Protein AF-A0A3A5B3Y6-F1 (afdb_monomer)

Solvent-accessible surface area (backbone atoms only — not comparable to full-atom values): 72176 Å² total; per-residue (Å²): 142,80,79,74,70,71,71,74,64,70,79,75,70,89,80,70,48,35,38,36,39,37,40,51,61,86,98,42,36,35,54,47,27,27,53,76,96,43,78,44,66,54,42,66,50,14,75,79,33,74,85,40,44,86,50,51,78,62,68,82,50,93,95,55,44,62,52,62,75,90,49,44,69,59,49,55,56,46,59,74,70,57,64,72,86,51,40,46,75,45,69,35,69,74,44,66,61,52,40,86,45,77,69,61,89,87,64,53,39,38,35,40,81,39,84,93,76,56,32,38,30,69,43,60,62,92,73,56,43,78,75,55,84,37,28,38,38,40,94,48,40,32,30,60,51,85,88,58,45,81,72,52,38,56,62,73,66,41,71,64,41,56,31,72,55,45,57,47,39,61,73,46,49,41,55,52,31,55,74,72,69,48,56,51,46,64,73,52,45,80,43,93,61,55,50,54,42,37,34,38,75,49,69,55,88,68,37,41,33,34,34,39,44,57,79,58,68,55,87,58,42,40,63,31,85,60,31,81,64,28,25,38,43,88,54,36,37,26,40,34,72,33,40,62,74,62,44,72,62,76,60,78,67,67,47,80,46,76,35,48,69,63,53,44,58,48,40,58,70,70,33,42,73,80,43,48,94,41,51,47,64,55,62,64,58,45,55,65,49,54,28,66,60,79,66,83,57,42,33,29,33,37,50,44,78,42,74,58,90,72,30,16,47,46,29,40,35,35,28,39,35,48,87,92,35,75,47,56,38,23,62,54,9,55,72,51,49,58,90,50,64,55,42,83,49,78,61,24,34,36,49,45,71,56,42,41,73,45,27,45,20,57,79,26,16,24,47,79,35,46,73,28,57,76,37,80,56,53,58,61,32,61,62,26,49,41,53,83,85,73,65,67,65,45,80,48,71,49,60,69,90,77,75,80,60,78,45,96,48,47,50,48,17,44,31,44,41,52,50,47,29,38,57,58,42,39,39,33,33,41,41,46,67,61,91,67,45,56,65,29,56,53,52,51,51,53,54,41,42,74,76,30,62,81,39,25,33,44,37,37,30,54,65,73,60,58,68,66,57,55,79,79,51,63,81,56,50,65,47,66,38,66,57,50,99,81,46,72,87,88,58,91,80,67,51,33,32,34,41,32,19,64,57,16,55,75,67,36,64,74,66,33,42,39,78,31,48,33,37,36,31,52,41,37,63,78,74,45,59,42,72,82,41,72,62,45,35,49,50,58,42,34,42,58,74,34,32,38,33,33,21,72,63,71,69,49,74,80,34,68,60,27,36,51,32,50,28,54,58,43,72,46,52,85,94,45,39,72,61,42,52,67,71,30,43,41,49,44,89,52,82,80,72,78,70,63,72,67,54,73,78,78,81,80,80,76,83,61,92,84,78,92,72,86,82,81,83,82,80,82,86,78,89,85,84,91,81,85,86,78,86,78,74,91,68,84,78,78,78,92,64,92,70,79,75,50,75,47,76,51,72,44,81,93,76,71,37,39,38,38,40,38,36,36,88,63,88,48,74,67,38,50,51,53,50,55,52,47,61,74,46,56,85,58,72,34,65,96,64,72,89,56,94,55,86,50,97,78,50,49,79,86,78,44,53,77,66,40,48,40,29,48,28,23,53,53,49,38,44,75,73,74,41,84,75,93,74,50,69,31,61,53,49,40,53,48,36,33,40,81,65,59,44,88,44,91,45,67,66,52,34,52,50,52,53,52,50,53,46,72,73,38,32,91,84,40,61,75,46,43,61,45,51,51,51,39,52,45,38,48,33,63,75,62,61,46,92,64,68,62,61,58,57,54,54,53,34,44,76,72,70,43,63,52,70,60,84,52,59,44,71,54,46,62,71,38,69,78,53,61,40,57,77,46,49,64,67,57,54,30,59,37,23,78,45,35,55,86,48,30,66,66,38,72,76,70,41,43,69,57,51,67,55,49,52,22,42,49,52,31,51,54,25,48,52,35,27,74,49,59,72,39,30,59,73,62,53,46,40,66,91,57,65,51,71,48,72,44,62,70,53,71,98,56,70,69,56,69,69,60,38,42,41,34,37,42,77,35,49,51,54,65,75,34,59,56,42,14,53,51,46,24,32,51,49,47,52,52,49,41,52,51,28,58,24,68,72,48,81,56,71,80,76,79,69,79,73,60,70,69,60,51,53,52,52,55,68,73,53,57,84,60,60,75,93,67,75,81,77,75,76,80,79,77,79,80,81,79,77,65,64,70,59,57,55,51,51,51,54,51,51,54,52,53,54,58,68,70,69,78,76,88,89,85,89,84,88,82,80,82,84,74,78,84,73,90,68,88,78,88,70,85,87,87,78,78,80,75,73,79,74,67,91,86,63,60,90,90,56,57,81,53,43,62,59,55,44,52,49,61,66,75,43,53,76,65,53,51,46,51,55,53,51,34,55,78,54,72,33,54,37,44,50,57,58,50,41,62,75,46,76,58,54,62,61,68,59,45,46,51,48,51,23,50,48,22,39,72,71,53,27,44,62,48,57,40,69,51,97,67,26,39,29,47,37,56,76,54,47,59,34,51,49,50,63,62,47,69,79,61,80,84,86,93,85,85,84,83,84,88,82,82,87,81,91,75,95,80,91,62,59,72,40,55,49,50,38,60,71,68,54,48,74,68,54,51,49,43,57,47,37,48,75,73,41,98,68,32,66,68,59,39,43,52,56,16,58,76,67,78,43,54,48,68,57,53,52,50,54,52,26,51,48,28,37,76,45,67,66,45,71,51,55,49,91,86,48,86,66,62,43,61,36,82,89,47,44,69,57,55,52,54,66,69,75,108

Secondary structure (DSSP, 8-state):
--SSSHHHHTTSSTTPPEEEEEEEETTEEEEEEEETTEEE-HHHHHHH-GGGGGGGG-PPPTTS-EEPGGGHHHHHHHHHTS-TTTEEEEE-HHHHT-EE-PPPTT--EEEEEETTTTEEEEE-STTEEEEETTEEEETTEEEE-TT--HHHHHHHS-SEE-THHHHHIIIIIHHHHHHTT-SEEE--EE-SS-SEEEEEEEE-SSEEEEEEEESS-GGGEEE-TTSTTEEEETTEEEE---HHHHSTTS--SSEEEEEETTHHHHIIIIIHHHHGGGEEE-HHHHHHHSEE--S--EEEEEEEEEEETTEEEEEEEEEEEETTEEEEHHHHHHH--TT-SEEEETTEEEEHHHHHHHTB-STTBBTTS-B-SPEEPPHHHHHHT--GGG-SS-S-EE---------SSHHHHHHHHHHHHHHHT--EEEES-HHHHHHHHHHHHHHHHHH-TT-EEEEE--HHHHHTS-GGGGGTEEEEE-SSTTSPPP-TT--EEEEE-HHHHHH-GGGTTS-EEEEEEETHHHH---TT-HHHHHHHHS-EEEEEEEES-SGGGG-HHHHHHHHHHTT--TTTHHHHHHHHEE-TTSPPPPPPPPPPPPP-----S----PPP-----------PPPPPP------------EEEEEEETTTTEEEEEEE-----HHHHHHHHHHHHHTT--PPP--------SS--GGGS-HHHHHHHHHHHHHHHTT------HHHHHHHHHHHHTTSS-SSHHHHHHHHHHHHHHHTTT-GGGHHHHHHHHHHHHHHTT-SS-HHHHHHHHHHTTPPPSS-THHHHHHHHHTS-GGG--HHHHHHTSSS-GGG-HHIIIIIHHHHHHHHHHHHHHHHHHHHHHHSS-HHHHT--S-B--EEE-TTTTS---S----EEEES-B--TT-HHHHHHHHHHHHHHHHHHHHHTT-S----S----HHHHHHHHHHS-SSPPS-PPPPPPPP------HHHHHHHHHHHHHHHHHHSS-----S-PPP------------SS-----PPPTT--TTSSSSHHHHHHHHHHS-HHHHHHHHHHHHTTTEEEHHHHHHHSTTS-HHHHHHHHHHHHHHHTSS-SEEEETTEEEE-GGGHHHHHHHHHHTT----------------S----HHHHHHHHH--HHHHHHHHHHHH-S--HHHHHHHHHHTTS-HHHHHHHHHHHHHHHTSS--B-TT-SS--B-TTTHHHHHHHHH-

Foldseek 3Di:
DPDDPVVPPVVPQPQFAKEWEWDDDPPWIFIWIDRVPRTDDLLVVCVVDVLSVVVVPQDDDDPTGIDQPVCLVVVVVSLVPDDPRRYHYHYDPQSVLADEDEDDPPWAWEFEADPVPLWTAIDGPPQWDDRFPQWIDHRRYIYGFPPQDPVNRVVVPDRTHFEVSVVCVQPPVQVVCVVSVHRYHYQAHEDADEQKAKEFDDDDLFKTKIFIDGPDQLVQWADRPRYPQWTDRPRYIYGYDRCCVQQVPQDRHGGMDMDGAPSLVCCVPRHCVSCVVRYYYDPVSSCFQAPAQPADKFWEFEWDWDADLQFTWTKTFTWIDRPPFIDGLLVVQAVDWPVHQWDDGPSYIYGVVVNLVLFRHHDCATLQLHHNDIHTDDLLCLLQLHDPVPDDSGQYRHYPDDDQDADPDLQRSQLSLVSVCRRHLAAAEEEADDVSHVVSVLVSQVVSCVVHVQAAEEEEDAPVSVVPPDPSCVVFEQAEFELDPPGDDDDLRGTTYYYYYLNRLLNPLSQLLHQHAEYEYEQLLVQQPACVDSSLLSLLSRHYSAYYYYHHDDVLVVPPGSLVSVCSSGVHDPVSSVVSHVQRYDHSVDDTDDRDHHDTDDGDPPPDPDDDDDDDDDDDDDDDDDDDDDDDDDDPDDDPDPWDWDWDWDADPVQRKIKIFTFGADFDPVLVVQQVVLQVCLPPAADDDDADADDDLADGPVRDDPRNNNVLRPQLVCLVVVHHDDHDPSSLQSVLLCLLQVRNADALVRSLVSLVSSCVVCCVVPVVCLAASLQQSLLSCVVRVPVDDSLVSVVVCLVVVRDYNDPCLLVNVVVCQVDALLSPRVSSLCLLALFRPCLDLCCVLQCVVVLNRQLSVLQRQQQVVCCVTHVGGLCSSNFRPDWDWDKDWGSPSGSYGGGGDIITMGRGGCSSPRVSSRLQSHLLSLLLVQLVCQLVVNPFHDDDHDDDPVSSVSSDVSRDSHHPPDDRDDDDDDPDPPDPVVVVVVVVVVVVVVVVVVPPDDDDDDDDDDDDDPDDDDDPPPDDDDPPDDDDPPDPPSFCPCLVLVVVLVVPQDPLLLQLLVQCLVVPQKAQLSSSSSSRSRDDVVVSQVVSQVSCCVRSVGRQWHDDPRIIGGGRSCNRSSCCVVCVVPDDDDDDDDDDDDDDDDDDDDPPLLVVLLVPDDPLLLVLLVLQLPPPASPVVLCVSCVVVVHHSLVSQVVSQVSCCVRVVGGQWDPPDVVIHGDPVCSVVSVSSSVD

Mean predicted aligned error: 22.9 Å

Nearest PDB structures (foldseek):
  1z63-assembly2_B  TM=7.387E-01  e=2.350E-05  Saccharolobus solfataricus
  8oo7-assembly1_G  TM=7.505E-01  e=7.318E-04  Thermochaetoides thermophila
  7r7j-assembly2_B  TM=6.024E-01  e=2.150E-03  Escherichia coli K-12
  6vz4-assembly1_K  TM=6.913E-01  e=1.364E-02  Saccharomyces cerevisiae S288C
  6ieh-assembly1_B  TM=6.075E-01  e=1.436E-02  Homo sapiens

Structure (mmCIF, N/CA/C/O backbone):
data_AF-A0A3A5B3Y6-F1
#
_entry.id   AF-A0A3A5B3Y6-F1
#
loop_
_atom_site.group_PDB
_atom_site.id
_atom_site.type_symbol
_atom_site.label_atom_id
_atom_site.label_alt_id
_atom_site.label_comp_id
_atom_site.label_asym_id
_atom_site.label_entity_id
_atom_site.label_seq_id
_atom_site.pdbx_PDB_ins_code
_atom_site.Cartn_x
_atom_site.Cartn_y
_atom_site.Cartn_z
_atom_site.occupancy
_atom_site.B_iso_or_equiv
_atom_site.auth_seq_id
_atom_site.auth_comp_id
_atom_site.auth_asym_id
_atom_site.auth_atom_id
_atom_site.pdbx_PDB_model_num
ATOM 1 N N . MET A 1 1 ? -48.076 38.755 -74.172 1.00 43.72 1 MET A N 1
ATOM 2 C CA . MET A 1 1 ? -48.170 37.276 -74.141 1.00 43.72 1 MET A CA 1
ATOM 3 C C . MET A 1 1 ? -48.953 36.730 -72.927 1.00 43.72 1 MET A C 1
ATOM 5 O O . MET A 1 1 ? -48.864 35.554 -72.623 1.00 43.72 1 MET A O 1
ATOM 9 N N . PHE A 1 2 ? -49.795 37.553 -72.285 1.00 48.72 2 PHE A N 1
ATOM 10 C CA . PHE A 1 2 ? -50.900 37.146 -71.400 1.00 48.72 2 PHE A CA 1
ATOM 11 C C . PHE A 1 2 ? -52.230 37.269 -72.184 1.00 48.72 2 PHE A C 1
ATOM 13 O O . PHE A 1 2 ? -52.277 38.035 -73.143 1.00 48.72 2 PHE A O 1
ATOM 20 N N . LYS A 1 3 ? -53.299 36.575 -71.757 1.00 33.97 3 LYS A N 1
ATOM 21 C CA . LYS A 1 3 ? -54.708 36.580 -72.260 1.00 33.97 3 LYS A CA 1
ATOM 22 C C . LYS A 1 3 ? -55.135 35.553 -73.328 1.00 33.97 3 LYS A C 1
ATOM 24 O O . LYS A 1 3 ? -56.324 35.264 -73.398 1.00 33.97 3 LYS A O 1
ATOM 29 N N . GLY A 1 4 ? -54.227 34.932 -74.085 1.00 41.25 4 GLY A N 1
ATOM 30 C CA . GLY A 1 4 ? -54.610 34.054 -75.212 1.00 41.25 4 GLY A CA 1
ATOM 31 C C . GLY A 1 4 ? -55.017 32.612 -74.865 1.00 41.25 4 GLY A C 1
ATOM 32 O O . GLY A 1 4 ? -55.932 32.074 -75.482 1.00 41.25 4 GLY A O 1
ATOM 33 N N . LEU A 1 5 ? -54.385 31.970 -73.872 1.00 40.09 5 LEU A N 1
ATOM 34 C CA . LEU A 1 5 ? -54.657 30.550 -73.573 1.00 40.09 5 LEU A CA 1
ATOM 35 C C . LEU A 1 5 ? -55.818 30.326 -72.587 1.00 40.09 5 LEU A C 1
ATOM 37 O O . LEU A 1 5 ? -56.462 29.280 -72.618 1.00 40.09 5 LEU A O 1
ATOM 41 N N . PHE A 1 6 ? -56.142 31.321 -71.753 1.00 45.66 6 PHE A N 1
ATOM 42 C CA . PHE A 1 6 ? -57.201 31.210 -70.738 1.00 45.66 6 PHE A CA 1
ATOM 43 C C . PHE A 1 6 ? -58.618 31.145 -71.345 1.00 45.66 6 PHE A C 1
ATOM 45 O O . PHE A 1 6 ? -59.540 30.638 -70.714 1.00 45.66 6 PHE A O 1
ATOM 52 N N . HIS A 1 7 ? -58.799 31.602 -72.589 1.00 44.69 7 HIS A N 1
ATOM 53 C CA . HIS A 1 7 ? -60.101 31.627 -73.269 1.00 44.69 7 HIS A CA 1
ATOM 54 C C . HIS A 1 7 ? -60.468 30.339 -74.029 1.00 44.69 7 HIS A C 1
ATOM 56 O O . HIS A 1 7 ? -61.600 30.229 -74.491 1.00 44.69 7 HIS A O 1
ATOM 62 N N . ARG A 1 8 ? -59.576 29.336 -74.132 1.00 42.00 8 ARG A N 1
ATOM 63 C CA . ARG A 1 8 ? -59.880 28.073 -74.845 1.00 42.00 8 ARG A CA 1
ATOM 64 C C . ARG A 1 8 ? -60.164 26.850 -73.961 1.00 42.00 8 ARG A C 1
ATOM 66 O O . ARG A 1 8 ? -60.711 25.886 -74.475 1.00 42.00 8 ARG A O 1
ATOM 73 N N . ILE A 1 9 ? -59.900 26.887 -72.649 1.00 45.88 9 ILE A N 1
ATOM 74 C CA . ILE A 1 9 ? -60.173 25.741 -71.743 1.00 45.88 9 ILE A CA 1
ATOM 75 C C . ILE A 1 9 ? -61.370 25.992 -70.801 1.00 45.88 9 ILE A C 1
ATOM 77 O O . ILE A 1 9 ? -62.071 25.057 -70.415 1.00 45.88 9 ILE A O 1
ATOM 81 N N . VAL A 1 10 ? -61.708 27.252 -70.503 1.00 45.56 10 VAL A N 1
ATOM 82 C CA . VAL A 1 10 ? -62.819 27.607 -69.591 1.00 45.56 10 VAL A CA 1
ATOM 83 C C . VAL A 1 10 ? -64.215 27.387 -70.220 1.00 45.56 10 VAL A C 1
ATOM 85 O O . VAL A 1 10 ? -65.220 27.327 -69.514 1.00 45.56 10 VAL A O 1
ATOM 88 N N . GLY A 1 11 ? -64.293 27.166 -71.536 1.00 48.75 11 GLY A N 1
ATOM 89 C CA . GLY A 1 11 ? -65.546 26.933 -72.267 1.00 48.75 11 GLY A CA 1
ATOM 90 C C . GLY A 1 11 ? -66.176 25.536 -72.133 1.00 48.75 11 GLY A C 1
ATOM 91 O O . GLY A 1 11 ? -67.298 25.359 -72.594 1.00 48.75 11 GLY A O 1
ATOM 92 N N . ILE A 1 12 ? -65.517 24.547 -71.507 1.00 46.38 12 ILE A N 1
ATOM 93 C CA . ILE A 1 12 ? -65.969 23.132 -71.543 1.00 46.38 12 ILE A CA 1
ATOM 94 C C . ILE A 1 12 ? -66.536 22.606 -70.200 1.00 46.38 12 ILE A C 1
ATOM 96 O O . ILE A 1 12 ? -67.253 21.609 -70.185 1.00 46.38 12 ILE A O 1
ATOM 100 N N . PHE A 1 13 ? -66.343 23.289 -69.062 1.00 46.06 13 PHE A N 1
ATOM 101 C CA . PHE A 1 13 ? -66.754 22.766 -67.735 1.00 46.06 13 PHE A CA 1
ATOM 102 C C . PHE A 1 13 ? -68.050 23.347 -67.131 1.00 46.06 13 PHE A C 1
ATOM 104 O O . PHE A 1 13 ? -68.420 23.000 -66.009 1.00 46.06 13 PHE A O 1
ATOM 111 N N . ARG A 1 14 ? -68.801 24.189 -67.852 1.00 50.69 14 ARG A N 1
ATOM 112 C CA . ARG A 1 14 ? -69.994 24.886 -67.315 1.00 50.69 14 ARG A CA 1
ATOM 113 C C . ARG A 1 14 ? -71.309 24.071 -67.272 1.00 50.69 14 ARG A C 1
ATOM 115 O O . ARG A 1 14 ? -72.362 24.672 -67.098 1.00 50.69 14 ARG A O 1
ATOM 122 N N . ARG A 1 15 ? -71.291 22.734 -67.399 1.00 53.47 15 ARG A N 1
ATOM 123 C CA . ARG A 1 15 ? -72.523 21.900 -67.443 1.00 53.47 15 ARG A CA 1
ATOM 124 C C . ARG A 1 15 ? -72.512 20.584 -66.631 1.00 53.47 15 ARG A C 1
ATOM 126 O O . ARG A 1 15 ? -73.338 19.725 -66.906 1.00 53.47 15 ARG A O 1
ATOM 133 N N . ARG A 1 16 ? -71.618 20.387 -65.649 1.00 61.44 16 ARG A N 1
ATOM 134 C CA . ARG A 1 16 ? -71.626 19.162 -64.808 1.00 61.44 16 ARG A CA 1
ATOM 135 C C . ARG A 1 16 ? -72.272 19.404 -63.426 1.00 61.44 16 ARG A C 1
ATOM 137 O O . ARG A 1 16 ? -71.891 20.406 -62.805 1.00 61.44 16 ARG A O 1
ATOM 144 N N . PRO A 1 17 ? -73.211 18.544 -62.969 1.00 70.25 17 PRO A N 1
ATOM 145 C CA . PRO A 1 17 ? -73.809 18.631 -61.632 1.00 70.25 17 PRO A CA 1
ATOM 146 C C . PRO A 1 17 ? -72.780 18.322 -60.529 1.00 70.25 17 PRO A C 1
ATOM 148 O O . PRO A 1 17 ? -71.697 17.800 -60.809 1.00 70.25 17 PRO A O 1
ATOM 151 N N . TYR A 1 18 ? -73.090 18.712 -59.292 1.00 75.25 18 TYR A N 1
ATOM 152 C CA . TYR A 1 18 ? -72.279 18.408 -58.108 1.00 75.25 18 TYR A CA 1
ATOM 153 C C . TYR A 1 18 ? -72.678 17.036 -57.550 1.00 75.25 18 TYR A C 1
ATOM 155 O O . TYR A 1 18 ? -73.857 16.810 -57.315 1.00 75.25 18 TYR A O 1
ATOM 163 N N . GLN A 1 19 ? -71.721 16.143 -57.319 1.00 75.56 19 GLN A N 1
ATOM 164 C CA . GLN A 1 19 ? -71.942 14.833 -56.708 1.00 75.56 19 GLN A CA 1
ATOM 165 C C . GLN A 1 19 ? -71.722 14.910 -55.197 1.00 75.56 19 GLN A C 1
ATOM 167 O O . GLN A 1 19 ? -70.625 15.278 -54.793 1.00 75.56 19 GLN A O 1
ATOM 172 N N . ILE A 1 20 ? -72.717 14.583 -54.371 1.00 77.75 20 ILE A N 1
ATOM 173 C CA . ILE A 1 20 ? -72.582 14.514 -52.906 1.00 77.75 20 ILE A CA 1
ATOM 174 C C . ILE A 1 20 ? -72.625 13.043 -52.482 1.00 77.75 20 ILE A C 1
ATOM 176 O O . ILE A 1 20 ? -73.600 12.363 -52.782 1.00 77.75 20 ILE A O 1
ATOM 180 N N . HIS A 1 21 ? -71.580 12.557 -51.812 1.00 78.94 21 HIS A N 1
ATOM 181 C CA . HIS A 1 21 ? -71.413 11.169 -51.389 1.00 78.94 21 HIS A CA 1
ATOM 182 C C . HIS A 1 21 ? -71.399 11.059 -49.859 1.00 78.94 21 HIS A C 1
ATOM 184 O O . HIS A 1 21 ? -70.537 11.660 -49.220 1.00 78.94 21 HIS A O 1
ATOM 190 N N . LEU A 1 22 ? -72.336 10.306 -49.275 1.00 78.94 22 LEU A N 1
ATOM 191 C CA . LEU A 1 22 ? -72.319 9.925 -47.858 1.00 78.94 22 LEU A CA 1
ATOM 192 C C . LEU A 1 22 ? -71.883 8.461 -47.743 1.00 78.94 22 LEU A C 1
ATOM 194 O O . LEU A 1 22 ? -72.592 7.568 -48.207 1.00 78.94 22 LEU A O 1
ATOM 198 N N . GLU A 1 23 ? -70.738 8.224 -47.111 1.00 78.50 23 GLU A N 1
ATOM 199 C CA . GLU A 1 23 ? -70.125 6.902 -46.995 1.00 78.50 23 GLU A CA 1
ATOM 200 C C . GLU A 1 23 ? -69.779 6.565 -45.541 1.00 78.50 23 GLU A C 1
ATOM 202 O O . GLU A 1 23 ? -69.303 7.409 -44.782 1.00 78.50 23 GLU A O 1
ATOM 207 N N . ARG A 1 24 ? -69.997 5.309 -45.141 1.00 75.31 24 ARG A N 1
ATOM 208 C CA . ARG A 1 24 ? -69.541 4.779 -43.851 1.00 75.31 24 ARG A CA 1
ATOM 209 C C . ARG A 1 24 ? -68.132 4.209 -43.987 1.00 75.31 24 ARG A C 1
ATOM 211 O O . ARG A 1 24 ? -67.911 3.298 -44.778 1.00 75.31 24 ARG A O 1
ATOM 218 N N . HIS A 1 25 ? -67.204 4.694 -43.166 1.00 68.56 25 HIS A N 1
ATOM 219 C CA . HIS A 1 25 ? -65.834 4.195 -43.094 1.00 68.56 25 HIS A CA 1
ATOM 220 C C . HIS A 1 25 ? -65.530 3.736 -41.658 1.00 68.56 25 HIS A C 1
ATOM 222 O O . HIS A 1 25 ? -65.193 4.534 -40.782 1.00 68.56 25 HIS A O 1
ATOM 228 N N . GLY A 1 26 ? -65.699 2.435 -41.398 1.00 68.69 26 GLY A N 1
ATOM 229 C CA . GLY A 1 26 ? -65.624 1.863 -40.049 1.00 68.69 26 GLY A CA 1
ATOM 230 C C . GLY A 1 26 ? -66.771 2.348 -39.150 1.00 68.69 26 GLY A C 1
ATOM 231 O O . GLY A 1 26 ? -67.945 2.197 -39.497 1.00 68.69 26 GLY A O 1
ATOM 232 N N . ASN A 1 27 ? -66.422 2.952 -38.011 1.00 66.50 27 ASN A N 1
ATOM 233 C CA . ASN A 1 27 ? -67.370 3.522 -37.041 1.00 66.50 27 ASN A CA 1
ATOM 234 C C . ASN A 1 27 ? -67.658 5.016 -37.279 1.00 66.50 27 ASN A C 1
ATOM 236 O O . ASN A 1 27 ? -68.323 5.656 -36.469 1.00 66.50 27 ASN A O 1
ATOM 240 N N . HIS A 1 28 ? -67.160 5.581 -38.384 1.00 68.31 28 HIS A N 1
ATOM 241 C CA . HIS A 1 28 ? -67.340 6.987 -38.734 1.00 68.31 28 HIS A CA 1
ATOM 242 C C . HIS A 1 28 ? -68.118 7.142 -40.043 1.00 68.31 28 HIS A C 1
ATOM 244 O O . HIS A 1 28 ? -68.054 6.295 -40.937 1.00 68.31 28 HIS A O 1
ATOM 250 N N . LEU A 1 29 ? -68.836 8.257 -40.166 1.00 72.19 29 LEU A N 1
ATOM 251 C CA . LEU A 1 29 ? -69.604 8.622 -41.355 1.00 72.19 29 LEU A CA 1
ATOM 252 C C . LEU A 1 29 ? -68.943 9.810 -42.035 1.00 72.19 29 LEU A C 1
ATOM 254 O O . LEU A 1 29 ? -68.587 10.780 -41.371 1.00 72.19 29 LEU A O 1
ATOM 258 N N . ARG A 1 30 ? -68.766 9.740 -43.351 1.00 74.75 30 ARG A N 1
ATOM 259 C CA . ARG A 1 30 ? -68.064 10.749 -44.141 1.00 74.75 30 ARG A CA 1
ATOM 260 C C . ARG A 1 30 ? -68.985 11.315 -45.207 1.00 74.75 30 ARG A C 1
ATOM 262 O O . ARG A 1 30 ? -69.574 10.558 -45.969 1.00 74.75 30 ARG A O 1
ATOM 269 N N . LEU A 1 31 ? -69.080 12.642 -45.276 1.00 75.75 31 LEU A N 1
ATOM 270 C CA . LEU A 1 31 ? -69.895 13.343 -46.269 1.00 75.75 31 LEU A CA 1
ATOM 271 C C . LEU A 1 31 ? -69.004 14.186 -47.185 1.00 75.75 31 LEU A C 1
ATOM 273 O O . LEU A 1 31 ? -68.412 15.172 -46.753 1.00 75.75 31 LEU A O 1
ATOM 277 N N . GLU A 1 32 ? -68.918 13.827 -48.459 1.00 74.69 32 GLU A N 1
ATOM 278 C CA . GLU A 1 32 ? -68.095 14.506 -49.462 1.00 74.69 32 GLU A CA 1
ATOM 279 C C . GLU A 1 32 ? -68.940 15.134 -50.562 1.00 74.69 32 GLU A C 1
ATOM 281 O O . GLU A 1 32 ? -69.973 14.597 -50.938 1.00 74.69 32 GLU A O 1
ATOM 286 N N . ALA A 1 33 ? -68.477 16.239 -51.147 1.00 74.31 33 ALA A N 1
ATOM 287 C CA . ALA A 1 33 ? -69.077 16.789 -52.355 1.00 74.31 33 ALA A CA 1
ATOM 288 C C . ALA A 1 33 ? -68.020 17.072 -53.426 1.00 74.31 33 ALA A C 1
ATOM 290 O O . ALA A 1 33 ? -66.967 17.633 -53.149 1.00 74.31 33 ALA A O 1
ATOM 291 N N . ASN A 1 34 ? -68.300 16.710 -54.675 1.00 76.50 34 ASN A N 1
ATOM 292 C CA . ASN A 1 34 ? -67.384 16.772 -55.809 1.00 76.50 34 ASN A CA 1
ATOM 293 C C . ASN A 1 34 ? -68.044 17.485 -56.997 1.00 76.50 34 ASN A C 1
ATOM 295 O O . ASN A 1 34 ? -69.216 17.276 -57.290 1.00 76.50 34 ASN A O 1
ATOM 299 N N . LYS A 1 35 ? -67.300 18.302 -57.751 1.00 74.38 35 LYS A N 1
ATOM 300 C CA . LYS A 1 35 ? -67.739 18.807 -59.067 1.00 74.38 35 LYS A CA 1
ATOM 301 C C . LYS A 1 35 ? -66.786 18.315 -60.146 1.00 74.38 35 LYS A C 1
ATOM 303 O O . LYS A 1 35 ? -65.689 18.850 -60.326 1.00 74.38 35 LYS A O 1
ATOM 308 N N . GLY A 1 36 ? -67.190 17.276 -60.874 1.00 69.75 36 GLY A N 1
ATOM 309 C CA . GLY A 1 36 ? -66.262 16.527 -61.720 1.00 69.75 36 GLY A CA 1
ATOM 310 C C . GLY A 1 36 ? -65.204 15.832 -60.857 1.00 69.75 36 GLY A C 1
ATOM 311 O O . GLY A 1 36 ? -65.553 15.139 -59.918 1.00 69.75 36 GLY A O 1
ATOM 312 N N . LYS A 1 37 ? -63.913 16.036 -61.144 1.00 63.06 37 LYS A N 1
ATOM 313 C CA . LYS A 1 37 ? -62.809 15.423 -60.376 1.00 63.06 37 LYS A CA 1
ATOM 314 C C . LYS A 1 37 ? -62.327 16.255 -59.175 1.00 63.06 37 LYS A C 1
ATOM 316 O O . LYS A 1 37 ? -61.293 15.932 -58.604 1.00 63.06 37 LYS A O 1
ATOM 321 N N . LYS A 1 38 ? -62.994 17.368 -58.843 1.00 67.12 38 LYS A N 1
ATOM 322 C CA . LYS A 1 38 ? -62.541 18.295 -57.795 1.00 67.12 38 LYS A CA 1
ATOM 323 C C . LYS A 1 38 ? -63.465 18.229 -56.578 1.00 67.12 38 LYS A C 1
ATOM 325 O O . LYS A 1 38 ? -64.646 18.544 -56.723 1.00 67.12 38 LYS A O 1
ATOM 330 N N . ALA A 1 39 ? -62.908 17.883 -55.418 1.00 70.94 39 ALA A N 1
ATOM 331 C CA . ALA A 1 39 ? -63.598 17.915 -54.131 1.00 70.94 39 ALA A CA 1
ATOM 332 C C . ALA A 1 39 ? -63.846 19.347 -53.654 1.00 70.94 39 ALA A C 1
ATOM 334 O O . ALA A 1 39 ? -63.022 20.244 -53.858 1.00 70.94 39 ALA A O 1
ATOM 335 N N . ILE A 1 40 ? -65.021 19.563 -53.072 1.00 71.81 40 ILE A N 1
ATOM 336 C CA . ILE A 1 40 ? -65.530 20.845 -52.601 1.00 71.81 40 ILE A CA 1
ATOM 337 C C . ILE A 1 40 ? -66.092 20.630 -51.192 1.00 71.81 40 ILE A C 1
ATOM 339 O O . ILE A 1 40 ? -66.938 19.757 -51.007 1.00 71.81 40 ILE A O 1
ATOM 343 N N . PRO A 1 41 ? -65.669 21.430 -50.198 1.00 69.75 41 PRO A N 1
ATOM 344 C CA . PRO A 1 41 ? -66.226 21.350 -48.852 1.00 69.75 41 PRO A CA 1
ATOM 345 C C . PRO A 1 41 ? -67.747 21.556 -48.848 1.00 69.75 41 PRO A C 1
ATOM 347 O O . PRO A 1 41 ? -68.250 22.529 -49.417 1.00 69.75 41 PRO A O 1
ATOM 350 N N . VAL A 1 42 ? -68.474 20.659 -48.177 1.00 69.19 42 VAL A N 1
ATOM 351 C CA . VAL A 1 42 ? -69.949 20.652 -48.127 1.00 69.19 42 VAL A CA 1
ATOM 352 C C . VAL A 1 42 ? -70.497 21.928 -47.476 1.00 69.19 42 VAL A C 1
ATOM 354 O O . VAL A 1 42 ? -71.483 22.478 -47.958 1.00 69.19 42 VAL A O 1
ATOM 357 N N . ALA A 1 43 ? -69.800 22.475 -46.474 1.00 67.06 43 ALA A N 1
ATOM 358 C CA . ALA A 1 43 ? -70.149 23.755 -45.851 1.00 67.06 43 ALA A CA 1
ATOM 359 C C . ALA A 1 43 ? -70.166 24.924 -46.861 1.00 67.06 43 ALA A C 1
ATOM 361 O O . ALA A 1 43 ? -71.113 25.707 -46.886 1.00 67.06 43 ALA A O 1
ATOM 362 N N . HIS A 1 44 ? -69.188 24.994 -47.776 1.00 69.56 44 HIS A N 1
ATOM 363 C CA . HIS A 1 44 ? -69.164 26.021 -48.830 1.00 69.56 44 HIS A CA 1
ATOM 364 C C . HIS A 1 44 ? -70.327 25.869 -49.821 1.00 69.56 44 HIS A C 1
ATOM 366 O O . HIS A 1 44 ? -70.824 26.864 -50.353 1.00 69.56 44 HIS A O 1
ATOM 372 N N . LEU A 1 45 ? -70.773 24.637 -50.091 1.00 70.06 45 LEU A N 1
ATOM 373 C CA . LEU A 1 45 ? -71.978 24.405 -50.892 1.00 70.06 45 LEU A CA 1
ATOM 374 C C . LEU A 1 45 ? -73.232 24.856 -50.136 1.00 70.06 45 LEU A C 1
ATOM 376 O O . LEU A 1 45 ? -74.080 25.520 -50.727 1.00 70.06 45 LEU A O 1
ATOM 380 N N . ALA A 1 46 ? -73.315 24.580 -48.835 1.00 67.75 46 ALA A N 1
ATOM 381 C CA . ALA A 1 46 ? -74.428 24.994 -47.986 1.00 67.75 46 ALA A CA 1
ATOM 382 C C . ALA A 1 46 ? -74.588 26.522 -47.869 1.00 67.75 46 ALA A C 1
ATOM 384 O O . ALA A 1 46 ? -75.707 27.017 -47.740 1.00 67.75 46 ALA A O 1
ATOM 385 N N . GLU A 1 47 ? -73.504 27.296 -47.971 1.00 69.88 47 GLU A N 1
ATOM 386 C CA . GLU A 1 47 ? -73.563 28.767 -48.016 1.00 69.88 47 GLU A CA 1
ATOM 387 C C . GLU A 1 47 ? -74.232 29.313 -49.282 1.00 69.88 47 GLU A C 1
ATOM 389 O O . GLU A 1 47 ? -74.942 30.315 -49.220 1.00 69.88 47 GLU A O 1
ATOM 394 N N . HIS A 1 48 ? -74.023 28.651 -50.421 1.00 66.62 48 HIS A N 1
ATOM 395 C CA . HIS A 1 48 ? -74.472 29.130 -51.730 1.00 66.62 48 HIS A CA 1
ATOM 396 C C . HIS A 1 48 ? -75.835 28.559 -52.152 1.00 66.62 48 HIS A C 1
ATOM 398 O O . HIS A 1 48 ? -76.432 29.056 -53.109 1.00 66.62 48 HIS A O 1
ATOM 404 N N . TYR A 1 49 ? -76.326 27.526 -51.460 1.00 70.62 49 TYR A N 1
ATOM 405 C CA . TYR A 1 49 ? -77.597 26.865 -51.746 1.00 70.62 49 TYR A CA 1
ATOM 406 C C . TYR A 1 49 ? -78.402 26.668 -50.457 1.00 70.62 49 TYR A C 1
ATOM 408 O O . TYR A 1 49 ? -78.062 25.825 -49.631 1.00 70.62 49 TYR A O 1
ATOM 416 N N . GLU A 1 50 ? -79.509 27.405 -50.308 1.00 64.56 50 GLU A N 1
ATOM 417 C CA . GLU A 1 50 ? -80.359 27.361 -49.103 1.00 64.56 50 GLU A CA 1
ATOM 418 C C . GLU A 1 50 ? -80.887 25.960 -48.766 1.00 64.56 50 GLU A C 1
ATOM 420 O O . GLU A 1 50 ? -81.048 25.635 -47.595 1.00 64.56 50 GLU A O 1
ATOM 425 N N . GLN A 1 51 ? -81.089 25.105 -49.775 1.00 65.88 51 GLN A N 1
ATOM 426 C CA . GLN A 1 51 ? -81.561 23.721 -49.613 1.00 65.88 51 GLN A CA 1
ATOM 427 C C . GLN A 1 51 ? -80.605 22.840 -48.788 1.00 65.88 51 GLN A C 1
ATOM 429 O O . GLN A 1 51 ? -81.033 21.856 -48.200 1.00 65.88 51 GLN A O 1
ATOM 434 N N . LEU A 1 52 ? -79.320 23.201 -48.720 1.00 65.69 52 LEU A N 1
ATOM 435 C CA . LEU A 1 52 ? -78.295 22.525 -47.917 1.00 65.69 52 LEU A CA 1
ATOM 436 C C . LEU A 1 52 ? -78.066 23.239 -46.567 1.00 65.69 52 LEU A C 1
ATOM 438 O O . LEU A 1 52 ? -77.094 22.956 -45.873 1.00 65.69 52 LEU A O 1
ATOM 442 N N . GLY A 1 53 ? -78.930 24.193 -46.197 1.00 59.78 53 GLY A N 1
ATOM 443 C CA . GLY A 1 53 ? -78.716 25.137 -45.099 1.00 59.78 53 GLY A CA 1
ATOM 444 C C . GLY A 1 53 ? -78.553 24.520 -43.706 1.00 59.78 53 GLY A C 1
ATOM 445 O O . GLY A 1 53 ? -77.793 25.064 -42.908 1.00 59.78 53 GLY A O 1
ATOM 446 N N . SER A 1 54 ? -79.185 23.380 -43.418 1.00 60.78 54 SER A N 1
ATOM 447 C CA . SER A 1 54 ? -79.013 22.633 -42.156 1.00 60.78 54 SER A CA 1
ATOM 448 C C . SER A 1 54 ? -77.630 21.983 -42.024 1.00 60.78 54 SER A C 1
ATOM 450 O O . SER A 1 54 ? -77.180 21.711 -40.918 1.00 60.78 54 SER A O 1
ATOM 452 N N . LEU A 1 55 ? -76.899 21.818 -43.133 1.00 63.84 55 LEU A N 1
ATOM 453 C CA . LEU A 1 55 ? -75.530 21.291 -43.158 1.00 63.84 55 LEU A CA 1
ATOM 454 C C . LEU A 1 55 ? -74.465 22.384 -42.938 1.00 63.84 55 LEU A C 1
ATOM 456 O O . LEU A 1 55 ? -73.270 22.088 -42.971 1.00 63.84 55 LEU A O 1
ATOM 460 N N . LYS A 1 56 ? -74.869 23.647 -42.712 1.00 59.25 56 LYS A N 1
ATOM 461 C CA . LYS A 1 56 ? -73.952 24.770 -42.421 1.00 59.25 56 LYS A CA 1
ATOM 462 C C . LYS A 1 56 ? -73.229 24.624 -41.078 1.00 59.25 56 LYS A C 1
ATOM 464 O O . LYS A 1 56 ? -72.143 25.170 -40.924 1.00 59.25 56 LYS A O 1
ATOM 469 N N . SER A 1 57 ? -73.826 23.919 -40.117 1.00 56.06 57 SER A N 1
ATOM 470 C CA . SER A 1 57 ? -73.294 23.724 -38.759 1.00 56.06 57 SER A CA 1
ATOM 471 C C . SER A 1 57 ? -72.278 22.579 -38.646 1.00 56.06 57 SER A C 1
ATOM 473 O O . SER A 1 57 ? -71.720 22.370 -37.569 1.00 56.06 57 SER A O 1
ATOM 475 N N . LEU A 1 58 ? -72.000 21.855 -39.739 1.00 60.00 58 LEU A N 1
ATOM 476 C CA . LEU A 1 58 ? -70.999 20.788 -39.764 1.00 60.00 58 LEU A CA 1
ATOM 477 C C . LEU A 1 58 ? -69.589 21.373 -39.593 1.00 60.00 58 LEU A C 1
ATOM 479 O O . LEU A 1 58 ? -69.087 22.093 -40.458 1.00 60.00 58 LEU A O 1
ATOM 483 N N . GLN A 1 59 ? -68.932 21.059 -38.476 1.00 52.53 59 GLN A N 1
ATOM 484 C CA . GLN A 1 59 ? -67.563 21.499 -38.211 1.00 52.53 59 GLN A CA 1
ATOM 485 C C . GLN A 1 59 ? -66.565 20.747 -39.110 1.00 52.53 59 GLN A C 1
ATOM 487 O O . GLN A 1 59 ? -66.580 19.522 -39.194 1.00 52.53 59 GLN A O 1
ATOM 492 N N . SER A 1 60 ? -65.680 21.481 -39.791 1.00 43.53 60 SER A N 1
ATOM 493 C CA . SER A 1 60 ? -64.632 20.903 -40.644 1.00 43.53 60 SER A CA 1
ATOM 494 C C . SER A 1 60 ? -63.400 20.536 -39.811 1.00 43.53 60 SER A C 1
ATOM 496 O O . SER A 1 60 ? -62.744 21.423 -39.264 1.00 43.53 60 SER A O 1
ATOM 498 N N . PHE A 1 61 ? -63.045 19.250 -39.747 1.00 42.50 61 PHE A N 1
ATOM 499 C CA . PHE A 1 61 ? -61.763 18.787 -39.207 1.00 42.50 61 PHE A CA 1
ATOM 500 C C . PHE A 1 61 ? -60.801 18.451 -40.356 1.00 42.50 61 PHE A C 1
ATOM 502 O O . PHE A 1 61 ? -61.111 17.610 -41.194 1.00 42.50 61 PHE A O 1
ATOM 509 N N . LYS A 1 62 ? -59.646 19.139 -40.385 1.00 46.28 62 LYS A N 1
ATOM 510 C CA . LYS A 1 62 ? -58.425 18.852 -41.176 1.00 46.28 62 LYS A CA 1
ATOM 511 C C . LYS A 1 62 ? -58.640 17.927 -42.393 1.00 46.28 62 LYS A C 1
ATOM 513 O O . LYS A 1 62 ? -58.286 16.753 -42.368 1.00 46.28 62 LYS A O 1
ATOM 518 N N . ASP A 1 63 ? -59.204 18.511 -43.449 1.00 52.78 63 ASP A N 1
ATOM 519 C CA . ASP A 1 63 ? -59.305 17.978 -44.815 1.00 52.78 63 ASP A CA 1
ATOM 520 C C . ASP A 1 63 ? -60.141 16.695 -45.044 1.00 52.78 63 ASP A C 1
ATOM 522 O O . ASP A 1 63 ? -60.075 16.130 -46.136 1.00 52.78 63 ASP A O 1
ATOM 526 N N . MET A 1 64 ? -61.011 16.284 -44.103 1.00 52.75 64 MET A N 1
ATOM 527 C CA . MET A 1 64 ? -62.018 15.216 -44.308 1.00 52.75 64 MET A CA 1
ATOM 528 C C . MET A 1 64 ? -63.309 15.486 -43.487 1.00 52.75 64 MET A C 1
ATOM 530 O O . MET A 1 64 ? -63.230 15.526 -42.262 1.00 52.75 64 MET A O 1
ATOM 534 N N . PRO A 1 65 ? -64.517 15.638 -44.077 1.00 57.06 65 PRO A N 1
ATOM 535 C CA . PRO A 1 65 ? -65.728 15.953 -43.303 1.00 57.06 65 PRO A CA 1
ATOM 536 C C . PRO A 1 65 ? -66.329 14.689 -42.658 1.00 57.06 65 PRO A C 1
ATOM 538 O O . PRO A 1 65 ? -66.970 13.893 -43.347 1.00 57.06 65 PRO A O 1
ATOM 541 N N . ILE A 1 66 ? -66.119 14.495 -41.349 1.00 62.03 66 ILE A N 1
ATOM 542 C CA . ILE A 1 66 ? -66.763 13.433 -40.552 1.00 62.03 66 ILE A CA 1
ATOM 543 C C . ILE A 1 66 ? -68.074 13.968 -39.959 1.00 62.03 66 ILE A C 1
ATOM 545 O O . ILE A 1 66 ? -68.117 15.064 -39.407 1.00 62.03 66 ILE A O 1
ATOM 549 N N . VAL A 1 67 ? -69.143 13.188 -40.077 1.00 67.38 67 VAL A N 1
ATOM 550 C CA . VAL A 1 67 ? -70.494 13.479 -39.588 1.00 67.38 67 VAL A CA 1
ATOM 551 C C . VAL A 1 67 ? -70.718 12.778 -38.245 1.00 67.38 67 VAL A C 1
ATOM 553 O O . VAL A 1 67 ? -70.479 11.575 -38.136 1.00 67.38 67 VAL A O 1
ATOM 556 N N . SER A 1 68 ? -71.221 13.508 -37.240 1.00 68.25 68 SER A N 1
ATOM 557 C CA . SER A 1 68 ? -71.680 12.898 -35.984 1.00 68.25 68 SER A CA 1
ATOM 558 C C . SER A 1 68 ? -72.951 12.078 -36.212 1.00 68.25 68 SER A C 1
ATOM 560 O O . SER A 1 68 ? -73.863 12.523 -36.914 1.00 68.25 68 SER A O 1
ATOM 562 N N . ILE A 1 69 ? -73.033 10.894 -35.597 1.00 72.25 69 ILE A N 1
ATOM 563 C CA . ILE A 1 69 ? -74.174 9.983 -35.765 1.00 72.25 69 ILE A CA 1
ATOM 564 C C . ILE A 1 69 ? -75.494 10.602 -35.286 1.00 72.25 69 ILE A C 1
ATOM 566 O O . ILE A 1 69 ? -76.550 10.292 -35.834 1.00 72.25 69 ILE A O 1
ATOM 570 N N . SER A 1 70 ? -75.431 11.552 -34.346 1.00 69.38 70 SER A N 1
ATOM 571 C CA . SER A 1 70 ? -76.597 12.293 -33.854 1.00 69.38 70 SER A CA 1
ATOM 572 C C . SER A 1 70 ? -77.302 13.102 -34.949 1.00 69.38 70 SER A C 1
ATOM 574 O O . SER A 1 70 ? -78.515 13.281 -34.895 1.00 69.38 70 SER A O 1
ATOM 576 N N . MET A 1 71 ? -76.573 13.546 -35.979 1.00 67.94 71 MET A N 1
ATOM 577 C CA . MET A 1 71 ? -77.125 14.324 -37.095 1.00 67.94 71 MET A CA 1
ATOM 578 C C . MET A 1 71 ? -77.509 13.444 -38.294 1.00 67.94 71 MET A C 1
ATOM 580 O O . MET A 1 71 ? -78.088 13.942 -39.257 1.00 67.94 71 MET A O 1
ATOM 584 N N . LEU A 1 72 ? -77.210 12.138 -38.273 1.00 74.19 72 LEU A N 1
ATOM 585 C CA . LEU A 1 72 ? -77.327 11.264 -39.447 1.00 74.19 72 LEU A CA 1
ATOM 586 C C . LEU A 1 72 ? -78.746 11.226 -40.033 1.00 74.19 72 LEU A C 1
ATOM 588 O O . LEU A 1 72 ? -78.902 11.326 -41.250 1.00 74.19 72 LEU A O 1
ATOM 592 N N . SER A 1 73 ? -79.773 11.120 -39.188 1.00 71.56 73 SER A N 1
ATOM 593 C CA . SER A 1 73 ? -81.173 11.108 -39.634 1.00 71.56 73 SER A CA 1
ATOM 594 C C . SER A 1 73 ? -81.559 12.410 -40.339 1.00 71.56 73 SER A C 1
ATOM 596 O O . SER A 1 73 ? -82.220 12.386 -41.378 1.00 71.56 73 SER A O 1
ATOM 598 N N . GLU A 1 74 ? -81.098 13.549 -39.815 1.00 71.00 74 GLU A N 1
ATOM 599 C CA . GLU A 1 74 ? -81.341 14.864 -40.409 1.00 71.00 74 GLU A CA 1
ATOM 600 C C . GLU A 1 74 ? -80.607 15.005 -41.750 1.00 71.00 74 GLU A C 1
ATOM 602 O O . GLU A 1 74 ? -81.196 15.437 -42.741 1.00 71.00 74 GLU A O 1
ATOM 607 N N . ILE A 1 75 ? -79.352 14.555 -41.828 1.00 73.00 75 ILE A N 1
ATOM 608 C CA . ILE A 1 75 ? -78.559 14.608 -43.062 1.00 73.00 75 ILE A CA 1
ATOM 609 C C . ILE A 1 75 ? -79.155 13.709 -44.148 1.00 73.00 75 ILE A C 1
ATOM 611 O O . ILE A 1 75 ? -79.296 14.163 -45.283 1.00 73.00 75 ILE A O 1
ATOM 615 N N . LYS A 1 76 ? -79.570 12.474 -43.829 1.00 74.12 76 LYS A N 1
ATOM 616 C CA . LYS A 1 76 ? -80.272 11.593 -44.785 1.00 74.12 76 LYS A CA 1
ATOM 617 C C . LYS A 1 76 ? -81.550 12.252 -45.319 1.00 74.12 76 LYS A C 1
ATOM 619 O O . LYS A 1 76 ? -81.815 12.215 -46.524 1.00 74.12 76 LYS A O 1
ATOM 624 N N . HIS A 1 77 ? -82.316 12.913 -44.450 1.00 75.62 77 HIS A N 1
ATOM 625 C CA . HIS A 1 77 ? -83.526 13.633 -44.851 1.00 75.62 77 HIS A CA 1
ATOM 626 C C . HIS A 1 77 ? -83.224 14.843 -45.755 1.00 75.62 77 HIS A C 1
ATOM 628 O O . HIS A 1 77 ? -83.946 15.107 -46.714 1.00 75.62 77 HIS A O 1
ATOM 634 N N . VAL A 1 78 ? -82.152 15.588 -45.489 1.00 72.88 78 VAL A N 1
ATOM 635 C CA . VAL A 1 78 ? -81.751 16.732 -46.327 1.00 72.88 78 VAL A CA 1
ATOM 636 C C . VAL A 1 78 ? -81.256 16.259 -47.690 1.00 72.88 78 VAL A C 1
ATOM 638 O O . VAL A 1 78 ? -81.682 16.784 -48.716 1.00 72.88 78 VAL A O 1
ATOM 641 N N . LEU A 1 79 ? -80.393 15.240 -47.713 1.00 72.50 79 LEU A N 1
ATOM 642 C CA . LEU A 1 79 ? -79.800 14.711 -48.940 1.00 72.50 79 LEU A CA 1
ATOM 643 C C . LEU A 1 79 ? -80.841 14.094 -49.884 1.00 72.50 79 LEU A C 1
ATOM 645 O O . LEU A 1 79 ? -80.738 14.273 -51.095 1.00 72.50 79 LEU A O 1
ATOM 649 N N . SER A 1 80 ? -81.867 13.428 -49.350 1.00 70.94 80 SER A N 1
ATOM 650 C CA . SER A 1 80 ? -82.957 12.852 -50.155 1.00 70.94 80 SER A CA 1
ATOM 651 C C . SER A 1 80 ? -83.874 13.897 -50.810 1.00 70.94 80 SER A C 1
ATOM 653 O O . SER A 1 80 ? -84.525 13.588 -51.806 1.00 70.94 80 SER A O 1
ATOM 655 N N . ASN A 1 81 ? -83.897 15.139 -50.312 1.00 70.12 81 ASN A N 1
ATOM 656 C CA . ASN A 1 81 ? -84.796 16.206 -50.773 1.00 70.12 81 ASN A CA 1
ATOM 657 C C . ASN A 1 81 ? -84.139 17.241 -51.723 1.00 70.12 81 ASN A C 1
ATOM 659 O O . ASN A 1 81 ? -84.736 18.283 -52.008 1.00 70.12 81 ASN A O 1
ATOM 663 N N . LEU A 1 82 ? -82.921 16.996 -52.226 1.00 71.25 82 LEU A N 1
ATOM 664 C CA . LEU A 1 82 ? -82.189 17.927 -53.107 1.00 71.25 82 LEU A CA 1
ATOM 665 C C . LEU A 1 82 ? -82.630 17.855 -54.586 1.00 71.25 82 LEU A C 1
ATOM 667 O O . LEU A 1 82 ? -82.959 16.793 -55.104 1.00 71.25 82 LEU A O 1
ATOM 671 N N . ASP A 1 83 ? -82.607 18.993 -55.299 1.00 60.62 83 ASP A N 1
ATOM 672 C CA . ASP A 1 83 ? -83.068 19.086 -56.699 1.00 60.62 83 ASP A CA 1
ATOM 673 C C . ASP A 1 83 ? -82.122 18.366 -57.693 1.00 60.62 83 ASP A C 1
ATOM 675 O O . ASP A 1 83 ? -81.009 18.823 -57.997 1.00 60.62 83 ASP A O 1
ATOM 679 N N . ASN A 1 84 ? -82.614 17.258 -58.259 1.00 62.12 84 ASN A N 1
ATOM 680 C CA . ASN A 1 84 ? -81.872 16.292 -59.085 1.00 62.12 84 ASN A CA 1
ATOM 681 C C . ASN A 1 84 ? -81.298 16.840 -60.406 1.00 62.12 84 ASN A C 1
ATOM 683 O O . ASN A 1 84 ? -80.556 16.145 -61.100 1.00 62.12 84 ASN A O 1
ATOM 687 N N . LYS A 1 85 ? -81.611 18.080 -60.806 1.00 61.12 85 LYS A N 1
ATOM 688 C CA . LYS A 1 85 ? -81.007 18.686 -62.011 1.00 61.12 85 LYS A CA 1
ATOM 689 C C . LYS A 1 85 ? -79.633 19.310 -61.761 1.00 61.12 85 LYS A C 1
ATOM 691 O O . LYS A 1 85 ? -78.903 19.553 -62.726 1.00 61.12 85 LYS A O 1
ATOM 696 N N . ARG A 1 86 ? -79.279 19.617 -60.506 1.00 64.00 86 ARG A N 1
ATOM 697 C CA . ARG A 1 86 ? -78.000 20.272 -60.153 1.00 64.00 86 ARG A CA 1
ATOM 698 C C . ARG A 1 86 ? -77.105 19.436 -59.247 1.00 64.00 86 ARG A C 1
ATOM 700 O O . ARG A 1 86 ? -75.886 19.621 -59.320 1.00 64.00 86 ARG A O 1
ATOM 707 N N . PHE A 1 87 ? -77.690 18.556 -58.441 1.00 72.69 87 PHE A N 1
ATOM 708 C CA . PHE A 1 87 ? -76.978 17.678 -57.522 1.00 72.69 87 PHE A CA 1
ATOM 709 C C . PHE A 1 87 ? -77.269 16.217 -57.852 1.00 72.69 87 PHE A C 1
ATOM 711 O O . PHE A 1 87 ? -78.390 15.873 -58.209 1.00 72.69 87 PHE A O 1
ATOM 718 N N . GLU A 1 88 ? -76.250 15.379 -57.743 1.00 75.00 88 GLU A N 1
ATOM 719 C CA . GLU A 1 88 ? -76.348 13.926 -57.825 1.00 75.00 88 GLU A CA 1
ATOM 720 C C . GLU A 1 88 ? -75.930 13.380 -56.457 1.00 75.00 88 GLU A C 1
ATOM 722 O O . GLU A 1 88 ? -74.799 13.586 -56.024 1.00 75.00 88 GLU A O 1
ATOM 727 N N . VAL A 1 89 ? -76.861 12.768 -55.730 1.00 75.69 89 VAL A N 1
ATOM 728 C CA . VAL A 1 89 ? -76.625 12.288 -54.364 1.00 75.69 89 VAL A CA 1
ATOM 729 C C . VAL A 1 89 ? -76.398 10.784 -54.397 1.00 75.69 89 VAL A C 1
ATOM 731 O O . VAL A 1 89 ? -77.201 10.043 -54.957 1.00 75.69 89 VAL A O 1
ATOM 734 N N . LEU A 1 90 ? -75.305 10.343 -53.784 1.00 74.19 90 LEU A N 1
ATOM 735 C CA . LEU A 1 90 ? -74.944 8.943 -53.618 1.00 74.19 90 LEU A CA 1
ATOM 736 C C . LEU A 1 90 ? -74.836 8.666 -52.115 1.00 74.19 90 LEU A C 1
ATOM 738 O O . LEU A 1 90 ? -74.038 9.287 -51.419 1.00 74.19 90 LEU A O 1
ATOM 742 N N . ILE A 1 91 ? -75.650 7.754 -51.599 1.00 75.81 91 ILE A N 1
ATOM 743 C CA . ILE A 1 91 ? -75.548 7.276 -50.217 1.00 75.81 91 ILE A CA 1
ATOM 744 C C . ILE A 1 91 ? -75.139 5.812 -50.313 1.00 75.81 91 ILE A C 1
ATOM 746 O O . ILE A 1 91 ? -75.793 5.045 -51.020 1.00 75.81 91 ILE A O 1
ATOM 750 N N . SER A 1 92 ? -74.034 5.433 -49.674 1.00 75.44 92 SER A N 1
ATOM 751 C CA . SER A 1 92 ? -73.595 4.038 -49.699 1.00 75.44 92 SER A CA 1
ATOM 752 C C . SER A 1 92 ? -74.532 3.156 -48.865 1.00 75.44 92 SER A C 1
ATOM 754 O O . SER A 1 92 ? -75.056 3.605 -47.844 1.00 75.44 92 SER A O 1
ATOM 756 N N . GLU A 1 93 ? -74.716 1.888 -49.260 1.00 71.19 93 GLU A N 1
ATOM 757 C CA . GLU A 1 93 ? -75.591 0.939 -48.539 1.00 71.19 93 GLU A CA 1
ATOM 758 C C . GLU A 1 93 ? -75.245 0.865 -47.041 1.00 71.19 93 GLU A C 1
ATOM 760 O O . GLU A 1 93 ? -76.130 0.883 -46.193 1.00 71.19 93 GLU A O 1
ATOM 765 N N . GLY A 1 94 ? -73.955 0.887 -46.686 1.00 68.62 94 GLY A N 1
ATOM 766 C CA . GLY A 1 94 ? -73.512 0.839 -45.288 1.00 68.62 94 GLY A CA 1
ATOM 767 C C . GLY A 1 94 ? -73.838 2.089 -44.458 1.00 68.62 94 GLY A C 1
ATOM 768 O O . GLY A 1 94 ? -73.935 1.992 -43.236 1.00 68.62 94 GLY A O 1
ATOM 769 N N . ALA A 1 95 ? -74.000 3.260 -45.083 1.00 70.31 95 ALA A N 1
ATOM 770 C CA . ALA A 1 95 ? -74.479 4.462 -44.398 1.00 70.31 95 ALA A CA 1
ATOM 771 C C . ALA A 1 95 ? -76.013 4.490 -44.338 1.00 70.31 95 ALA A C 1
ATOM 773 O O . ALA A 1 95 ? -76.575 4.939 -43.337 1.00 70.31 95 ALA A O 1
ATOM 774 N N . ASP A 1 96 ? -76.692 3.990 -45.375 1.00 74.50 96 ASP A N 1
ATOM 775 C CA . ASP A 1 96 ? -78.154 3.959 -45.445 1.00 74.50 96 ASP A CA 1
ATOM 776 C C . ASP A 1 96 ? -78.773 2.946 -44.469 1.00 74.50 96 ASP A C 1
ATOM 778 O O . ASP A 1 96 ? -79.749 3.269 -43.792 1.00 74.50 96 ASP A O 1
ATOM 782 N N . ASN A 1 97 ? -78.125 1.794 -44.275 1.00 79.56 97 ASN A N 1
ATOM 783 C CA . ASN A 1 97 ? -78.588 0.735 -43.374 1.00 79.56 97 ASN A CA 1
ATOM 784 C C . ASN A 1 97 ? -78.564 1.111 -41.882 1.00 79.56 97 ASN A C 1
ATOM 786 O O . ASN A 1 97 ? -79.219 0.443 -41.089 1.00 79.56 97 ASN A O 1
ATOM 790 N N . LEU A 1 98 ? -77.856 2.179 -41.486 1.00 80.62 98 LEU A N 1
ATOM 791 C CA . LEU A 1 98 ? -77.809 2.627 -40.090 1.00 80.62 98 LEU A CA 1
ATOM 792 C C . LEU A 1 98 ? -79.175 3.120 -39.588 1.00 80.62 98 LEU A C 1
ATOM 794 O O . LEU A 1 98 ? -79.707 4.105 -40.118 1.00 80.62 98 LEU A O 1
ATOM 798 N N . GLN A 1 99 ? -79.681 2.488 -38.526 1.00 78.88 99 GLN A N 1
ATOM 799 C CA . GLN A 1 99 ? -80.968 2.777 -37.892 1.00 78.88 99 GLN A CA 1
ATOM 800 C C . GLN A 1 99 ? -80.815 3.153 -36.413 1.00 78.88 99 GLN A C 1
ATOM 802 O O . GLN A 1 99 ? -80.116 2.488 -35.647 1.00 78.88 99 GLN A O 1
ATOM 807 N N . ALA A 1 100 ? -81.516 4.214 -36.007 1.00 79.94 100 ALA A N 1
ATOM 808 C CA . ALA A 1 100 ? -81.648 4.581 -34.602 1.00 79.94 100 ALA A CA 1
ATOM 809 C C . ALA A 1 100 ? -82.601 3.600 -33.903 1.00 79.94 100 ALA A C 1
ATOM 811 O O . ALA A 1 100 ? -83.748 3.443 -34.329 1.00 79.94 100 ALA A O 1
ATOM 812 N N . VAL A 1 101 ? -82.138 2.968 -32.828 1.00 83.12 101 VAL A N 1
ATOM 813 C CA . VAL A 1 101 ? -82.927 2.055 -31.989 1.00 83.12 101 VAL A CA 1
ATOM 814 C C . VAL A 1 101 ? -82.965 2.557 -30.545 1.00 83.12 101 VAL A C 1
ATOM 816 O O . VAL A 1 101 ? -82.109 3.333 -30.121 1.00 83.12 101 VAL A O 1
ATOM 819 N N . SER A 1 102 ? -83.958 2.118 -29.770 1.00 79.56 102 SER A N 1
ATOM 820 C CA . SER A 1 102 ? -83.940 2.303 -28.315 1.00 79.56 102 SER A CA 1
ATOM 821 C C . SER A 1 102 ? -82.839 1.448 -27.680 1.00 79.56 102 SER A C 1
ATOM 823 O O . SER A 1 102 ? -82.481 0.404 -28.228 1.00 79.56 102 SER A O 1
ATOM 825 N N . MET A 1 103 ? -82.335 1.865 -26.514 1.00 82.12 103 MET A N 1
ATOM 826 C CA . MET A 1 103 ? -81.324 1.109 -25.768 1.00 82.12 103 MET A CA 1
ATOM 827 C C . MET A 1 103 ? -81.752 -0.365 -25.602 1.00 82.12 103 MET A C 1
ATOM 829 O O . MET A 1 103 ? -82.867 -0.608 -25.129 1.00 82.12 103 MET A O 1
ATOM 833 N N . PRO A 1 104 ? -80.904 -1.340 -25.980 1.00 81.50 104 PRO A N 1
ATOM 834 C CA . PRO A 1 104 ? -81.211 -2.758 -25.809 1.00 81.50 104 PRO A CA 1
ATOM 835 C C . PRO A 1 104 ? -81.481 -3.121 -24.340 1.00 81.50 104 PRO A C 1
ATOM 837 O O . PRO A 1 104 ? -80.789 -2.640 -23.440 1.00 81.50 104 PRO A O 1
ATOM 840 N N . GLU A 1 105 ? -82.460 -3.996 -24.087 1.00 74.94 105 GLU A N 1
ATOM 841 C CA . GLU A 1 105 ? -82.730 -4.498 -22.733 1.00 74.94 105 GLU A CA 1
ATOM 842 C C . GLU A 1 105 ? -81.500 -5.230 -22.170 1.00 74.94 105 GLU A C 1
ATOM 844 O O . GLU A 1 105 ? -80.945 -6.122 -22.811 1.00 74.94 105 GLU A O 1
ATOM 849 N N . GLY A 1 106 ? -81.070 -4.849 -20.962 1.00 76.00 106 GLY A N 1
ATOM 850 C CA . GLY A 1 106 ? -79.901 -5.436 -20.298 1.00 76.00 106 GLY A CA 1
ATOM 851 C C . GLY A 1 106 ? -78.545 -4.882 -20.749 1.00 76.00 106 GLY A C 1
ATOM 852 O O . GLY A 1 106 ? -77.520 -5.448 -20.376 1.00 76.00 106 GLY A O 1
ATOM 853 N N . PHE A 1 107 ? -78.511 -3.795 -21.527 1.00 83.75 107 PHE A N 1
ATOM 854 C CA . PHE A 1 107 ? -77.259 -3.115 -21.859 1.00 83.75 107 PHE A CA 1
ATOM 855 C C . PHE A 1 107 ? -76.565 -2.585 -20.596 1.00 83.75 107 PHE A C 1
ATOM 857 O O . PHE A 1 107 ? -77.158 -1.837 -19.822 1.00 83.75 107 PHE A O 1
ATOM 864 N N . GLU A 1 108 ? -75.299 -2.954 -20.413 1.00 85.69 108 GLU A N 1
ATOM 865 C CA . GLU A 1 108 ? -74.450 -2.491 -19.318 1.00 85.69 108 GLU A CA 1
ATOM 866 C C . GLU A 1 108 ? -73.006 -2.304 -19.795 1.00 85.69 108 GLU A C 1
ATOM 868 O O . GLU A 1 108 ? -72.501 -3.040 -20.649 1.00 85.69 108 GLU A O 1
ATOM 873 N N . VAL A 1 109 ? -72.328 -1.323 -19.211 1.00 85.38 109 VAL A N 1
ATOM 874 C CA . VAL A 1 109 ? -70.888 -1.113 -19.352 1.00 85.38 109 VAL A CA 1
ATOM 875 C C . VAL A 1 109 ? -70.239 -1.550 -18.047 1.00 85.38 109 VAL A C 1
ATOM 877 O O . VAL A 1 109 ? -70.509 -0.965 -16.997 1.00 85.38 109 VAL A O 1
ATOM 880 N N . ARG A 1 110 ? -69.385 -2.575 -18.095 1.00 85.81 110 ARG A N 1
ATOM 881 C CA . ARG A 1 110 ? -68.716 -3.123 -16.909 1.00 85.81 110 ARG A CA 1
ATOM 882 C C . ARG A 1 110 ? -67.257 -2.716 -16.845 1.00 85.81 110 ARG A C 1
ATOM 884 O O . ARG A 1 110 ? -66.501 -2.970 -17.771 1.00 85.81 110 ARG A O 1
ATOM 891 N N . TYR A 1 111 ? -66.832 -2.173 -15.716 1.00 86.12 111 TYR A N 1
ATOM 892 C CA . TYR A 1 111 ? -65.427 -1.927 -15.416 1.00 86.12 111 TYR A CA 1
ATOM 893 C C . TYR A 1 111 ? -64.865 -3.103 -14.613 1.00 86.12 111 TYR A C 1
ATOM 895 O O . TYR A 1 111 ? -65.336 -3.393 -13.508 1.00 86.12 111 TYR A O 1
ATOM 903 N N . VAL A 1 112 ? -63.886 -3.804 -15.192 1.00 84.31 112 VAL A N 1
ATOM 904 C CA . VAL A 1 112 ? -63.309 -5.044 -14.644 1.00 84.31 112 VAL A CA 1
ATOM 905 C C . VAL A 1 112 ? -61.789 -4.928 -14.571 1.00 84.31 112 VAL A C 1
ATOM 907 O O . VAL A 1 112 ? -61.155 -4.275 -15.403 1.00 84.31 112 VAL A O 1
ATOM 910 N N . TRP A 1 113 ? -61.199 -5.554 -13.554 1.00 82.25 113 TRP A N 1
ATOM 911 C CA . TRP A 1 113 ? -59.751 -5.637 -13.403 1.00 82.25 113 TRP A CA 1
ATOM 912 C C . TRP A 1 113 ? -59.154 -6.619 -14.417 1.00 82.25 113 TRP A C 1
ATOM 914 O O . TRP A 1 113 ? -59.609 -7.758 -14.518 1.00 82.25 113 TRP A O 1
ATOM 924 N N . VAL A 1 114 ? -58.123 -6.197 -15.156 1.00 80.44 114 VAL A N 1
ATOM 925 C CA . VAL A 1 114 ? -57.404 -7.069 -16.097 1.00 80.44 114 VAL A CA 1
ATOM 926 C C . VAL A 1 114 ? -56.053 -7.458 -15.505 1.00 80.44 114 VAL A C 1
ATOM 928 O O . VAL A 1 114 ? -55.119 -6.656 -15.464 1.00 80.44 114 VAL A O 1
ATOM 931 N N . ASP A 1 115 ? -55.955 -8.717 -15.077 1.00 68.31 115 ASP A N 1
ATOM 932 C CA . ASP A 1 115 ? -54.802 -9.273 -14.360 1.00 68.31 115 ASP A CA 1
ATOM 933 C C . ASP A 1 115 ? -53.472 -9.188 -15.127 1.00 68.31 115 ASP A C 1
ATOM 935 O O . ASP A 1 115 ? -52.435 -8.931 -14.520 1.00 68.31 115 ASP A O 1
ATOM 939 N N . ASP A 1 116 ? -53.490 -9.378 -16.448 1.00 64.69 116 ASP A N 1
ATOM 940 C CA . ASP A 1 116 ? -52.267 -9.423 -17.263 1.00 64.69 116 ASP A CA 1
ATOM 941 C C . ASP A 1 116 ? -51.638 -8.040 -17.479 1.00 64.69 116 ASP A C 1
ATOM 943 O O . ASP A 1 116 ? -50.439 -7.925 -17.735 1.00 64.69 116 ASP A O 1
ATOM 947 N N . LEU A 1 117 ? -52.443 -6.977 -17.381 1.00 60.56 117 LEU A N 1
ATOM 948 C CA . LEU A 1 117 ? -52.037 -5.616 -17.739 1.00 60.56 117 LEU A CA 1
ATOM 949 C C . LEU A 1 117 ? -52.120 -4.618 -16.569 1.00 60.56 117 LEU A C 1
ATOM 951 O O . LEU A 1 117 ? -51.664 -3.484 -16.706 1.00 60.56 117 LEU A O 1
ATOM 955 N N . ASN A 1 118 ? -52.631 -5.046 -15.408 1.00 72.19 118 ASN A N 1
ATOM 956 C CA . ASN A 1 118 ? -52.732 -4.283 -14.155 1.00 72.19 118 ASN A CA 1
ATOM 957 C C . ASN A 1 118 ? -53.462 -2.928 -14.262 1.00 72.19 118 ASN A C 1
ATOM 959 O O . ASN A 1 118 ? -53.051 -1.947 -13.635 1.00 72.19 118 ASN A O 1
ATOM 963 N N . TYR A 1 119 ? -54.543 -2.868 -15.040 1.00 80.50 119 TYR A N 1
ATOM 964 C CA . TYR A 1 119 ? -55.424 -1.701 -15.128 1.00 80.50 119 TYR A CA 1
ATOM 965 C C . TYR A 1 119 ? -56.898 -2.115 -15.158 1.00 80.50 119 TYR A C 1
ATOM 967 O O . TYR A 1 119 ? -57.232 -3.280 -15.400 1.00 80.50 119 TYR A O 1
ATOM 975 N N . VAL A 1 120 ? -57.790 -1.152 -14.918 1.00 81.12 120 VAL A N 1
ATOM 976 C CA . VAL A 1 120 ? -59.236 -1.371 -15.035 1.00 81.12 120 VAL A CA 1
ATOM 977 C C . VAL A 1 120 ? -59.659 -1.096 -16.468 1.00 81.12 120 VAL A C 1
ATOM 979 O O . VAL A 1 120 ? -59.442 0.005 -16.979 1.00 81.12 120 VAL A O 1
ATOM 982 N N . LYS A 1 121 ? -60.245 -2.099 -17.121 1.00 83.50 121 LYS A N 1
ATOM 983 C CA . LYS A 1 121 ? -60.721 -1.996 -18.499 1.00 83.50 121 LYS A CA 1
ATOM 984 C C . LYS A 1 121 ? -62.237 -1.888 -18.528 1.00 83.50 121 LYS A C 1
ATOM 986 O O . LYS A 1 121 ? -62.937 -2.589 -17.795 1.00 83.50 121 LYS A O 1
ATOM 991 N N . GLN A 1 122 ? -62.730 -1.046 -19.424 1.00 85.56 122 GLN A N 1
ATOM 992 C CA . GLN A 1 122 ? -64.134 -1.023 -19.793 1.00 85.56 122 GLN A CA 1
ATOM 993 C C . GLN A 1 122 ? -64.460 -2.231 -20.687 1.00 85.56 122 GLN A C 1
ATOM 995 O O . GLN A 1 122 ? -63.847 -2.441 -21.735 1.00 85.56 122 GLN A O 1
ATOM 1000 N N . MET A 1 123 ? -65.438 -3.027 -20.275 1.00 79.94 123 MET A N 1
ATOM 1001 C CA . MET A 1 123 ? -66.007 -4.133 -21.030 1.00 79.94 123 MET A CA 1
ATOM 1002 C C . MET A 1 123 ? -67.443 -3.794 -21.409 1.00 79.94 123 MET A C 1
ATOM 1004 O O . MET A 1 123 ? -68.294 -3.543 -20.556 1.00 79.94 123 MET A O 1
ATOM 1008 N N . VAL A 1 124 ? -67.695 -3.801 -22.710 1.00 81.88 124 VAL A N 1
ATOM 1009 C CA . VAL A 1 124 ? -69.020 -3.656 -23.318 1.00 81.88 124 VAL A CA 1
ATOM 1010 C C . VAL A 1 124 ? -69.270 -4.919 -24.146 1.00 81.88 124 VAL A C 1
ATOM 1012 O O . VAL A 1 124 ? -68.321 -5.638 -24.461 1.00 81.88 124 VAL A O 1
ATOM 1015 N N . ALA A 1 125 ? -70.528 -5.224 -24.468 1.00 78.12 125 ALA A N 1
ATOM 1016 C CA . ALA A 1 125 ? -70.869 -6.375 -25.302 1.00 78.12 125 ALA A CA 1
ATOM 1017 C C . ALA A 1 125 ? -70.075 -6.393 -26.628 1.00 78.12 125 ALA A C 1
ATOM 1019 O O . ALA A 1 125 ? -69.801 -5.343 -27.216 1.00 78.12 125 ALA A O 1
ATOM 1020 N N . ASP A 1 126 ? -69.710 -7.593 -27.092 1.00 69.88 126 ASP A N 1
ATOM 1021 C CA . ASP A 1 126 ? -68.849 -7.775 -28.264 1.00 69.88 126 ASP A CA 1
ATOM 1022 C C . ASP A 1 126 ? -69.409 -7.070 -29.509 1.00 69.88 126 ASP A C 1
ATOM 1024 O O . ASP A 1 126 ? -70.555 -7.271 -29.912 1.00 69.88 126 ASP A O 1
ATOM 1028 N N . GLY A 1 127 ? -68.567 -6.246 -30.137 1.00 68.50 127 GLY A N 1
ATOM 1029 C CA . GLY A 1 127 ? -68.907 -5.495 -31.347 1.00 68.50 127 GLY A CA 1
ATOM 1030 C C . GLY A 1 127 ? -69.599 -4.149 -31.112 1.00 68.50 127 GLY A C 1
ATOM 1031 O O . GLY A 1 127 ? -69.871 -3.454 -32.093 1.00 68.50 127 GLY A O 1
ATOM 1032 N N . VAL A 1 128 ? -69.856 -3.757 -29.858 1.00 82.06 128 VAL A N 1
ATOM 1033 C CA . VAL A 1 128 ? -70.376 -2.422 -29.525 1.00 82.06 128 VAL A CA 1
ATOM 1034 C C . VAL A 1 128 ? -69.234 -1.405 -29.493 1.00 82.06 128 VAL A C 1
ATOM 1036 O O . VAL A 1 128 ? -68.262 -1.568 -28.758 1.00 82.06 128 VAL A O 1
ATOM 1039 N N . ALA A 1 129 ? -69.365 -0.325 -30.257 1.00 79.69 129 ALA A N 1
ATOM 1040 C CA . ALA A 1 129 ? -68.434 0.796 -30.271 1.00 79.69 129 ALA A CA 1
ATOM 1041 C C . ALA A 1 129 ? -69.042 2.026 -29.587 1.00 79.69 129 ALA A C 1
ATOM 1043 O O . ALA A 1 129 ? -70.182 2.393 -29.871 1.00 79.69 129 ALA A O 1
ATOM 1044 N N . TYR A 1 130 ? -68.266 2.687 -28.726 1.00 83.25 130 TYR A N 1
ATOM 1045 C CA . TYR A 1 130 ? -68.642 3.974 -28.144 1.00 83.25 130 TYR A CA 1
ATOM 1046 C C . TYR A 1 130 ? -68.270 5.120 -29.090 1.00 83.25 130 TYR A C 1
ATOM 1048 O O . TYR A 1 130 ? -67.129 5.207 -29.546 1.00 83.25 130 TYR A O 1
ATOM 1056 N N . LEU A 1 131 ? -69.231 5.989 -29.402 1.00 72.75 131 LEU A N 1
ATOM 1057 C CA . LEU A 1 131 ? -69.068 7.092 -30.357 1.00 72.75 131 LEU A CA 1
ATOM 1058 C C . LEU A 1 131 ? -68.946 8.469 -29.682 1.00 72.75 131 LEU A C 1
ATOM 1060 O O . LEU A 1 131 ? -68.601 9.441 -30.357 1.00 72.75 131 LEU A O 1
ATOM 1064 N N . GLY A 1 132 ? -69.161 8.543 -28.365 1.00 76.75 132 GLY A N 1
ATOM 1065 C CA . GLY A 1 132 ? -69.164 9.784 -27.586 1.00 76.75 132 GLY A CA 1
ATOM 1066 C C . GLY A 1 132 ? -70.567 10.289 -27.249 1.00 76.75 132 GLY A C 1
ATOM 1067 O O . GLY A 1 132 ? -71.539 9.893 -27.886 1.00 76.75 132 GLY A O 1
ATOM 1068 N N . ASP A 1 133 ? -70.669 11.156 -26.242 1.00 74.88 133 ASP A N 1
ATOM 1069 C CA . ASP A 1 133 ? -71.909 11.816 -25.792 1.00 74.88 133 ASP A CA 1
ATOM 1070 C C . ASP A 1 133 ? -73.044 10.824 -25.447 1.00 74.88 133 ASP A C 1
ATOM 1072 O O . ASP A 1 133 ? -74.227 11.062 -25.710 1.00 74.88 133 ASP A O 1
ATOM 1076 N N . GLY A 1 134 ? -72.676 9.661 -24.899 1.00 78.44 134 GLY A N 1
ATOM 1077 C CA . GLY A 1 134 ? -73.602 8.582 -24.557 1.00 78.44 134 GLY A CA 1
ATOM 1078 C C . GLY A 1 134 ? -74.059 7.721 -25.742 1.00 78.44 134 GLY A C 1
ATOM 1079 O O . GLY A 1 134 ? -74.930 6.875 -25.548 1.00 78.44 134 GLY A O 1
ATOM 1080 N N . TRP A 1 135 ? -73.512 7.904 -26.952 1.00 83.06 135 TRP A N 1
ATOM 1081 C CA . TRP A 1 135 ? -73.890 7.130 -28.141 1.00 83.06 135 TRP A CA 1
ATOM 1082 C C . TRP A 1 135 ? -73.083 5.842 -28.304 1.00 83.06 135 TRP A C 1
ATOM 1084 O O . TRP A 1 135 ? -71.851 5.844 -28.268 1.00 83.06 135 TRP A O 1
ATOM 1094 N N . PHE A 1 136 ? -73.791 4.751 -28.590 1.00 83.94 136 PHE A N 1
ATOM 1095 C CA . PHE A 1 136 ? -73.226 3.431 -28.856 1.00 83.94 136 PHE A CA 1
ATOM 1096 C C . PHE A 1 136 ? -73.705 2.899 -30.210 1.00 83.94 136 PHE A C 1
ATOM 1098 O O . PHE A 1 136 ? -74.822 3.186 -30.643 1.00 83.94 136 PHE A O 1
ATOM 1105 N N . LEU A 1 137 ? -72.851 2.124 -30.878 1.00 81.12 137 LEU A N 1
ATOM 1106 C CA . LEU A 1 137 ? -73.092 1.543 -32.199 1.00 81.12 137 LEU A CA 1
ATOM 1107 C C . LEU A 1 137 ? -72.799 0.043 -32.183 1.00 81.12 137 LEU A C 1
ATOM 1109 O O . LEU A 1 137 ? -71.702 -0.362 -31.810 1.00 81.12 137 LEU A O 1
ATOM 1113 N N . LEU A 1 138 ? -73.740 -0.766 -32.662 1.00 82.38 138 LEU A N 1
ATOM 1114 C CA . LEU A 1 138 ? -73.576 -2.202 -32.878 1.00 82.38 138 LEU A CA 1
ATOM 1115 C C . LEU A 1 138 ? -74.069 -2.560 -34.280 1.00 82.38 138 LEU A C 1
ATOM 1117 O O . LEU A 1 138 ? -75.258 -2.448 -34.569 1.00 82.38 138 LEU A O 1
ATOM 1121 N N . GLN A 1 139 ? -73.161 -3.016 -35.147 1.00 80.25 139 GLN A N 1
ATOM 1122 C CA . GLN A 1 139 ? -73.453 -3.318 -36.556 1.00 80.25 139 GLN A CA 1
ATOM 1123 C C . GLN A 1 139 ? -74.138 -2.137 -37.269 1.00 80.25 139 GLN A C 1
ATOM 1125 O O . GLN A 1 139 ? -73.470 -1.140 -37.544 1.00 80.25 139 GLN A O 1
ATOM 1130 N N . ASP A 1 140 ? -75.439 -2.235 -37.545 1.00 80.50 140 ASP A N 1
ATOM 1131 C CA . ASP A 1 140 ? -76.238 -1.212 -38.225 1.00 80.50 140 ASP A CA 1
ATOM 1132 C C . ASP A 1 140 ? -77.220 -0.485 -37.286 1.00 80.50 140 ASP A C 1
ATOM 1134 O O . ASP A 1 140 ? -78.002 0.350 -37.730 1.00 80.50 140 ASP A O 1
ATOM 1138 N N . ALA A 1 141 ? -77.172 -0.752 -35.980 1.00 82.44 141 ALA A N 1
ATOM 1139 C CA . ALA A 1 141 ? -78.044 -0.138 -34.984 1.00 82.44 141 ALA A CA 1
ATOM 1140 C C . ALA A 1 141 ? -77.256 0.779 -34.039 1.00 82.44 141 ALA A C 1
ATOM 1142 O O . ALA A 1 141 ? -76.185 0.407 -33.557 1.00 82.44 141 ALA A O 1
ATOM 1143 N N . TYR A 1 142 ? -77.792 1.962 -33.737 1.00 85.69 142 TYR A N 1
ATOM 1144 C CA . TYR A 1 142 ? -77.202 2.883 -32.761 1.00 85.69 142 TYR A CA 1
ATOM 1145 C C . TYR A 1 142 ? -78.245 3.429 -31.782 1.00 85.69 142 TYR A C 1
ATOM 1147 O O . TYR A 1 142 ? -79.400 3.639 -32.152 1.00 85.69 142 TYR A O 1
ATOM 1155 N N . TRP A 1 143 ? -77.834 3.657 -30.533 1.00 86.50 143 TRP A N 1
ATOM 1156 C CA . TRP A 1 143 ? -78.681 4.178 -29.451 1.00 86.50 143 TRP A CA 1
ATOM 1157 C C . TRP A 1 143 ? -77.900 5.147 -28.561 1.00 86.50 143 TRP A C 1
ATOM 1159 O O . TRP A 1 143 ? -76.667 5.134 -28.551 1.00 86.50 143 TRP A O 1
ATOM 1169 N N . GLN A 1 144 ? -78.623 5.971 -27.801 1.00 85.44 144 GLN A N 1
ATOM 1170 C CA . GLN A 1 144 ? -78.047 6.872 -26.804 1.00 85.44 144 GLN A CA 1
ATOM 1171 C C . GLN A 1 144 ? -78.460 6.448 -25.394 1.00 85.44 144 GLN A C 1
ATOM 1173 O O . GLN A 1 144 ? -79.616 6.092 -25.161 1.00 85.44 144 GLN A O 1
ATOM 1178 N N . VAL A 1 145 ? -77.525 6.522 -24.449 1.00 84.31 145 VAL A N 1
ATOM 1179 C CA . VAL A 1 145 ? -77.810 6.480 -23.012 1.00 84.31 145 VAL A CA 1
ATOM 1180 C C . VAL A 1 145 ? -78.069 7.908 -22.537 1.00 84.31 145 VAL A C 1
ATOM 1182 O O . VAL A 1 145 ? -77.137 8.694 -22.330 1.00 84.31 145 VAL A O 1
ATOM 1185 N N . GLU A 1 146 ? -79.349 8.253 -22.399 1.00 76.44 146 GLU A N 1
ATOM 1186 C CA . GLU A 1 146 ? -79.779 9.566 -21.913 1.00 76.44 146 GLU A CA 1
ATOM 1187 C C . GLU A 1 146 ? -79.281 9.820 -20.478 1.00 76.44 146 GLU A C 1
ATOM 1189 O O . GLU A 1 146 ? -79.281 8.924 -19.637 1.00 76.44 146 GLU A O 1
ATOM 1194 N N . GLY A 1 147 ? -78.846 11.053 -20.191 1.00 75.06 147 GLY A N 1
ATOM 1195 C CA . GLY A 1 147 ? -78.339 11.452 -18.869 1.00 75.06 147 GLY A CA 1
ATOM 1196 C C . GLY A 1 147 ? -76.822 11.322 -18.670 1.00 75.06 147 GLY A C 1
ATOM 1197 O O . GLY A 1 147 ? -76.331 11.676 -17.600 1.00 75.06 147 GLY A O 1
ATOM 1198 N N . THR A 1 148 ? -76.074 10.872 -19.682 1.00 80.75 148 THR A N 1
ATOM 1199 C CA . THR A 1 148 ? -74.598 10.868 -19.667 1.00 80.75 148 THR A CA 1
ATOM 1200 C C . THR A 1 148 ? -74.063 12.301 -19.771 1.00 80.75 148 THR A C 1
ATOM 1202 O O . THR A 1 148 ? -74.388 13.003 -20.728 1.00 80.75 148 THR A O 1
ATOM 1205 N N . SER A 1 149 ? -73.259 12.749 -18.800 1.00 80.81 149 SER A N 1
ATOM 1206 C CA . SER A 1 149 ? -72.654 14.091 -18.814 1.00 80.81 149 SER A CA 1
ATOM 1207 C C . SER A 1 149 ? -71.316 14.138 -19.564 1.00 80.81 149 SER A C 1
ATOM 1209 O O . SER A 1 149 ? -70.674 13.109 -19.777 1.00 80.81 149 SER A O 1
ATOM 1211 N N . ASP A 1 150 ? -70.834 15.346 -19.876 1.00 76.62 150 ASP A N 1
ATOM 1212 C CA . ASP A 1 150 ? -69.503 15.569 -20.469 1.00 76.62 150 ASP A CA 1
ATOM 1213 C C . ASP A 1 150 ? -68.355 15.024 -19.594 1.00 76.62 150 ASP A C 1
ATOM 1215 O O . ASP A 1 150 ? -67.276 14.698 -20.094 1.00 76.62 150 ASP A O 1
ATOM 1219 N N . GLU A 1 151 ? -68.546 14.942 -18.270 1.00 79.44 151 GLU A N 1
ATOM 1220 C CA . GLU A 1 151 ? -67.566 14.308 -17.385 1.00 79.44 151 GLU A CA 1
ATOM 1221 C C . GLU A 1 151 ? -67.600 12.786 -17.487 1.00 79.44 151 GLU A C 1
ATOM 1223 O O . GLU A 1 151 ? -66.539 12.164 -17.462 1.00 79.44 151 GLU A O 1
ATOM 1228 N N . ASP A 1 152 ? -68.783 12.189 -17.621 1.00 82.94 152 ASP A N 1
ATOM 1229 C CA . ASP A 1 152 ? -68.947 10.738 -17.764 1.00 82.94 152 ASP A CA 1
ATOM 1230 C C . ASP A 1 152 ? -68.397 10.256 -19.110 1.00 82.94 152 ASP A C 1
ATOM 1232 O O . ASP A 1 152 ? -67.748 9.212 -19.179 1.00 82.94 152 ASP A O 1
ATOM 1236 N N . ASP A 1 153 ? -68.555 11.070 -20.160 1.00 80.81 153 ASP A N 1
ATOM 1237 C CA . ASP A 1 153 ? -67.993 10.825 -21.490 1.00 80.81 153 ASP A CA 1
ATOM 1238 C C . ASP A 1 153 ? -66.469 10.630 -21.446 1.00 80.81 153 ASP A C 1
ATOM 1240 O O . ASP A 1 153 ? -65.927 9.771 -22.142 1.00 80.81 153 ASP A O 1
ATOM 1244 N N . LYS A 1 154 ? -65.762 11.354 -20.564 1.00 83.50 154 LYS A N 1
ATOM 1245 C CA . LYS A 1 154 ? -64.313 11.168 -20.376 1.00 83.50 154 LYS A CA 1
ATOM 1246 C C . LYS A 1 154 ? -63.987 9.763 -19.875 1.00 83.50 154 LYS A C 1
ATOM 1248 O O . LYS A 1 154 ? -63.068 9.149 -20.403 1.00 83.50 154 LYS A O 1
ATOM 1253 N N . TRP A 1 155 ? -64.749 9.239 -18.915 1.00 83.94 155 TRP A N 1
ATOM 1254 C CA . TRP A 1 155 ? -64.548 7.892 -18.364 1.00 83.94 155 TRP A CA 1
ATOM 1255 C C . TRP A 1 155 ? -64.951 6.784 -19.342 1.00 83.94 155 TRP A C 1
ATOM 1257 O O . TRP A 1 155 ? -64.344 5.715 -19.333 1.00 83.94 155 TRP A O 1
ATOM 1267 N N . LEU A 1 156 ? -65.946 7.031 -20.198 1.00 81.38 156 LEU A N 1
ATOM 1268 C CA . LEU A 1 156 ? -66.399 6.091 -21.233 1.00 81.38 156 LEU A CA 1
ATOM 1269 C C . LEU A 1 156 ? -65.474 6.043 -22.459 1.00 81.38 156 LEU A C 1
ATOM 1271 O O . LEU A 1 156 ? -65.538 5.097 -23.237 1.00 81.38 156 LEU A O 1
ATOM 1275 N N . ARG A 1 157 ? -64.618 7.055 -22.653 1.00 80.94 157 ARG A N 1
ATOM 1276 C CA . ARG A 1 157 ? -63.564 7.047 -23.686 1.00 80.94 157 ARG A CA 1
ATOM 1277 C C . ARG A 1 157 ? -62.251 6.434 -23.204 1.00 80.94 157 ARG A C 1
ATOM 1279 O O . ARG A 1 157 ? -61.370 6.178 -24.023 1.00 80.94 157 ARG A O 1
ATOM 1286 N N . MET A 1 158 ? -62.080 6.238 -21.897 1.00 82.62 158 MET A N 1
ATOM 1287 C CA . MET A 1 158 ? -60.857 5.664 -21.342 1.00 82.62 158 MET A CA 1
ATOM 1288 C C . MET A 1 158 ? -60.838 4.151 -21.553 1.00 82.62 158 MET A C 1
ATOM 1290 O O . MET A 1 158 ? -61.498 3.398 -20.845 1.00 82.62 158 MET A O 1
ATOM 1294 N N . GLU A 1 159 ? -60.011 3.696 -22.493 1.00 72.75 159 GLU A N 1
ATOM 1295 C CA . GLU A 1 159 ? -59.807 2.262 -22.732 1.00 72.75 159 GLU A CA 1
ATOM 1296 C C . GLU A 1 159 ? -59.097 1.560 -21.559 1.00 72.75 159 GLU A C 1
ATOM 1298 O O . GLU A 1 159 ? -59.300 0.366 -21.334 1.00 72.75 159 GLU A O 1
ATOM 1303 N N . ALA A 1 160 ? -58.286 2.298 -20.794 1.00 80.94 160 ALA A N 1
ATOM 1304 C CA . ALA A 1 160 ? -57.571 1.814 -19.618 1.00 80.94 160 ALA A CA 1
ATOM 1305 C C . ALA A 1 160 ? -57.570 2.879 -18.512 1.00 80.94 160 ALA A C 1
ATOM 1307 O O . ALA A 1 160 ? -57.116 4.004 -18.727 1.00 80.94 160 ALA A O 1
ATOM 1308 N N . ILE A 1 161 ? -58.049 2.517 -17.321 1.00 82.81 161 ILE A N 1
ATOM 1309 C CA . ILE A 1 161 ? -58.046 3.383 -16.137 1.00 82.81 161 ILE A CA 1
ATOM 1310 C C . ILE A 1 161 ? -56.909 2.945 -15.214 1.00 82.81 161 ILE A C 1
ATOM 1312 O O . ILE A 1 161 ? -56.843 1.789 -14.781 1.00 82.81 161 ILE A O 1
ATOM 1316 N N . THR A 1 162 ? -56.014 3.883 -14.913 1.00 82.25 162 THR A N 1
ATOM 1317 C CA . THR A 1 162 ? -54.769 3.654 -14.168 1.00 82.25 162 THR A CA 1
ATOM 1318 C C . THR A 1 162 ? -54.576 4.698 -13.072 1.00 82.25 162 THR A C 1
ATOM 1320 O O . THR A 1 162 ? -55.084 5.807 -13.171 1.00 82.25 162 THR A O 1
ATOM 1323 N N . GLY A 1 163 ? -53.786 4.380 -12.049 1.00 79.19 163 GLY A N 1
ATOM 1324 C CA . GLY A 1 163 ? -53.392 5.342 -11.012 1.00 79.19 163 GLY A CA 1
ATOM 1325 C C . GLY A 1 163 ? -54.517 5.768 -10.070 1.00 79.19 163 GLY A C 1
ATOM 1326 O O . GLY A 1 163 ? -55.374 4.960 -9.717 1.00 79.19 163 GLY A O 1
ATOM 1327 N N . GLU A 1 164 ? -54.486 7.031 -9.631 1.00 76.38 164 GLU A N 1
ATOM 1328 C CA . GLU A 1 164 ? -55.479 7.621 -8.712 1.00 76.38 164 GLU A CA 1
ATOM 1329 C C . GLU A 1 164 ? -56.904 7.640 -9.290 1.00 76.38 164 GLU A C 1
ATOM 1331 O O . GLU A 1 164 ? -57.888 7.650 -8.541 1.00 76.38 164 GLU A O 1
ATOM 1336 N N . ASP A 1 165 ? -57.033 7.554 -10.616 1.00 82.12 165 ASP A N 1
ATOM 1337 C CA . ASP A 1 165 ? -58.325 7.466 -11.294 1.00 82.12 165 ASP A CA 1
ATOM 1338 C C . ASP A 1 165 ? -59.066 6.170 -10.940 1.00 82.12 165 ASP A C 1
ATOM 1340 O O . ASP A 1 165 ? -60.293 6.171 -10.864 1.00 82.12 165 ASP A O 1
ATOM 1344 N N . ILE A 1 166 ? -58.352 5.082 -10.620 1.00 81.06 166 ILE A N 1
ATOM 1345 C CA . ILE A 1 166 ? -58.968 3.827 -10.156 1.00 81.06 166 ILE A CA 1
ATOM 1346 C C . ILE A 1 166 ? -59.689 4.052 -8.822 1.00 81.06 166 ILE A C 1
ATOM 1348 O O . ILE A 1 166 ? -60.832 3.623 -8.645 1.00 81.06 166 ILE A O 1
ATOM 1352 N N . LEU A 1 167 ? -59.038 4.747 -7.883 1.00 79.81 167 LEU A N 1
ATOM 1353 C CA . LEU A 1 167 ? -59.637 5.052 -6.5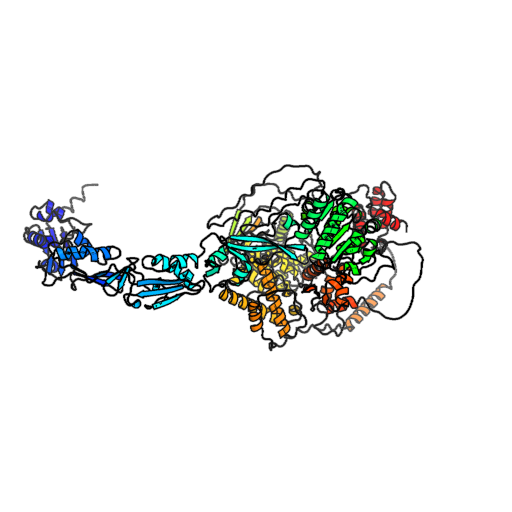86 1.00 79.81 167 LEU A CA 1
ATOM 1354 C C . LEU A 1 167 ? -60.850 5.969 -6.765 1.00 79.81 167 LEU A C 1
ATOM 1356 O O . LEU A 1 167 ? -61.903 5.725 -6.176 1.00 79.81 167 LEU A O 1
ATOM 1360 N N . THR A 1 168 ? -60.725 6.983 -7.622 1.00 83.06 168 THR A N 1
ATOM 1361 C CA . THR A 1 168 ? -61.807 7.926 -7.935 1.00 83.06 168 THR A CA 1
ATOM 1362 C C . THR A 1 168 ? -63.007 7.232 -8.587 1.00 83.06 168 THR A C 1
ATOM 1364 O O . THR A 1 168 ? -64.154 7.537 -8.246 1.00 83.06 168 THR A O 1
ATOM 1367 N N . LEU A 1 169 ? -62.761 6.268 -9.479 1.00 84.00 169 LEU A N 1
ATOM 1368 C CA . LEU A 1 169 ? -63.797 5.460 -10.114 1.00 84.00 169 LEU A CA 1
ATOM 1369 C C . LEU A 1 169 ? -64.598 4.679 -9.066 1.00 84.00 169 LEU A C 1
ATOM 1371 O O . LEU A 1 169 ? -65.816 4.828 -8.981 1.00 84.00 169 LEU A O 1
ATOM 1375 N N . VAL A 1 170 ? -63.904 3.880 -8.249 1.00 81.56 170 VAL A N 1
ATOM 1376 C CA . VAL A 1 170 ? -64.529 2.932 -7.311 1.00 81.56 170 VAL A CA 1
ATOM 1377 C C . VAL A 1 170 ? -65.193 3.637 -6.127 1.00 81.56 170 VAL A C 1
ATOM 1379 O O . VAL A 1 170 ? -66.240 3.193 -5.665 1.00 81.56 170 VAL A O 1
ATOM 1382 N N . THR A 1 171 ? -64.617 4.734 -5.629 1.00 80.12 171 THR A N 1
ATOM 1383 C CA . THR A 1 171 ? -65.131 5.415 -4.424 1.00 80.12 171 THR A CA 1
ATOM 1384 C C . THR A 1 171 ? -66.173 6.490 -4.728 1.00 80.12 171 THR A C 1
ATOM 1386 O O . THR A 1 171 ? -67.091 6.687 -3.930 1.00 80.12 171 THR A O 1
ATOM 1389 N N . ARG A 1 172 ? -66.063 7.180 -5.874 1.00 83.94 172 ARG A N 1
ATOM 1390 C CA . ARG A 1 172 ? -66.901 8.344 -6.202 1.00 83.94 172 ARG A CA 1
ATOM 1391 C C . ARG A 1 172 ? -67.787 8.117 -7.425 1.00 83.94 172 ARG A C 1
ATOM 1393 O O . ARG A 1 172 ? -69.007 8.159 -7.293 1.00 83.94 172 ARG A O 1
ATOM 1400 N N . LYS A 1 173 ? -67.205 7.863 -8.602 1.00 84.62 173 LYS A N 1
ATOM 1401 C CA . LYS A 1 173 ? -67.961 7.887 -9.873 1.00 84.62 173 LYS A CA 1
ATOM 1402 C C . LYS A 1 173 ? -68.986 6.762 -10.004 1.00 84.62 173 LYS A C 1
ATOM 1404 O O . LYS A 1 173 ? -70.106 7.018 -10.425 1.00 84.62 173 LYS A O 1
ATOM 1409 N N . VAL A 1 174 ? -68.668 5.548 -9.556 1.00 82.06 174 VAL A N 1
ATOM 1410 C CA . VAL A 1 174 ? -69.631 4.428 -9.554 1.00 82.06 174 VAL A CA 1
ATOM 1411 C C . VAL A 1 174 ? -70.845 4.733 -8.670 1.00 82.06 174 VAL A C 1
ATOM 1413 O O . VAL A 1 174 ? -71.974 4.387 -9.013 1.00 82.06 174 VAL A O 1
ATOM 1416 N N . THR A 1 175 ? -70.638 5.420 -7.547 1.00 82.12 175 THR A N 1
ATOM 1417 C CA . THR A 1 175 ? -71.726 5.854 -6.661 1.00 82.12 175 THR A CA 1
ATOM 1418 C C . THR A 1 175 ? -72.614 6.902 -7.342 1.00 82.12 175 THR A C 1
ATOM 1420 O O . THR A 1 175 ? -73.836 6.808 -7.246 1.00 82.12 175 THR A O 1
ATOM 1423 N N . GLU A 1 176 ? -72.016 7.854 -8.069 1.00 84.25 176 GLU A N 1
ATOM 1424 C CA . GLU A 1 176 ? -72.735 8.865 -8.866 1.00 84.25 176 GLU A CA 1
ATOM 1425 C C . GLU A 1 176 ? -73.571 8.216 -9.986 1.00 84.25 176 GLU A C 1
ATOM 1427 O O . GLU A 1 176 ? -74.767 8.490 -10.098 1.00 84.25 176 GLU A O 1
ATOM 1432 N N . TRP A 1 177 ? -72.990 7.294 -10.762 1.00 85.81 177 TRP A N 1
ATOM 1433 C CA . TRP A 1 177 ? -73.696 6.601 -11.849 1.00 85.81 177 TRP A CA 1
ATOM 1434 C C . TRP A 1 177 ? -74.879 5.769 -11.357 1.00 85.81 177 TRP A C 1
ATOM 1436 O O . TRP A 1 177 ? -75.967 5.855 -11.928 1.00 85.81 177 TRP A O 1
ATOM 1446 N N . ASN A 1 178 ? -74.701 5.031 -10.257 1.00 81.44 178 ASN A N 1
ATOM 1447 C CA . ASN A 1 178 ? -75.784 4.270 -9.636 1.00 81.44 178 ASN A CA 1
ATOM 1448 C C . ASN A 1 178 ? -76.916 5.182 -9.136 1.00 81.44 178 ASN A C 1
ATOM 1450 O O . ASN A 1 178 ? -78.087 4.838 -9.283 1.00 81.44 178 ASN A O 1
ATOM 1454 N N . ALA A 1 179 ? -76.589 6.350 -8.570 1.00 82.25 179 ALA A N 1
ATOM 1455 C CA . ALA A 1 179 ? -77.590 7.313 -8.108 1.00 82.25 179 ALA A CA 1
ATOM 1456 C C . ALA A 1 179 ? -78.396 7.927 -9.266 1.00 82.25 179 ALA A C 1
ATOM 1458 O O . ALA A 1 179 ? -79.576 8.232 -9.096 1.00 82.25 179 ALA A O 1
ATOM 1459 N N . HIS A 1 180 ? -77.773 8.093 -10.437 1.00 81.56 180 HIS A N 1
ATOM 1460 C CA . HIS A 1 180 ? -78.408 8.633 -11.643 1.00 81.56 180 HIS A CA 1
ATOM 1461 C C . HIS A 1 180 ? -79.100 7.557 -12.502 1.00 81.56 180 HIS A C 1
ATOM 1463 O O . HIS A 1 180 ? -79.717 7.890 -13.511 1.00 81.56 180 HIS A O 1
ATOM 1469 N N . GLY A 1 181 ? -79.029 6.279 -12.109 1.00 79.12 181 GLY A N 1
ATOM 1470 C CA . GLY A 1 181 ? -79.651 5.167 -12.835 1.00 79.12 181 GLY A CA 1
ATOM 1471 C C . GLY A 1 181 ? -78.974 4.831 -14.168 1.00 79.12 181 GLY A C 1
ATOM 1472 O O . GLY A 1 181 ? -79.615 4.256 -15.046 1.00 79.12 181 GLY A O 1
ATOM 1473 N N . LEU A 1 182 ? -77.699 5.195 -14.333 1.00 84.31 182 LEU A N 1
ATOM 1474 C CA . LEU A 1 182 ? -76.932 4.919 -15.548 1.00 84.31 182 LEU A CA 1
ATOM 1475 C C . LEU A 1 182 ? -76.466 3.448 -15.579 1.00 84.31 182 LEU A C 1
ATOM 1477 O O . LEU A 1 182 ? -76.119 2.895 -14.534 1.00 84.31 182 LEU A O 1
ATOM 1481 N N . PRO A 1 183 ? -76.388 2.804 -16.758 1.00 82.75 183 PRO A N 1
ATOM 1482 C CA . PRO A 1 183 ? -76.041 1.387 -16.903 1.00 82.75 183 PRO A CA 1
ATOM 1483 C C . PRO A 1 183 ? -74.526 1.102 -16.779 1.00 82.75 183 PRO A C 1
ATOM 1485 O O . PRO A 1 183 ? -73.990 0.233 -17.469 1.00 82.75 183 PRO A O 1
ATOM 1488 N N . TYR A 1 184 ? -73.802 1.844 -15.936 1.00 87.75 184 TYR A N 1
ATOM 1489 C CA . TYR A 1 184 ? -72.341 1.778 -15.800 1.00 87.75 184 TYR A CA 1
ATOM 1490 C C . TYR A 1 184 ? -71.959 1.174 -14.440 1.00 87.75 184 TYR A C 1
ATOM 1492 O O . TYR A 1 184 ? -72.173 1.789 -13.397 1.00 87.75 184 TYR A O 1
ATOM 1500 N N . ILE A 1 185 ? -71.391 -0.037 -14.432 1.00 83.06 185 ILE A N 1
ATOM 1501 C CA . ILE A 1 185 ? -71.151 -0.835 -13.215 1.00 83.06 185 ILE A CA 1
ATOM 1502 C C . ILE A 1 185 ? -69.660 -1.148 -13.074 1.00 83.06 185 ILE A C 1
ATOM 1504 O O . ILE A 1 185 ? -68.989 -1.477 -14.047 1.00 83.06 185 ILE A O 1
ATOM 1508 N N . CYS A 1 186 ? -69.128 -1.110 -11.852 1.00 83.19 186 CYS A N 1
ATOM 1509 C CA . CYS A 1 186 ? -67.766 -1.558 -11.556 1.00 83.19 186 CYS A CA 1
ATOM 1510 C C . CYS A 1 186 ? -67.790 -2.819 -10.689 1.00 83.19 186 CYS A C 1
ATOM 1512 O O . CYS A 1 186 ? -68.453 -2.850 -9.653 1.00 83.19 186 CYS A O 1
ATOM 1514 N N . ALA A 1 187 ? -67.061 -3.856 -11.109 1.00 81.50 187 ALA A N 1
ATOM 1515 C CA . ALA A 1 187 ? -66.950 -5.112 -10.363 1.00 81.50 187 ALA A CA 1
ATOM 1516 C C . ALA A 1 187 ? -65.979 -5.018 -9.166 1.00 81.50 187 ALA A C 1
ATOM 1518 O O . ALA A 1 187 ? -66.004 -5.866 -8.276 1.00 81.50 187 ALA A O 1
ATOM 1519 N N . ILE A 1 188 ? -65.141 -3.979 -9.137 1.00 81.94 188 ILE A N 1
ATOM 1520 C CA . ILE A 1 188 ? -64.058 -3.801 -8.168 1.00 81.94 188 ILE A CA 1
ATOM 1521 C C . ILE A 1 188 ? -64.568 -3.065 -6.924 1.00 81.94 188 ILE A C 1
ATOM 1523 O O . ILE A 1 188 ? -65.301 -2.082 -7.025 1.00 81.94 188 ILE A O 1
ATOM 1527 N N . LYS A 1 189 ? -64.141 -3.513 -5.741 1.00 81.06 189 LYS A N 1
ATOM 1528 C CA . LYS A 1 189 ? -64.458 -2.917 -4.433 1.00 81.06 189 LYS A CA 1
ATOM 1529 C C . LYS A 1 189 ? -63.224 -2.274 -3.802 1.00 81.06 189 LYS A C 1
ATOM 1531 O O . LYS A 1 189 ? -62.098 -2.662 -4.100 1.00 81.06 189 LYS A O 1
ATOM 1536 N N . TYR A 1 190 ? -63.430 -1.327 -2.890 1.00 82.56 190 TYR A N 1
ATOM 1537 C CA . TYR A 1 190 ? -62.360 -0.692 -2.114 1.00 82.56 190 TYR A CA 1
ATOM 1538 C C . TYR A 1 190 ? -62.532 -0.956 -0.611 1.00 82.56 190 TYR A C 1
ATOM 1540 O O . TYR A 1 190 ? -63.655 -0.945 -0.108 1.00 82.56 190 TYR A O 1
ATOM 1548 N N . SER A 1 191 ? -61.425 -1.203 0.094 1.00 81.00 191 SER A N 1
ATOM 1549 C CA . SER A 1 191 ? -61.366 -1.411 1.547 1.00 81.00 191 SER A CA 1
ATOM 1550 C C . SER A 1 191 ? -60.279 -0.536 2.173 1.00 81.00 191 SER A C 1
ATOM 1552 O O . SER A 1 191 ? -59.127 -0.600 1.751 1.00 81.00 191 SER A O 1
ATOM 1554 N N . ASP A 1 192 ? -60.616 0.192 3.241 1.00 76.69 192 ASP A N 1
ATOM 1555 C CA . ASP A 1 192 ? -59.681 1.055 3.988 1.00 76.69 192 ASP A CA 1
ATOM 1556 C C . ASP A 1 192 ? -58.707 0.281 4.898 1.00 76.69 192 ASP A C 1
ATOM 1558 O O . ASP A 1 192 ? -57.721 0.829 5.398 1.00 76.69 192 ASP A O 1
ATOM 1562 N N . GLU A 1 193 ? -58.973 -1.001 5.161 1.00 78.50 193 GLU A N 1
ATOM 1563 C CA . GLU A 1 193 ? -58.153 -1.805 6.068 1.00 78.50 193 GLU A CA 1
ATOM 1564 C C . GLU A 1 193 ? -56.923 -2.422 5.371 1.00 78.50 193 GLU A C 1
ATOM 1566 O O . GLU A 1 193 ? -57.057 -2.970 4.275 1.00 78.50 193 GLU A O 1
ATOM 1571 N N . PRO A 1 194 ? -55.730 -2.406 6.006 1.00 79.56 194 PRO A N 1
ATOM 1572 C CA . PRO A 1 194 ? -54.497 -2.868 5.373 1.00 79.56 194 PRO A CA 1
ATOM 1573 C C . PRO A 1 194 ? -54.349 -4.393 5.376 1.00 79.56 194 PRO A C 1
ATOM 1575 O O . PRO A 1 194 ? -54.819 -5.069 6.296 1.00 79.56 194 PRO A O 1
ATOM 1578 N N . LEU A 1 195 ? -53.598 -4.925 4.402 1.00 80.69 195 LEU A N 1
ATOM 1579 C CA . LEU A 1 195 ? -53.371 -6.371 4.225 1.00 80.69 195 LEU A CA 1
ATOM 1580 C C . LEU A 1 195 ? -52.786 -7.067 5.465 1.00 80.69 195 LEU A C 1
ATOM 1582 O O . LEU A 1 195 ? -53.133 -8.216 5.752 1.00 80.69 195 LEU A O 1
ATOM 1586 N N . PHE A 1 196 ? -51.877 -6.400 6.182 1.00 81.75 196 PHE A N 1
ATOM 1587 C CA . PHE A 1 196 ? -51.189 -6.976 7.334 1.00 81.75 196 PHE A CA 1
ATOM 1588 C C . PHE A 1 196 ? -50.936 -5.966 8.456 1.00 81.75 196 PHE A C 1
ATOM 1590 O O . PHE A 1 196 ? -50.856 -4.759 8.228 1.00 81.75 196 PHE A O 1
ATOM 1597 N N . ARG A 1 197 ? -50.760 -6.482 9.679 1.00 83.06 197 ARG A N 1
ATOM 1598 C CA . ARG A 1 197 ? -50.299 -5.727 10.857 1.00 83.06 197 ARG A CA 1
ATOM 1599 C C . ARG A 1 197 ? -49.115 -6.442 11.507 1.00 83.06 197 ARG A C 1
ATOM 1601 O O . ARG A 1 197 ? -49.149 -7.666 11.667 1.00 83.06 197 ARG A O 1
ATOM 1608 N N . ILE A 1 198 ? -48.092 -5.677 11.888 1.00 85.69 198 ILE A N 1
ATOM 1609 C CA . ILE A 1 198 ? -46.879 -6.171 12.556 1.00 85.69 198 ILE A CA 1
ATOM 1610 C C . ILE A 1 198 ? -46.890 -5.720 14.020 1.00 85.69 198 ILE A C 1
ATOM 1612 O O . ILE A 1 198 ? -47.163 -4.560 14.314 1.00 85.69 198 ILE A O 1
ATOM 1616 N N . THR A 1 199 ? -46.576 -6.614 14.956 1.00 86.44 199 THR A N 1
ATOM 1617 C CA . THR A 1 199 ? -46.451 -6.297 16.385 1.00 86.44 199 THR A CA 1
ATOM 1618 C C . THR A 1 199 ? -45.083 -6.716 16.915 1.00 86.44 199 THR A C 1
ATOM 1620 O O . THR A 1 199 ? -44.752 -7.898 16.896 1.00 86.44 199 THR A O 1
ATOM 1623 N N . ILE A 1 200 ? -44.295 -5.765 17.415 1.00 86.12 200 ILE A N 1
ATOM 1624 C CA . ILE A 1 200 ? -42.994 -6.011 18.053 1.00 86.12 200 ILE A CA 1
ATOM 1625 C C . ILE A 1 200 ? -43.239 -6.485 19.490 1.00 86.12 200 ILE A C 1
ATOM 1627 O O . ILE A 1 200 ? -43.708 -5.704 20.325 1.00 86.12 200 ILE A O 1
ATOM 1631 N N . LYS A 1 201 ? -42.939 -7.758 19.771 1.00 85.75 201 LYS A N 1
ATOM 1632 C CA . LYS A 1 201 ? -43.167 -8.392 21.079 1.00 85.75 201 LYS A CA 1
ATOM 1633 C C . LYS A 1 201 ? -41.988 -8.180 22.026 1.00 85.75 201 LYS A C 1
ATOM 1635 O O . LYS A 1 201 ? -42.167 -7.644 23.120 1.00 85.75 201 LYS A O 1
ATOM 1640 N N . GLU A 1 202 ? -40.795 -8.580 21.597 1.00 84.00 202 GLU A N 1
ATOM 1641 C CA . GLU A 1 202 ? -39.583 -8.568 22.419 1.00 84.00 202 GLU A CA 1
ATOM 1642 C C . GLU A 1 202 ? -38.370 -8.093 21.613 1.00 84.00 202 GLU A C 1
ATOM 1644 O O . GLU A 1 202 ? -38.240 -8.395 20.426 1.00 84.00 202 GLU A O 1
ATOM 1649 N N . VAL A 1 203 ? -37.491 -7.334 22.271 1.00 80.25 203 VAL A N 1
ATOM 1650 C CA . VAL A 1 203 ? -36.248 -6.799 21.704 1.00 80.25 203 VAL A CA 1
ATOM 1651 C C . VAL A 1 203 ? -35.106 -7.120 22.670 1.00 80.25 203 VAL A C 1
ATOM 1653 O O . VAL A 1 203 ? -34.973 -6.501 23.737 1.00 80.25 203 VAL A O 1
ATOM 1656 N N . THR A 1 204 ? -34.293 -8.110 22.308 1.00 78.75 204 THR A N 1
ATOM 1657 C CA . THR A 1 204 ? -33.043 -8.437 23.006 1.00 78.75 204 THR A CA 1
ATOM 1658 C C . THR A 1 204 ? -31.864 -7.763 22.304 1.00 78.75 204 THR A C 1
ATOM 1660 O O . THR A 1 204 ? -32.054 -7.067 21.316 1.00 78.75 204 THR A O 1
ATOM 1663 N N . GLU A 1 205 ? -30.643 -7.919 22.818 1.00 69.00 205 GLU A N 1
ATOM 1664 C CA . GLU A 1 205 ? -29.449 -7.368 22.157 1.00 69.00 205 GLU A CA 1
ATOM 1665 C C . GLU A 1 205 ? -29.129 -8.087 20.838 1.00 69.00 205 GLU A C 1
ATOM 1667 O O . GLU A 1 205 ? -28.596 -7.478 19.920 1.00 69.00 205 GLU A O 1
ATOM 1672 N N . ASP A 1 206 ? -29.510 -9.362 20.704 1.00 72.06 206 ASP A N 1
ATOM 1673 C CA . ASP A 1 206 ? -29.157 -10.203 19.551 1.00 72.06 206 ASP A CA 1
ATOM 1674 C C . ASP A 1 206 ? -30.323 -10.512 18.608 1.00 72.06 206 ASP A C 1
ATOM 1676 O O . ASP A 1 206 ? -30.114 -11.056 17.516 1.00 72.06 206 ASP A O 1
ATOM 1680 N N . ALA A 1 207 ? -31.559 -10.241 19.033 1.00 80.56 207 ALA A N 1
ATOM 1681 C CA . ALA A 1 207 ? -32.744 -10.666 18.308 1.00 80.56 207 ALA A CA 1
ATOM 1682 C C . ALA A 1 207 ? -33.966 -9.773 18.543 1.00 80.56 207 ALA A C 1
ATOM 1684 O O . ALA A 1 207 ? -34.196 -9.253 19.633 1.00 80.56 207 ALA A O 1
ATOM 1685 N N . VAL A 1 208 ? -34.821 -9.714 17.524 1.00 83.81 208 VAL A N 1
ATOM 1686 C CA . VAL A 1 208 ? -36.118 -9.029 17.576 1.00 83.81 208 VAL A CA 1
ATOM 1687 C C . VAL A 1 208 ? -37.222 -10.029 17.276 1.00 83.81 208 VAL A C 1
ATOM 1689 O O . VAL A 1 208 ? -37.212 -10.665 16.221 1.00 83.81 208 VAL A O 1
ATOM 1692 N N . GLU A 1 209 ? -38.186 -10.162 18.184 1.00 86.06 209 GLU A N 1
ATOM 1693 C CA . GLU A 1 209 ? -39.375 -10.987 17.978 1.00 86.06 209 GLU A CA 1
ATOM 1694 C C . GLU A 1 209 ? -40.562 -10.143 17.511 1.00 86.06 209 GLU A C 1
ATOM 1696 O O . GLU A 1 209 ? -41.022 -9.214 18.183 1.00 86.06 209 GLU A O 1
ATOM 1701 N N . LEU A 1 210 ? -41.076 -10.501 16.338 1.00 87.94 210 LEU A N 1
ATOM 1702 C CA . LEU A 1 210 ? -42.175 -9.843 15.646 1.00 87.94 210 LEU A CA 1
ATOM 1703 C C . LEU A 1 210 ? -43.335 -10.823 15.487 1.00 87.94 210 LEU A C 1
ATOM 1705 O O . LEU A 1 210 ? -43.131 -12.000 15.213 1.00 87.94 210 LEU A O 1
ATOM 1709 N N . TYR A 1 211 ? -44.564 -10.342 15.591 1.00 85.94 211 TYR A N 1
ATOM 1710 C CA . TYR A 1 211 ? -45.756 -11.077 15.188 1.00 85.94 211 TYR A CA 1
ATOM 1711 C C . TYR A 1 211 ? -46.366 -10.411 13.963 1.00 85.94 211 TYR A C 1
ATOM 1713 O O . TYR A 1 211 ? -46.733 -9.239 14.022 1.00 85.94 211 TYR A O 1
ATOM 1721 N N . VAL A 1 212 ? -46.457 -11.143 12.856 1.00 85.38 212 VAL A N 1
ATOM 1722 C CA . VAL A 1 212 ? -47.033 -10.648 11.602 1.00 85.38 212 VAL A CA 1
ATOM 1723 C C . VAL A 1 212 ? -48.383 -11.321 11.403 1.00 85.38 212 VAL A C 1
ATOM 1725 O O . VAL A 1 212 ? -48.472 -12.548 11.422 1.00 85.38 212 VAL A O 1
ATOM 1728 N N . SER A 1 213 ? -49.429 -10.517 11.220 1.00 84.00 213 SER A N 1
ATOM 1729 C CA . SER A 1 213 ? -50.793 -10.980 10.954 1.00 84.00 213 SER A CA 1
ATOM 1730 C C . SER A 1 213 ? -51.240 -10.543 9.567 1.00 84.00 213 SER A C 1
ATOM 1732 O O . SER A 1 213 ? -51.302 -9.346 9.302 1.00 84.00 213 SER A O 1
ATOM 1734 N N . PHE A 1 214 ? -51.533 -11.504 8.691 1.00 81.62 214 PHE A N 1
ATOM 1735 C CA . PHE A 1 214 ? -52.107 -11.270 7.365 1.00 81.62 214 PHE A CA 1
ATOM 1736 C C . PHE A 1 214 ? -53.615 -11.517 7.400 1.00 81.62 214 PHE A C 1
ATOM 1738 O O . PHE A 1 214 ? -54.065 -12.513 7.970 1.00 81.62 214 PHE A O 1
ATOM 1745 N N . ARG A 1 215 ? -54.391 -10.610 6.798 1.00 75.62 215 ARG A N 1
ATOM 1746 C CA . ARG A 1 215 ? -55.857 -10.725 6.705 1.00 75.62 215 ARG A CA 1
ATOM 1747 C C . ARG A 1 215 ? -56.309 -11.663 5.593 1.00 75.62 215 ARG A C 1
ATOM 1749 O O . ARG A 1 215 ? -57.334 -12.320 5.727 1.00 75.62 215 ARG A O 1
ATOM 1756 N N . VAL A 1 216 ? -55.546 -11.702 4.505 1.00 74.56 216 VAL A N 1
ATOM 1757 C CA . VAL A 1 216 ? -55.799 -12.529 3.322 1.00 74.56 216 VAL A CA 1
ATOM 1758 C C . VAL A 1 216 ? -54.508 -13.252 2.953 1.00 74.56 216 VAL A C 1
ATOM 1760 O O . VAL A 1 216 ? -53.433 -12.858 3.411 1.00 74.56 216 VAL A O 1
ATOM 1763 N N . ASP A 1 217 ? -54.608 -14.321 2.163 1.00 73.75 217 ASP A N 1
ATOM 1764 C CA . ASP A 1 217 ? -53.451 -15.097 1.723 1.00 73.75 217 ASP A CA 1
ATOM 1765 C C . ASP A 1 217 ? -52.414 -14.193 1.019 1.00 73.75 217 ASP A C 1
ATOM 1767 O O . ASP A 1 217 ? -52.721 -13.624 -0.036 1.00 73.75 217 ASP A O 1
ATOM 1771 N N . PRO A 1 218 ? -51.189 -14.058 1.566 1.00 69.19 218 PRO A N 1
ATOM 1772 C CA . PRO A 1 218 ? -50.127 -13.216 1.012 1.00 69.19 218 PRO A CA 1
ATOM 1773 C C . PRO A 1 218 ? -49.803 -13.486 -0.458 1.00 69.19 218 PRO A C 1
ATOM 1775 O O . PRO A 1 218 ? -49.364 -12.572 -1.154 1.00 69.19 218 PRO A O 1
ATOM 1778 N N . ALA A 1 219 ? -50.007 -14.721 -0.928 1.00 69.81 219 ALA A N 1
ATOM 1779 C CA . ALA A 1 219 ? -49.725 -15.121 -2.306 1.00 69.81 219 ALA A CA 1
ATOM 1780 C C . ALA A 1 219 ? -50.717 -14.536 -3.327 1.00 69.81 219 ALA A C 1
ATOM 1782 O O . ALA A 1 219 ? -50.386 -14.403 -4.502 1.00 69.81 219 ALA A O 1
ATOM 1783 N N . SER A 1 220 ? -51.920 -14.168 -2.880 1.00 72.81 220 SER A N 1
ATOM 1784 C CA . SER A 1 220 ? -52.985 -13.630 -3.737 1.00 72.81 220 SER A CA 1
ATOM 1785 C C . SER A 1 220 ? -52.898 -12.113 -3.962 1.00 72.81 220 SER A C 1
ATOM 1787 O O . SER A 1 220 ? -53.633 -11.569 -4.782 1.00 72.81 220 SER A O 1
ATOM 1789 N N . ALA A 1 221 ? -51.997 -11.428 -3.250 1.00 75.25 221 ALA A N 1
ATOM 1790 C CA . ALA A 1 221 ? -51.832 -9.981 -3.307 1.00 75.25 221 ALA A CA 1
ATOM 1791 C C . ALA A 1 221 ? -50.946 -9.542 -4.480 1.00 75.25 221 ALA A C 1
ATOM 1793 O O . ALA A 1 221 ? -49.749 -9.842 -4.512 1.00 75.25 221 ALA A O 1
ATOM 1794 N N . LYS A 1 222 ? -51.516 -8.760 -5.402 1.00 75.06 222 LYS A N 1
ATOM 1795 C CA . LYS A 1 222 ? -50.793 -8.157 -6.530 1.00 75.06 222 LYS A CA 1
ATOM 1796 C C . LYS A 1 222 ? -50.672 -6.645 -6.351 1.00 75.06 222 LYS A C 1
ATOM 1798 O O . LYS A 1 222 ? -51.624 -5.978 -5.958 1.00 75.06 222 LYS A O 1
ATOM 1803 N N . GLU A 1 223 ? -49.494 -6.098 -6.633 1.00 74.44 223 GLU A N 1
ATOM 1804 C CA . GLU A 1 223 ? -49.277 -4.647 -6.663 1.00 74.44 223 GLU A CA 1
ATOM 1805 C C . GLU A 1 223 ? -49.864 -4.030 -7.926 1.00 74.44 223 GLU A C 1
ATOM 1807 O O . GLU A 1 223 ? -49.739 -4.604 -9.005 1.00 74.44 223 GLU A O 1
ATOM 1812 N N . ILE A 1 224 ? -50.417 -2.826 -7.792 1.00 76.44 224 ILE A N 1
ATOM 1813 C CA . ILE A 1 224 ? -50.871 -2.018 -8.922 1.00 76.44 224 ILE A CA 1
ATOM 1814 C C . ILE A 1 224 ? -49.715 -1.094 -9.341 1.00 76.44 224 ILE A C 1
ATOM 1816 O O . ILE A 1 224 ? -49.445 -0.122 -8.634 1.00 76.44 224 ILE A O 1
ATOM 1820 N N . PRO A 1 225 ? -49.017 -1.329 -10.471 1.00 67.44 225 PRO A N 1
ATOM 1821 C CA . PRO A 1 225 ? -47.837 -0.543 -10.849 1.00 67.44 225 PRO A CA 1
ATOM 1822 C C . PRO A 1 225 ? -48.136 0.948 -11.028 1.00 67.44 225 PRO A C 1
ATOM 1824 O O . PRO A 1 225 ? -47.306 1.790 -10.701 1.00 67.44 225 PRO A O 1
ATOM 1827 N N . SER A 1 226 ? -49.335 1.278 -11.510 1.00 67.94 226 SER A N 1
ATOM 1828 C CA . SER A 1 226 ? -49.773 2.661 -11.695 1.00 67.94 226 SER A CA 1
ATOM 1829 C C . SER A 1 226 ? -50.207 3.357 -10.401 1.00 67.94 226 SER A C 1
ATOM 1831 O O . SER A 1 226 ? -50.351 4.574 -10.407 1.00 67.94 226 SER A O 1
ATOM 1833 N N . PHE A 1 227 ? -50.452 2.616 -9.311 1.00 70.31 227 PHE A N 1
ATOM 1834 C CA . PHE A 1 227 ? -51.052 3.133 -8.076 1.00 70.31 227 PHE A CA 1
ATOM 1835 C C . PHE A 1 227 ? -50.310 2.617 -6.833 1.00 70.31 227 PHE A C 1
ATOM 1837 O O . PHE A 1 227 ? -50.676 1.618 -6.213 1.00 70.31 227 PHE A O 1
ATOM 1844 N N . GLY A 1 228 ? -49.222 3.310 -6.485 1.00 65.25 228 GLY A N 1
ATOM 1845 C CA . GLY A 1 228 ? -48.349 2.942 -5.370 1.00 65.25 228 GLY A CA 1
ATOM 1846 C C . GLY A 1 228 ? -49.068 2.894 -4.013 1.00 65.25 228 GLY A C 1
ATOM 1847 O O . GLY A 1 228 ? -50.000 3.651 -3.751 1.00 65.25 228 GLY A O 1
ATOM 1848 N N . ASN A 1 229 ? -48.591 2.018 -3.122 1.00 72.31 229 ASN A N 1
ATOM 1849 C CA . ASN A 1 229 ? -49.119 1.767 -1.767 1.00 72.31 229 ASN A CA 1
ATOM 1850 C C . ASN A 1 229 ? -50.493 1.071 -1.692 1.00 72.31 229 ASN A C 1
ATOM 1852 O O . ASN A 1 229 ? -51.067 0.998 -0.602 1.00 72.31 229 ASN A O 1
ATOM 1856 N N . HIS A 1 230 ? -51.009 0.550 -2.807 1.00 80.25 230 HIS A N 1
ATOM 1857 C CA . HIS A 1 230 ? -52.227 -0.257 -2.846 1.00 80.25 230 HIS A CA 1
ATOM 1858 C C . HIS A 1 230 ? -51.998 -1.569 -3.597 1.00 80.25 230 HIS A C 1
ATOM 1860 O O . HIS A 1 230 ? -51.165 -1.672 -4.501 1.00 80.25 230 HIS A O 1
ATOM 1866 N N . ILE A 1 231 ? -52.765 -2.578 -3.207 1.00 79.88 231 ILE A N 1
ATOM 1867 C CA . ILE A 1 231 ? -52.753 -3.910 -3.802 1.00 79.88 231 ILE A CA 1
ATOM 1868 C C . ILE A 1 231 ? -54.170 -4.319 -4.195 1.00 79.88 231 ILE A C 1
ATOM 1870 O O . ILE A 1 231 ? -55.145 -3.847 -3.605 1.00 79.88 231 ILE A O 1
ATOM 1874 N N . VAL A 1 232 ? -54.265 -5.235 -5.153 1.00 79.00 232 VAL A N 1
ATOM 1875 C CA . VAL A 1 232 ? -55.501 -5.936 -5.509 1.00 79.00 232 VAL A CA 1
ATOM 1876 C C . VAL A 1 232 ? -55.424 -7.355 -4.975 1.00 79.00 232 VAL A C 1
ATOM 1878 O O . VAL A 1 232 ? -54.424 -8.052 -5.171 1.00 79.00 232 VAL A O 1
ATOM 1881 N N . VAL A 1 233 ? -56.494 -7.779 -4.309 1.00 77.25 233 VAL A N 1
ATOM 1882 C CA . VAL A 1 233 ? -56.718 -9.169 -3.916 1.00 77.25 233 VAL A CA 1
ATOM 1883 C C . VAL A 1 233 ? -58.083 -9.590 -4.450 1.00 77.25 233 VAL A C 1
ATOM 1885 O O . VAL A 1 233 ? -59.107 -9.071 -3.999 1.00 77.25 233 VAL A O 1
ATOM 1888 N N . ALA A 1 234 ? -58.091 -10.510 -5.420 1.00 74.25 234 ALA A N 1
ATOM 1889 C CA . ALA A 1 234 ? -59.267 -10.824 -6.238 1.00 74.25 234 ALA A CA 1
ATOM 1890 C C . ALA A 1 234 ? -59.871 -9.540 -6.846 1.00 74.25 234 ALA A C 1
ATOM 1892 O O . ALA A 1 234 ? -59.221 -8.913 -7.672 1.00 74.25 234 ALA A O 1
ATOM 1893 N N . ASP A 1 235 ? -61.041 -9.102 -6.377 1.00 76.50 235 ASP A N 1
ATOM 1894 C CA . ASP A 1 235 ? -61.731 -7.897 -6.864 1.00 76.50 235 ASP A CA 1
ATOM 1895 C C . ASP A 1 235 ? -61.732 -6.745 -5.844 1.00 76.50 235 ASP A C 1
ATOM 1897 O O . ASP A 1 235 ? -62.540 -5.824 -5.941 1.00 76.50 235 ASP A O 1
ATOM 1901 N N . THR A 1 236 ? -60.885 -6.796 -4.807 1.00 79.94 236 THR A N 1
ATOM 1902 C CA . THR A 1 236 ? -60.826 -5.755 -3.764 1.00 79.94 236 THR A CA 1
ATOM 1903 C C . THR A 1 236 ? -59.475 -5.052 -3.745 1.00 79.94 236 THR A C 1
ATOM 1905 O O . THR A 1 236 ? -58.434 -5.686 -3.572 1.00 79.94 236 THR A O 1
ATOM 1908 N N . ILE A 1 237 ? -59.503 -3.727 -3.873 1.00 81.75 237 ILE A N 1
ATOM 1909 C CA . ILE A 1 237 ? -58.350 -2.845 -3.698 1.00 81.75 237 ILE A CA 1
ATOM 1910 C C . ILE A 1 237 ? -58.231 -2.467 -2.222 1.00 81.75 237 ILE A C 1
ATOM 1912 O O . ILE A 1 237 ? -59.209 -2.045 -1.603 1.00 81.75 237 ILE A O 1
ATOM 1916 N N . MET A 1 238 ? -57.027 -2.584 -1.665 1.00 81.62 238 MET A N 1
ATOM 1917 C CA . MET A 1 238 ? -56.732 -2.210 -0.278 1.00 81.62 238 MET A CA 1
ATOM 1918 C C . MET A 1 238 ? -55.327 -1.613 -0.122 1.00 81.62 238 MET A C 1
ATOM 1920 O O . MET A 1 238 ? -54.447 -1.897 -0.942 1.00 81.62 238 MET A O 1
ATOM 1924 N N . PRO A 1 239 ? -55.082 -0.789 0.915 1.00 78.50 239 PRO A N 1
ATOM 1925 C CA . PRO A 1 239 ? -53.765 -0.220 1.171 1.00 78.50 239 PRO A CA 1
ATOM 1926 C C . PRO A 1 239 ? -52.779 -1.300 1.641 1.00 78.50 239 PRO A C 1
ATOM 1928 O O . PRO A 1 239 ? -53.060 -2.093 2.544 1.00 78.50 239 PRO A O 1
ATOM 1931 N N . GLY A 1 240 ? -51.597 -1.351 1.033 1.00 77.38 240 GLY A N 1
ATOM 1932 C CA . GLY A 1 240 ? -50.625 -2.407 1.301 1.00 77.38 240 GLY A CA 1
ATOM 1933 C C . GLY A 1 240 ? -49.473 -2.448 0.304 1.00 77.38 240 GLY A C 1
ATOM 1934 O O . GLY A 1 240 ? -49.474 -1.755 -0.709 1.00 77.38 240 GLY A O 1
ATOM 1935 N N . PHE A 1 241 ? -48.494 -3.302 0.593 1.00 77.81 241 PHE A N 1
ATOM 1936 C CA . PHE A 1 241 ? -47.429 -3.682 -0.337 1.00 77.81 241 PHE A CA 1
ATOM 1937 C C . PHE A 1 241 ? -47.491 -5.186 -0.571 1.00 77.81 241 PHE A C 1
ATOM 1939 O O . PHE A 1 241 ? -47.883 -5.926 0.339 1.00 77.81 241 PHE A O 1
ATOM 1946 N N . ALA A 1 242 ? -47.063 -5.649 -1.748 1.00 74.56 242 ALA A N 1
ATOM 1947 C CA . ALA A 1 242 ? -46.982 -7.082 -1.996 1.00 74.56 242 ALA A CA 1
ATOM 1948 C C . ALA A 1 242 ? -45.941 -7.709 -1.045 1.00 74.56 242 ALA A C 1
ATOM 1950 O O . ALA A 1 242 ? -44.769 -7.307 -1.072 1.00 74.56 242 ALA A O 1
ATOM 1951 N N . PRO A 1 243 ? -46.313 -8.715 -0.227 1.00 71.88 243 PRO A N 1
ATOM 1952 C CA . PRO A 1 243 ? -45.403 -9.317 0.752 1.00 71.88 243 PRO A CA 1
ATOM 1953 C C . PRO A 1 243 ? -44.120 -9.882 0.125 1.00 71.88 243 PRO A C 1
ATOM 1955 O O . PRO A 1 243 ? -43.044 -9.771 0.715 1.00 71.88 243 PRO A O 1
ATOM 1958 N N . ALA A 1 244 ? -44.212 -10.415 -1.100 1.00 69.31 244 ALA A N 1
ATOM 1959 C CA . ALA A 1 244 ? -43.076 -10.954 -1.847 1.00 69.31 244 ALA A CA 1
ATOM 1960 C C . ALA A 1 244 ? -41.983 -9.906 -2.126 1.00 69.31 244 ALA A C 1
ATOM 1962 O O . ALA A 1 244 ? -40.799 -10.199 -1.965 1.00 69.31 244 ALA A O 1
ATOM 1963 N N . LYS A 1 245 ? -42.367 -8.676 -2.493 1.00 70.88 245 LYS A N 1
ATOM 1964 C CA . LYS A 1 245 ? -41.423 -7.586 -2.787 1.00 70.88 245 LYS A CA 1
ATOM 1965 C C . LYS A 1 245 ? -40.975 -6.843 -1.535 1.00 70.88 245 LYS A C 1
ATOM 1967 O O . LYS A 1 245 ? -39.815 -6.461 -1.434 1.00 70.88 245 LYS A O 1
ATOM 1972 N N . LEU A 1 246 ? -41.883 -6.630 -0.583 1.00 70.62 246 LEU A N 1
ATOM 1973 C CA . LEU A 1 246 ? -41.586 -5.851 0.616 1.00 70.62 246 LEU A CA 1
ATOM 1974 C C . LEU A 1 246 ? -40.645 -6.593 1.570 1.00 70.62 246 LEU A C 1
ATOM 1976 O O . LEU A 1 246 ? -39.717 -5.993 2.103 1.00 70.62 246 LEU A O 1
ATOM 1980 N N . PHE A 1 247 ? -40.885 -7.885 1.798 1.00 67.25 247 PHE A N 1
ATOM 1981 C CA . PHE A 1 247 ? -40.141 -8.662 2.788 1.00 67.25 247 PHE A CA 1
ATOM 1982 C C . PHE A 1 247 ? -39.034 -9.521 2.177 1.00 67.25 247 PHE A C 1
ATOM 1984 O O . PHE A 1 247 ? -38.398 -10.267 2.913 1.00 67.25 247 PHE A O 1
ATOM 1991 N N . SER A 1 248 ? -38.821 -9.476 0.854 1.00 67.12 248 SER A N 1
ATOM 1992 C CA . SER A 1 248 ? -37.893 -10.376 0.142 1.00 67.12 248 SER A CA 1
ATOM 1993 C C . SER A 1 248 ? -38.076 -11.855 0.539 1.00 67.12 248 SER A C 1
ATOM 1995 O O . SER A 1 248 ? -37.110 -12.593 0.700 1.00 67.12 248 SER A O 1
ATOM 1997 N N . GLY A 1 249 ? -39.323 -12.275 0.790 1.00 65.69 249 GLY A N 1
ATOM 1998 C CA . GLY A 1 249 ? -39.658 -13.628 1.252 1.00 65.69 249 GLY A CA 1
ATOM 1999 C C . GLY A 1 249 ? -39.515 -13.903 2.761 1.00 65.69 249 GLY A C 1
ATOM 2000 O O . GLY A 1 249 ? -39.775 -15.028 3.176 1.00 65.69 249 GLY A O 1
ATOM 2001 N N . MET A 1 250 ? -39.160 -12.921 3.603 1.00 65.00 250 MET A N 1
ATOM 2002 C CA . MET A 1 250 ? -38.979 -13.130 5.055 1.00 65.00 250 MET A CA 1
ATOM 2003 C C . MET A 1 250 ? -40.271 -13.492 5.804 1.00 65.00 250 MET A C 1
ATOM 2005 O O . MET A 1 250 ? -40.223 -14.276 6.751 1.00 65.00 250 MET A O 1
ATOM 2009 N N . PHE A 1 251 ? -41.421 -12.934 5.404 1.00 75.44 251 PHE A N 1
ATOM 2010 C CA . PHE A 1 251 ? -42.716 -13.198 6.043 1.00 75.44 251 PHE A CA 1
ATOM 2011 C C . PHE A 1 251 ? -43.719 -13.702 5.007 1.00 75.44 251 PHE A C 1
ATOM 2013 O O . PHE A 1 251 ? -44.186 -12.942 4.160 1.00 75.44 251 PHE A O 1
ATOM 2020 N N . THR A 1 252 ? -44.046 -14.992 5.077 1.00 67.81 252 THR A N 1
ATOM 2021 C CA . THR A 1 252 ? -44.923 -15.668 4.102 1.00 67.81 252 THR A CA 1
ATOM 2022 C C . THR A 1 252 ? -46.231 -16.166 4.708 1.00 67.81 252 THR A C 1
ATOM 2024 O O . THR A 1 252 ? -47.159 -16.488 3.974 1.00 67.81 252 THR A O 1
ATOM 2027 N N . LYS A 1 253 ? -46.331 -16.226 6.042 1.00 77.19 253 LYS A N 1
ATOM 2028 C CA . LYS A 1 253 ? -47.524 -16.679 6.776 1.00 77.19 253 LYS A CA 1
ATOM 2029 C C . LYS A 1 253 ? -47.772 -15.844 8.029 1.00 77.19 253 LYS A C 1
ATOM 2031 O O . LYS A 1 253 ? -46.859 -15.207 8.555 1.00 77.19 253 LYS A O 1
ATOM 2036 N N . THR A 1 254 ? -48.996 -15.885 8.546 1.00 82.25 254 THR A N 1
ATOM 2037 C CA . THR A 1 254 ? -49.307 -15.322 9.866 1.00 82.25 254 THR A CA 1
ATOM 2038 C C . THR A 1 254 ? -48.569 -16.110 10.949 1.00 82.25 254 THR A C 1
ATOM 2040 O O . THR A 1 254 ? -48.665 -17.336 10.987 1.00 82.25 254 THR A O 1
ATOM 2043 N N . GLY A 1 255 ? -47.818 -15.431 11.818 1.00 83.56 255 GLY A N 1
ATOM 2044 C CA . GLY A 1 255 ? -47.008 -16.107 12.831 1.00 83.56 255 GLY A CA 1
ATOM 2045 C C . GLY A 1 255 ? -46.026 -15.205 13.574 1.00 83.56 255 GLY A C 1
ATOM 2046 O O . GLY A 1 255 ? -45.937 -14.002 13.323 1.00 83.56 255 GLY A O 1
ATOM 2047 N N . THR A 1 256 ? -45.298 -15.807 14.519 1.00 84.88 256 THR A N 1
ATOM 2048 C CA . THR A 1 256 ? -44.203 -15.144 15.247 1.00 84.88 256 THR A CA 1
ATOM 2049 C C . THR A 1 256 ? -42.880 -15.430 14.538 1.00 84.88 256 THR A C 1
ATOM 2051 O O . THR A 1 256 ? -42.575 -16.583 14.247 1.00 84.88 256 THR A O 1
ATOM 2054 N N . TYR A 1 257 ? -42.098 -14.386 14.285 1.00 83.56 257 TYR A N 1
ATOM 2055 C CA . TYR A 1 257 ? -40.815 -14.418 13.594 1.00 83.56 257 TYR A CA 1
ATOM 2056 C C . TYR A 1 257 ? -39.733 -13.822 14.481 1.00 83.56 257 TYR A C 1
ATOM 2058 O O . TYR A 1 257 ? -39.945 -12.793 15.120 1.00 83.56 257 TYR A O 1
ATOM 2066 N N . ARG A 1 258 ? -38.554 -14.445 14.485 1.00 85.25 258 ARG A N 1
ATOM 2067 C CA . ARG A 1 258 ? -37.392 -13.968 15.233 1.00 85.25 258 ARG A CA 1
ATOM 2068 C C . ARG A 1 258 ? -36.303 -13.537 14.265 1.00 85.25 258 ARG A C 1
ATOM 2070 O O . ARG A 1 258 ? -35.677 -14.377 13.624 1.00 85.25 258 ARG A O 1
ATOM 2077 N N . LEU A 1 259 ? -36.086 -12.232 14.161 1.00 82.56 259 LEU A N 1
ATOM 2078 C CA . LEU A 1 259 ? -35.006 -11.662 13.364 1.00 82.56 259 LEU A CA 1
ATOM 2079 C C . LEU A 1 259 ? -33.698 -11.739 14.156 1.00 82.56 259 LEU A C 1
ATOM 2081 O O . LEU A 1 259 ? -33.682 -11.414 15.342 1.00 82.56 259 LEU A O 1
ATOM 2085 N N . ARG A 1 260 ? -32.615 -12.166 13.504 1.00 79.62 260 ARG A N 1
ATOM 2086 C CA . ARG A 1 260 ? -31.249 -12.213 14.052 1.00 79.62 260 ARG A CA 1
ATOM 2087 C C . ARG A 1 260 ? -30.258 -11.735 12.994 1.00 79.62 260 ARG A C 1
ATOM 2089 O O . ARG A 1 260 ? -30.531 -11.864 11.800 1.00 79.62 260 ARG A O 1
ATOM 2096 N N . GLY A 1 261 ? -29.109 -11.222 13.427 1.00 75.25 261 GLY A N 1
ATOM 2097 C CA . GLY A 1 261 ? -28.055 -10.781 12.510 1.00 75.25 261 GLY A CA 1
ATOM 2098 C C . GLY A 1 261 ? -28.544 -9.701 11.539 1.00 75.25 261 GLY A C 1
ATOM 2099 O O . GLY A 1 261 ? -29.302 -8.815 11.925 1.00 75.25 261 GLY A O 1
ATOM 2100 N N . GLU A 1 262 ? -28.167 -9.814 10.264 1.00 72.88 262 GLU A N 1
ATOM 2101 C CA . GLU A 1 262 ? -28.435 -8.812 9.216 1.00 72.88 262 GLU A CA 1
ATOM 2102 C C . GLU A 1 262 ? -29.917 -8.586 8.901 1.00 72.88 262 GLU A C 1
ATOM 2104 O O . GLU A 1 262 ? -30.296 -7.543 8.365 1.00 72.88 262 GLU A O 1
ATOM 2109 N N . HIS A 1 263 ? -30.778 -9.536 9.270 1.00 75.25 263 HIS A N 1
ATOM 2110 C CA . HIS A 1 263 ? -32.219 -9.399 9.093 1.00 75.25 263 HIS A CA 1
ATOM 2111 C C . HIS A 1 263 ? -32.798 -8.268 9.957 1.00 75.25 263 HIS A C 1
ATOM 2113 O O . HIS A 1 263 ? -33.822 -7.695 9.588 1.00 75.25 263 HIS A O 1
ATOM 2119 N N . VAL A 1 264 ? -32.145 -7.923 11.077 1.00 79.81 264 VAL A N 1
ATOM 2120 C CA . VAL A 1 264 ? -32.553 -6.812 11.951 1.00 79.81 264 VAL A CA 1
ATOM 2121 C C . VAL A 1 264 ? -32.323 -5.445 11.283 1.00 79.81 264 VAL A C 1
ATOM 2123 O O . VAL A 1 264 ? -33.311 -4.737 11.071 1.00 79.81 264 VAL A O 1
ATOM 2126 N N . PRO A 1 265 ? -31.093 -5.054 10.880 1.00 74.69 265 PRO A N 1
ATOM 2127 C CA . PRO A 1 265 ? -30.868 -3.785 10.188 1.00 74.69 265 PRO A CA 1
ATOM 2128 C C . PRO A 1 265 ? -31.561 -3.728 8.819 1.00 74.69 265 PRO A C 1
ATOM 2130 O O . PRO A 1 265 ? -32.084 -2.676 8.453 1.00 74.69 265 PRO A O 1
ATOM 2133 N N . HIS A 1 266 ? -31.673 -4.848 8.090 1.00 77.56 266 HIS A N 1
ATOM 2134 C CA . HIS A 1 266 ? -32.439 -4.888 6.839 1.00 77.56 266 HIS A CA 1
ATOM 2135 C C . HIS A 1 266 ? -33.923 -4.548 7.057 1.00 77.56 266 HIS A C 1
ATOM 2137 O O . HIS A 1 266 ? -34.484 -3.734 6.319 1.00 77.56 266 HIS A O 1
ATOM 2143 N N . PHE A 1 267 ? -34.551 -5.130 8.085 1.00 79.75 267 PHE A N 1
ATOM 2144 C CA . PHE A 1 267 ? -35.925 -4.801 8.464 1.00 79.75 267 PHE A CA 1
ATOM 2145 C C . PHE A 1 267 ? -36.056 -3.327 8.870 1.00 79.75 267 PHE A C 1
ATOM 2147 O O . PHE A 1 267 ? -36.994 -2.659 8.440 1.00 79.75 267 PHE A O 1
ATOM 2154 N N . LEU A 1 268 ? -35.103 -2.797 9.641 1.00 79.00 268 LEU A N 1
ATOM 2155 C CA . LEU A 1 268 ? -35.114 -1.405 10.096 1.00 79.00 268 LEU A CA 1
ATOM 2156 C C . LEU A 1 268 ? -34.999 -0.381 8.964 1.00 79.00 268 LEU A C 1
ATOM 2158 O O . LEU A 1 268 ? -35.701 0.625 9.012 1.00 79.00 268 LEU A O 1
ATOM 2162 N N . MET A 1 269 ? -34.151 -0.628 7.962 1.00 75.06 269 MET A N 1
ATOM 2163 C CA . MET A 1 269 ? -33.917 0.328 6.873 1.00 75.06 269 MET A CA 1
ATOM 2164 C C . MET A 1 269 ? -34.914 0.193 5.718 1.00 75.06 269 MET A C 1
ATOM 2166 O O . MET A 1 269 ? -35.394 1.195 5.197 1.00 75.06 269 MET A O 1
ATOM 2170 N N . ASN A 1 270 ? -35.245 -1.034 5.304 1.00 75.19 270 ASN A N 1
ATOM 2171 C CA . ASN A 1 270 ? -35.973 -1.254 4.046 1.00 75.19 270 ASN A CA 1
ATOM 2172 C C . ASN A 1 270 ? -37.467 -1.525 4.235 1.00 75.19 270 ASN A C 1
ATOM 2174 O O . ASN A 1 270 ? -38.264 -1.257 3.331 1.00 75.19 270 ASN A O 1
ATOM 2178 N N . VAL A 1 271 ? -37.845 -2.065 5.398 1.00 77.56 271 VAL A N 1
ATOM 2179 C CA . VAL A 1 271 ? -39.202 -2.554 5.662 1.00 77.56 271 VAL A CA 1
ATOM 2180 C C . VAL A 1 271 ? -39.942 -1.606 6.599 1.00 77.56 271 VAL A C 1
ATOM 2182 O O . VAL A 1 271 ? -40.974 -1.053 6.215 1.00 77.56 271 VAL A O 1
ATOM 2185 N N . LEU A 1 272 ? -39.404 -1.367 7.799 1.00 81.12 272 LEU A N 1
ATOM 2186 C CA . LEU A 1 272 ? -40.047 -0.597 8.864 1.00 81.12 272 LEU A CA 1
ATOM 2187 C C . LEU A 1 272 ? -40.496 0.813 8.432 1.00 81.12 272 LEU A C 1
ATOM 2189 O O . LEU A 1 272 ? -41.619 1.170 8.788 1.00 81.12 272 LEU A O 1
ATOM 2193 N N . PRO A 1 273 ? -39.739 1.603 7.636 1.00 81.19 273 PRO A N 1
ATOM 2194 C CA . PRO A 1 273 ? -40.183 2.934 7.215 1.00 81.19 273 PRO A CA 1
ATOM 2195 C C . PRO A 1 273 ? -41.448 2.897 6.348 1.00 81.19 273 PRO A C 1
ATOM 2197 O O . PRO A 1 273 ? -42.297 3.779 6.459 1.00 81.19 273 PRO A O 1
ATOM 2200 N N . LYS A 1 274 ? -41.615 1.847 5.531 1.00 78.44 274 LYS A N 1
ATOM 2201 C CA . LYS A 1 274 ? -42.774 1.668 4.640 1.00 78.44 274 LYS A CA 1
ATOM 2202 C C . LYS A 1 274 ? -44.016 1.184 5.390 1.00 78.44 274 LYS A C 1
ATOM 2204 O O . LYS A 1 274 ? -45.129 1.561 5.042 1.00 78.44 274 LYS A O 1
ATOM 2209 N N . VAL A 1 275 ? -43.831 0.379 6.438 1.00 80.00 275 VAL A N 1
ATOM 2210 C CA . VAL A 1 275 ? -44.927 -0.248 7.209 1.00 80.00 275 VAL A CA 1
ATOM 2211 C C . VAL A 1 275 ? -45.143 0.364 8.588 1.00 80.00 275 VAL A C 1
ATOM 2213 O O . VAL A 1 275 ? -45.893 -0.181 9.400 1.00 80.00 275 VAL A O 1
ATOM 2216 N N . LEU A 1 276 ? -44.511 1.505 8.873 1.00 79.69 276 LEU A N 1
ATOM 2217 C CA . LEU A 1 276 ? -44.538 2.139 10.191 1.00 79.69 276 LEU A CA 1
ATOM 2218 C C . LEU A 1 276 ? -45.970 2.425 10.668 1.00 79.69 276 LEU A C 1
ATOM 2220 O O . LEU A 1 276 ? -46.276 2.242 11.843 1.00 79.69 276 LEU A O 1
ATOM 2224 N N . LYS A 1 277 ? -46.858 2.806 9.737 1.00 79.62 277 LYS A N 1
ATOM 2225 C CA . LYS A 1 277 ? -48.287 3.069 9.989 1.00 79.62 277 LYS A CA 1
ATOM 2226 C C . LYS A 1 277 ? -49.072 1.825 10.433 1.00 79.62 277 LYS A C 1
ATOM 2228 O O . LYS A 1 277 ? -50.138 1.965 11.020 1.00 79.62 277 LYS A O 1
ATOM 2233 N N . TRP A 1 278 ? -48.557 0.626 10.162 1.00 83.88 278 TRP A N 1
ATOM 2234 C CA . TRP A 1 278 ? -49.196 -0.664 10.462 1.00 83.88 278 TRP A CA 1
ATOM 2235 C C . TRP A 1 278 ? -48.372 -1.517 11.437 1.00 83.88 278 TRP A C 1
ATOM 2237 O O . TRP A 1 278 ? -48.580 -2.730 11.537 1.00 83.88 278 TRP A O 1
ATOM 2247 N N . THR A 1 279 ? -47.419 -0.893 12.138 1.00 83.12 279 THR A N 1
ATOM 2248 C CA . THR A 1 279 ? -46.532 -1.560 13.095 1.00 83.12 279 THR A CA 1
ATOM 2249 C C . THR A 1 279 ? -46.775 -1.047 14.508 1.00 83.12 279 THR A C 1
ATOM 2251 O O . THR A 1 279 ? -46.626 0.147 14.766 1.00 83.12 279 THR A O 1
ATOM 2254 N N . ASP A 1 280 ? -47.067 -1.953 15.438 1.00 79.81 280 ASP A N 1
ATOM 2255 C CA . ASP A 1 280 ? -47.330 -1.679 16.856 1.00 79.81 280 ASP A CA 1
ATOM 2256 C C . ASP A 1 280 ? -46.372 -2.440 17.787 1.00 79.81 280 ASP A C 1
ATOM 2258 O O . ASP A 1 280 ? -45.580 -3.267 17.340 1.00 79.81 280 ASP A O 1
ATOM 2262 N N . GLY A 1 281 ? -46.409 -2.151 19.091 1.00 83.88 281 GLY A N 1
ATOM 2263 C CA . GLY A 1 281 ? -45.548 -2.785 20.100 1.00 83.88 281 GLY A CA 1
ATOM 2264 C C . GLY A 1 281 ? -44.356 -1.926 20.536 1.00 83.88 281 GLY A C 1
ATOM 2265 O O . GLY A 1 281 ? -44.417 -0.696 20.479 1.00 83.88 281 GLY A O 1
ATOM 2266 N N . LYS A 1 282 ? -43.275 -2.575 20.990 1.00 82.81 282 LYS A N 1
ATOM 2267 C CA . LYS A 1 282 ? -42.084 -1.946 21.604 1.00 82.81 282 LYS A CA 1
ATOM 2268 C C . LYS A 1 282 ? -41.159 -1.251 20.587 1.00 82.81 282 LYS A C 1
ATOM 2270 O O . LYS A 1 282 ? -40.016 -1.646 20.372 1.00 82.81 282 LYS A O 1
ATOM 2275 N N . LYS A 1 283 ? -41.676 -0.209 19.932 1.00 79.12 283 LYS A N 1
ATOM 2276 C CA . LYS A 1 283 ? -40.984 0.563 18.882 1.00 79.12 283 LYS A CA 1
ATOM 2277 C C . LYS A 1 283 ? -39.766 1.343 19.404 1.00 79.12 283 LYS A C 1
ATOM 2279 O O . LYS A 1 283 ? -38.789 1.486 18.674 1.00 79.12 283 LYS A O 1
ATOM 2284 N N . GLU A 1 284 ? -39.816 1.831 20.642 1.00 75.19 284 GLU A N 1
ATOM 2285 C CA . GLU A 1 284 ? -38.720 2.594 21.263 1.00 75.19 284 GLU A CA 1
ATOM 2286 C C . GLU A 1 284 ? -37.534 1.697 21.641 1.00 75.19 284 GLU A C 1
ATOM 2288 O O . GLU A 1 284 ? -36.403 2.025 21.290 1.00 75.19 284 GLU A O 1
ATOM 2293 N N . ASP A 1 285 ? -37.791 0.522 22.228 1.00 77.31 285 ASP A N 1
ATOM 2294 C CA . ASP A 1 285 ? -36.756 -0.475 22.554 1.00 77.31 285 ASP A CA 1
ATOM 2295 C C . ASP A 1 285 ? -35.995 -0.945 21.305 1.00 77.31 285 ASP A C 1
ATOM 2297 O O . ASP A 1 285 ? -34.780 -1.135 21.331 1.00 77.31 285 ASP A O 1
ATOM 2301 N N . LEU A 1 286 ? -36.707 -1.103 20.183 1.00 79.50 286 LEU A N 1
ATOM 2302 C CA . LEU A 1 286 ? -36.108 -1.468 18.901 1.00 79.50 286 LEU A CA 1
ATOM 2303 C C . LEU A 1 286 ? -35.170 -0.368 18.372 1.00 79.50 286 LEU A C 1
ATOM 2305 O O . LEU A 1 286 ? -34.107 -0.671 17.833 1.00 79.50 286 LEU A O 1
ATOM 2309 N N . ARG A 1 287 ? -35.544 0.907 18.541 1.00 73.38 287 ARG A N 1
ATOM 2310 C CA . ARG A 1 287 ? -34.726 2.055 18.116 1.00 73.38 287 ARG A CA 1
ATOM 2311 C C . ARG A 1 287 ? -33.519 2.295 19.021 1.00 73.38 287 ARG A C 1
ATOM 2313 O O . ARG A 1 287 ? -32.516 2.804 18.530 1.00 73.38 287 ARG A O 1
ATOM 2320 N N . SER A 1 288 ? -33.603 1.948 20.306 1.00 74.56 288 SER A N 1
ATOM 2321 C CA . SER A 1 288 ? -32.510 2.152 21.263 1.00 74.56 288 SER A CA 1
ATOM 2322 C C . SER A 1 288 ? -31.447 1.051 21.212 1.00 74.56 288 SER A C 1
ATOM 2324 O O . SER A 1 288 ? -30.264 1.374 21.253 1.00 74.56 288 SER A O 1
ATOM 2326 N N . LYS A 1 289 ? -31.838 -0.228 21.079 1.00 73.44 289 LYS A N 1
ATOM 2327 C CA . LYS A 1 289 ? -30.906 -1.380 21.110 1.00 73.44 289 LYS A CA 1
ATOM 2328 C C . LYS A 1 289 ? -30.337 -1.807 19.756 1.00 73.44 289 LYS A C 1
ATOM 2330 O O . LYS A 1 289 ? -29.342 -2.520 19.706 1.00 73.44 289 LYS A O 1
ATOM 2335 N N . HIS A 1 290 ? -30.988 -1.433 18.658 1.00 75.50 290 HIS A N 1
ATOM 2336 C CA . HIS A 1 290 ? -30.580 -1.821 17.307 1.00 75.50 290 HIS A CA 1
ATOM 2337 C C . HIS A 1 290 ? -30.514 -0.611 16.371 1.00 75.50 290 HIS A C 1
ATOM 2339 O O . HIS A 1 290 ? -30.939 -0.685 15.220 1.00 75.50 290 HIS A O 1
ATOM 2345 N N . LYS A 1 291 ? -29.987 0.523 16.849 1.00 74.94 291 LYS A N 1
ATOM 2346 C CA . LYS A 1 291 ? -29.824 1.722 16.016 1.00 74.94 291 LYS A CA 1
ATOM 2347 C C . LYS A 1 291 ? -28.897 1.402 14.837 1.00 74.94 291 LYS A C 1
ATOM 2349 O O . LYS A 1 291 ? -27.772 0.954 15.036 1.00 74.94 291 LYS A O 1
ATOM 2354 N N . VAL A 1 292 ? -29.335 1.648 13.606 1.00 73.06 292 VAL A N 1
ATOM 2355 C CA . VAL A 1 292 ? -28.404 1.689 12.470 1.00 73.06 292 VAL A CA 1
ATOM 2356 C C . VAL A 1 292 ? -27.690 3.034 12.540 1.00 73.06 292 VAL A C 1
ATOM 2358 O O . VAL A 1 292 ? -28.336 4.083 12.535 1.00 73.06 292 VAL A O 1
ATOM 2361 N N . ILE A 1 293 ? -26.372 3.010 12.717 1.00 69.00 293 ILE A N 1
ATOM 2362 C CA . ILE A 1 293 ? -25.573 4.214 12.938 1.00 69.00 293 ILE A CA 1
ATOM 2363 C C . ILE A 1 293 ? -25.331 4.882 11.579 1.00 69.00 293 ILE A C 1
ATOM 2365 O O . ILE A 1 293 ? -24.397 4.566 10.839 1.00 69.00 293 ILE A O 1
ATOM 2369 N N . GLU A 1 294 ? -26.210 5.824 11.245 1.00 61.25 294 GLU A N 1
ATOM 2370 C CA . GLU A 1 294 ? -26.055 6.724 10.098 1.00 61.25 294 GLU A CA 1
ATOM 2371 C C . GLU A 1 294 ? -25.215 7.972 10.426 1.00 61.25 294 GLU A C 1
ATOM 2373 O O . GLU A 1 294 ? -24.788 8.656 9.499 1.00 61.25 294 GLU A O 1
ATOM 2378 N N . ASP A 1 295 ? -24.893 8.206 11.704 1.00 60.25 295 ASP A N 1
ATOM 2379 C CA . ASP A 1 295 ? -24.058 9.321 12.187 1.00 60.25 295 ASP A CA 1
ATOM 2380 C C . ASP A 1 295 ? -22.644 9.314 11.554 1.00 60.25 295 ASP A C 1
ATOM 2382 O O . ASP A 1 295 ? -22.181 8.274 11.069 1.00 60.25 295 ASP A O 1
ATOM 2386 N N . GLU A 1 296 ? -21.948 10.460 11.537 1.00 66.62 296 GLU A N 1
ATOM 2387 C CA . GLU A 1 296 ? -20.559 10.566 11.058 1.00 66.62 296 GLU A CA 1
ATOM 2388 C C . GLU A 1 296 ? -19.639 9.695 11.926 1.00 66.62 296 GLU A C 1
ATOM 2390 O O . GLU A 1 296 ? -19.252 10.054 13.035 1.00 66.62 296 GLU A O 1
ATOM 2395 N N . CYS A 1 297 ? -19.338 8.496 11.432 1.00 78.81 297 CYS A N 1
ATOM 2396 C CA . CYS A 1 297 ? -18.277 7.668 11.971 1.00 78.81 297 CYS A CA 1
ATOM 2397 C C . CYS A 1 297 ? -16.962 8.149 11.368 1.00 78.81 297 CYS A C 1
ATOM 2399 O O . CYS A 1 297 ? -16.845 8.300 10.150 1.00 78.81 297 CYS A O 1
ATOM 2401 N N . GLU A 1 298 ? -15.971 8.349 12.220 1.00 86.12 298 GLU A N 1
ATOM 2402 C CA . GLU A 1 298 ? -14.637 8.762 11.819 1.00 86.12 298 GLU A CA 1
ATOM 2403 C C . GLU A 1 298 ? -13.641 7.662 12.172 1.00 86.12 298 GLU A C 1
ATOM 2405 O O . GLU A 1 298 ? -13.717 7.050 13.236 1.00 86.12 298 GLU A O 1
ATOM 2410 N N . LEU A 1 299 ? -12.680 7.425 11.286 1.00 88.12 299 LEU A N 1
ATOM 2411 C CA . LEU A 1 299 ? -11.472 6.689 11.633 1.00 88.12 299 LEU A CA 1
ATOM 2412 C C . LEU A 1 299 ? -10.480 7.703 12.193 1.00 88.12 299 LEU A C 1
ATOM 2414 O O . LEU A 1 299 ? -10.149 8.668 11.509 1.00 88.12 299 LEU A O 1
ATOM 2418 N N . ILE A 1 300 ? -10.020 7.508 13.421 1.00 89.38 300 ILE A N 1
ATOM 2419 C CA . ILE A 1 300 ? -9.022 8.369 14.058 1.00 89.38 300 ILE A CA 1
ATOM 2420 C C . ILE A 1 300 ? -7.768 7.564 14.366 1.00 89.38 300 ILE A C 1
ATOM 2422 O O . ILE A 1 300 ? -7.796 6.335 14.422 1.00 89.38 300 ILE A O 1
ATOM 2426 N N . LEU A 1 301 ? -6.667 8.271 14.589 1.00 89.94 301 LEU A N 1
ATOM 2427 C CA . LEU A 1 301 ? -5.443 7.677 15.097 1.00 89.94 301 LEU A CA 1
ATOM 2428 C C . LEU A 1 301 ? -5.249 8.104 16.557 1.00 89.94 301 LEU A C 1
ATOM 2430 O O . LEU A 1 301 ? -4.921 9.261 16.825 1.00 89.94 301 LEU A O 1
ATOM 2434 N N . SER A 1 302 ? -5.470 7.184 17.491 1.00 89.31 302 SER A N 1
ATOM 2435 C CA . SER A 1 302 ? -5.350 7.411 18.933 1.00 89.31 302 SER A CA 1
ATOM 2436 C C . SER A 1 302 ? -3.934 7.093 19.404 1.00 89.31 302 SER A C 1
ATOM 2438 O O . SER A 1 302 ? -3.461 5.970 19.242 1.00 89.31 302 SER A O 1
ATOM 2440 N N . LEU A 1 303 ? -3.242 8.061 20.008 1.00 89.81 303 LEU A N 1
ATOM 2441 C CA . LEU A 1 303 ? -1.949 7.808 20.645 1.00 89.81 303 LEU A CA 1
ATOM 2442 C C . LEU A 1 303 ? -2.189 7.221 22.030 1.00 89.81 303 LEU A C 1
ATOM 2444 O O . LEU A 1 303 ? -2.668 7.906 22.934 1.00 89.81 303 LEU A O 1
ATOM 2448 N N . VAL A 1 304 ? -1.809 5.964 22.210 1.00 88.56 304 VAL A N 1
ATOM 2449 C CA . VAL A 1 304 ? -1.909 5.280 23.49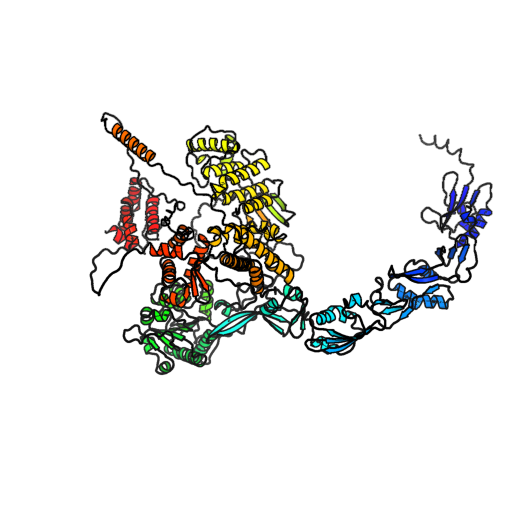5 1.00 88.56 304 VAL A CA 1
ATOM 2450 C C . VAL A 1 304 ? -0.519 5.119 24.080 1.00 88.56 304 VAL A C 1
ATOM 2452 O O . VAL A 1 304 ? 0.454 4.832 23.388 1.00 88.56 304 VAL A O 1
ATOM 2455 N N . ARG A 1 305 ? -0.417 5.369 25.382 1.00 88.06 305 ARG A N 1
ATOM 2456 C CA . ARG A 1 305 ? 0.813 5.202 26.147 1.00 88.06 305 ARG A CA 1
ATOM 2457 C C . ARG A 1 305 ? 0.715 3.913 26.945 1.00 88.06 305 ARG A C 1
ATOM 2459 O O . ARG A 1 305 ? -0.090 3.831 27.872 1.00 88.06 305 ARG A O 1
ATOM 2466 N N . GLU A 1 306 ? 1.563 2.954 26.622 1.00 85.38 306 GLU A N 1
ATOM 2467 C CA . GLU A 1 306 ? 1.699 1.687 27.334 1.00 85.38 306 GLU A CA 1
ATOM 2468 C C . GLU A 1 306 ? 2.981 1.696 28.172 1.00 85.38 306 GLU A C 1
ATOM 2470 O O . GLU A 1 306 ? 3.971 2.306 27.781 1.00 85.38 306 GLU A O 1
ATOM 2475 N N . GLU A 1 307 ? 2.996 1.037 29.332 1.00 80.88 307 GLU A N 1
ATOM 2476 C CA . GLU A 1 307 ? 4.230 0.851 30.107 1.00 80.88 307 GLU A CA 1
ATOM 2477 C C . GLU A 1 307 ? 4.768 -0.565 29.887 1.00 80.88 307 GLU A C 1
ATOM 2479 O O . GLU A 1 307 ? 4.135 -1.547 30.274 1.00 80.88 307 GLU A O 1
ATOM 2484 N N . HIS A 1 308 ? 5.947 -0.686 29.277 1.00 77.12 308 HIS A N 1
ATOM 2485 C CA . HIS A 1 308 ? 6.637 -1.962 29.074 1.00 77.12 308 HIS A CA 1
ATOM 2486 C C . HIS A 1 308 ? 7.900 -1.961 29.940 1.00 77.12 308 HIS A C 1
ATOM 2488 O O . HIS A 1 308 ? 8.736 -1.074 29.813 1.00 77.12 308 HIS A O 1
ATOM 2494 N N . ASN A 1 309 ? 8.053 -2.929 30.851 1.00 70.06 309 ASN A N 1
ATOM 2495 C CA . ASN A 1 309 ? 9.203 -3.014 31.775 1.00 70.06 309 ASN A CA 1
ATOM 2496 C C . ASN A 1 309 ? 9.508 -1.705 32.541 1.00 70.06 309 ASN A C 1
ATOM 2498 O O . ASN A 1 309 ? 10.669 -1.366 32.773 1.00 70.06 309 ASN A O 1
ATOM 2502 N N . GLY A 1 310 ? 8.470 -0.951 32.912 1.00 70.00 310 GLY A N 1
ATOM 2503 C CA . GLY A 1 310 ? 8.608 0.274 33.699 1.00 70.00 310 GLY A CA 1
ATOM 2504 C C . GLY A 1 310 ? 9.010 1.529 32.913 1.00 70.00 310 GLY A C 1
ATOM 2505 O O . GLY A 1 310 ? 9.343 2.530 33.546 1.00 70.00 310 GLY A O 1
ATOM 2506 N N . PHE A 1 311 ? 8.962 1.541 31.576 1.00 77.75 311 PHE A N 1
ATOM 2507 C CA . PHE A 1 311 ? 9.073 2.763 30.762 1.00 77.75 311 PHE A CA 1
ATOM 2508 C C . PHE A 1 311 ? 7.929 2.866 29.749 1.00 77.75 311 PHE A C 1
ATOM 2510 O O . PHE A 1 311 ? 7.333 1.859 29.370 1.00 77.75 311 PHE A O 1
ATOM 2517 N N . GLY A 1 312 ? 7.599 4.092 29.345 1.00 80.75 312 GLY A N 1
ATOM 2518 C CA . GLY A 1 312 ? 6.517 4.345 28.401 1.00 80.75 312 GLY A CA 1
ATOM 2519 C C . GLY A 1 312 ? 6.909 4.054 26.960 1.00 80.75 312 GLY A C 1
ATOM 2520 O O . GLY A 1 312 ? 7.904 4.584 26.475 1.00 80.75 312 GLY A O 1
ATOM 2521 N N . VAL A 1 313 ? 6.093 3.269 26.269 1.00 84.06 313 VAL A N 1
ATOM 2522 C CA . VAL A 1 313 ? 6.092 3.122 24.814 1.00 84.06 313 VAL A CA 1
ATOM 2523 C C . VAL A 1 313 ? 4.795 3.735 24.310 1.00 84.06 313 VAL A C 1
ATOM 2525 O O . VAL A 1 313 ? 3.715 3.414 24.805 1.00 84.06 313 VAL A O 1
ATOM 2528 N N . VAL A 1 314 ? 4.891 4.655 23.354 1.00 87.31 314 VAL A N 1
ATOM 2529 C CA . VAL A 1 314 ? 3.710 5.292 22.767 1.00 87.31 314 VAL A CA 1
ATOM 2530 C C . VAL A 1 314 ? 3.435 4.657 21.412 1.00 87.31 314 VAL A C 1
ATOM 2532 O O . VAL A 1 314 ? 4.316 4.612 20.548 1.00 87.31 314 VAL A O 1
ATOM 2535 N N . SER A 1 315 ? 2.212 4.173 21.230 1.00 88.94 315 SER A N 1
ATOM 2536 C CA . SER A 1 315 ? 1.743 3.533 20.008 1.00 88.94 315 SER A CA 1
ATOM 2537 C C . SER A 1 315 ? 0.590 4.314 19.372 1.00 88.94 315 SER A C 1
ATOM 2539 O O . SER A 1 315 ? -0.319 4.825 20.023 1.00 88.94 315 SER A O 1
ATOM 2541 N N . ALA A 1 316 ? 0.700 4.435 18.057 1.00 89.56 316 ALA A N 1
ATOM 2542 C CA . ALA A 1 316 ? -0.288 4.790 17.059 1.00 89.56 316 ALA A CA 1
ATOM 2543 C C . ALA A 1 316 ? -1.418 3.761 16.890 1.00 89.56 316 ALA A C 1
ATOM 2545 O O . ALA A 1 316 ? -1.167 2.804 16.162 1.00 89.56 316 ALA A O 1
ATOM 2546 N N . LEU A 1 317 ? -2.602 3.890 17.496 1.00 89.00 317 LEU A N 1
ATOM 2547 C CA . LEU A 1 317 ? -3.698 2.920 17.324 1.00 89.00 317 LEU A CA 1
ATOM 2548 C C . LEU A 1 317 ? -4.831 3.476 16.444 1.00 89.00 317 LEU A C 1
ATOM 2550 O O . LEU A 1 317 ? -5.501 4.429 16.846 1.00 89.00 317 LEU A O 1
ATOM 2554 N N . PRO A 1 318 ? -5.075 2.903 15.250 1.00 90.62 318 PRO A N 1
ATOM 2555 C CA . PRO A 1 318 ? -6.234 3.252 14.435 1.00 90.62 318 PRO A CA 1
ATOM 2556 C C . PRO A 1 318 ? -7.539 2.769 15.083 1.00 90.62 318 PRO A C 1
ATOM 2558 O O . PRO A 1 318 ? -7.741 1.571 15.294 1.00 90.62 318 PRO A O 1
ATOM 2561 N N . GLU A 1 319 ? -8.457 3.690 15.365 1.00 89.31 319 GLU A N 1
ATOM 2562 C CA . GLU A 1 319 ? -9.742 3.401 16.008 1.00 89.31 319 GLU A CA 1
ATOM 2563 C C . GLU A 1 319 ? -10.908 3.974 15.205 1.00 89.31 319 GLU A C 1
ATOM 2565 O O . GLU A 1 319 ? -10.870 5.112 14.734 1.00 89.31 319 GLU A O 1
ATOM 2570 N N . LEU A 1 320 ? -11.979 3.192 15.079 1.00 88.00 320 LEU A N 1
ATOM 2571 C CA . LEU A 1 320 ? -13.255 3.688 14.583 1.00 88.00 320 LEU A CA 1
ATOM 2572 C C . LEU A 1 320 ? -14.016 4.334 15.742 1.00 88.00 320 LEU A C 1
ATOM 2574 O O . LEU A 1 320 ? -14.291 3.676 16.750 1.00 88.00 320 LEU A O 1
ATOM 2578 N N . VAL A 1 321 ? -14.403 5.595 15.569 1.00 85.88 321 VAL A N 1
ATOM 2579 C CA . VAL A 1 321 ? -15.208 6.347 16.532 1.00 85.88 321 VAL A CA 1
ATOM 2580 C C . VAL A 1 321 ? -16.555 6.694 15.922 1.00 85.88 321 VAL A C 1
ATOM 2582 O O . VAL A 1 321 ? -16.639 7.380 14.906 1.00 85.88 321 VAL A O 1
ATOM 2585 N N . CYS A 1 322 ? -17.620 6.241 16.579 1.00 80.75 322 CYS A N 1
ATOM 2586 C CA . CYS A 1 322 ? -19.002 6.543 16.220 1.00 80.75 322 CYS A CA 1
ATOM 2587 C C . CYS A 1 322 ? -19.731 7.052 17.475 1.00 80.75 322 CYS A C 1
ATOM 2589 O O . CYS A 1 322 ? -20.172 6.267 18.319 1.00 80.75 322 CYS A O 1
ATOM 2591 N N . GLY A 1 323 ? -19.834 8.374 17.641 1.00 75.38 323 GLY A N 1
ATOM 2592 C CA . GLY A 1 323 ? -20.395 8.976 18.856 1.00 75.38 323 GLY A CA 1
ATOM 2593 C C . GLY A 1 323 ? -19.568 8.634 20.105 1.00 75.38 323 GLY A C 1
ATOM 2594 O O . GLY A 1 323 ? -18.415 9.039 20.213 1.00 75.38 323 GLY A O 1
ATOM 2595 N N . SER A 1 324 ? -20.152 7.897 21.056 1.00 69.38 324 SER A N 1
ATOM 2596 C CA . SER A 1 324 ? -19.461 7.423 22.269 1.00 69.38 324 SER A CA 1
ATOM 2597 C C . SER A 1 324 ? -18.759 6.073 22.100 1.00 69.38 324 SER A C 1
ATOM 2599 O O . SER A 1 324 ? -18.055 5.643 23.012 1.00 69.38 324 SER A O 1
ATOM 2601 N N . PHE A 1 325 ? -18.972 5.378 20.981 1.00 77.38 325 PHE A N 1
ATOM 2602 C CA . PHE A 1 325 ? -18.369 4.074 20.736 1.00 77.38 325 PHE A CA 1
ATOM 2603 C C . PHE A 1 325 ? -16.968 4.215 20.135 1.00 77.38 325 PHE A C 1
ATOM 2605 O O . PHE A 1 325 ? -16.777 4.998 19.201 1.00 77.38 325 PHE A O 1
ATOM 2612 N N . ARG A 1 326 ? -16.015 3.424 20.644 1.00 84.69 326 ARG A N 1
ATOM 2613 C CA . ARG A 1 326 ? -14.642 3.311 20.134 1.00 84.69 326 ARG A CA 1
ATOM 2614 C C . ARG A 1 326 ? -14.231 1.842 20.059 1.00 84.69 326 ARG A C 1
ATOM 2616 O O . ARG A 1 326 ? -14.436 1.110 21.026 1.00 84.69 326 ARG A O 1
ATOM 2623 N N . ARG A 1 327 ? -13.647 1.418 18.936 1.00 85.88 327 ARG A N 1
ATOM 2624 C CA . ARG A 1 327 ? -13.056 0.077 18.766 1.00 85.88 327 ARG A CA 1
ATOM 2625 C C . ARG A 1 327 ? -11.910 0.114 17.760 1.00 85.88 327 ARG A C 1
ATOM 2627 O O . ARG A 1 327 ? -11.916 0.938 16.845 1.00 85.88 327 ARG A O 1
ATOM 2634 N N . GLN A 1 328 ? -10.949 -0.792 17.915 1.00 87.75 328 GLN A N 1
ATOM 2635 C CA . GLN A 1 328 ? -9.795 -0.900 17.026 1.00 87.75 328 GLN A CA 1
ATOM 2636 C C . GLN A 1 328 ? -10.216 -1.234 15.591 1.00 87.75 328 GLN A C 1
ATOM 2638 O O . GLN A 1 328 ? -11.021 -2.139 15.350 1.00 87.75 328 GLN A O 1
ATOM 2643 N N . ALA A 1 329 ? -9.654 -0.503 14.628 1.00 86.06 329 ALA A N 1
ATOM 2644 C CA . ALA A 1 329 ? -9.993 -0.656 13.218 1.00 86.06 329 ALA A CA 1
ATOM 2645 C C . ALA A 1 329 ? -9.499 -1.992 12.636 1.00 86.06 329 ALA A C 1
ATOM 2647 O O . ALA A 1 329 ? -10.142 -2.532 11.738 1.00 86.06 329 ALA A O 1
ATOM 2648 N N . GLU A 1 330 ? -8.405 -2.553 13.162 1.00 84.44 330 GLU A N 1
ATOM 2649 C CA . GLU A 1 330 ? -7.878 -3.857 12.739 1.00 84.44 330 GLU A CA 1
ATOM 2650 C C . GLU A 1 330 ? -8.863 -5.004 13.014 1.00 84.44 330 GLU A C 1
ATOM 2652 O O . GLU A 1 330 ? -9.114 -5.825 12.133 1.00 84.44 330 GLU A O 1
ATOM 2657 N N . GLU A 1 331 ? -9.475 -5.044 14.201 1.00 83.75 331 GLU A N 1
ATOM 2658 C CA . GLU A 1 331 ? -10.478 -6.063 14.546 1.00 83.75 331 GLU A CA 1
ATOM 2659 C C . GLU A 1 331 ? -11.703 -5.977 13.630 1.00 83.75 331 GLU A C 1
ATOM 2661 O O . GLU A 1 331 ? -12.161 -6.981 13.086 1.00 83.75 331 GLU A O 1
ATOM 2666 N N . ILE A 1 332 ? -12.194 -4.755 13.407 1.00 83.19 332 ILE A N 1
ATOM 2667 C CA . ILE A 1 332 ? -13.315 -4.461 12.505 1.00 83.19 332 ILE A CA 1
ATOM 2668 C C . ILE A 1 332 ? -12.969 -4.909 11.079 1.00 83.19 332 ILE A C 1
ATOM 2670 O O . ILE A 1 332 ? -13.761 -5.570 10.409 1.00 83.19 332 ILE A O 1
ATOM 2674 N N . SER A 1 333 ? -11.764 -4.598 10.610 1.00 83.44 333 SER A N 1
ATOM 2675 C CA . SER A 1 333 ? -11.283 -4.996 9.289 1.00 83.44 333 SER A CA 1
ATOM 2676 C C . SER A 1 333 ? -11.239 -6.522 9.120 1.00 83.44 333 SER A C 1
ATOM 2678 O O . SER A 1 333 ? -11.702 -7.045 8.102 1.00 83.44 333 SER A O 1
ATOM 2680 N N . ARG A 1 334 ? -10.768 -7.256 10.138 1.00 80.38 334 ARG A N 1
ATOM 2681 C CA . ARG A 1 334 ? -10.717 -8.731 10.137 1.00 80.38 334 ARG A CA 1
ATOM 2682 C C . ARG A 1 334 ? -12.102 -9.385 10.206 1.00 80.38 334 ARG A C 1
ATOM 2684 O O . ARG A 1 334 ? -12.307 -10.449 9.631 1.00 80.38 334 ARG A O 1
ATOM 2691 N N . GLU A 1 335 ? -13.072 -8.756 10.868 1.00 76.81 335 GLU A N 1
ATOM 2692 C CA . GLU A 1 335 ? -14.456 -9.256 10.959 1.00 76.81 335 GLU A CA 1
ATOM 2693 C C . GLU A 1 335 ? -15.296 -8.989 9.691 1.00 76.81 335 GLU A C 1
ATOM 2695 O O . GLU A 1 335 ? -16.407 -9.532 9.540 1.00 76.81 335 GLU A O 1
ATOM 2700 N N . THR A 1 336 ? -14.781 -8.156 8.779 1.00 73.81 336 THR A N 1
ATOM 2701 C CA . THR A 1 336 ? -15.461 -7.732 7.550 1.00 73.81 336 THR A CA 1
ATOM 2702 C C . THR A 1 336 ? -15.359 -8.804 6.458 1.00 73.81 336 THR A C 1
ATOM 2704 O O . THR A 1 336 ? -14.286 -9.308 6.147 1.00 73.81 336 THR A O 1
ATOM 2707 N N . SER A 1 337 ? -16.487 -9.143 5.826 1.00 62.34 337 SER A N 1
ATOM 2708 C CA . SER A 1 337 ? -16.562 -10.087 4.693 1.00 62.34 337 SER A CA 1
ATOM 2709 C C . SER A 1 337 ? -17.628 -9.629 3.695 1.00 62.34 337 SER A C 1
ATOM 2711 O O . SER A 1 337 ? -18.560 -8.935 4.093 1.00 62.34 337 SER A O 1
ATOM 2713 N N . ASN A 1 338 ? -17.530 -10.016 2.417 1.00 59.50 338 ASN A N 1
ATOM 2714 C CA . ASN A 1 338 ? -18.461 -9.543 1.374 1.00 59.50 338 ASN A CA 1
ATOM 2715 C C . ASN A 1 338 ? -19.870 -10.154 1.476 1.00 59.50 338 ASN A C 1
ATOM 2717 O O . ASN A 1 338 ? -20.828 -9.618 0.927 1.00 59.50 338 ASN A O 1
ATOM 2721 N N . HIS A 1 339 ? -20.004 -11.268 2.201 1.00 60.28 339 HIS A N 1
ATOM 2722 C CA . HIS A 1 339 ? -21.292 -11.901 2.496 1.00 60.28 339 HIS A CA 1
ATOM 2723 C C . HIS A 1 339 ? -22.090 -11.141 3.556 1.00 60.28 339 HIS A C 1
ATOM 2725 O O . HIS A 1 339 ? -23.293 -11.365 3.683 1.00 60.28 339 HIS A O 1
ATOM 2731 N N . LYS A 1 340 ? -21.424 -10.259 4.311 1.00 67.56 340 LYS A N 1
ATOM 2732 C CA . LYS A 1 340 ? -22.068 -9.397 5.288 1.00 67.56 340 LYS A CA 1
ATOM 2733 C C . LYS A 1 340 ? -22.329 -8.024 4.669 1.00 67.56 340 LYS A C 1
ATOM 2735 O O . LYS A 1 340 ? -21.444 -7.425 4.065 1.00 67.56 340 LYS A O 1
ATOM 2740 N N . ARG A 1 341 ? -23.539 -7.500 4.838 1.00 70.00 341 ARG A N 1
ATOM 2741 C CA . ARG A 1 341 ? -23.918 -6.117 4.500 1.00 70.00 341 ARG A CA 1
ATOM 2742 C C . ARG A 1 341 ? -23.802 -5.185 5.700 1.00 70.00 341 ARG A C 1
ATOM 2744 O O . ARG A 1 341 ? -23.562 -3.989 5.524 1.00 70.00 341 ARG A O 1
ATOM 2751 N N . PHE A 1 342 ? -23.946 -5.724 6.909 1.00 75.00 342 PHE A N 1
ATOM 2752 C CA . PHE A 1 342 ? -23.925 -4.948 8.144 1.00 75.00 342 PHE A CA 1
ATOM 2753 C C . PHE A 1 342 ? -22.983 -5.573 9.167 1.00 75.00 342 PHE A C 1
ATOM 2755 O O . PHE A 1 342 ? -23.006 -6.778 9.412 1.00 75.00 342 PHE A O 1
ATOM 2762 N N . MET A 1 343 ? -22.192 -4.728 9.817 1.00 76.88 343 MET A N 1
ATOM 2763 C CA . MET A 1 343 ? -21.385 -5.105 10.966 1.00 76.88 343 MET A CA 1
ATOM 2764 C C . MET A 1 343 ? -22.051 -4.619 12.247 1.00 76.88 343 MET A C 1
ATOM 2766 O O . MET A 1 343 ? -22.552 -3.495 12.308 1.00 76.88 343 MET A O 1
ATOM 2770 N N . ARG A 1 344 ? -22.057 -5.466 13.277 1.00 75.19 344 ARG A N 1
ATOM 2771 C CA . ARG A 1 344 ? -22.541 -5.078 14.597 1.00 75.19 344 ARG A CA 1
ATOM 2772 C C . ARG A 1 344 ? -21.449 -4.334 15.346 1.00 75.19 344 ARG A C 1
ATOM 2774 O O . ARG A 1 344 ? -20.345 -4.845 15.499 1.00 75.19 344 ARG A O 1
ATOM 2781 N N . ILE A 1 345 ? -21.786 -3.143 15.810 1.00 72.88 345 ILE A N 1
ATOM 2782 C CA . ILE A 1 345 ? -20.902 -2.238 16.532 1.00 72.88 345 ILE A CA 1
ATOM 2783 C C . ILE A 1 345 ? -21.746 -1.650 17.661 1.00 72.88 345 ILE A C 1
ATOM 2785 O O . ILE A 1 345 ? -22.607 -0.818 17.396 1.00 72.88 345 ILE A O 1
ATOM 2789 N N . GLU A 1 346 ? -21.602 -2.145 18.891 1.00 65.81 346 GLU A N 1
ATOM 2790 C CA . GLU A 1 346 ? -22.509 -1.805 19.999 1.00 65.81 346 GLU A CA 1
ATOM 2791 C C . GLU A 1 346 ? -22.596 -0.285 20.232 1.00 65.81 346 GLU A C 1
ATOM 2793 O O . GLU A 1 346 ? -21.567 0.377 20.273 1.00 65.81 346 GLU A O 1
ATOM 2798 N N . PRO A 1 347 ? -23.793 0.320 20.375 1.00 59.94 347 PRO A N 1
ATOM 2799 C CA . PRO A 1 347 ? -25.118 -0.289 20.541 1.00 59.94 347 PRO A CA 1
ATOM 2800 C C . PRO A 1 347 ? -25.919 -0.451 19.224 1.00 59.94 347 PRO A C 1
ATOM 2802 O O . PRO A 1 347 ? -27.149 -0.392 19.228 1.00 59.94 347 PRO A O 1
ATOM 2805 N N . GLY A 1 348 ? -25.260 -0.599 18.073 1.00 75.25 348 GLY A N 1
ATOM 2806 C CA . GLY A 1 348 ? -25.906 -0.517 16.764 1.00 75.25 348 GLY A CA 1
ATOM 2807 C C . GLY A 1 348 ? -25.293 -1.348 15.634 1.00 75.25 348 GLY A C 1
ATOM 2808 O O . GLY A 1 348 ? -24.551 -2.310 15.837 1.00 75.25 348 GLY A O 1
ATOM 2809 N N . TRP A 1 349 ? -25.663 -0.983 14.407 1.00 79.31 349 TRP A N 1
ATOM 2810 C CA . TRP A 1 349 ? -25.200 -1.614 13.169 1.00 79.31 349 TRP A CA 1
ATOM 2811 C C . TRP A 1 349 ? -24.608 -0.568 12.227 1.00 79.31 349 TRP A C 1
ATOM 2813 O O . TRP A 1 349 ? -25.209 0.489 12.036 1.00 79.31 349 TRP A O 1
ATOM 2823 N N . VAL A 1 350 ? -23.474 -0.879 11.600 1.00 78.75 350 VAL A N 1
ATOM 2824 C CA . VAL A 1 350 ? -22.835 -0.029 10.586 1.00 78.75 350 VAL A CA 1
ATOM 2825 C C . VAL A 1 350 ? -22.801 -0.767 9.243 1.00 78.75 350 VAL A C 1
ATOM 2827 O O . VAL A 1 350 ? -22.378 -1.926 9.199 1.00 78.75 350 VAL A O 1
ATOM 2830 N N . PRO A 1 351 ? -23.243 -0.139 8.135 1.00 79.12 351 PRO A N 1
ATOM 2831 C CA . PRO A 1 351 ? -23.084 -0.708 6.799 1.00 79.12 351 PRO A CA 1
ATOM 2832 C C . PRO A 1 351 ? -21.602 -0.876 6.437 1.00 79.12 351 PRO A C 1
ATOM 2834 O O . PRO A 1 351 ? -20.818 0.063 6.583 1.00 79.12 351 PRO A O 1
ATOM 2837 N N . ILE A 1 352 ? -21.215 -2.036 5.901 1.00 77.56 352 ILE A N 1
ATOM 2838 C CA . ILE A 1 352 ? -19.813 -2.301 5.516 1.00 77.56 352 ILE A CA 1
ATOM 2839 C C . ILE A 1 352 ? -19.332 -1.348 4.413 1.00 77.56 352 ILE A C 1
ATOM 2841 O O . ILE A 1 352 ? -18.177 -0.929 4.409 1.00 77.56 352 ILE A O 1
ATOM 2845 N N . GLU A 1 353 ? -20.224 -0.930 3.516 1.00 75.81 353 GLU A N 1
ATOM 2846 C CA . GLU A 1 353 ? -19.914 0.068 2.488 1.00 75.81 353 GLU A CA 1
ATOM 2847 C C . GLU A 1 353 ? -19.472 1.407 3.096 1.00 75.81 353 GLU A C 1
ATOM 2849 O O . GLU A 1 353 ? -18.536 2.037 2.608 1.00 75.81 353 GLU A O 1
ATOM 2854 N N . LYS A 1 354 ? -20.063 1.794 4.231 1.00 76.94 354 LYS A N 1
ATOM 2855 C CA . LYS A 1 354 ? -19.674 3.000 4.965 1.00 76.94 354 LYS A CA 1
ATOM 2856 C C . LYS A 1 354 ? -18.309 2.839 5.640 1.00 76.94 354 LYS A C 1
ATOM 2858 O O . LYS A 1 354 ? -17.513 3.770 5.616 1.00 76.94 354 LYS A O 1
ATOM 2863 N N . LEU A 1 355 ? -17.992 1.654 6.173 1.00 79.62 355 LEU A N 1
ATOM 2864 C CA . LEU A 1 355 ? -16.654 1.355 6.714 1.00 79.62 355 LEU A CA 1
ATOM 2865 C C . LEU A 1 355 ? -15.569 1.469 5.631 1.00 79.62 355 LEU A C 1
ATOM 2867 O O . LEU A 1 355 ? -14.529 2.086 5.870 1.00 79.62 355 LEU A O 1
ATOM 2871 N N . ARG A 1 356 ? -15.851 0.971 4.419 1.00 75.38 356 ARG A N 1
ATOM 2872 C CA . ARG A 1 356 ? -14.964 1.138 3.256 1.00 75.38 356 ARG A CA 1
ATOM 2873 C C . ARG A 1 356 ? -14.791 2.610 2.872 1.00 75.38 356 ARG A C 1
ATOM 2875 O O . ARG A 1 356 ? -13.668 3.030 2.636 1.00 75.38 356 ARG A O 1
ATOM 2882 N N . GLN A 1 357 ? -15.866 3.407 2.865 1.00 78.19 357 GLN A N 1
ATOM 2883 C CA . GLN A 1 357 ? -15.793 4.854 2.584 1.00 78.19 357 GLN A CA 1
ATOM 2884 C C . GLN A 1 357 ? -14.945 5.624 3.610 1.00 78.19 357 GLN A C 1
ATOM 2886 O O . GLN A 1 357 ? -14.235 6.565 3.254 1.00 78.19 357 GLN A O 1
ATOM 2891 N N . ILE A 1 358 ? -15.009 5.225 4.881 1.00 79.00 358 ILE A N 1
ATOM 2892 C CA . ILE A 1 358 ? -14.224 5.831 5.964 1.00 79.00 358 ILE A CA 1
ATOM 2893 C C . ILE A 1 358 ? -12.729 5.510 5.804 1.00 79.00 358 ILE A C 1
ATOM 2895 O O . ILE A 1 358 ? -11.880 6.358 6.097 1.00 79.00 358 ILE A O 1
ATOM 2899 N N . GLY A 1 359 ? -12.419 4.329 5.270 1.00 74.94 359 GLY A N 1
ATOM 2900 C CA . GLY A 1 359 ? -11.070 3.895 4.919 1.00 74.94 359 GLY A CA 1
ATOM 2901 C C . GLY A 1 359 ? -10.635 2.578 5.559 1.00 74.94 359 GLY A C 1
ATOM 2902 O O . GLY A 1 359 ? -9.444 2.279 5.591 1.00 74.94 359 GLY A O 1
ATOM 2903 N N . ILE A 1 360 ? -11.579 1.794 6.088 1.00 81.62 360 ILE A N 1
ATOM 2904 C CA . ILE A 1 360 ? -11.323 0.459 6.637 1.00 81.62 360 ILE A CA 1
ATOM 2905 C C . ILE A 1 360 ? -11.501 -0.567 5.510 1.00 81.62 360 ILE A C 1
ATOM 2907 O O . ILE A 1 360 ? -12.604 -0.751 4.990 1.00 81.62 360 ILE A O 1
ATOM 2911 N N . GLY A 1 361 ? -10.404 -1.217 5.124 1.00 75.50 361 GLY A N 1
ATOM 2912 C CA . GLY A 1 361 ? -10.387 -2.324 4.170 1.00 75.50 361 GLY A CA 1
ATOM 2913 C C . GLY A 1 361 ? -10.602 -3.675 4.864 1.00 75.50 361 GLY A C 1
ATOM 2914 O O . GLY A 1 361 ? -10.842 -3.715 6.072 1.00 75.50 361 GLY A O 1
ATOM 2915 N N . PRO A 1 362 ? -10.576 -4.796 4.127 1.00 73.94 362 PRO A N 1
ATOM 2916 C CA . PRO A 1 362 ? -10.594 -6.141 4.711 1.00 73.94 362 PRO A CA 1
ATOM 2917 C C . PRO A 1 362 ? -9.208 -6.560 5.250 1.00 73.94 362 PRO A C 1
ATOM 2919 O O . PRO A 1 362 ? -8.225 -5.884 4.994 1.00 73.94 362 PRO A O 1
ATOM 2922 N N . LEU A 1 363 ? -9.108 -7.697 5.951 1.00 70.00 363 LEU A N 1
ATOM 2923 C CA . LEU A 1 363 ? -7.834 -8.367 6.307 1.00 70.00 363 LEU A CA 1
ATOM 2924 C C . LEU A 1 363 ? -6.886 -7.627 7.271 1.00 70.00 363 LEU A C 1
ATOM 2926 O O . LEU A 1 363 ? -5.681 -7.863 7.277 1.00 70.00 363 LEU A O 1
ATOM 2930 N N . GLY A 1 364 ? -7.406 -6.749 8.122 1.00 74.31 364 GLY A N 1
ATOM 2931 C CA . GLY A 1 364 ? -6.575 -5.933 9.011 1.00 74.31 364 GLY A CA 1
ATOM 2932 C C . GLY A 1 364 ? -5.848 -4.795 8.289 1.00 74.31 364 GLY A C 1
ATOM 2933 O O . GLY A 1 364 ? -4.965 -4.177 8.883 1.00 74.31 364 GLY A O 1
ATOM 2934 N N . VAL A 1 365 ? -6.209 -4.503 7.034 1.00 77.56 365 VAL A N 1
ATOM 2935 C CA . VAL A 1 365 ? -5.661 -3.383 6.264 1.00 77.56 365 VAL A CA 1
ATOM 2936 C C . VAL A 1 365 ? -6.714 -2.318 5.970 1.00 77.56 365 VAL A C 1
ATOM 2938 O O . VAL A 1 365 ? -7.920 -2.558 5.948 1.00 77.56 365 VAL A O 1
ATOM 2941 N N . ALA A 1 366 ? -6.241 -1.096 5.781 1.00 80.31 366 ALA A N 1
ATOM 2942 C CA . ALA A 1 366 ? -6.999 0.051 5.332 1.00 80.31 366 ALA A CA 1
ATOM 2943 C C . ALA A 1 366 ? -7.410 -0.103 3.861 1.00 80.31 366 ALA A C 1
ATOM 2945 O O . ALA A 1 366 ? -6.931 -0.977 3.139 1.00 80.31 366 ALA A O 1
ATOM 2946 N N . ASP A 1 367 ? -8.286 0.782 3.396 1.00 71.00 367 ASP A N 1
ATOM 2947 C CA . ASP A 1 367 ? -8.725 0.822 1.998 1.00 71.00 367 ASP A CA 1
ATOM 2948 C C . ASP A 1 367 ? -7.613 1.218 1.003 1.00 71.00 367 ASP A C 1
ATOM 2950 O O . ASP A 1 367 ? -7.774 1.052 -0.203 1.00 71.00 367 ASP A O 1
ATOM 2954 N N . ASP A 1 368 ? -6.496 1.750 1.502 1.00 64.88 368 ASP A N 1
ATOM 2955 C CA . ASP A 1 368 ? -5.261 2.034 0.769 1.00 64.88 368 ASP A CA 1
ATOM 2956 C C . ASP A 1 368 ? -4.206 0.920 0.940 1.00 64.88 368 ASP A C 1
ATOM 2958 O O . ASP A 1 368 ? -3.065 1.072 0.508 1.00 64.88 368 ASP A O 1
ATOM 2962 N N . GLY A 1 369 ? -4.572 -0.202 1.572 1.00 63.22 369 GLY A N 1
ATOM 2963 C CA . GLY A 1 369 ? -3.713 -1.367 1.791 1.00 63.22 369 GLY A CA 1
ATOM 2964 C C . GLY A 1 369 ? -2.767 -1.263 2.991 1.00 63.22 369 GLY A C 1
ATOM 2965 O O . GLY A 1 369 ? -2.051 -2.221 3.274 1.00 63.22 369 GLY A O 1
ATOM 2966 N N . ARG A 1 370 ? -2.736 -0.144 3.725 1.00 70.50 370 ARG A N 1
ATOM 2967 C CA . ARG A 1 370 ? -1.874 -0.007 4.913 1.00 70.50 370 ARG A CA 1
ATOM 2968 C C . ARG A 1 370 ? -2.355 -0.872 6.070 1.00 70.50 370 ARG A C 1
ATOM 2970 O O . ARG A 1 370 ? -3.551 -1.018 6.270 1.00 70.50 370 ARG A O 1
ATOM 2977 N N . SER A 1 371 ? -1.436 -1.379 6.889 1.00 78.25 371 SER A N 1
ATOM 2978 C CA . SER A 1 371 ? -1.806 -2.089 8.119 1.00 78.25 371 SER A CA 1
ATOM 2979 C C . SER A 1 371 ? -2.579 -1.176 9.078 1.00 78.25 371 SER A C 1
ATOM 2981 O O . SER A 1 371 ? -2.163 -0.043 9.328 1.00 78.25 371 SER A O 1
ATOM 2983 N N . LEU A 1 372 ? -3.694 -1.678 9.618 1.00 82.44 372 LEU A N 1
ATOM 2984 C CA . LEU A 1 372 ? -4.477 -1.023 10.673 1.00 82.44 372 LEU A CA 1
ATOM 2985 C C . LEU A 1 372 ? -4.008 -1.407 12.086 1.00 82.44 372 LEU A C 1
ATOM 2987 O O . LEU A 1 372 ? -4.667 -1.042 13.059 1.00 82.44 372 LEU A O 1
ATOM 2991 N N . GLY A 1 373 ? -2.894 -2.135 12.203 1.00 80.62 373 GLY A N 1
ATOM 2992 C CA . GLY A 1 373 ? -2.303 -2.506 13.486 1.00 80.62 373 GLY A CA 1
ATOM 2993 C C . GLY A 1 373 ? -1.568 -1.359 14.200 1.00 80.62 373 GLY A C 1
ATOM 2994 O O . GLY A 1 373 ? -1.414 -0.264 13.649 1.00 80.62 373 GLY A O 1
ATOM 2995 N N . PRO A 1 374 ? -1.087 -1.597 15.436 1.00 83.81 374 PRO A N 1
ATOM 2996 C CA . PRO A 1 374 ? -0.385 -0.598 16.239 1.00 83.81 374 PRO A CA 1
ATOM 2997 C C . PRO A 1 374 ? 0.925 -0.137 15.591 1.00 83.81 374 PRO A C 1
ATOM 2999 O O . PRO A 1 374 ? 1.804 -0.940 15.276 1.00 83.81 374 PRO A O 1
ATOM 3002 N N . ILE A 1 375 ? 1.096 1.180 15.462 1.00 85.44 375 ILE A N 1
ATOM 3003 C CA . ILE A 1 375 ? 2.295 1.807 14.895 1.00 85.44 375 ILE A CA 1
ATOM 3004 C C . ILE A 1 375 ? 3.173 2.340 16.031 1.00 85.44 375 ILE A C 1
ATOM 3006 O O . ILE A 1 375 ? 2.779 3.266 16.730 1.00 85.44 375 ILE A O 1
ATOM 3010 N N . SER A 1 376 ? 4.390 1.823 16.209 1.00 84.62 376 SER A N 1
ATOM 3011 C CA . SER A 1 376 ? 5.322 2.397 17.195 1.00 84.62 376 SER A CA 1
ATOM 3012 C C . SER A 1 376 ? 5.772 3.802 16.774 1.00 84.62 376 SER A C 1
ATOM 3014 O O . SER A 1 376 ? 6.090 4.035 15.600 1.00 84.62 376 SER A O 1
ATOM 3016 N N . LEU A 1 377 ? 5.811 4.733 17.729 1.00 86.19 377 LEU A N 1
ATOM 3017 C CA . LEU A 1 377 ? 6.221 6.122 17.504 1.00 86.19 377 LEU A CA 1
ATOM 3018 C C . LEU A 1 377 ? 7.691 6.336 17.855 1.00 86.19 377 LEU A C 1
ATOM 3020 O O . LEU A 1 377 ? 8.206 5.738 18.802 1.00 86.19 377 LEU A O 1
ATOM 3024 N N . THR A 1 378 ? 8.359 7.222 17.119 1.00 86.44 378 THR A N 1
ATOM 3025 C CA . THR A 1 378 ? 9.688 7.710 17.510 1.00 86.44 378 THR A CA 1
ATOM 3026 C C . THR A 1 378 ? 9.567 8.782 18.604 1.00 86.44 378 THR A C 1
ATOM 3028 O O . THR A 1 378 ? 8.527 9.438 18.716 1.00 86.44 378 THR A O 1
ATOM 3031 N N . PRO A 1 379 ? 10.623 9.045 19.397 1.00 85.12 379 PRO A N 1
ATOM 3032 C CA . PRO A 1 379 ? 10.579 10.087 20.426 1.00 85.12 379 PRO A CA 1
ATOM 3033 C C . PRO A 1 379 ? 10.199 11.484 19.900 1.00 85.12 379 PRO A C 1
ATOM 3035 O O . PRO A 1 379 ? 9.513 12.246 20.582 1.00 85.12 379 PRO A O 1
ATOM 3038 N N . ALA A 1 380 ? 10.599 11.820 18.670 1.00 85.38 380 ALA A N 1
ATOM 3039 C CA . ALA A 1 380 ? 10.228 13.079 18.026 1.00 85.38 380 ALA A CA 1
ATOM 3040 C C . ALA A 1 380 ? 8.727 13.139 17.691 1.00 85.38 380 ALA A C 1
ATOM 3042 O O . ALA A 1 380 ? 8.078 14.165 17.900 1.00 85.38 380 ALA A O 1
ATOM 3043 N N . GLU A 1 381 ? 8.156 12.023 17.232 1.00 86.94 381 GLU A N 1
ATOM 3044 C CA . GLU A 1 381 ? 6.725 11.897 16.937 1.00 86.94 381 GLU A CA 1
ATOM 3045 C C . GLU A 1 381 ? 5.870 11.981 18.204 1.00 86.94 381 GLU A C 1
ATOM 3047 O O . GLU A 1 381 ? 4.784 12.561 18.169 1.00 86.94 381 GLU A O 1
ATOM 3052 N N . VAL A 1 382 ? 6.376 11.472 19.332 1.00 86.31 382 VAL A N 1
ATOM 3053 C CA . VAL A 1 382 ? 5.737 11.620 20.649 1.00 86.31 382 VAL A CA 1
ATOM 3054 C C . VAL A 1 382 ? 5.685 13.090 21.073 1.00 86.31 382 VAL A C 1
ATOM 3056 O O . VAL A 1 382 ? 4.629 13.565 21.493 1.00 86.31 382 VAL A O 1
ATOM 3059 N N . LEU A 1 383 ? 6.786 13.838 20.915 1.00 85.50 383 LEU A N 1
ATOM 3060 C CA . LEU A 1 383 ? 6.829 15.273 21.229 1.00 85.50 383 LEU A CA 1
ATOM 3061 C C . LEU A 1 383 ? 5.874 16.086 20.345 1.00 85.50 383 LEU A C 1
ATOM 3063 O O . LEU A 1 383 ? 5.082 16.878 20.863 1.00 85.50 383 LEU A O 1
ATOM 3067 N N . ASN A 1 384 ? 5.921 15.871 19.029 1.00 85.88 384 ASN A N 1
ATOM 3068 C CA . ASN A 1 384 ? 5.073 16.570 18.058 1.00 85.88 384 ASN A CA 1
ATOM 3069 C C . ASN A 1 384 ? 3.622 16.076 18.048 1.00 85.88 384 ASN A C 1
ATOM 3071 O O . ASN A 1 384 ? 2.763 16.725 17.451 1.00 85.88 384 ASN A O 1
ATOM 3075 N N . ARG A 1 385 ? 3.332 14.950 18.712 1.00 87.50 385 ARG A N 1
ATOM 3076 C CA . ARG A 1 385 ? 2.018 14.286 18.709 1.00 87.50 385 ARG A CA 1
ATOM 3077 C C . ARG A 1 385 ? 1.530 13.978 17.288 1.00 87.50 385 ARG A C 1
ATOM 3079 O O . ARG A 1 385 ? 0.352 14.132 16.981 1.00 87.50 385 ARG A O 1
ATOM 3086 N N . GLY A 1 386 ? 2.459 13.571 16.424 1.00 84.44 386 GLY A N 1
ATOM 3087 C CA . GLY A 1 386 ? 2.206 13.247 15.022 1.00 84.44 386 GLY A CA 1
ATOM 3088 C C . GLY A 1 386 ? 3.404 13.515 14.103 1.00 84.44 386 GLY A C 1
ATOM 3089 O O . GLY A 1 386 ? 4.380 14.151 14.502 1.00 84.44 386 GLY A O 1
ATOM 3090 N N . SER A 1 387 ? 3.324 13.028 12.862 1.00 83.56 387 SER A N 1
ATOM 3091 C CA . SER A 1 387 ? 4.295 13.292 11.789 1.00 83.56 387 SER A CA 1
ATOM 3092 C C . SER A 1 387 ? 3.695 13.021 10.409 1.00 83.56 387 SER A C 1
ATOM 3094 O O . SER A 1 387 ? 2.641 12.393 10.286 1.00 83.56 387 SER A O 1
ATOM 3096 N N . ASP A 1 388 ? 4.411 13.419 9.353 1.00 79.69 388 ASP A N 1
ATOM 3097 C CA . ASP A 1 388 ? 4.046 13.087 7.971 1.00 79.69 388 ASP A CA 1
ATOM 3098 C C . ASP A 1 388 ? 4.056 11.573 7.684 1.00 79.69 388 ASP A C 1
ATOM 3100 O O . ASP A 1 388 ? 3.347 11.120 6.785 1.00 79.69 388 ASP A O 1
ATOM 3104 N N . ARG A 1 389 ? 4.822 10.781 8.451 1.00 80.69 389 ARG A N 1
ATOM 3105 C CA . ARG A 1 389 ? 4.846 9.310 8.350 1.00 80.69 389 ARG A CA 1
ATOM 3106 C C . ARG A 1 389 ? 3.512 8.697 8.775 1.00 80.69 389 ARG A C 1
ATOM 3108 O O . ARG A 1 389 ? 3.097 7.684 8.222 1.00 80.69 389 ARG A O 1
ATOM 3115 N N . LEU A 1 390 ? 2.824 9.343 9.715 1.00 81.69 390 LEU A N 1
ATOM 3116 C CA . LEU A 1 390 ? 1.499 8.969 10.207 1.00 81.69 390 LEU A CA 1
ATOM 3117 C C . LEU A 1 390 ? 0.379 9.625 9.382 1.00 81.69 390 LEU A C 1
ATOM 3119 O O . LEU A 1 390 ? -0.695 9.918 9.906 1.00 81.69 390 LEU A O 1
ATOM 3123 N N . LYS A 1 391 ? 0.597 9.886 8.091 1.00 79.31 391 LYS A N 1
ATOM 3124 C CA . LYS A 1 391 ? -0.498 10.220 7.172 1.00 79.31 391 LYS A CA 1
ATOM 3125 C C . LYS A 1 391 ? -1.240 8.946 6.804 1.00 79.31 391 LYS A C 1
ATOM 3127 O O . LYS A 1 391 ? -0.611 7.990 6.363 1.00 79.31 391 LYS A O 1
ATOM 3132 N N . GLY A 1 392 ? -2.564 8.951 6.897 1.00 76.62 392 GLY A N 1
ATOM 3133 C CA . GLY A 1 392 ? -3.398 7.782 6.626 1.00 76.62 392 GLY A CA 1
ATOM 3134 C C . GLY A 1 392 ? -4.853 8.131 6.340 1.00 76.62 392 GLY A C 1
ATOM 3135 O O . GLY A 1 392 ? -5.185 9.310 6.217 1.00 76.62 392 GLY A O 1
ATOM 3136 N N . PRO A 1 393 ? -5.726 7.117 6.231 1.00 75.50 393 PRO A N 1
ATOM 3137 C CA . PRO A 1 393 ? -7.161 7.304 6.008 1.00 75.50 393 PRO A CA 1
ATOM 3138 C C . PRO A 1 393 ? -7.901 7.956 7.193 1.00 75.50 393 PRO A C 1
ATOM 3140 O O . PRO A 1 393 ? -9.091 8.247 7.078 1.00 75.50 393 PRO A O 1
ATOM 3143 N N . TRP A 1 394 ? -7.230 8.189 8.325 1.00 85.06 394 TRP A N 1
ATOM 3144 C CA . TRP A 1 394 ? -7.818 8.789 9.521 1.00 85.06 394 TRP A CA 1
ATOM 3145 C C . TRP A 1 394 ? -8.070 10.302 9.389 1.00 85.06 394 TRP A C 1
ATOM 3147 O O . TRP A 1 394 ? -7.306 11.028 8.753 1.00 85.06 394 TRP A O 1
ATOM 3157 N N . SER A 1 395 ? -9.150 10.787 10.011 1.00 83.62 395 SER A N 1
ATOM 3158 C CA . SER A 1 395 ? -9.590 12.191 9.983 1.00 83.62 395 SER A CA 1
ATOM 3159 C C . SER A 1 395 ? -8.736 13.097 10.869 1.00 83.62 395 SER A C 1
ATOM 3161 O O . SER A 1 395 ? -8.466 14.244 10.514 1.00 83.62 395 SER A O 1
ATOM 3163 N N . ARG A 1 396 ? -8.311 12.590 12.031 1.00 86.00 396 ARG A N 1
ATOM 3164 C CA . ARG A 1 396 ? -7.515 13.321 13.020 1.00 86.00 396 ARG A CA 1
ATOM 3165 C C . ARG A 1 396 ? -6.629 12.391 13.842 1.00 86.00 396 ARG A C 1
ATOM 3167 O O . ARG A 1 396 ? -6.854 11.183 13.900 1.00 86.00 396 ARG A O 1
ATOM 3174 N N . ILE A 1 397 ? -5.656 12.998 14.513 1.00 87.00 397 ILE A N 1
ATOM 3175 C CA . ILE A 1 397 ? -4.821 12.351 15.523 1.00 87.00 397 ILE A CA 1
ATOM 3176 C C . ILE A 1 397 ? -5.316 12.799 16.900 1.00 87.00 397 ILE A C 1
ATOM 3178 O O . ILE A 1 397 ? -5.334 13.996 17.193 1.00 87.00 397 ILE A O 1
ATOM 3182 N N . GLU A 1 398 ? -5.735 11.853 17.737 1.00 86.06 398 GLU A N 1
ATOM 3183 C CA . GLU A 1 398 ? -6.116 12.113 19.125 1.00 86.06 398 GLU A CA 1
ATOM 3184 C C . GLU A 1 398 ? -4.931 11.771 20.024 1.00 86.06 398 GLU A C 1
ATOM 3186 O O . GLU A 1 398 ? -4.559 10.610 20.185 1.00 86.06 398 GLU A O 1
ATOM 3191 N N . ALA A 1 399 ? -4.304 12.804 20.581 1.00 83.31 399 ALA A N 1
ATOM 3192 C CA . ALA A 1 399 ? -3.143 12.649 21.439 1.00 83.31 399 ALA A CA 1
ATOM 3193 C C . ALA A 1 399 ? -3.480 12.972 22.903 1.00 83.31 399 ALA A C 1
ATOM 3195 O O . ALA A 1 399 ? -4.212 13.932 23.162 1.00 83.31 399 ALA A O 1
ATOM 3196 N N . PRO A 1 400 ? -2.923 12.217 23.868 1.00 77.81 400 PRO A N 1
ATOM 3197 C CA . PRO A 1 400 ? -3.094 12.495 25.283 1.00 77.81 400 PRO A CA 1
ATOM 3198 C C . PRO A 1 400 ? -2.511 13.860 25.645 1.00 77.81 400 PRO A C 1
ATOM 3200 O O . PRO A 1 400 ? -1.592 14.370 24.995 1.00 77.81 400 PRO A O 1
ATOM 3203 N N . GLU A 1 401 ? -3.053 14.460 26.704 1.00 73.38 401 GLU A N 1
ATOM 3204 C CA . GLU A 1 401 ? -2.640 15.791 27.117 1.00 73.38 401 GLU A CA 1
ATOM 3205 C C . GLU A 1 401 ? -1.156 15.806 27.513 1.00 73.38 401 GLU A C 1
ATOM 3207 O O . GLU A 1 401 ? -0.710 15.087 28.409 1.00 73.38 401 GLU A O 1
ATOM 3212 N N . PHE A 1 402 ? -0.385 16.641 26.820 1.00 77.69 402 PHE A N 1
ATOM 3213 C CA . PHE A 1 402 ? 1.065 16.678 26.936 1.00 77.69 402 PHE A CA 1
ATOM 3214 C C . PHE A 1 402 ? 1.488 17.927 27.706 1.00 77.69 402 PHE A C 1
ATOM 3216 O O . PHE A 1 402 ? 1.516 19.031 27.160 1.00 77.69 402 PHE A O 1
ATOM 3223 N N . ARG A 1 403 ? 1.785 17.762 28.999 1.00 78.44 403 ARG A N 1
ATOM 3224 C CA . ARG A 1 403 ? 2.191 18.855 29.894 1.00 78.44 403 ARG A CA 1
ATOM 3225 C C . ARG A 1 403 ? 3.565 18.578 30.487 1.00 78.44 403 ARG A C 1
ATOM 3227 O O . ARG A 1 403 ? 3.779 17.529 31.090 1.00 78.44 403 ARG A O 1
ATOM 3234 N N . PHE A 1 404 ? 4.470 19.544 30.357 1.00 82.19 404 PHE A N 1
ATOM 3235 C CA . PHE A 1 404 ? 5.757 19.492 31.040 1.00 82.19 404 PHE A CA 1
ATOM 3236 C C . PHE A 1 404 ? 5.569 19.747 32.541 1.00 82.19 404 PHE A C 1
ATOM 3238 O O . PHE A 1 404 ? 4.834 20.665 32.919 1.00 82.19 404 PHE A O 1
ATOM 3245 N N . PRO A 1 405 ? 6.209 18.950 33.406 1.00 82.81 405 PRO A N 1
ATOM 3246 C CA . PRO A 1 405 ? 6.042 19.085 34.842 1.00 82.81 405 PRO A CA 1
ATOM 3247 C C . PRO A 1 405 ? 6.755 20.324 35.403 1.00 82.81 405 PRO A C 1
ATOM 3249 O O . PRO A 1 405 ? 7.833 20.706 34.944 1.00 82.81 405 PRO A O 1
ATOM 3252 N N . GLN A 1 406 ? 6.177 20.904 36.458 1.00 82.31 406 GLN A N 1
ATOM 3253 C CA . GLN A 1 406 ? 6.785 21.960 37.266 1.00 82.31 406 GLN A CA 1
ATOM 3254 C C . GLN A 1 406 ? 6.592 21.624 38.748 1.00 82.31 406 GLN A C 1
ATOM 3256 O O . GLN A 1 406 ? 5.459 21.465 39.203 1.00 82.31 406 GLN A O 1
ATOM 3261 N N . GLY A 1 407 ? 7.698 21.475 39.477 1.00 79.94 407 GLY A N 1
ATOM 3262 C CA . GLY A 1 407 ? 7.698 21.167 40.905 1.00 79.94 407 GLY A CA 1
ATOM 3263 C C . GLY A 1 407 ? 7.681 22.420 41.777 1.00 79.94 407 GLY A C 1
ATOM 3264 O O . GLY A 1 407 ? 7.734 23.549 41.281 1.00 79.94 407 GLY A O 1
ATOM 3265 N N . LYS A 1 408 ? 7.608 22.215 43.096 1.00 82.00 408 LYS A N 1
ATOM 3266 C CA . LYS A 1 408 ? 7.634 23.315 44.084 1.00 82.00 408 LYS A CA 1
ATOM 3267 C C . LYS A 1 408 ? 9.018 23.946 44.234 1.00 82.00 408 LYS A C 1
ATOM 3269 O O . LYS A 1 408 ? 9.120 25.140 44.497 1.00 82.00 408 LYS A O 1
ATOM 3274 N N . ASP A 1 409 ? 10.058 23.137 44.071 1.00 82.88 409 ASP A N 1
ATOM 3275 C CA . ASP A 1 409 ? 11.461 23.535 44.104 1.00 82.88 409 ASP A CA 1
ATOM 3276 C C . ASP A 1 409 ? 12.217 22.953 42.890 1.00 82.88 409 ASP A C 1
ATOM 3278 O O . ASP A 1 409 ? 11.642 22.277 42.022 1.00 82.88 409 ASP A O 1
ATOM 3282 N N . THR A 1 410 ? 13.510 23.264 42.787 1.00 82.50 410 THR A N 1
ATOM 3283 C CA . THR A 1 410 ? 14.370 22.805 41.687 1.00 82.50 410 THR A CA 1
ATOM 3284 C C . THR A 1 410 ? 14.537 21.283 41.682 1.00 82.50 410 THR A C 1
ATOM 3286 O O . THR A 1 410 ? 14.527 20.673 40.612 1.00 82.50 410 THR A O 1
ATOM 3289 N N . GLN A 1 411 ? 14.616 20.650 42.853 1.00 80.25 411 GLN A N 1
ATOM 3290 C CA . GLN A 1 411 ? 14.819 19.207 42.993 1.00 80.25 411 GLN A CA 1
ATOM 3291 C C . GLN A 1 411 ? 13.554 18.404 42.639 1.00 80.25 411 GLN A C 1
ATOM 3293 O O . GLN A 1 411 ? 13.630 17.384 41.953 1.00 80.25 411 GLN A O 1
ATOM 3298 N N . ASP A 1 412 ? 12.380 18.887 43.034 1.00 83.88 412 ASP A N 1
ATOM 3299 C CA . ASP A 1 412 ? 11.070 18.327 42.705 1.00 83.88 412 ASP A CA 1
ATOM 3300 C C . ASP A 1 412 ? 10.758 18.507 41.214 1.00 83.88 412 ASP A C 1
ATOM 3302 O O . ASP A 1 412 ? 10.274 17.582 40.563 1.00 83.88 412 ASP A O 1
ATOM 3306 N N . THR A 1 413 ? 11.127 19.652 40.627 1.00 86.38 413 THR A N 1
ATOM 3307 C CA . THR A 1 413 ? 11.024 19.871 39.172 1.00 86.38 413 THR A CA 1
ATOM 3308 C C . THR A 1 413 ? 11.905 18.887 38.402 1.00 86.38 413 THR A C 1
ATOM 3310 O O . THR A 1 413 ? 11.450 18.281 37.432 1.00 86.38 413 THR A O 1
ATOM 3313 N N . ALA A 1 414 ? 13.146 18.685 38.850 1.00 86.19 414 ALA A N 1
ATOM 3314 C CA . ALA A 1 414 ? 14.073 17.719 38.268 1.00 86.19 414 ALA A CA 1
ATOM 3315 C C . ALA A 1 414 ? 13.529 16.283 38.340 1.00 86.19 414 ALA A C 1
ATOM 3317 O O . ALA A 1 414 ? 13.513 15.565 37.339 1.00 86.19 414 ALA A O 1
ATOM 3318 N N . ARG A 1 415 ? 13.018 15.882 39.509 1.00 87.81 415 ARG A N 1
ATOM 3319 C CA . ARG A 1 415 ? 12.413 14.566 39.737 1.00 87.81 415 ARG A CA 1
ATOM 3320 C C . ARG A 1 415 ? 11.199 14.327 38.842 1.00 87.81 415 ARG A C 1
ATOM 3322 O O . ARG A 1 415 ? 11.113 13.281 38.201 1.00 87.81 415 ARG A O 1
ATOM 3329 N N . LEU A 1 416 ? 10.276 15.286 38.773 1.00 87.88 416 LEU A N 1
ATOM 3330 C CA . LEU A 1 416 ? 9.090 15.166 37.926 1.00 87.88 416 LEU A CA 1
ATOM 3331 C C . LEU A 1 416 ? 9.454 15.125 36.435 1.00 87.88 416 LEU A C 1
ATOM 3333 O O . LEU A 1 416 ? 8.819 14.384 35.689 1.00 87.88 416 LEU A O 1
ATOM 3337 N N . HIS A 1 417 ? 10.473 15.877 35.996 1.00 89.88 417 HIS A N 1
ATOM 3338 C CA . HIS A 1 417 ? 10.955 15.839 34.608 1.00 89.88 417 HIS A CA 1
ATOM 3339 C C . HIS A 1 417 ? 11.566 14.485 34.240 1.00 89.88 417 HIS A C 1
ATOM 3341 O O . HIS A 1 417 ? 11.262 13.944 33.183 1.00 89.88 417 HIS A O 1
ATOM 3347 N N . LEU A 1 418 ? 12.375 13.892 35.120 1.00 88.25 418 LEU A N 1
ATOM 3348 C CA . LEU A 1 418 ? 12.913 12.546 34.897 1.00 88.25 418 LEU A CA 1
ATOM 3349 C C . LEU A 1 418 ? 11.807 11.487 34.828 1.00 88.25 418 LEU A C 1
ATOM 3351 O O . LEU A 1 418 ? 11.821 10.638 33.937 1.00 88.25 418 LEU A O 1
ATOM 3355 N N . GLU A 1 419 ? 10.815 11.572 35.717 1.00 87.88 419 GLU A N 1
ATOM 3356 C CA . GLU A 1 419 ? 9.650 10.682 35.676 1.00 87.88 419 GLU A CA 1
ATOM 3357 C C . GLU A 1 419 ? 8.827 10.890 34.397 1.00 87.88 419 GLU A C 1
ATOM 3359 O O . GLU A 1 419 ? 8.303 9.928 33.840 1.00 87.88 419 GLU A O 1
ATOM 3364 N N . PHE A 1 420 ? 8.756 12.120 33.884 1.00 89.19 420 PHE A N 1
ATOM 3365 C CA . PHE A 1 420 ? 8.147 12.423 32.593 1.00 89.19 420 PHE A CA 1
ATOM 3366 C C . PHE A 1 420 ? 8.921 11.781 31.431 1.00 89.19 420 PHE A C 1
ATOM 3368 O O . PHE A 1 420 ? 8.311 11.084 30.621 1.00 89.19 420 PHE A O 1
ATOM 3375 N N . LEU A 1 421 ? 10.249 11.926 31.371 1.00 89.56 421 LEU A N 1
ATOM 3376 C CA . LEU A 1 421 ? 11.070 11.273 30.342 1.00 89.56 421 LEU A CA 1
ATOM 3377 C C . LEU A 1 421 ? 10.905 9.746 30.373 1.00 89.56 421 LEU A C 1
ATOM 3379 O O . LEU A 1 421 ? 10.693 9.133 29.328 1.00 89.56 421 LEU A O 1
ATOM 3383 N N . ARG A 1 422 ? 10.903 9.139 31.569 1.00 89.12 422 ARG A N 1
ATOM 3384 C CA . ARG A 1 422 ? 10.630 7.704 31.763 1.00 89.12 422 ARG A CA 1
ATOM 3385 C C . ARG A 1 422 ? 9.238 7.318 31.266 1.00 89.12 422 ARG A C 1
ATOM 3387 O O . ARG A 1 422 ? 9.092 6.343 30.530 1.00 89.12 422 ARG A O 1
ATOM 3394 N N . ALA A 1 423 ? 8.216 8.060 31.687 1.00 86.62 423 ALA A N 1
ATOM 3395 C CA . ALA A 1 423 ? 6.824 7.744 31.399 1.00 86.62 423 ALA A CA 1
ATOM 3396 C C . ALA A 1 423 ? 6.473 7.888 29.914 1.00 86.62 423 ALA A C 1
ATOM 3398 O O . ALA A 1 423 ? 5.513 7.265 29.483 1.00 86.62 423 ALA A O 1
ATOM 3399 N N . TRP A 1 424 ? 7.214 8.686 29.142 1.00 86.75 424 TRP A N 1
ATOM 3400 C CA . TRP A 1 424 ? 7.001 8.873 27.701 1.00 86.75 424 TRP A CA 1
ATOM 3401 C C . TRP A 1 424 ? 8.085 8.229 26.821 1.00 86.75 424 TRP A C 1
ATOM 3403 O O . TRP A 1 424 ? 7.993 8.322 25.600 1.00 86.75 424 TRP A O 1
ATOM 3413 N N . GLY A 1 425 ? 9.103 7.597 27.418 1.00 87.69 425 GLY A N 1
ATOM 3414 C CA . GLY A 1 425 ? 10.207 6.963 26.689 1.00 87.69 425 GLY A CA 1
ATOM 3415 C C . GLY A 1 425 ? 11.097 7.954 25.930 1.00 87.69 425 GLY A C 1
ATOM 3416 O O . GLY A 1 425 ? 11.633 7.621 24.876 1.00 87.69 425 GLY A O 1
ATOM 3417 N N . LEU A 1 426 ? 11.230 9.188 26.427 1.00 89.56 426 LEU A N 1
ATOM 3418 C CA . LEU A 1 426 ? 11.939 10.267 25.735 1.00 89.56 426 LEU A CA 1
ATOM 3419 C C . LEU A 1 426 ? 13.405 10.355 26.189 1.00 89.56 426 LEU A C 1
ATOM 3421 O O . LEU A 1 426 ? 13.650 10.515 27.388 1.00 89.56 426 LEU A O 1
ATOM 3425 N N . PRO A 1 427 ? 14.388 10.315 25.269 1.00 89.69 427 PRO A N 1
ATOM 3426 C CA . PRO A 1 427 ? 15.781 10.538 25.622 1.00 89.69 427 PRO A CA 1
ATOM 3427 C C . PRO A 1 427 ? 15.989 11.999 26.030 1.00 89.69 427 PRO A C 1
ATOM 3429 O O . PRO A 1 427 ? 15.412 12.915 25.440 1.00 89.69 427 PRO A O 1
ATOM 3432 N N . GLY A 1 428 ? 16.809 12.235 27.051 1.00 89.88 428 GLY A N 1
ATOM 3433 C CA . GLY A 1 428 ? 16.998 13.591 27.560 1.00 89.88 428 GLY A CA 1
ATOM 3434 C C . GLY A 1 428 ? 17.716 13.654 28.895 1.00 89.88 428 GLY A C 1
ATOM 3435 O O . GLY A 1 428 ? 18.443 12.741 29.278 1.00 89.88 428 GLY A O 1
ATOM 3436 N N . GLY A 1 429 ? 17.541 14.746 29.628 1.00 90.38 429 GLY A N 1
ATOM 3437 C CA . GLY A 1 429 ? 18.283 14.920 30.865 1.00 90.38 429 GLY A CA 1
ATOM 3438 C C . GLY A 1 429 ? 18.027 16.215 31.605 1.00 90.38 429 GLY A C 1
ATOM 3439 O O . GLY A 1 429 ? 17.147 17.004 31.254 1.00 90.38 429 GLY A O 1
ATOM 3440 N N . ILE A 1 430 ? 18.838 16.428 32.635 1.00 90.31 430 ILE A N 1
ATOM 3441 C CA . ILE A 1 430 ? 18.829 17.638 33.455 1.00 90.31 430 ILE A CA 1
ATOM 3442 C C . ILE A 1 430 ? 20.135 18.403 33.255 1.00 90.31 430 ILE A C 1
ATOM 3444 O O . ILE A 1 430 ? 21.200 17.793 33.185 1.00 90.31 430 ILE A O 1
ATOM 3448 N N . VAL A 1 431 ? 20.049 19.731 33.205 1.00 87.69 431 VAL A N 1
ATOM 3449 C CA . VAL A 1 431 ? 21.203 20.639 33.235 1.00 87.69 431 VAL A CA 1
ATOM 3450 C C . VAL A 1 431 ? 21.311 21.254 34.618 1.00 87.69 431 VAL A C 1
ATOM 3452 O O . VAL A 1 431 ? 20.328 21.799 35.120 1.00 87.69 431 VAL A O 1
ATOM 3455 N N . GLY A 1 432 ? 22.495 21.201 35.216 1.00 83.25 432 GLY A N 1
ATOM 3456 C CA . GLY A 1 432 ? 22.759 21.875 36.479 1.00 83.25 432 GLY A CA 1
ATOM 3457 C C . GLY A 1 432 ? 23.903 21.257 37.266 1.00 83.25 432 GLY A C 1
ATOM 3458 O O . GLY A 1 432 ? 24.506 20.261 36.869 1.00 83.25 432 GLY A O 1
ATOM 3459 N N . GLU A 1 433 ? 24.185 21.856 38.421 1.00 76.31 433 GLU A N 1
ATOM 3460 C CA . GLU A 1 433 ? 25.228 21.368 39.313 1.00 76.31 433 GLU A CA 1
ATOM 3461 C C . GLU A 1 433 ? 24.865 19.989 39.877 1.00 76.31 433 GLU A C 1
ATOM 3463 O O . GLU A 1 433 ? 23.721 19.714 40.271 1.00 76.31 433 GLU A O 1
ATOM 3468 N N . ARG A 1 434 ? 25.867 19.109 39.894 1.00 69.12 434 ARG A N 1
ATOM 3469 C CA . ARG A 1 434 ? 25.714 17.688 40.199 1.00 69.12 434 ARG A CA 1
ATOM 3470 C C . ARG A 1 434 ? 25.079 17.443 41.559 1.00 69.12 434 ARG A C 1
ATOM 3472 O O . ARG A 1 434 ? 24.095 16.706 41.658 1.00 69.12 434 ARG A O 1
ATOM 3479 N N . ASP A 1 435 ? 25.634 18.064 42.593 1.00 69.50 435 ASP A N 1
ATOM 3480 C CA . ASP A 1 435 ? 25.282 17.769 43.983 1.00 69.50 435 ASP A CA 1
ATOM 3481 C C . ASP A 1 435 ? 23.817 18.121 44.294 1.00 69.50 435 ASP A C 1
ATOM 3483 O O . ASP A 1 435 ? 23.208 17.528 45.181 1.00 69.50 435 ASP A O 1
ATOM 3487 N N . SER A 1 436 ? 23.206 19.005 43.498 1.00 70.69 436 SER A N 1
ATOM 3488 C CA . SER A 1 436 ? 21.802 19.393 43.638 1.00 70.69 436 SER A CA 1
ATOM 3489 C C . SER A 1 436 ? 20.801 18.426 42.979 1.00 70.69 436 SER A C 1
ATOM 3491 O O . SER A 1 436 ? 19.637 18.415 43.372 1.00 70.69 436 SER A O 1
ATOM 3493 N N . HIS A 1 437 ? 21.210 17.606 41.998 1.00 79.12 437 HIS A N 1
ATOM 3494 C CA . HIS A 1 437 ? 20.270 16.860 41.133 1.00 79.12 437 HIS A CA 1
ATOM 3495 C C . HIS A 1 437 ? 20.428 15.334 41.180 1.00 79.12 437 HIS A C 1
ATOM 3497 O O . HIS A 1 437 ? 19.500 14.607 40.821 1.00 79.12 437 HIS A O 1
ATOM 3503 N N . VAL A 1 438 ? 21.551 14.819 41.687 1.00 79.75 438 VAL A N 1
ATOM 3504 C CA . VAL A 1 438 ? 21.783 13.370 41.863 1.00 79.75 438 VAL A CA 1
ATOM 3505 C C . VAL A 1 438 ? 20.701 12.713 42.739 1.00 79.75 438 VAL A C 1
ATOM 3507 O O . VAL A 1 438 ? 20.307 11.572 42.492 1.00 79.75 438 VAL A O 1
ATOM 3510 N N . GLY A 1 439 ? 20.150 13.438 43.719 1.00 80.19 439 GLY A N 1
ATOM 3511 C CA . GLY A 1 439 ? 19.037 12.957 44.546 1.00 80.19 439 GLY A CA 1
ATOM 3512 C C . GLY A 1 439 ? 17.769 12.612 43.748 1.00 80.19 439 GLY A C 1
ATOM 3513 O O . GLY A 1 439 ? 17.082 11.651 44.096 1.00 80.19 439 GLY A O 1
ATOM 3514 N N . ALA A 1 440 ? 17.493 13.330 42.653 1.00 83.56 440 ALA A N 1
ATOM 3515 C CA . ALA A 1 440 ? 16.327 13.094 41.798 1.00 83.56 440 ALA A CA 1
ATOM 3516 C C . ALA A 1 440 ? 16.459 11.796 40.979 1.00 83.56 440 ALA A C 1
ATOM 3518 O O . ALA A 1 440 ? 15.507 11.020 40.894 1.00 83.56 440 ALA A O 1
ATOM 3519 N N . PHE A 1 441 ? 17.654 11.508 40.445 1.00 85.25 441 PHE A N 1
ATOM 3520 C CA . PHE A 1 441 ? 17.938 10.245 39.748 1.00 85.25 441 PHE A CA 1
ATOM 3521 C C . PHE A 1 441 ? 17.786 9.038 40.680 1.00 85.25 441 PHE A C 1
ATOM 3523 O O . PHE A 1 441 ? 17.164 8.045 40.306 1.00 85.25 441 PHE A O 1
ATOM 3530 N N . ARG A 1 442 ? 18.284 9.143 41.921 1.00 85.94 442 ARG A N 1
ATOM 3531 C CA . ARG A 1 442 ? 18.128 8.101 42.950 1.00 85.94 442 ARG A CA 1
ATOM 3532 C C . ARG A 1 442 ? 16.659 7.760 43.193 1.00 85.94 442 ARG A C 1
ATOM 3534 O O . ARG A 1 442 ? 16.295 6.590 43.264 1.00 85.94 442 ARG A O 1
ATOM 3541 N N . GLU A 1 443 ? 15.822 8.781 43.355 1.00 83.00 443 GLU A N 1
ATOM 3542 C CA . GLU A 1 443 ? 14.400 8.600 43.644 1.00 83.00 443 GLU A CA 1
ATOM 3543 C C . GLU A 1 443 ? 13.646 7.989 42.456 1.00 83.00 443 GLU A C 1
ATOM 3545 O O . GLU A 1 443 ? 12.836 7.079 42.648 1.00 83.00 443 GLU A O 1
ATOM 3550 N N . MET A 1 444 ? 13.975 8.410 41.231 1.00 85.75 444 MET A N 1
ATOM 3551 C CA . MET A 1 444 ? 13.441 7.801 40.012 1.00 85.75 444 MET A CA 1
ATOM 3552 C C . MET A 1 444 ? 13.834 6.318 39.914 1.00 85.75 444 MET A C 1
ATOM 3554 O O . MET A 1 444 ? 12.965 5.474 39.701 1.00 85.75 444 MET A O 1
ATOM 3558 N N . PHE A 1 445 ? 15.109 5.967 40.128 1.00 86.31 445 PHE A N 1
ATOM 3559 C CA . PHE A 1 445 ? 15.552 4.568 40.092 1.00 86.31 445 PHE A CA 1
ATOM 3560 C C . PHE A 1 445 ? 14.929 3.724 41.208 1.00 86.31 445 PHE A C 1
ATOM 3562 O O . PHE A 1 445 ? 14.513 2.599 40.952 1.00 86.31 445 PHE A O 1
ATOM 3569 N N . SER A 1 446 ? 14.784 4.263 42.420 1.00 83.56 446 SER A N 1
ATOM 3570 C CA . SER A 1 446 ? 14.089 3.580 43.522 1.00 83.56 446 SER A CA 1
ATOM 3571 C C . SER A 1 446 ? 12.611 3.313 43.192 1.00 83.56 446 SER A C 1
ATOM 3573 O O . SER A 1 446 ? 12.089 2.215 43.407 1.00 83.56 446 SER A O 1
ATOM 3575 N N . THR A 1 447 ? 11.934 4.293 42.586 1.00 82.94 447 THR A N 1
ATOM 3576 C CA . THR A 1 447 ? 10.545 4.150 42.118 1.00 82.94 447 THR A CA 1
ATOM 3577 C C . THR A 1 447 ? 10.435 3.113 40.998 1.00 82.94 447 THR A C 1
ATOM 3579 O O . THR A 1 447 ? 9.510 2.305 40.982 1.00 82.94 447 THR A O 1
ATOM 3582 N N . LEU A 1 448 ? 11.398 3.093 40.078 1.00 82.69 448 LEU A N 1
ATOM 3583 C CA . LEU A 1 448 ? 11.453 2.134 38.977 1.00 82.69 448 LEU A CA 1
ATOM 3584 C C . LEU A 1 448 ? 11.674 0.700 39.482 1.00 82.69 448 LEU A C 1
ATOM 3586 O O . LEU A 1 448 ? 10.929 -0.199 39.103 1.00 82.69 448 LEU A O 1
ATOM 3590 N N . LEU A 1 449 ? 12.637 0.500 40.386 1.00 82.56 449 LEU A N 1
ATOM 3591 C CA . LEU A 1 449 ? 12.955 -0.811 40.962 1.00 82.56 449 LEU A CA 1
ATOM 3592 C C . LEU A 1 449 ? 11.837 -1.355 41.858 1.00 82.56 449 LEU A C 1
ATOM 3594 O O . LEU A 1 449 ? 11.605 -2.560 41.881 1.00 82.56 449 LEU A O 1
ATOM 3598 N N . SER A 1 450 ? 11.114 -0.485 42.572 1.00 81.38 450 SER A N 1
ATOM 3599 C CA . SER A 1 450 ? 9.959 -0.903 43.381 1.00 81.38 450 SER A CA 1
ATOM 3600 C C . SER A 1 450 ? 8.751 -1.308 42.533 1.00 81.38 450 SER A C 1
ATOM 3602 O O . SER A 1 450 ? 8.052 -2.254 42.892 1.00 81.38 450 SER A O 1
ATOM 3604 N N . LYS A 1 451 ? 8.511 -0.635 41.398 1.00 79.00 451 LYS A N 1
ATOM 3605 C CA . LYS A 1 451 ? 7.445 -0.998 40.447 1.00 79.00 451 LYS A CA 1
ATOM 3606 C C . LYS A 1 451 ? 7.799 -2.214 39.591 1.00 79.00 451 LYS A C 1
ATOM 3608 O O . LYS A 1 451 ? 6.911 -2.961 39.188 1.00 79.00 451 LYS A O 1
ATOM 3613 N N . SER A 1 452 ? 9.071 -2.399 39.254 1.00 78.75 452 SER A N 1
ATOM 3614 C CA . SER A 1 452 ? 9.532 -3.453 38.347 1.00 78.75 452 SER A CA 1
ATOM 3615 C C . SER A 1 452 ? 10.916 -3.959 38.779 1.00 78.75 452 SER A C 1
ATOM 3617 O O . SER A 1 452 ? 11.933 -3.410 38.355 1.00 78.75 452 SER A O 1
ATOM 3619 N N . PRO A 1 453 ? 10.981 -5.028 39.599 1.00 72.94 453 PRO A N 1
ATOM 3620 C CA . PRO A 1 453 ? 12.241 -5.532 40.158 1.00 72.94 453 PRO A CA 1
ATOM 3621 C C . PRO A 1 453 ? 13.238 -6.056 39.113 1.00 72.94 453 PRO A C 1
ATOM 3623 O O . PRO A 1 453 ? 14.437 -6.029 39.349 1.00 72.94 453 PRO A O 1
ATOM 3626 N N . GLN A 1 454 ? 12.749 -6.475 37.939 1.00 77.69 454 GLN A N 1
ATOM 3627 C CA . GLN A 1 454 ? 13.547 -7.065 36.852 1.00 77.69 454 GLN A CA 1
ATOM 3628 C C . GLN A 1 454 ? 14.304 -6.031 35.994 1.00 77.69 454 GLN A C 1
ATOM 3630 O O . GLN A 1 454 ? 14.924 -6.375 34.984 1.00 77.69 454 GLN A O 1
ATOM 3635 N N . VAL A 1 455 ? 14.227 -4.744 36.343 1.00 81.88 455 VAL A N 1
ATOM 3636 C CA . VAL A 1 455 ? 14.820 -3.656 35.557 1.00 81.88 455 VAL A CA 1
ATOM 3637 C C . VAL A 1 455 ? 16.337 -3.591 35.752 1.00 81.88 455 VAL A C 1
ATOM 3639 O O . VAL A 1 455 ? 16.846 -3.668 36.871 1.00 81.88 455 VAL A O 1
ATOM 3642 N N . LYS A 1 456 ? 17.068 -3.393 34.648 1.00 86.56 456 LYS A N 1
ATOM 3643 C CA . LYS A 1 456 ? 18.530 -3.238 34.639 1.00 86.56 456 LYS A CA 1
ATOM 3644 C C . LYS A 1 456 ? 18.896 -1.800 34.305 1.00 86.56 456 LYS A C 1
ATOM 3646 O O . LYS A 1 456 ? 18.620 -1.331 33.197 1.00 86.56 456 LYS A O 1
ATOM 3651 N N . VAL A 1 457 ? 19.523 -1.109 35.251 1.00 87.38 457 VAL A N 1
ATOM 3652 C CA . VAL A 1 457 ? 19.947 0.287 35.093 1.00 87.38 457 VAL A CA 1
ATOM 3653 C C . VAL A 1 457 ? 21.468 0.351 35.076 1.00 87.38 457 VAL A C 1
ATOM 3655 O O . VAL A 1 457 ? 22.109 -0.072 36.036 1.00 87.38 457 VAL A O 1
ATOM 3658 N N . LEU A 1 458 ? 22.038 0.914 34.012 1.00 88.94 458 LEU A N 1
ATOM 3659 C CA . LEU A 1 458 ? 23.473 1.165 33.892 1.00 88.94 458 LEU A CA 1
ATOM 3660 C C . LEU A 1 458 ? 23.749 2.645 34.133 1.00 88.94 458 LEU A C 1
ATOM 3662 O O . LEU A 1 458 ? 23.269 3.489 33.380 1.00 88.94 458 LEU A O 1
ATOM 3666 N N . VAL A 1 459 ? 24.526 2.968 35.165 1.00 89.38 459 VAL A N 1
ATOM 3667 C CA . VAL A 1 459 ? 24.938 4.344 35.471 1.00 89.38 459 VAL A CA 1
ATOM 3668 C C . VAL A 1 459 ? 26.435 4.478 35.239 1.00 89.38 459 VAL A C 1
ATOM 3670 O O . VAL A 1 459 ? 27.228 3.739 35.825 1.00 89.38 459 VAL A O 1
ATOM 3673 N N . ILE A 1 460 ? 26.819 5.445 34.411 1.00 88.88 460 ILE A N 1
ATOM 3674 C CA . ILE A 1 460 ? 28.206 5.694 34.030 1.00 88.88 460 ILE A CA 1
ATOM 3675 C C . ILE A 1 460 ? 28.626 7.072 34.520 1.00 88.88 460 ILE A C 1
ATOM 3677 O O . ILE A 1 460 ? 27.945 8.066 34.277 1.00 88.88 460 ILE A O 1
ATOM 3681 N N . GLY A 1 461 ? 29.765 7.131 35.203 1.00 87.12 461 GLY A N 1
ATOM 3682 C CA . GLY A 1 461 ? 30.327 8.376 35.718 1.00 87.12 461 GLY A CA 1
ATOM 3683 C C . GLY A 1 461 ? 31.818 8.257 36.009 1.00 87.12 461 GLY A C 1
ATOM 3684 O O . GLY A 1 461 ? 32.356 7.158 36.170 1.00 87.12 461 GLY A O 1
ATOM 3685 N N . ALA A 1 462 ? 32.513 9.393 36.088 1.00 84.25 462 ALA A N 1
ATOM 3686 C CA . ALA A 1 462 ? 33.913 9.408 36.502 1.00 84.25 462 ALA A CA 1
ATOM 3687 C C . ALA A 1 462 ? 34.069 8.830 37.920 1.00 84.25 462 ALA A C 1
ATOM 3689 O O . ALA A 1 462 ? 33.181 8.960 38.760 1.00 84.25 462 ALA A O 1
ATOM 3690 N N . LYS A 1 463 ? 35.227 8.230 38.224 1.00 80.75 463 LYS A N 1
ATOM 3691 C CA . LYS A 1 463 ? 35.472 7.589 39.530 1.00 80.75 463 LYS A CA 1
ATOM 3692 C C . LYS A 1 463 ? 35.203 8.532 40.713 1.00 80.75 463 LYS A C 1
ATOM 3694 O O . LYS A 1 463 ? 34.485 8.162 41.631 1.00 80.75 463 LYS A O 1
ATOM 3699 N N . LYS A 1 464 ? 35.678 9.782 40.627 1.00 78.69 464 LYS A N 1
ATOM 3700 C CA . LYS A 1 464 ? 35.412 10.831 41.630 1.00 78.69 464 LYS A CA 1
ATOM 3701 C C . LYS A 1 464 ? 33.912 11.094 41.828 1.00 78.69 464 LYS A C 1
ATOM 3703 O O . LYS A 1 464 ? 33.484 11.343 42.946 1.00 78.69 464 LYS A O 1
ATOM 3708 N N . THR A 1 465 ? 33.137 11.035 40.749 1.00 77.19 465 THR A N 1
ATOM 3709 C CA . THR A 1 465 ? 31.689 11.283 40.713 1.00 77.19 465 THR A CA 1
ATOM 3710 C C . THR A 1 465 ? 30.916 10.122 41.340 1.00 77.19 465 THR A C 1
ATOM 3712 O O . THR A 1 465 ? 30.019 10.351 42.148 1.00 77.19 465 THR A O 1
ATOM 3715 N N . LEU A 1 466 ? 31.309 8.879 41.046 1.00 79.38 466 LEU A N 1
ATOM 3716 C CA . LEU A 1 466 ? 30.714 7.681 41.650 1.00 79.38 466 LEU A CA 1
ATOM 3717 C C . LEU A 1 466 ? 31.088 7.516 43.133 1.00 79.38 466 LEU A C 1
ATOM 3719 O O . LEU A 1 466 ? 30.266 7.052 43.915 1.00 79.38 466 LEU A O 1
ATOM 3723 N N . ASP A 1 467 ? 32.297 7.925 43.531 1.00 77.81 467 ASP A N 1
ATOM 3724 C CA . ASP A 1 467 ? 32.750 7.914 44.932 1.00 77.81 467 ASP A CA 1
ATOM 3725 C C . ASP A 1 467 ? 32.026 8.943 45.808 1.00 77.81 467 ASP A C 1
ATOM 3727 O O . ASP A 1 467 ? 31.875 8.731 47.008 1.00 77.81 467 ASP A O 1
ATOM 3731 N N . SER A 1 468 ? 31.550 10.042 45.217 1.00 73.44 468 SER A N 1
ATOM 3732 C CA . SER A 1 468 ? 30.775 11.072 45.921 1.00 73.44 468 SER A CA 1
ATOM 3733 C C . SER A 1 468 ? 29.288 10.734 46.105 1.00 73.44 468 SER A C 1
ATOM 3735 O O . SER A 1 468 ? 28.554 11.520 46.702 1.00 73.44 468 SER A O 1
ATOM 3737 N N . LEU A 1 469 ? 28.821 9.583 45.605 1.00 75.00 469 LEU A N 1
ATOM 3738 C CA . LEU A 1 469 ? 27.451 9.117 45.828 1.00 75.00 469 LEU A CA 1
ATOM 3739 C C . LEU A 1 469 ? 27.321 8.636 47.284 1.00 75.00 469 LEU A C 1
ATOM 3741 O O . LEU A 1 469 ? 27.933 7.645 47.671 1.00 75.00 469 LEU A O 1
ATOM 3745 N N . GLY A 1 470 ? 26.554 9.363 48.103 1.00 65.81 470 GLY A N 1
ATOM 3746 C CA . GLY A 1 470 ? 26.435 9.109 49.547 1.00 65.81 470 GLY A CA 1
ATOM 3747 C C . GLY A 1 470 ? 25.837 7.744 49.930 1.00 65.81 470 GLY A C 1
ATOM 3748 O O . GLY A 1 470 ? 25.353 6.993 49.081 1.00 65.81 470 GLY A O 1
ATOM 3749 N N . GLU A 1 471 ? 25.803 7.449 51.239 1.00 64.00 471 GLU A N 1
ATOM 3750 C CA . GLU A 1 471 ? 25.334 6.166 51.806 1.00 64.00 471 GLU A CA 1
ATOM 3751 C C . GLU A 1 471 ? 23.933 5.749 51.328 1.00 64.00 471 GLU A C 1
ATOM 3753 O O . GLU A 1 471 ? 23.644 4.561 51.211 1.00 64.00 471 GLU A O 1
ATOM 3758 N N . ASP A 1 472 ? 23.068 6.695 50.971 1.00 64.38 472 ASP A N 1
ATOM 3759 C CA . ASP A 1 472 ? 21.717 6.395 50.495 1.00 64.38 472 ASP A CA 1
ATOM 3760 C C . ASP A 1 472 ? 21.659 5.667 49.142 1.00 64.38 472 ASP A C 1
ATOM 3762 O O . ASP A 1 472 ? 20.680 4.969 48.874 1.00 64.38 472 ASP A O 1
ATOM 3766 N N . TRP A 1 473 ? 22.677 5.800 48.282 1.00 79.44 473 TRP A N 1
ATOM 3767 C CA . TRP A 1 473 ? 22.746 5.048 47.022 1.00 79.44 473 TRP A CA 1
ATOM 3768 C C . TRP A 1 473 ? 23.125 3.579 47.249 1.00 79.44 473 TRP A C 1
ATOM 3770 O O . TRP A 1 473 ? 22.728 2.716 46.469 1.00 79.44 473 TRP A O 1
ATOM 3780 N N . SER A 1 474 ? 23.820 3.260 48.347 1.00 71.06 474 SER A N 1
ATOM 3781 C CA . SER A 1 474 ? 24.259 1.888 48.656 1.00 71.06 474 SER A CA 1
ATOM 3782 C C . SER A 1 474 ? 23.102 0.888 48.784 1.00 71.06 474 SER A C 1
ATOM 3784 O O . SER A 1 474 ? 23.292 -0.300 48.549 1.00 71.06 474 SER A O 1
ATOM 3786 N N . LYS A 1 475 ? 21.889 1.370 49.090 1.00 71.31 475 LYS A N 1
ATOM 3787 C CA . LYS A 1 475 ? 20.670 0.555 49.224 1.00 71.31 475 LYS A CA 1
ATOM 3788 C C . LYS A 1 475 ? 20.072 0.103 47.886 1.00 71.31 475 LYS A C 1
ATOM 3790 O O . LYS A 1 475 ? 19.301 -0.849 47.880 1.00 71.31 475 LYS A O 1
ATOM 3795 N N . ILE A 1 476 ? 20.384 0.791 46.782 1.00 77.38 476 ILE A N 1
ATOM 3796 C CA . ILE A 1 476 ? 19.837 0.508 45.438 1.00 77.38 476 ILE A CA 1
ATOM 3797 C C . ILE A 1 476 ? 20.881 -0.066 44.468 1.00 77.38 476 ILE A C 1
ATOM 3799 O O . ILE A 1 476 ? 20.516 -0.598 43.420 1.00 77.38 476 ILE A O 1
ATOM 3803 N N . ILE A 1 477 ? 22.171 0.056 44.798 1.00 81.81 477 ILE A N 1
ATOM 3804 C CA . ILE A 1 477 ? 23.276 -0.433 43.969 1.00 81.81 477 ILE A CA 1
ATOM 3805 C C . ILE A 1 477 ? 23.398 -1.950 44.127 1.00 81.81 477 ILE A C 1
ATOM 3807 O O . ILE A 1 477 ? 23.653 -2.451 45.220 1.00 81.81 477 ILE A O 1
ATOM 3811 N N . ALA A 1 478 ? 23.280 -2.670 43.015 1.00 79.75 478 ALA A N 1
ATOM 3812 C CA . ALA A 1 478 ? 23.467 -4.115 42.963 1.00 79.75 478 ALA A CA 1
ATOM 3813 C C . ALA A 1 478 ? 24.942 -4.502 42.762 1.00 79.75 478 ALA A C 1
ATOM 3815 O O . ALA A 1 478 ? 25.414 -5.482 43.337 1.00 79.75 478 ALA A O 1
ATOM 3816 N N . ALA A 1 479 ? 25.683 -3.740 41.949 1.00 80.75 479 ALA A N 1
ATOM 3817 C CA . ALA A 1 479 ? 27.096 -3.988 41.666 1.00 80.75 479 ALA A CA 1
ATOM 3818 C C . ALA A 1 479 ? 27.829 -2.711 41.221 1.00 80.75 479 ALA A C 1
ATOM 3820 O O . ALA A 1 479 ? 27.222 -1.779 40.686 1.00 80.75 479 ALA A O 1
ATOM 3821 N N . ARG A 1 480 ? 29.151 -2.683 41.418 1.00 83.62 480 ARG A N 1
ATOM 3822 C CA . ARG A 1 480 ? 30.038 -1.586 41.012 1.00 83.62 480 ARG A CA 1
ATOM 3823 C C . ARG A 1 480 ? 31.279 -2.149 40.320 1.00 83.62 480 ARG A C 1
ATOM 3825 O O . ARG A 1 480 ? 31.894 -3.070 40.851 1.00 83.62 480 ARG A O 1
ATOM 3832 N N . PHE A 1 481 ? 31.645 -1.568 39.179 1.00 83.94 481 PHE A N 1
ATOM 3833 C CA . PHE A 1 481 ? 32.794 -1.976 38.365 1.00 83.94 481 PHE A CA 1
ATOM 3834 C C . PHE A 1 481 ? 33.686 -0.770 38.053 1.00 83.94 481 PHE A C 1
ATOM 3836 O O . PHE A 1 481 ? 33.203 0.266 37.585 1.00 83.94 481 PHE A O 1
ATOM 3843 N N . GLU A 1 482 ? 34.992 -0.889 38.306 1.00 79.38 482 GLU A N 1
ATOM 3844 C CA . GLU A 1 482 ? 35.957 0.205 38.118 1.00 79.38 482 GLU A CA 1
ATOM 3845 C C . GLU A 1 482 ? 37.004 -0.033 37.017 1.00 79.38 482 GLU A C 1
ATOM 3847 O O . GLU A 1 482 ? 37.747 0.897 36.680 1.00 79.38 482 GLU A O 1
ATOM 3852 N N . GLY A 1 483 ? 37.056 -1.236 36.443 1.00 71.62 483 GLY A N 1
ATOM 3853 C CA . GLY A 1 483 ? 38.005 -1.651 35.410 1.00 71.62 483 GLY A CA 1
ATOM 3854 C C . GLY A 1 483 ? 39.327 -2.142 35.999 1.00 71.62 483 GLY A C 1
ATOM 3855 O O . GLY A 1 483 ? 40.388 -1.926 35.408 1.00 71.62 483 GLY A O 1
ATOM 3856 N N . ASN A 1 484 ? 39.286 -2.741 37.193 1.00 78.25 484 ASN A N 1
ATOM 3857 C CA . ASN A 1 484 ? 40.458 -3.218 37.931 1.00 78.25 484 ASN A CA 1
ATOM 3858 C C . ASN A 1 484 ? 40.327 -4.719 38.250 1.00 78.25 484 ASN A C 1
ATOM 3860 O O . ASN A 1 484 ? 39.232 -5.226 38.441 1.00 78.25 484 ASN A O 1
ATOM 3864 N N . ARG A 1 485 ? 41.449 -5.433 38.442 1.00 60.25 485 ARG A N 1
ATOM 3865 C CA . ARG A 1 485 ? 41.476 -6.880 38.793 1.00 60.25 485 ARG A CA 1
ATOM 3866 C C . ARG A 1 485 ? 40.746 -7.267 40.098 1.00 60.25 485 ARG A C 1
ATOM 3868 O O . ARG A 1 485 ? 40.694 -8.443 40.428 1.00 60.25 485 ARG A O 1
ATOM 3875 N N . LYS A 1 486 ? 40.259 -6.289 40.869 1.00 64.81 486 LYS A N 1
ATOM 3876 C CA . LYS A 1 486 ? 39.492 -6.475 42.113 1.00 64.81 486 LYS A CA 1
ATOM 3877 C C . LYS A 1 486 ? 37.974 -6.377 41.903 1.00 64.81 486 LYS A C 1
ATOM 3879 O O . LYS A 1 486 ? 37.242 -6.480 42.882 1.00 64.81 486 LYS A O 1
ATOM 3884 N N . ASP A 1 487 ? 37.521 -6.128 40.676 1.00 71.88 487 ASP A N 1
ATOM 3885 C CA . ASP A 1 487 ? 36.097 -6.076 40.361 1.00 71.88 487 ASP A CA 1
ATOM 3886 C C . ASP A 1 487 ? 35.458 -7.471 40.503 1.00 71.88 487 ASP A C 1
ATOM 3888 O O . ASP A 1 487 ? 36.120 -8.481 40.245 1.00 71.88 487 ASP A O 1
ATOM 3892 N N . PRO A 1 488 ? 34.186 -7.552 40.932 1.00 70.25 488 PRO A N 1
ATOM 3893 C CA . PRO A 1 488 ? 33.465 -8.820 41.005 1.00 70.25 488 PRO A CA 1
ATOM 3894 C C . PRO A 1 488 ? 33.275 -9.433 39.606 1.00 70.25 488 PRO A C 1
ATOM 3896 O O . PRO A 1 488 ? 33.301 -8.725 38.603 1.00 70.25 488 PRO A O 1
ATOM 3899 N N . GLU A 1 489 ? 33.047 -10.748 39.514 1.00 70.25 489 GLU A N 1
ATOM 3900 C CA . GLU A 1 489 ? 32.654 -11.367 38.239 1.00 70.25 489 GLU A CA 1
ATOM 3901 C C . GLU A 1 489 ? 31.320 -10.790 37.750 1.00 70.25 489 GLU A C 1
ATOM 3903 O O . GLU A 1 489 ? 30.318 -10.785 38.476 1.00 70.25 489 GLU A O 1
ATOM 3908 N N . PHE A 1 490 ? 31.296 -10.318 36.502 1.00 76.19 490 PHE A N 1
ATOM 3909 C CA . PHE A 1 490 ? 30.082 -9.807 35.884 1.00 76.19 490 PHE A CA 1
ATOM 3910 C C . PHE A 1 490 ? 29.121 -10.957 35.564 1.00 76.19 490 PHE A C 1
ATOM 3912 O O . PHE A 1 490 ? 29.458 -11.882 34.827 1.00 76.19 490 PHE A O 1
ATOM 3919 N N . LYS A 1 491 ? 27.896 -10.881 36.090 1.00 73.19 491 LYS A N 1
ATOM 3920 C CA . LYS A 1 491 ? 26.815 -11.824 35.780 1.00 73.19 491 LYS A CA 1
ATOM 3921 C C . LYS A 1 491 ? 25.752 -11.112 34.950 1.00 73.19 491 LYS A C 1
ATOM 3923 O O . LYS A 1 491 ? 25.167 -10.132 35.401 1.00 73.19 491 LYS A O 1
ATOM 3928 N N . ALA A 1 492 ? 25.427 -11.645 33.773 1.00 66.19 492 ALA A N 1
ATOM 3929 C CA . ALA A 1 492 ? 24.412 -11.064 32.886 1.00 66.19 492 ALA A CA 1
ATOM 3930 C C . ALA A 1 492 ? 22.989 -11.026 33.498 1.00 66.19 492 ALA A C 1
ATOM 3932 O O . ALA A 1 492 ? 22.111 -10.322 32.993 1.00 66.19 492 ALA A O 1
ATOM 3933 N N . SER A 1 493 ? 22.751 -11.757 34.595 1.00 68.75 493 SER A N 1
ATOM 3934 C CA . SER A 1 493 ? 21.493 -11.800 35.352 1.00 68.75 493 SER A CA 1
ATOM 3935 C C . SER A 1 493 ? 21.397 -10.771 36.488 1.00 68.75 493 SER A C 1
ATOM 3937 O O . SER A 1 493 ? 20.479 -10.874 37.294 1.00 68.75 493 SER A O 1
ATOM 3939 N N . ILE A 1 494 ? 22.340 -9.828 36.617 1.00 74.94 494 ILE A N 1
ATOM 3940 C CA . ILE A 1 494 ? 22.252 -8.776 37.643 1.00 74.94 494 ILE A CA 1
ATOM 3941 C C . ILE A 1 494 ? 21.041 -7.885 37.332 1.00 74.94 494 ILE A C 1
ATOM 3943 O O . ILE A 1 494 ? 20.960 -7.282 36.261 1.00 74.94 494 ILE A O 1
ATOM 3947 N N . GLU A 1 495 ? 20.102 -7.835 38.272 1.00 77.31 495 GLU A N 1
ATOM 3948 C CA . GLU A 1 495 ? 18.942 -6.941 38.289 1.00 77.31 495 GLU A CA 1
ATOM 3949 C C . GLU A 1 495 ? 19.225 -5.812 39.290 1.00 77.31 495 GLU A C 1
ATOM 3951 O O . GLU A 1 495 ? 19.875 -6.041 40.314 1.00 77.31 495 GLU A O 1
ATOM 3956 N N . GLY A 1 496 ? 18.794 -4.585 38.993 1.00 80.00 496 GLY A N 1
ATOM 3957 C CA . GLY A 1 496 ? 19.109 -3.413 39.814 1.00 80.00 496 GLY A CA 1
ATOM 3958 C C . GLY A 1 496 ? 20.006 -2.378 39.133 1.00 80.00 496 GLY A C 1
ATOM 3959 O O . GLY A 1 496 ? 20.189 -2.371 37.912 1.00 80.00 496 GLY A O 1
ATOM 3960 N N . VAL A 1 497 ? 20.548 -1.462 39.942 1.00 84.75 497 VAL A N 1
ATOM 3961 C CA . VAL A 1 497 ? 21.435 -0.383 39.480 1.00 84.75 497 VAL A CA 1
ATOM 3962 C C . VAL A 1 497 ? 22.887 -0.851 39.509 1.00 84.75 497 VAL A C 1
ATOM 3964 O O . VAL A 1 497 ? 23.403 -1.238 40.559 1.00 84.75 497 VAL A O 1
ATOM 3967 N N . VAL A 1 498 ? 23.557 -0.778 38.362 1.00 87.81 498 VAL A N 1
ATOM 3968 C CA . VAL A 1 498 ? 24.972 -1.113 38.197 1.00 87.81 498 VAL A CA 1
ATOM 3969 C C . VAL A 1 498 ? 25.763 0.158 37.907 1.00 87.81 498 VAL A C 1
ATOM 3971 O O . VAL A 1 498 ? 25.465 0.880 36.955 1.00 87.81 498 VAL A O 1
ATOM 3974 N N . LEU A 1 499 ? 26.770 0.437 38.737 1.00 86.31 499 LEU A N 1
ATOM 3975 C CA . LEU A 1 499 ? 27.655 1.591 38.575 1.00 86.31 499 LEU A CA 1
ATOM 3976 C C . LEU A 1 499 ? 28.931 1.190 37.836 1.00 86.31 499 LEU A C 1
ATOM 3978 O O . LEU A 1 499 ? 29.620 0.257 38.253 1.00 86.31 499 LEU A O 1
ATOM 3982 N N . VAL A 1 500 ? 29.271 1.916 36.775 1.00 88.06 500 VAL A N 1
ATOM 3983 C CA . VAL A 1 500 ? 30.397 1.585 35.893 1.00 88.06 500 VAL A CA 1
ATOM 3984 C C . VAL A 1 500 ? 31.227 2.836 35.613 1.00 88.06 500 VAL A C 1
ATOM 3986 O O . VAL A 1 500 ? 30.698 3.895 35.282 1.00 88.06 500 VAL A O 1
ATOM 3989 N N . THR A 1 501 ? 32.549 2.743 35.750 1.00 87.94 501 THR A N 1
ATOM 3990 C CA . THR A 1 501 ? 33.450 3.808 35.278 1.00 87.94 501 THR A CA 1
ATOM 3991 C C . THR A 1 501 ? 33.661 3.692 33.761 1.00 87.94 501 THR A C 1
ATOM 3993 O O . THR A 1 501 ? 33.598 2.586 33.227 1.00 87.94 501 THR A O 1
ATOM 3996 N N . PRO A 1 502 ? 34.012 4.776 33.042 1.00 84.00 502 PRO A N 1
ATOM 3997 C CA . PRO A 1 502 ? 34.380 4.693 31.624 1.00 84.00 502 PRO A CA 1
ATOM 3998 C C . PRO A 1 502 ? 35.417 3.599 31.327 1.00 84.00 502 PRO A C 1
ATOM 4000 O O . PRO A 1 502 ? 35.279 2.834 30.381 1.00 84.00 502 PRO A O 1
ATOM 4003 N N . LYS A 1 503 ? 36.404 3.454 32.220 1.00 82.25 503 LYS A N 1
ATOM 4004 C CA . LYS A 1 503 ? 37.449 2.430 32.133 1.00 82.25 503 LYS A CA 1
ATOM 4005 C C . LYS A 1 503 ? 36.909 1.005 32.308 1.00 82.25 503 LYS A C 1
ATOM 4007 O O . LYS A 1 503 ? 37.413 0.087 31.674 1.00 82.25 503 LYS A O 1
ATOM 4012 N N . ALA A 1 504 ? 35.916 0.804 33.174 1.00 81.56 504 ALA A N 1
ATOM 4013 C CA . ALA A 1 504 ? 35.265 -0.492 33.357 1.00 81.56 504 ALA A CA 1
ATOM 4014 C C . ALA A 1 504 ? 34.444 -0.905 32.135 1.00 81.56 504 ALA A C 1
ATOM 4016 O O . ALA A 1 504 ? 34.461 -2.078 31.778 1.00 81.56 504 ALA A O 1
ATOM 4017 N N . LEU A 1 505 ? 33.764 0.051 31.493 1.00 82.00 505 LEU A N 1
ATOM 4018 C CA . LEU A 1 505 ? 32.991 -0.216 30.281 1.00 82.00 505 LEU A CA 1
ATOM 4019 C C . LEU A 1 505 ? 33.900 -0.694 29.140 1.00 82.00 505 LEU A C 1
ATOM 4021 O O . LEU A 1 505 ? 33.581 -1.666 28.470 1.00 82.00 505 LEU A O 1
ATOM 4025 N N . GLU A 1 506 ? 35.068 -0.065 28.985 1.00 81.50 506 GLU A N 1
ATOM 4026 C CA . GLU A 1 506 ? 36.069 -0.465 27.986 1.00 81.50 506 GLU A CA 1
ATOM 4027 C C . GLU A 1 506 ? 36.752 -1.803 28.327 1.00 81.50 506 GLU A C 1
ATOM 4029 O O . GLU A 1 506 ? 37.116 -2.565 27.435 1.00 81.50 506 GLU A O 1
ATOM 4034 N N . ALA A 1 507 ? 36.957 -2.096 29.615 1.00 78.50 507 ALA A N 1
ATOM 4035 C CA . ALA A 1 507 ? 37.687 -3.284 30.060 1.00 78.50 507 ALA A CA 1
ATOM 4036 C C . ALA A 1 507 ? 36.827 -4.558 30.154 1.00 78.50 507 ALA A C 1
ATOM 4038 O O . ALA A 1 507 ? 37.387 -5.655 30.190 1.00 78.50 507 ALA A O 1
ATOM 4039 N N . ILE A 1 508 ? 35.495 -4.435 30.234 1.00 80.75 508 ILE A N 1
ATOM 4040 C CA . ILE A 1 508 ? 34.570 -5.557 30.460 1.00 80.75 508 ILE A CA 1
ATOM 4041 C C . ILE A 1 508 ? 33.514 -5.598 29.334 1.00 80.75 508 ILE A C 1
ATOM 4043 O O . ILE A 1 508 ? 32.393 -5.118 29.523 1.00 80.75 508 ILE A O 1
ATOM 4047 N N . PRO A 1 509 ? 33.814 -6.242 28.186 1.00 76.19 509 PRO A N 1
ATOM 4048 C CA . PRO A 1 509 ? 32.897 -6.323 27.038 1.00 76.19 509 PRO A CA 1
ATOM 4049 C C . PRO A 1 509 ? 31.549 -6.987 27.356 1.00 76.19 509 PRO A C 1
ATOM 4051 O O . PRO A 1 509 ? 30.535 -6.696 26.726 1.00 76.19 509 PRO A O 1
ATOM 4054 N N . ALA A 1 510 ? 31.505 -7.843 28.385 1.00 78.06 510 ALA A N 1
ATOM 4055 C CA . ALA A 1 510 ? 30.278 -8.495 28.835 1.00 78.06 510 ALA A CA 1
ATOM 4056 C C . ALA A 1 510 ? 29.184 -7.492 29.259 1.00 78.06 510 ALA A C 1
ATOM 4058 O O . ALA A 1 510 ? 28.001 -7.807 29.146 1.00 78.06 510 ALA A O 1
ATOM 4059 N N . ILE A 1 511 ? 29.547 -6.273 29.682 1.00 82.12 511 ILE A N 1
ATOM 4060 C CA . ILE A 1 511 ? 28.589 -5.212 30.033 1.00 82.12 511 ILE A CA 1
ATOM 4061 C C . ILE A 1 511 ? 27.828 -4.719 28.788 1.00 82.12 511 ILE A C 1
ATOM 4063 O O . ILE A 1 511 ? 26.621 -4.480 28.878 1.00 82.12 511 ILE A O 1
ATOM 4067 N N . ASN A 1 512 ? 28.485 -4.636 27.623 1.00 81.19 512 ASN A N 1
ATOM 4068 C CA . ASN A 1 512 ? 27.890 -4.133 26.374 1.00 81.19 512 ASN A CA 1
ATOM 4069 C C . ASN A 1 512 ? 26.852 -5.111 25.788 1.00 81.19 512 ASN A C 1
ATOM 4071 O O . ASN A 1 512 ? 25.871 -4.688 25.177 1.00 81.19 512 ASN A O 1
ATOM 4075 N N . SER A 1 513 ? 27.032 -6.416 26.028 1.00 78.25 513 SER A N 1
ATOM 4076 C CA . SER A 1 513 ? 26.148 -7.488 25.535 1.00 78.25 513 SER A CA 1
ATOM 4077 C C . SER A 1 513 ? 24.767 -7.543 26.212 1.00 78.25 513 SER A C 1
ATOM 4079 O O . SER A 1 513 ? 23.818 -8.129 25.677 1.00 78.25 513 SER A O 1
ATOM 4081 N N . VAL A 1 514 ? 24.621 -6.926 27.391 1.00 83.62 514 VAL A N 1
ATOM 4082 C CA . VAL A 1 514 ? 23.381 -6.960 28.174 1.00 83.62 514 VAL A CA 1
ATOM 4083 C C . VAL A 1 514 ? 22.363 -5.956 27.634 1.00 83.62 514 VAL A C 1
ATOM 4085 O O . VAL A 1 514 ? 22.682 -4.815 27.313 1.00 83.62 514 VAL A O 1
ATOM 4088 N N . LYS A 1 515 ? 21.090 -6.368 27.573 1.00 84.38 515 LYS A N 1
ATOM 4089 C CA . LYS A 1 515 ? 19.969 -5.467 27.280 1.00 84.38 515 LYS A CA 1
ATOM 4090 C C . LYS A 1 515 ? 19.649 -4.625 28.516 1.00 84.38 515 LYS A C 1
ATOM 4092 O O . LYS A 1 515 ? 18.964 -5.093 29.428 1.00 84.38 515 LYS A O 1
ATOM 4097 N N . TRP A 1 516 ? 20.149 -3.397 28.535 1.00 86.19 516 TRP A N 1
ATOM 4098 C CA . TRP A 1 516 ? 19.883 -2.412 29.576 1.00 86.19 516 TRP A CA 1
ATOM 4099 C C . TRP A 1 516 ? 18.530 -1.740 29.349 1.00 86.19 516 TRP A C 1
ATOM 4101 O O . TRP A 1 516 ? 18.162 -1.384 28.229 1.00 86.19 516 TRP A O 1
ATOM 4111 N N . THR A 1 517 ? 17.767 -1.549 30.420 1.00 84.56 517 THR A N 1
ATOM 4112 C CA . THR A 1 517 ? 16.494 -0.825 30.348 1.00 84.56 517 THR A CA 1
ATOM 4113 C C . THR A 1 517 ? 16.753 0.677 30.298 1.00 84.56 517 THR A C 1
ATOM 4115 O O . THR A 1 517 ? 16.200 1.372 29.451 1.00 84.56 517 THR A O 1
ATOM 4118 N N . VAL A 1 518 ? 17.638 1.172 31.169 1.00 86.81 518 VAL A N 1
ATOM 4119 C CA . VAL A 1 518 ? 18.005 2.591 31.240 1.00 86.81 518 VAL A CA 1
ATOM 4120 C C . VAL A 1 518 ? 19.522 2.730 31.268 1.00 86.81 518 VAL A C 1
ATOM 4122 O O . VAL A 1 518 ? 20.186 2.104 32.095 1.00 86.81 518 VAL A O 1
ATOM 4125 N N . LEU A 1 519 ? 20.051 3.579 30.390 1.00 90.00 519 LEU A N 1
ATOM 4126 C CA . LEU A 1 519 ? 21.428 4.058 30.419 1.00 90.00 519 LEU A CA 1
ATOM 4127 C C . LEU A 1 519 ? 21.446 5.475 30.999 1.00 90.00 519 LEU A C 1
ATOM 4129 O O . LEU A 1 519 ? 20.793 6.368 30.466 1.00 90.00 519 LEU A O 1
ATOM 4133 N N . CYS A 1 520 ? 22.199 5.690 32.071 1.00 90.88 520 CYS A N 1
ATOM 4134 C CA . CYS A 1 520 ? 22.345 6.984 32.722 1.00 90.88 520 CYS A CA 1
ATOM 4135 C C . CYS A 1 520 ? 23.789 7.479 32.636 1.00 90.88 520 CYS A C 1
ATOM 4137 O O . CYS A 1 520 ? 24.702 6.816 33.125 1.00 90.88 520 CYS A O 1
ATOM 4139 N N . LEU A 1 521 ? 23.991 8.656 32.044 1.00 89.62 521 LEU A N 1
ATOM 4140 C CA . LEU A 1 521 ? 25.295 9.313 31.966 1.00 89.62 521 LEU A CA 1
ATOM 4141 C C . LEU A 1 521 ? 25.362 10.470 32.963 1.00 89.62 521 LEU A C 1
ATOM 4143 O O . LEU A 1 521 ? 24.648 11.464 32.823 1.00 89.62 521 LEU A O 1
ATOM 4147 N N . LEU A 1 522 ? 26.231 10.356 33.961 1.00 87.25 522 LEU A N 1
ATOM 4148 C CA . LEU A 1 522 ? 26.545 11.453 34.871 1.00 87.25 522 LEU A CA 1
ATOM 4149 C C . LEU A 1 522 ? 27.642 12.314 34.234 1.00 87.25 522 LEU A C 1
ATOM 4151 O O . LEU A 1 522 ? 28.709 11.792 33.930 1.00 87.25 522 LEU A O 1
ATOM 4155 N N . GLU A 1 523 ? 27.394 13.613 34.045 1.00 83.94 523 GLU A N 1
ATOM 4156 C CA . GLU A 1 523 ? 28.318 14.550 33.371 1.00 83.94 523 GLU A CA 1
ATOM 4157 C C . GLU A 1 523 ? 28.544 14.186 31.888 1.00 83.94 523 GLU A C 1
ATOM 4159 O O . GLU A 1 523 ? 29.673 14.086 31.399 1.00 83.94 523 GLU A O 1
ATOM 4164 N N . ALA A 1 524 ? 27.443 13.959 31.164 1.00 83.19 524 ALA A N 1
ATOM 4165 C CA . ALA A 1 524 ? 27.442 13.441 29.793 1.00 83.19 524 ALA A CA 1
ATOM 4166 C C . ALA A 1 524 ? 28.280 14.288 28.812 1.00 83.19 524 ALA A C 1
ATOM 4168 O O . ALA A 1 524 ? 29.012 13.732 27.992 1.00 83.19 524 ALA A O 1
ATOM 4169 N N . ASP A 1 525 ? 28.230 15.616 28.940 1.00 81.06 525 ASP A N 1
ATOM 4170 C CA . ASP A 1 525 ? 28.996 16.587 28.143 1.00 81.06 525 ASP A CA 1
ATOM 4171 C C . ASP A 1 525 ? 30.518 16.467 28.331 1.00 81.06 525 ASP A C 1
ATOM 4173 O O . ASP A 1 525 ? 31.299 16.726 27.415 1.00 81.06 525 ASP A O 1
ATOM 4177 N N . SER A 1 526 ? 30.949 16.055 29.523 1.00 80.69 526 SER A N 1
ATOM 4178 C CA . SER A 1 526 ? 32.363 15.915 29.858 1.00 80.69 526 SER A CA 1
ATOM 4179 C C . SER A 1 526 ? 32.910 14.540 29.478 1.00 80.69 526 SER A C 1
ATOM 4181 O O . SER A 1 526 ? 34.091 14.442 29.123 1.00 80.69 526 SER A O 1
ATOM 4183 N N . LEU A 1 527 ? 32.060 13.505 29.532 1.00 79.69 527 LEU A N 1
ATOM 4184 C CA . LEU A 1 527 ? 32.387 12.119 29.184 1.00 79.69 527 LEU A CA 1
ATOM 4185 C C . LEU A 1 527 ? 32.456 11.882 27.669 1.00 79.69 527 LEU A C 1
ATOM 4187 O O . LEU A 1 527 ? 33.383 11.224 27.198 1.00 79.69 527 LEU A O 1
ATOM 4191 N N . VAL A 1 528 ? 31.498 12.412 26.903 1.00 81.25 528 VAL A N 1
ATOM 4192 C CA . VAL A 1 528 ? 31.404 12.200 25.450 1.00 81.25 528 VAL A CA 1
ATOM 4193 C C . VAL A 1 528 ? 31.741 13.502 24.735 1.00 81.25 528 VAL A C 1
ATOM 4195 O O . VAL A 1 528 ? 30.899 14.382 24.600 1.00 81.25 528 VAL A O 1
ATOM 4198 N N . ARG A 1 529 ? 32.996 13.633 24.285 1.00 74.19 529 ARG A N 1
ATOM 4199 C CA . ARG A 1 529 ? 33.498 14.852 23.619 1.00 74.19 529 ARG A CA 1
ATOM 4200 C C . ARG A 1 529 ? 33.494 14.766 22.089 1.00 74.19 529 ARG A C 1
ATOM 4202 O O . ARG A 1 529 ? 33.267 15.785 21.440 1.00 74.19 529 ARG A O 1
ATOM 4209 N N . SER A 1 530 ? 33.727 13.576 21.530 1.00 74.81 530 SER A N 1
ATOM 4210 C CA . SER A 1 530 ? 33.785 13.301 20.086 1.00 74.81 530 SER A CA 1
ATOM 4211 C C . SER A 1 530 ? 33.299 11.880 19.761 1.00 74.81 530 SER A C 1
ATOM 4213 O O . SER A 1 530 ? 33.341 10.993 20.619 1.00 74.81 530 SER A O 1
ATOM 4215 N N . GLY A 1 531 ? 32.884 11.656 18.507 1.00 72.44 531 GLY A N 1
ATOM 4216 C CA . GLY A 1 531 ? 32.442 10.351 17.985 1.00 72.44 531 GLY A CA 1
ATOM 4217 C C . GLY A 1 531 ? 33.568 9.341 17.712 1.00 72.44 531 GLY A C 1
ATOM 4218 O O . GLY A 1 531 ? 33.318 8.231 17.263 1.00 72.44 531 GLY A O 1
ATOM 4219 N N . THR A 1 532 ? 34.823 9.700 17.987 1.00 69.81 532 THR A N 1
ATOM 4220 C CA . THR A 1 532 ? 36.001 8.839 17.771 1.00 69.81 532 THR A CA 1
ATOM 4221 C C . THR A 1 532 ? 36.493 8.154 19.051 1.00 69.81 532 THR A C 1
ATOM 4223 O O . THR A 1 532 ? 37.395 7.318 19.010 1.00 69.81 532 THR A O 1
ATOM 4226 N N . SER A 1 533 ? 35.906 8.484 20.206 1.00 79.25 533 SER A N 1
ATOM 4227 C CA . SER A 1 533 ? 36.321 7.944 21.505 1.00 79.25 533 SER A CA 1
ATOM 4228 C C . SER A 1 533 ? 35.990 6.451 21.659 1.00 79.25 533 SER A C 1
ATOM 4230 O O . SER A 1 533 ? 34.916 5.995 21.267 1.00 79.25 533 SER A O 1
ATOM 4232 N N . LYS A 1 534 ? 36.874 5.681 22.311 1.00 76.56 534 LYS A N 1
ATOM 4233 C CA . LYS A 1 534 ? 36.629 4.263 22.660 1.00 76.56 534 LYS A CA 1
ATOM 4234 C C . LYS A 1 534 ? 35.388 4.093 23.542 1.00 76.56 534 LYS A C 1
ATOM 4236 O O . LYS A 1 534 ? 34.586 3.189 23.311 1.00 76.56 534 LYS A O 1
ATOM 4241 N N . LEU A 1 535 ? 35.182 5.026 24.475 1.00 80.31 535 LEU A N 1
ATOM 4242 C CA . LEU A 1 535 ? 33.977 5.109 25.296 1.00 80.31 535 LEU A CA 1
ATOM 4243 C C . LEU A 1 535 ? 32.719 5.301 24.441 1.00 80.31 535 LEU A C 1
ATOM 4245 O O . LEU A 1 535 ? 31.696 4.687 24.716 1.00 80.31 535 LEU A O 1
ATOM 4249 N N . PHE A 1 536 ? 32.785 6.133 23.399 1.00 83.00 536 PHE A N 1
ATOM 4250 C CA . PHE A 1 536 ? 31.653 6.375 22.504 1.00 83.00 536 PHE A CA 1
ATOM 4251 C C . PHE A 1 536 ? 31.258 5.110 21.732 1.00 83.00 536 PHE A C 1
ATOM 4253 O O . PHE A 1 536 ? 30.075 4.773 21.717 1.00 83.00 536 PHE A O 1
ATOM 4260 N N . LYS A 1 537 ? 32.236 4.364 21.194 1.00 81.50 537 LYS A N 1
ATOM 4261 C CA . LYS A 1 537 ? 31.991 3.057 20.556 1.00 81.50 537 LYS A CA 1
ATOM 4262 C C . LYS A 1 537 ? 31.289 2.095 21.524 1.00 81.50 537 LYS A C 1
ATOM 4264 O O . LYS A 1 537 ? 30.174 1.657 21.251 1.00 81.50 537 LYS A O 1
ATOM 4269 N N . SER A 1 538 ? 31.838 1.947 22.735 1.00 82.06 538 SER A N 1
ATOM 4270 C CA . SER A 1 538 ? 31.253 1.095 23.787 1.00 82.06 538 SER A CA 1
ATOM 4271 C C . SER A 1 538 ? 29.825 1.516 24.181 1.00 82.06 538 SER A C 1
ATOM 4273 O O . SER A 1 538 ? 28.966 0.679 24.453 1.00 82.06 538 SER A O 1
ATOM 4275 N N . LEU A 1 539 ? 29.533 2.822 24.199 1.00 83.75 539 LEU A N 1
ATOM 4276 C CA . LEU A 1 539 ? 28.202 3.355 24.511 1.00 83.75 539 LEU A CA 1
ATOM 4277 C C . LEU A 1 539 ? 27.182 3.117 23.390 1.00 83.75 539 LEU A C 1
ATOM 4279 O O . LEU A 1 539 ? 25.998 2.926 23.689 1.00 83.75 539 LEU A O 1
ATOM 4283 N N . ILE A 1 540 ? 27.599 3.140 22.122 1.00 84.12 540 ILE A N 1
ATOM 4284 C CA . ILE A 1 540 ? 26.732 2.821 20.978 1.00 84.12 540 ILE A CA 1
ATOM 4285 C C . ILE A 1 540 ? 26.386 1.334 20.965 1.00 84.12 540 ILE A C 1
ATOM 4287 O O . ILE A 1 540 ? 25.213 0.995 20.810 1.00 84.12 540 ILE A O 1
ATOM 4291 N N . GLU A 1 541 ? 27.373 0.473 21.211 1.00 82.12 541 GLU A N 1
ATOM 4292 C CA . GLU A 1 541 ? 27.212 -0.985 21.286 1.00 82.12 541 GLU A CA 1
ATOM 4293 C C . GLU A 1 541 ? 26.200 -1.437 22.341 1.00 82.12 541 GLU A C 1
ATOM 4295 O O . GLU A 1 541 ? 25.500 -2.435 22.159 1.00 82.12 541 GLU A O 1
ATOM 4300 N N . CYS A 1 542 ? 26.108 -0.698 23.451 1.00 83.50 542 CYS A N 1
ATOM 4301 C CA . CYS A 1 542 ? 25.178 -1.000 24.530 1.00 83.50 542 CYS A CA 1
ATOM 4302 C C . CYS A 1 542 ? 23.721 -0.964 24.041 1.00 83.50 542 CYS A C 1
ATOM 4304 O O . CYS A 1 542 ? 23.183 0.097 23.685 1.00 83.50 542 CYS A O 1
ATOM 4306 N N . ARG A 1 543 ? 23.037 -2.112 24.133 1.00 80.00 543 ARG A N 1
ATOM 4307 C CA . ARG A 1 543 ? 21.589 -2.207 23.906 1.00 80.00 543 ARG A CA 1
ATOM 4308 C C . ARG A 1 543 ? 20.836 -1.555 25.049 1.00 80.00 543 ARG A C 1
ATOM 4310 O O . ARG A 1 543 ? 20.864 -2.044 26.174 1.00 80.00 543 ARG A O 1
ATOM 4317 N N . LYS A 1 544 ? 20.127 -0.480 24.736 1.00 86.25 544 LYS A N 1
ATOM 4318 C CA . LYS A 1 544 ? 19.434 0.370 25.705 1.00 86.25 544 LYS A CA 1
ATOM 4319 C C . LYS A 1 544 ? 18.051 0.746 25.194 1.00 86.25 544 LYS A C 1
ATOM 4321 O O . LYS A 1 544 ? 17.901 1.012 24.005 1.00 86.25 544 LYS A O 1
ATOM 4326 N N . ALA A 1 545 ? 17.055 0.742 26.079 1.00 80.25 545 ALA A N 1
ATOM 4327 C CA . ALA A 1 545 ? 15.702 1.189 25.739 1.00 80.25 545 ALA A CA 1
ATOM 4328 C C . ALA A 1 545 ? 15.520 2.703 25.940 1.00 80.25 545 ALA A C 1
ATOM 4330 O O . ALA A 1 545 ? 14.806 3.337 25.172 1.00 80.25 545 ALA A O 1
ATOM 4331 N N . LEU A 1 546 ? 16.190 3.287 26.939 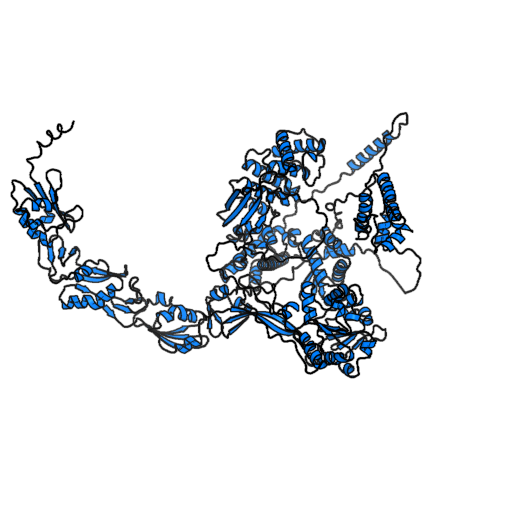1.00 86.56 546 LEU A N 1
ATOM 4332 C CA . LEU A 1 546 ? 16.134 4.716 27.240 1.00 86.56 546 LEU A CA 1
ATOM 4333 C C . LEU A 1 546 ? 17.505 5.235 27.689 1.00 86.56 546 LEU A C 1
ATOM 4335 O O . LEU A 1 546 ? 18.138 4.628 28.554 1.00 86.56 546 LEU A O 1
ATOM 4339 N N . THR A 1 547 ? 17.933 6.381 27.158 1.00 89.69 547 THR A N 1
ATOM 4340 C CA . THR A 1 547 ? 19.154 7.074 2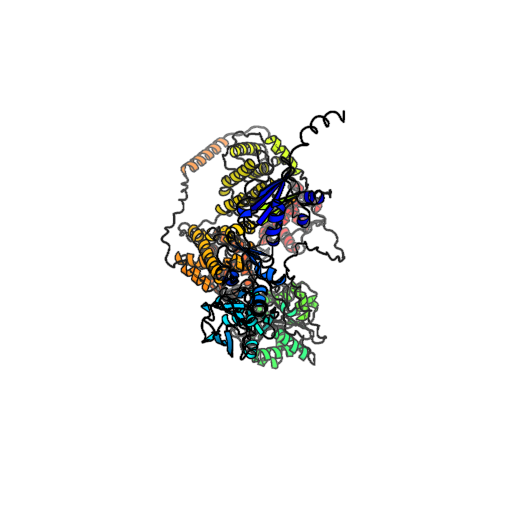7.598 1.00 89.69 547 THR A CA 1
ATOM 4341 C C . THR A 1 547 ? 18.792 8.383 28.289 1.00 89.69 547 THR A C 1
ATOM 4343 O O . THR A 1 547 ? 18.110 9.229 27.709 1.00 89.69 547 THR A O 1
ATOM 4346 N N . ILE A 1 548 ? 19.275 8.562 29.517 1.00 91.69 548 ILE A N 1
ATOM 4347 C CA . ILE A 1 548 ? 19.121 9.791 30.296 1.00 91.69 548 ILE A CA 1
ATOM 4348 C C . ILE A 1 548 ? 20.477 10.336 30.749 1.00 91.69 548 ILE A C 1
ATOM 4350 O O . ILE A 1 548 ? 21.411 9.575 30.998 1.00 91.69 548 ILE A O 1
ATOM 4354 N N . GLY A 1 549 ? 20.599 11.654 30.882 1.00 90.56 549 GLY A N 1
ATOM 4355 C CA . GLY A 1 549 ? 21.863 12.295 31.246 1.00 90.56 549 GLY A CA 1
ATOM 4356 C C . GLY A 1 549 ? 21.735 13.418 32.265 1.00 90.56 549 GLY A C 1
ATOM 4357 O O . GLY A 1 549 ? 20.703 14.080 32.370 1.00 90.56 549 GLY A O 1
ATOM 4358 N N . LEU A 1 550 ? 22.819 13.654 32.993 1.00 88.69 550 LEU A N 1
ATOM 4359 C CA . LEU A 1 550 ? 23.060 14.879 33.745 1.00 88.69 550 LEU A CA 1
ATOM 4360 C C . LEU A 1 550 ? 24.154 15.673 33.026 1.00 88.69 550 LEU A C 1
ATOM 4362 O O . LEU A 1 550 ? 25.220 15.125 32.745 1.00 88.69 550 LEU A O 1
ATOM 4366 N N . PHE A 1 551 ? 23.888 16.944 32.744 1.00 88.75 551 PHE A N 1
ATOM 4367 C CA . PHE A 1 551 ? 24.751 17.822 31.958 1.00 88.75 551 PHE A CA 1
ATOM 4368 C C . PHE A 1 551 ? 25.227 19.003 32.804 1.00 88.75 551 PHE A C 1
ATOM 4370 O O . PHE A 1 551 ? 24.429 19.624 33.512 1.00 88.75 551 PHE A O 1
ATOM 4377 N N . SER A 1 552 ? 26.512 19.340 32.700 1.00 84.19 552 SER A N 1
ATOM 4378 C CA . SER A 1 552 ? 27.087 20.493 33.407 1.00 84.19 552 SER A CA 1
ATOM 4379 C C . SER A 1 552 ? 26.591 21.832 32.839 1.00 84.19 552 SER A C 1
ATOM 4381 O O . SER A 1 552 ? 26.406 22.800 33.574 1.00 84.19 552 SER A O 1
ATOM 4383 N N . GLY A 1 553 ? 26.309 21.872 31.533 1.00 82.50 553 GLY A N 1
ATOM 4384 C CA . GLY A 1 553 ? 25.844 23.050 30.808 1.00 82.50 553 GLY A CA 1
ATOM 4385 C C . GLY A 1 553 ? 25.287 22.698 29.426 1.00 82.50 553 GLY A C 1
ATOM 4386 O O . GLY A 1 553 ? 25.248 21.534 29.032 1.00 82.50 553 GLY A O 1
ATOM 4387 N N . ILE A 1 554 ? 24.857 23.720 28.682 1.00 83.69 554 ILE A N 1
ATOM 4388 C CA . ILE A 1 554 ? 24.282 23.581 27.328 1.00 83.69 554 ILE A CA 1
ATOM 4389 C C . ILE A 1 554 ? 25.272 23.915 26.202 1.00 83.69 554 ILE A C 1
ATOM 4391 O O . ILE A 1 554 ? 24.904 23.858 25.032 1.00 83.69 554 ILE A O 1
ATOM 4395 N N . ASP A 1 555 ? 26.527 24.238 26.529 1.00 82.06 555 ASP A N 1
ATOM 4396 C CA . ASP A 1 555 ? 27.540 24.684 25.558 1.00 82.06 555 ASP A CA 1
ATOM 4397 C C . ASP A 1 555 ? 27.837 23.643 24.472 1.00 82.06 555 ASP A C 1
ATOM 4399 O O . ASP A 1 555 ? 28.223 23.993 23.355 1.00 82.06 555 ASP A O 1
ATOM 4403 N N . PHE A 1 556 ? 27.621 22.358 24.772 1.00 83.06 556 PHE A N 1
ATOM 4404 C CA . PHE A 1 556 ? 27.796 21.275 23.808 1.00 83.06 556 PHE A CA 1
ATOM 4405 C C . PHE A 1 556 ? 26.821 21.365 22.625 1.00 83.06 556 PHE A C 1
ATOM 4407 O O . PHE A 1 556 ? 27.160 20.886 21.548 1.00 83.06 556 PHE A O 1
ATOM 4414 N N . LEU A 1 557 ? 25.655 22.012 22.777 1.00 81.19 557 LEU A N 1
ATOM 4415 C CA . LEU A 1 557 ? 24.693 22.194 21.681 1.00 81.19 557 LEU A CA 1
ATOM 4416 C C . LEU A 1 557 ? 25.250 23.080 20.558 1.00 81.19 557 LEU A C 1
ATOM 4418 O O . LEU A 1 557 ? 24.847 22.928 19.409 1.00 81.19 557 LEU A O 1
ATOM 4422 N N . ASN A 1 558 ? 26.203 23.964 20.871 1.00 83.00 558 ASN A N 1
ATOM 4423 C CA . ASN A 1 558 ? 26.859 24.825 19.884 1.00 83.00 558 ASN A CA 1
ATOM 4424 C C . ASN A 1 558 ? 28.040 24.132 19.179 1.00 83.00 558 ASN A C 1
ATOM 4426 O O . ASN A 1 558 ? 28.546 24.644 18.183 1.00 83.00 558 ASN A O 1
ATOM 4430 N N . ARG A 1 559 ? 28.505 22.981 19.686 1.00 83.00 559 ARG A N 1
ATOM 4431 C CA . ARG A 1 559 ? 29.626 22.220 19.116 1.00 83.00 559 ARG A CA 1
ATOM 4432 C C . ARG A 1 559 ? 29.086 21.070 18.273 1.00 83.00 559 ARG A C 1
ATOM 4434 O O . ARG A 1 559 ? 28.579 20.098 18.826 1.00 83.00 559 ARG A O 1
ATOM 4441 N N . VAL A 1 560 ? 29.230 21.163 16.949 1.00 80.62 560 VAL A N 1
ATOM 4442 C CA . VAL A 1 560 ? 28.668 20.191 15.988 1.00 80.62 560 VAL A CA 1
ATOM 4443 C C . VAL A 1 560 ? 29.095 18.755 16.320 1.00 80.62 560 VAL A C 1
ATOM 4445 O O . VAL A 1 560 ? 28.237 17.905 16.538 1.00 80.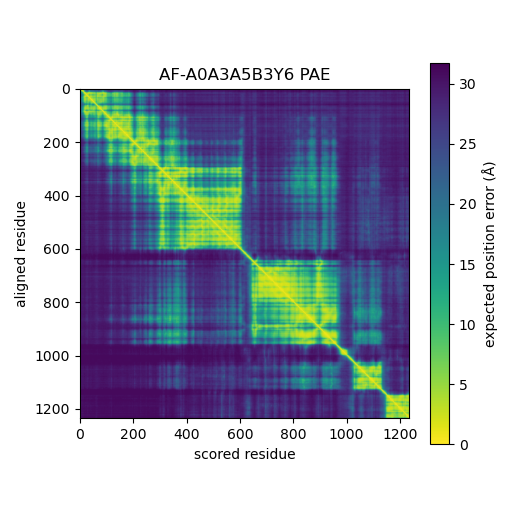62 560 VAL A O 1
ATOM 4448 N N . SER A 1 561 ? 30.397 18.516 16.500 1.00 79.88 561 SER A N 1
ATOM 4449 C CA . SER A 1 561 ? 30.951 17.180 16.770 1.00 79.88 561 SER A CA 1
ATOM 4450 C C . SER A 1 561 ? 30.475 16.562 18.091 1.00 79.88 561 SER A C 1
ATOM 4452 O O . SER A 1 561 ? 30.129 15.381 18.145 1.00 79.88 561 SER A O 1
ATOM 4454 N N . THR A 1 562 ? 30.422 17.345 19.173 1.00 81.62 562 THR A N 1
ATOM 4455 C CA . THR A 1 562 ? 29.947 16.872 20.484 1.00 81.62 562 THR A CA 1
ATOM 4456 C C . THR A 1 562 ? 28.435 16.642 20.477 1.00 81.62 562 THR A C 1
ATOM 4458 O O . THR A 1 562 ? 27.962 15.645 21.026 1.00 81.62 562 THR A O 1
ATOM 4461 N N . ARG A 1 563 ? 27.667 17.525 19.823 1.00 83.75 563 ARG A N 1
ATOM 4462 C CA . ARG A 1 563 ? 26.214 17.384 19.669 1.00 83.75 563 ARG A CA 1
ATOM 4463 C C . ARG A 1 563 ? 25.853 16.133 18.877 1.00 83.75 563 ARG A C 1
ATOM 4465 O O . ARG A 1 563 ? 24.960 15.402 19.296 1.00 83.75 563 ARG A O 1
ATOM 4472 N N . GLU A 1 564 ? 26.536 15.863 17.769 1.00 84.12 564 GLU A N 1
ATOM 4473 C CA . GLU A 1 564 ? 26.312 14.663 16.956 1.00 84.12 564 GLU A CA 1
ATOM 4474 C C . GLU A 1 564 ? 26.649 13.386 17.724 1.00 84.12 564 GLU A C 1
ATOM 4476 O O . GLU A 1 564 ? 25.820 12.477 17.780 1.00 84.12 564 GLU A O 1
ATOM 4481 N N . ALA A 1 565 ? 27.800 13.351 18.404 1.00 84.56 565 ALA A N 1
ATOM 4482 C CA . ALA A 1 565 ? 28.192 12.211 19.229 1.00 84.56 565 ALA A CA 1
ATOM 4483 C C . ALA A 1 565 ? 27.168 11.934 20.347 1.00 84.56 565 ALA A C 1
ATOM 4485 O O . ALA A 1 565 ? 26.696 10.810 20.518 1.00 84.56 565 ALA A O 1
ATOM 4486 N N . LEU A 1 566 ? 26.740 12.961 21.085 1.00 85.62 566 LEU A N 1
ATOM 4487 C CA . LEU A 1 566 ? 25.705 12.790 22.108 1.00 85.62 566 LEU A CA 1
ATOM 4488 C C . LEU A 1 566 ? 24.364 12.372 21.499 1.00 85.62 566 LEU A C 1
ATOM 4490 O O . LEU A 1 566 ? 23.684 11.517 22.058 1.00 85.62 566 LEU A O 1
ATOM 4494 N N . SER A 1 567 ? 23.991 12.908 20.339 1.00 87.19 567 SER A N 1
ATOM 4495 C CA . SER A 1 567 ? 22.735 12.539 19.676 1.00 87.19 567 SER A CA 1
ATOM 4496 C C . SER A 1 567 ? 22.719 11.059 19.297 1.00 87.19 567 SER A C 1
ATOM 4498 O O . SER A 1 567 ? 21.736 10.378 19.574 1.00 87.19 567 SER A O 1
ATOM 4500 N N . GLN A 1 568 ? 23.828 10.521 18.783 1.00 85.75 568 GLN A N 1
ATOM 4501 C CA . GLN A 1 568 ? 23.942 9.092 18.477 1.00 85.75 568 GLN A CA 1
ATOM 4502 C C . GLN A 1 568 ? 23.863 8.214 19.737 1.00 85.75 568 GLN A C 1
ATOM 4504 O O . GLN A 1 568 ? 23.129 7.226 19.756 1.00 85.75 568 GLN A O 1
ATOM 4509 N N . VAL A 1 569 ? 24.535 8.599 20.830 1.00 86.81 569 VAL A N 1
ATOM 4510 C CA . VAL A 1 569 ? 24.474 7.858 22.109 1.00 86.81 569 VAL A CA 1
ATOM 4511 C C . VAL A 1 569 ? 23.061 7.863 22.706 1.00 86.81 569 VAL A C 1
ATOM 4513 O O . VAL A 1 569 ? 22.618 6.865 23.280 1.00 86.81 569 VAL A O 1
ATOM 4516 N N . PHE A 1 570 ? 22.330 8.967 22.560 1.00 87.44 570 PHE A N 1
ATOM 4517 C CA . PHE A 1 570 ? 20.955 9.102 23.042 1.00 87.44 570 PHE A CA 1
ATOM 4518 C C . PHE A 1 570 ? 19.903 8.537 22.070 1.00 87.44 570 PHE A C 1
ATOM 4520 O O . PHE A 1 570 ? 18.719 8.548 22.403 1.00 87.44 570 PHE A O 1
ATOM 4527 N N . GLY A 1 571 ? 20.308 8.010 20.906 1.00 81.75 571 GLY A N 1
ATOM 4528 C CA . GLY A 1 571 ? 19.390 7.453 19.903 1.00 81.75 571 GLY A CA 1
ATOM 4529 C C . GLY A 1 571 ? 18.546 8.513 19.183 1.00 81.75 571 GLY A C 1
ATOM 4530 O O . GLY A 1 571 ? 17.427 8.237 18.757 1.00 81.75 571 GLY A O 1
ATOM 4531 N N . ILE A 1 572 ? 19.059 9.740 19.082 1.00 84.00 572 ILE A N 1
ATOM 4532 C CA . ILE A 1 572 ? 18.405 10.894 18.463 1.00 84.00 572 ILE A CA 1
ATOM 4533 C C . ILE A 1 572 ? 18.823 10.982 16.989 1.00 84.00 572 ILE A C 1
ATOM 4535 O O . ILE A 1 572 ? 20.008 11.064 16.668 1.00 84.00 572 ILE A O 1
ATOM 4539 N N . SER A 1 573 ? 17.839 10.999 16.087 1.00 75.94 573 SER A N 1
ATOM 4540 C CA . SER A 1 573 ? 18.069 11.144 14.644 1.00 75.94 573 SER A CA 1
ATOM 4541 C C . SER A 1 573 ? 18.556 12.549 14.279 1.00 75.94 573 SER A C 1
ATOM 4543 O O . SER A 1 573 ? 18.137 13.537 14.880 1.00 75.94 573 SER A O 1
ATOM 4545 N N . TRP A 1 574 ? 19.385 12.660 13.235 1.00 71.00 574 TRP A N 1
ATOM 4546 C CA . TRP A 1 574 ? 19.947 13.943 12.787 1.00 71.00 574 TRP A CA 1
ATOM 4547 C C . TRP A 1 574 ? 18.877 14.974 12.386 1.00 71.00 574 TRP A C 1
ATOM 4549 O O . TRP A 1 574 ? 19.067 16.163 12.624 1.00 71.00 574 TRP A O 1
ATOM 4559 N N . ARG A 1 575 ? 17.734 14.525 11.841 1.00 64.56 575 ARG A N 1
ATOM 4560 C CA . ARG A 1 575 ? 16.604 15.387 11.437 1.00 64.56 575 ARG A CA 1
ATOM 4561 C C . ARG A 1 575 ? 15.834 15.986 12.616 1.00 64.56 575 ARG A C 1
ATOM 4563 O O . ARG A 1 575 ? 15.312 17.086 12.499 1.00 64.56 575 ARG A O 1
ATOM 4570 N N . ASP A 1 576 ? 15.789 15.275 13.740 1.00 72.12 576 ASP A N 1
ATOM 4571 C CA . ASP A 1 576 ? 14.966 15.620 14.908 1.00 72.12 576 ASP A CA 1
ATOM 4572 C C . ASP A 1 576 ? 15.796 16.170 16.081 1.00 72.12 576 ASP A C 1
ATOM 4574 O O . ASP A 1 576 ? 15.278 16.407 17.178 1.00 72.12 576 ASP A O 1
ATOM 4578 N N . ASN A 1 577 ? 17.095 16.364 15.843 1.00 77.38 577 ASN A N 1
ATOM 4579 C CA . ASN A 1 577 ? 18.116 16.710 16.826 1.00 77.38 577 ASN A CA 1
ATOM 4580 C C . ASN A 1 577 ? 17.734 17.961 17.636 1.00 77.38 577 ASN A C 1
ATOM 4582 O O . ASN A 1 577 ? 17.655 17.923 18.865 1.00 77.38 577 ASN A O 1
ATOM 4586 N N . ASP A 1 578 ? 17.381 19.042 16.941 1.00 80.19 578 ASP A N 1
ATOM 4587 C CA . ASP A 1 578 ? 17.066 20.327 17.567 1.00 80.19 578 ASP A CA 1
ATOM 4588 C C . ASP A 1 578 ? 15.798 20.271 18.435 1.00 80.19 578 ASP A C 1
ATOM 4590 O O . ASP A 1 578 ? 15.727 20.908 19.489 1.00 80.19 578 ASP A O 1
ATOM 4594 N N . LEU A 1 579 ? 14.794 19.489 18.025 1.00 83.94 579 LEU A N 1
ATOM 4595 C CA . LEU A 1 579 ? 13.537 19.343 18.758 1.00 83.94 579 LEU A CA 1
ATOM 4596 C C . LEU A 1 579 ? 13.744 18.547 20.052 1.00 83.94 579 LEU A C 1
ATOM 4598 O O . LEU A 1 579 ? 13.317 18.980 21.126 1.00 83.94 579 LEU A O 1
ATOM 4602 N N . LEU A 1 580 ? 14.404 17.391 19.949 1.00 84.50 580 LEU A N 1
ATOM 4603 C CA . LEU A 1 580 ? 14.596 16.481 21.075 1.00 84.50 580 LEU A CA 1
ATOM 4604 C C . LEU A 1 580 ? 15.499 17.088 22.148 1.00 84.50 580 LEU A C 1
ATOM 4606 O O . LEU A 1 580 ? 15.160 16.992 23.324 1.00 84.50 580 LEU A O 1
ATOM 4610 N N . TRP A 1 581 ? 16.571 17.802 21.791 1.00 87.69 581 TRP A N 1
ATOM 4611 C CA . TRP A 1 581 ? 17.380 18.492 22.804 1.00 87.69 581 TRP A CA 1
ATOM 4612 C C . TRP A 1 581 ? 16.653 19.664 23.450 1.00 87.69 581 TRP A C 1
ATOM 4614 O O . TRP A 1 581 ? 16.752 19.841 24.662 1.00 87.69 581 TRP A O 1
ATOM 4624 N N . LYS A 1 582 ? 15.882 20.441 22.684 1.00 85.00 582 LYS A N 1
ATOM 4625 C CA . LYS A 1 582 ? 15.141 21.591 23.220 1.00 85.00 582 LYS A CA 1
ATOM 4626 C C . LYS A 1 582 ? 14.115 21.198 24.288 1.00 85.00 582 LYS A C 1
ATOM 4628 O O . LYS A 1 582 ? 13.891 21.970 25.219 1.00 85.00 582 LYS A O 1
ATOM 4633 N N . TYR A 1 583 ? 13.476 20.038 24.136 1.00 84.69 583 TYR A N 1
ATOM 4634 C CA . TYR A 1 583 ? 12.376 19.597 25.002 1.00 84.69 583 TYR A CA 1
ATOM 4635 C C . TYR A 1 583 ? 12.731 18.431 25.936 1.00 84.69 583 TYR A C 1
ATOM 4637 O O . TYR A 1 583 ? 12.121 18.291 26.996 1.00 84.69 583 TYR A O 1
ATOM 4645 N N . GLY A 1 584 ? 13.715 17.608 25.575 1.00 84.69 584 GLY A N 1
ATOM 4646 C CA . GLY A 1 584 ? 14.233 16.519 26.405 1.00 84.69 584 GLY A CA 1
ATOM 4647 C C . GLY A 1 584 ? 15.201 17.000 27.489 1.00 84.69 584 GLY A C 1
ATOM 4648 O O . GLY A 1 584 ? 15.291 16.379 28.552 1.00 84.69 584 GLY A O 1
ATOM 4649 N N . LEU A 1 585 ? 15.890 18.125 27.265 1.00 87.81 585 LEU A N 1
ATOM 4650 C CA . LEU A 1 585 ? 16.826 18.718 28.218 1.00 87.81 585 LEU A CA 1
ATOM 4651 C C . LEU A 1 585 ? 16.147 19.807 29.063 1.00 87.81 585 LEU A C 1
ATOM 4653 O O . LEU A 1 585 ? 15.599 20.775 28.533 1.00 87.81 585 LEU A O 1
ATOM 4657 N N . ARG A 1 586 ? 16.200 19.674 30.392 1.00 86.19 586 ARG A N 1
ATOM 4658 C CA . ARG A 1 586 ? 15.562 20.612 31.328 1.00 86.19 586 ARG A CA 1
ATOM 4659 C C . ARG A 1 586 ? 16.580 21.234 32.270 1.00 86.19 586 ARG A C 1
ATOM 4661 O O . ARG A 1 586 ? 17.273 20.527 32.988 1.00 86.19 586 ARG A O 1
ATOM 4668 N N . ASP A 1 587 ? 16.601 22.560 32.319 1.00 86.38 587 ASP A N 1
ATOM 4669 C CA . ASP A 1 587 ? 17.196 23.318 33.421 1.00 86.38 587 ASP A CA 1
ATOM 4670 C C . ASP A 1 587 ? 16.096 23.571 34.473 1.00 86.38 587 ASP A C 1
ATOM 4672 O O . ASP A 1 587 ? 15.161 24.333 34.192 1.00 86.38 587 ASP A O 1
ATOM 4676 N N . PRO A 1 588 ? 16.138 22.919 35.651 1.00 82.81 588 PRO A N 1
ATOM 4677 C CA . PRO A 1 588 ? 15.075 23.011 36.652 1.00 82.81 588 PRO A CA 1
ATOM 4678 C C . PRO A 1 588 ? 14.949 24.398 37.289 1.00 82.81 588 PRO A C 1
ATOM 4680 O O . PRO A 1 588 ? 13.910 24.694 37.879 1.00 82.81 588 PRO A O 1
ATOM 4683 N N . ALA A 1 589 ? 15.967 25.258 37.156 1.00 78.12 589 ALA A N 1
ATOM 4684 C CA . ALA A 1 589 ? 15.926 26.643 37.621 1.00 78.12 589 ALA A CA 1
ATOM 4685 C C . ALA A 1 589 ? 15.199 27.584 36.639 1.00 78.12 589 ALA A C 1
ATOM 4687 O O . ALA A 1 589 ? 14.883 28.723 36.991 1.00 78.12 589 ALA A O 1
ATOM 4688 N N . LYS A 1 590 ? 14.915 27.131 35.409 1.00 81.00 590 LYS A N 1
ATOM 4689 C CA . LYS A 1 590 ? 14.223 27.915 34.375 1.00 81.00 590 LYS A CA 1
ATOM 4690 C C . LYS A 1 590 ? 12.732 27.572 34.284 1.00 81.00 590 LYS A C 1
ATOM 4692 O O . LYS A 1 590 ? 12.286 26.465 34.582 1.00 81.00 590 LYS A O 1
ATOM 4697 N N . HIS A 1 591 ? 11.940 28.528 33.795 1.00 75.31 591 HIS A N 1
ATOM 4698 C CA . HIS A 1 591 ? 10.497 28.364 33.583 1.00 75.31 591 HIS A CA 1
ATOM 4699 C C . HIS A 1 591 ? 10.179 27.216 32.613 1.00 75.31 591 HIS A C 1
ATOM 4701 O O . HIS A 1 591 ? 10.977 26.899 31.728 1.00 75.31 591 HIS A O 1
ATOM 4707 N N . THR A 1 592 ? 9.029 26.566 32.802 1.00 74.69 592 THR A N 1
ATOM 4708 C CA . THR A 1 592 ? 8.553 25.444 31.977 1.00 74.69 592 THR A CA 1
ATOM 4709 C C . THR A 1 592 ? 8.395 25.872 30.518 1.00 74.69 592 THR A C 1
ATOM 4711 O O . THR A 1 592 ? 7.753 26.894 30.268 1.00 74.69 592 THR A O 1
ATOM 4714 N N . PRO A 1 593 ? 8.962 25.142 29.538 1.00 75.06 593 PRO A N 1
ATOM 4715 C CA . PRO A 1 593 ? 8.758 25.484 28.143 1.00 75.06 593 PRO A CA 1
ATOM 4716 C C . PRO A 1 593 ? 7.314 25.156 27.747 1.00 75.06 593 PRO A C 1
ATOM 4718 O O . PRO A 1 593 ? 6.717 24.204 28.251 1.00 75.06 593 PRO A O 1
ATOM 4721 N N . SER A 1 594 ? 6.751 25.929 26.817 1.00 76.50 594 SER A N 1
ATOM 4722 C CA . SER A 1 594 ? 5.471 25.567 26.198 1.00 76.50 594 SER A CA 1
ATOM 4723 C C . SER A 1 594 ? 5.641 24.290 25.378 1.00 76.50 594 SER A C 1
ATOM 4725 O O . SER A 1 594 ? 6.658 24.134 24.696 1.00 76.50 594 SER A O 1
ATOM 4727 N N . ALA A 1 595 ? 4.644 23.402 25.407 1.00 74.75 595 ALA A N 1
ATOM 4728 C CA . ALA A 1 595 ? 4.627 22.222 24.549 1.00 74.75 595 ALA A CA 1
ATOM 4729 C C . ALA A 1 595 ? 4.797 22.625 23.071 1.00 74.75 595 ALA A C 1
ATOM 4731 O O . ALA A 1 595 ? 4.270 23.670 22.669 1.00 74.75 595 ALA A O 1
ATOM 4732 N N . PRO A 1 596 ? 5.526 21.833 22.256 1.00 79.31 596 PRO A N 1
ATOM 4733 C CA . PRO A 1 596 ? 5.551 22.050 20.811 1.00 79.31 596 PRO A CA 1
ATOM 4734 C C . PRO A 1 596 ? 4.120 22.010 20.267 1.00 79.31 596 PRO A C 1
ATOM 4736 O O . PRO A 1 596 ? 3.255 21.365 20.863 1.00 79.31 596 PRO A O 1
ATOM 4739 N N . LEU A 1 597 ? 3.846 22.703 19.161 1.00 76.25 597 LEU A N 1
ATOM 4740 C CA . LEU A 1 597 ? 2.530 22.633 18.522 1.00 76.25 597 LEU A CA 1
ATOM 4741 C C . LEU A 1 597 ? 2.261 21.193 18.078 1.00 76.25 597 LEU A C 1
ATOM 4743 O O . LEU A 1 597 ? 3.152 20.531 17.553 1.00 76.25 597 LEU A O 1
ATOM 4747 N N . ALA A 1 598 ? 1.041 20.709 18.324 1.00 78.12 598 ALA A N 1
ATOM 4748 C CA . ALA A 1 598 ? 0.655 19.387 17.850 1.00 78.12 598 ALA A CA 1
ATOM 4749 C C . ALA A 1 598 ? 0.644 19.391 16.318 1.00 78.12 598 ALA A C 1
ATOM 4751 O O . ALA A 1 598 ? 0.145 20.343 15.710 1.00 78.12 598 ALA A O 1
ATOM 4752 N N . TYR A 1 599 ? 1.170 18.332 15.715 1.00 81.25 599 TYR A N 1
ATOM 4753 C CA . TYR A 1 599 ? 1.081 18.128 14.280 1.00 81.25 599 TYR A CA 1
ATOM 4754 C C . TYR A 1 599 ? -0.392 18.103 13.850 1.00 81.25 599 TYR A C 1
ATOM 4756 O O . TYR A 1 599 ? -1.208 17.376 14.419 1.00 81.25 599 TYR A O 1
ATOM 4764 N N . GLN A 1 600 ? -0.732 18.908 12.846 1.00 73.62 600 GLN A N 1
ATOM 4765 C CA . GLN A 1 600 ? -2.066 18.929 12.259 1.00 73.62 600 GLN A CA 1
ATOM 4766 C C . GLN A 1 600 ? -2.035 18.191 10.929 1.00 73.62 600 GLN A C 1
ATOM 4768 O O . GLN A 1 600 ? -1.223 18.502 10.057 1.00 73.62 600 GLN A O 1
ATOM 4773 N N . LEU A 1 601 ? -2.938 17.224 10.769 1.00 75.25 601 LEU A N 1
ATOM 4774 C CA . LEU A 1 601 ? -3.124 16.573 9.481 1.00 75.25 601 LEU A CA 1
ATOM 4775 C C . LEU A 1 601 ? -3.620 17.603 8.459 1.00 75.25 601 LEU A C 1
ATOM 4777 O O . LEU A 1 601 ? -4.533 18.375 8.768 1.00 75.25 601 LEU A O 1
ATOM 4781 N N . PRO A 1 602 ? -3.054 17.624 7.241 1.00 67.69 602 PRO A N 1
ATOM 4782 C CA . PRO A 1 602 ? -3.597 18.448 6.176 1.00 67.69 602 PRO A CA 1
ATOM 4783 C C . PRO A 1 602 ? -5.051 18.030 5.884 1.00 67.69 602 PRO A C 1
ATOM 4785 O O . PRO A 1 602 ? -5.355 16.833 5.910 1.00 67.69 602 PRO A O 1
ATOM 4788 N N . PRO A 1 603 ? -5.960 18.985 5.616 1.00 51.00 603 PRO A N 1
ATOM 4789 C CA . PRO A 1 603 ? -7.371 18.688 5.396 1.00 51.00 603 PRO A CA 1
ATOM 4790 C C . PRO A 1 603 ? -7.548 17.716 4.224 1.00 51.00 603 PRO A C 1
ATOM 4792 O O . PRO A 1 603 ? -7.008 17.925 3.135 1.00 51.00 603 PRO A O 1
ATOM 4795 N N . ARG A 1 604 ? -8.318 16.645 4.454 1.00 50.94 604 ARG A N 1
ATOM 4796 C CA . ARG A 1 604 ? -8.644 15.631 3.444 1.00 50.94 604 ARG A CA 1
ATOM 4797 C C . ARG A 1 604 ? -9.423 16.317 2.319 1.00 50.94 604 ARG A C 1
ATOM 4799 O O . ARG A 1 604 ? -10.554 16.748 2.533 1.00 50.94 604 ARG A O 1
ATOM 4806 N N . GLN A 1 605 ? -8.834 16.428 1.126 1.00 41.22 605 GLN A N 1
ATOM 4807 C CA . GLN A 1 605 ? -9.586 16.804 -0.070 1.00 41.22 605 GLN A CA 1
ATOM 4808 C C . GLN A 1 605 ? -10.607 15.692 -0.321 1.00 41.22 605 GLN A C 1
ATOM 4810 O O . GLN A 1 605 ? -10.260 14.617 -0.808 1.00 41.22 605 GLN A O 1
ATOM 4815 N N . GLN A 1 606 ? -11.857 15.909 0.087 1.00 35.72 606 GLN A N 1
ATOM 4816 C CA . GLN A 1 606 ? -12.951 15.038 -0.314 1.00 35.72 606 GLN A CA 1
ATOM 4817 C C . GLN A 1 606 ? -13.055 15.148 -1.833 1.00 35.72 606 GLN A C 1
ATOM 4819 O O . GLN A 1 606 ? -13.432 16.192 -2.364 1.00 35.72 606 GLN A O 1
ATOM 4824 N N . THR A 1 607 ? -12.677 14.088 -2.541 1.00 31.47 607 THR A N 1
ATOM 4825 C CA . THR A 1 607 ? -12.944 13.945 -3.967 1.00 31.47 607 THR A CA 1
ATOM 4826 C C . THR A 1 607 ? -14.446 13.777 -4.150 1.00 31.47 607 THR A C 1
ATOM 4828 O O . THR A 1 607 ? -14.967 12.671 -4.276 1.00 31.47 607 THR A O 1
ATOM 4831 N N . GLY A 1 608 ? -15.161 14.901 -4.138 1.00 26.66 608 GLY A N 1
ATOM 4832 C CA . GLY A 1 608 ? -16.472 14.989 -4.750 1.00 26.66 608 GLY A CA 1
ATOM 4833 C C . GLY A 1 608 ? -16.339 14.617 -6.224 1.00 26.66 608 GLY A C 1
ATOM 4834 O O . GLY A 1 608 ? -15.397 15.031 -6.903 1.00 26.66 608 GLY A O 1
ATOM 4835 N N . ALA A 1 609 ? -17.266 13.797 -6.709 1.00 31.02 609 ALA A N 1
ATOM 4836 C CA . ALA A 1 609 ? -17.404 13.509 -8.124 1.00 31.02 609 ALA A CA 1
ATOM 4837 C C . ALA A 1 609 ? -17.502 14.834 -8.905 1.00 31.02 609 ALA A C 1
ATOM 4839 O O . ALA A 1 609 ? -18.482 15.562 -8.775 1.00 31.02 609 ALA A O 1
ATOM 4840 N N . GLY A 1 610 ? -16.470 15.142 -9.697 1.00 30.97 610 GLY A N 1
ATOM 4841 C CA . GLY A 1 610 ? -16.434 16.301 -10.590 1.00 30.97 610 GLY A CA 1
ATOM 4842 C C . GLY A 1 610 ? -15.468 17.412 -10.172 1.00 30.97 610 GLY A C 1
ATOM 4843 O O . GLY A 1 610 ? -15.899 18.494 -9.796 1.00 30.97 610 GLY A O 1
ATOM 4844 N N . ALA A 1 611 ? -14.162 17.189 -10.331 1.00 24.28 611 ALA A N 1
ATOM 4845 C CA . ALA A 1 611 ? -13.191 18.276 -10.465 1.00 24.28 611 ALA A CA 1
ATOM 4846 C C . ALA A 1 611 ? -12.028 17.828 -11.364 1.00 24.28 611 ALA A C 1
ATOM 4848 O O . ALA A 1 611 ? -10.998 17.348 -10.906 1.00 24.28 611 ALA A O 1
ATOM 4849 N N . SER A 1 612 ? -12.229 17.957 -12.676 1.00 27.94 612 SER A N 1
ATOM 4850 C CA . SER A 1 612 ? -11.153 17.972 -13.668 1.00 27.94 612 SER A CA 1
ATOM 4851 C C . SER A 1 612 ? -10.669 19.416 -13.794 1.00 27.94 612 SER A C 1
ATOM 4853 O O . SER A 1 612 ? -11.324 20.227 -14.447 1.00 27.94 612 SER A O 1
ATOM 4855 N N . GLY A 1 613 ? -9.537 19.736 -13.174 1.00 27.41 613 GLY A N 1
ATOM 4856 C CA . GLY A 1 613 ? -8.836 21.004 -13.360 1.00 27.41 613 GLY A CA 1
ATOM 4857 C C . GLY A 1 613 ? -7.464 20.969 -12.677 1.00 27.41 613 GLY A C 1
ATOM 4858 O O . GLY A 1 613 ? -7.377 20.456 -11.561 1.00 27.41 613 GLY A O 1
ATOM 4859 N N . PRO A 1 614 ? -6.389 21.452 -13.325 1.00 30.84 614 PRO A N 1
ATOM 4860 C CA . PRO A 1 614 ? -5.053 21.437 -12.741 1.00 30.84 614 PRO A CA 1
ATOM 4861 C C . PRO A 1 614 ? -4.969 22.452 -11.595 1.00 30.84 614 PRO A C 1
ATOM 4863 O O . PRO A 1 614 ? -5.321 23.619 -11.758 1.00 30.84 614 PRO A O 1
ATOM 4866 N N . ALA A 1 615 ? -4.508 22.000 -10.429 1.00 25.44 615 ALA A N 1
ATOM 4867 C CA . ALA A 1 615 ? -4.215 22.868 -9.298 1.00 25.44 615 ALA A CA 1
ATOM 4868 C C . ALA A 1 615 ? -2.990 23.744 -9.618 1.00 25.44 615 ALA A C 1
ATOM 4870 O O . ALA A 1 615 ? -1.890 23.232 -9.825 1.00 25.44 615 ALA A O 1
ATOM 4871 N N . GLU A 1 616 ? -3.187 25.063 -9.657 1.00 24.45 616 GLU A N 1
ATOM 4872 C CA . GLU A 1 616 ? -2.109 26.051 -9.701 1.00 24.45 616 GLU A CA 1
ATOM 4873 C C . GLU A 1 616 ? -1.322 26.035 -8.383 1.00 24.45 616 GLU A C 1
ATOM 4875 O O . GLU A 1 616 ? -1.877 26.178 -7.292 1.00 24.45 616 GLU A O 1
ATOM 4880 N N . VAL A 1 617 ? -0.003 25.876 -8.490 1.00 26.66 617 VAL A N 1
ATOM 4881 C CA . VAL A 1 617 ? 0.940 25.999 -7.376 1.00 26.66 617 VAL A CA 1
ATOM 4882 C C . VAL A 1 617 ? 1.288 27.477 -7.198 1.00 26.66 617 VAL A C 1
ATOM 4884 O O . VAL A 1 617 ? 1.941 28.078 -8.048 1.00 26.66 617 VAL A O 1
ATOM 4887 N N . ILE A 1 618 ? 0.880 28.063 -6.071 1.00 22.88 618 ILE A N 1
ATOM 4888 C CA . ILE A 1 618 ? 1.313 29.399 -5.647 1.00 22.88 618 ILE A CA 1
ATOM 4889 C C . ILE A 1 618 ? 2.681 29.256 -4.970 1.00 22.88 618 ILE A C 1
ATOM 4891 O O . ILE A 1 618 ? 2.784 28.768 -3.845 1.00 22.88 618 ILE A O 1
ATOM 4895 N N . ILE A 1 619 ? 3.740 29.684 -5.658 1.00 26.17 619 ILE A N 1
ATOM 4896 C CA . ILE A 1 619 ? 5.090 29.777 -5.092 1.00 26.17 619 ILE A CA 1
ATOM 4897 C C . ILE A 1 619 ? 5.164 31.048 -4.241 1.00 26.17 619 ILE A C 1
ATOM 4899 O O . ILE A 1 619 ? 5.197 32.165 -4.757 1.00 26.17 619 ILE A O 1
ATOM 4903 N N . GLY A 1 620 ? 5.185 30.869 -2.920 1.00 24.30 620 GLY A N 1
ATOM 4904 C CA . GLY A 1 620 ? 5.487 31.929 -1.965 1.00 24.30 620 GLY A CA 1
ATOM 4905 C C . GLY A 1 620 ? 6.959 32.327 -2.054 1.00 24.30 620 GLY A C 1
ATOM 4906 O O . GLY A 1 620 ? 7.852 31.544 -1.746 1.00 24.30 620 GLY A O 1
ATOM 4907 N N . THR A 1 621 ? 7.210 33.559 -2.480 1.00 24.36 621 THR A N 1
ATOM 4908 C CA . THR A 1 621 ? 8.528 34.193 -2.483 1.00 24.36 621 THR A CA 1
ATOM 4909 C C . THR A 1 621 ? 8.959 34.577 -1.066 1.00 24.36 621 THR A C 1
ATOM 4911 O O . THR A 1 621 ? 8.271 35.362 -0.413 1.00 24.36 621 THR A O 1
ATOM 4914 N N . SER A 1 622 ? 10.142 34.138 -0.632 1.00 26.31 622 SER A N 1
ATOM 4915 C CA . SER A 1 622 ? 10.894 34.800 0.442 1.00 26.31 622 SER A CA 1
ATOM 4916 C C . SER A 1 622 ? 12.381 34.915 0.086 1.00 26.31 622 SER A C 1
ATOM 4918 O O . SER A 1 622 ? 13.112 33.930 0.027 1.00 26.31 622 SER A O 1
ATOM 4920 N N . THR A 1 623 ? 12.797 36.158 -0.143 1.00 24.64 623 THR A N 1
ATOM 4921 C CA . THR A 1 623 ? 14.161 36.717 -0.104 1.00 24.64 623 THR A CA 1
ATOM 4922 C C . THR A 1 623 ? 14.810 36.481 1.273 1.00 24.64 623 THR A C 1
ATOM 4924 O O . THR A 1 623 ? 14.099 36.582 2.263 1.00 24.64 623 THR A O 1
ATOM 4927 N N . GLY A 1 624 ? 16.106 36.260 1.509 1.00 23.98 624 GLY A N 1
ATOM 4928 C CA . GLY A 1 624 ? 17.326 36.162 0.708 1.00 23.98 624 GLY A CA 1
ATOM 4929 C C . GLY A 1 624 ? 18.537 36.369 1.645 1.00 23.98 624 GLY A C 1
ATOM 4930 O O . GLY A 1 624 ? 18.461 37.229 2.514 1.00 23.98 624 GLY A O 1
ATOM 4931 N N . SER A 1 625 ? 19.649 35.639 1.469 1.00 23.94 625 SER A N 1
ATOM 4932 C CA . SER A 1 625 ? 21.007 36.123 1.805 1.00 23.94 625 SER A CA 1
ATOM 4933 C C . SER A 1 625 ? 22.119 35.217 1.249 1.00 23.94 625 SER A C 1
ATOM 4935 O O . SER A 1 625 ? 22.378 34.141 1.773 1.00 23.94 625 SER A O 1
ATOM 4937 N N . ARG A 1 626 ? 22.774 35.735 0.201 1.00 25.70 626 ARG A N 1
ATOM 4938 C CA . ARG A 1 626 ? 24.213 35.705 -0.141 1.00 25.70 626 ARG A CA 1
ATOM 4939 C C . ARG A 1 626 ? 25.024 34.416 0.089 1.00 25.70 626 ARG A C 1
ATOM 4941 O O . ARG A 1 626 ? 25.571 34.207 1.164 1.00 25.70 626 ARG A O 1
ATOM 4948 N N . SER A 1 627 ? 25.300 33.730 -1.018 1.00 24.62 627 SER A N 1
ATOM 4949 C CA . SER A 1 627 ? 26.506 32.925 -1.248 1.00 24.62 627 SER A CA 1
ATOM 4950 C C . SER A 1 627 ? 27.213 33.414 -2.524 1.00 24.62 627 SER A C 1
ATOM 4952 O O . SER A 1 627 ? 26.573 33.814 -3.497 1.00 24.62 627 SER A O 1
ATOM 4954 N N . ILE A 1 628 ? 28.544 33.474 -2.457 1.00 30.75 628 ILE A N 1
ATOM 4955 C CA . ILE A 1 628 ? 29.484 33.863 -3.524 1.00 30.75 628 ILE A CA 1
ATOM 4956 C C . ILE A 1 628 ? 29.655 32.664 -4.492 1.00 30.75 628 ILE A C 1
ATOM 4958 O O . ILE A 1 628 ? 29.492 31.527 -4.049 1.00 30.75 628 ILE A O 1
ATOM 4962 N N . PRO A 1 629 ? 29.905 32.882 -5.801 1.00 26.86 629 PRO A N 1
ATOM 4963 C CA . PRO A 1 629 ? 29.645 31.897 -6.846 1.00 26.86 629 PRO A CA 1
ATOM 4964 C C . PRO A 1 629 ? 30.823 30.950 -7.112 1.00 26.86 629 PRO A C 1
ATOM 4966 O O . PRO A 1 629 ? 31.959 31.381 -7.285 1.00 26.86 629 PRO A O 1
ATOM 4969 N N . ILE A 1 630 ? 30.503 29.662 -7.228 1.00 27.16 630 ILE A N 1
ATOM 4970 C CA . ILE A 1 630 ? 31.347 28.608 -7.806 1.00 27.16 630 ILE A CA 1
ATOM 4971 C C . ILE A 1 630 ? 31.233 28.716 -9.343 1.00 27.16 630 ILE A C 1
ATOM 4973 O O . ILE A 1 630 ? 30.119 28.929 -9.836 1.00 27.16 630 ILE A O 1
ATOM 4977 N N . PRO A 1 631 ? 32.321 28.598 -10.129 1.00 28.30 631 PRO A N 1
ATOM 4978 C CA . PRO A 1 631 ? 32.242 28.671 -11.586 1.00 28.30 631 PRO A CA 1
ATOM 4979 C C . PRO A 1 631 ? 31.402 27.508 -12.155 1.00 28.30 631 PRO A C 1
ATOM 4981 O O . PRO A 1 631 ? 31.581 26.357 -11.750 1.00 28.30 631 PRO A O 1
ATOM 4984 N N . PRO A 1 632 ? 30.476 27.769 -13.093 1.00 30.09 632 PRO A N 1
ATOM 4985 C CA . PRO A 1 632 ? 29.637 26.732 -13.679 1.00 30.09 632 PRO A CA 1
ATOM 4986 C C . PRO A 1 632 ? 30.429 25.866 -14.672 1.00 30.09 632 PRO A C 1
ATOM 4988 O O . PRO A 1 632 ? 31.072 26.382 -15.587 1.00 30.09 632 PRO A O 1
ATOM 4991 N N . ARG A 1 633 ? 30.304 24.535 -14.550 1.00 29.72 633 ARG A N 1
ATOM 4992 C CA . ARG A 1 633 ? 30.518 23.603 -15.677 1.00 29.72 633 ARG A CA 1
ATOM 4993 C C . ARG A 1 633 ? 29.638 24.054 -16.855 1.00 29.72 633 ARG A C 1
ATOM 4995 O O . ARG A 1 633 ? 28.544 24.558 -16.593 1.00 29.72 633 ARG A O 1
ATOM 5002 N N . PRO A 1 634 ? 30.053 23.887 -18.125 1.00 27.62 634 PRO A N 1
ATOM 5003 C CA . PRO A 1 634 ? 29.295 24.380 -19.270 1.00 27.62 634 PRO A CA 1
ATOM 5004 C C . PRO A 1 634 ? 27.949 23.655 -19.375 1.00 27.62 634 PRO A C 1
ATOM 5006 O O . PRO A 1 634 ? 27.822 22.583 -19.960 1.00 27.62 634 PRO A O 1
ATOM 5009 N N . VAL A 1 635 ? 26.934 24.274 -18.784 1.00 26.22 635 VAL A N 1
ATOM 5010 C CA . VAL A 1 635 ? 25.531 24.061 -19.102 1.00 26.22 635 VAL A CA 1
ATOM 5011 C C . VAL A 1 635 ? 25.339 24.626 -20.502 1.00 26.22 635 VAL A C 1
ATOM 5013 O O . VAL A 1 635 ? 25.643 25.792 -20.756 1.00 26.22 635 VAL A O 1
ATOM 5016 N N . TYR A 1 636 ? 24.867 23.790 -21.423 1.00 27.64 636 TYR A N 1
ATOM 5017 C CA . TYR A 1 636 ? 24.394 24.247 -22.723 1.00 27.64 636 TYR A CA 1
ATOM 5018 C C . TYR A 1 636 ? 23.282 25.276 -22.478 1.00 27.64 636 TYR A C 1
ATOM 5020 O O . TYR A 1 636 ? 22.216 24.943 -21.967 1.00 27.64 636 TYR A O 1
ATOM 5028 N N . VAL A 1 637 ? 23.561 26.543 -22.778 1.00 25.92 637 VAL A N 1
ATOM 5029 C CA . VAL A 1 637 ? 22.575 27.622 -22.713 1.00 25.92 637 VAL A CA 1
ATOM 5030 C C . VAL A 1 637 ? 21.646 27.458 -23.913 1.00 25.92 637 VAL A C 1
ATOM 5032 O O . VAL A 1 637 ? 22.064 27.664 -25.053 1.00 25.92 637 VAL A O 1
ATOM 5035 N N . GLU A 1 638 ? 20.392 27.082 -23.666 1.00 28.25 638 GLU A N 1
ATOM 5036 C CA . GLU A 1 638 ? 19.323 27.224 -24.655 1.00 28.25 638 GLU A CA 1
ATOM 5037 C C . GLU A 1 638 ? 19.138 28.714 -24.994 1.00 28.25 638 GLU A C 1
ATOM 5039 O O . GLU A 1 638 ? 18.945 29.535 -24.091 1.00 28.25 638 GLU A O 1
ATOM 5044 N N . PRO A 1 639 ? 19.140 29.111 -26.277 1.00 29.03 639 PRO A N 1
ATOM 5045 C CA . PRO A 1 639 ? 18.558 30.381 -26.662 1.00 29.03 639 PRO A CA 1
ATOM 5046 C C . PRO A 1 639 ? 17.038 30.261 -26.532 1.00 29.03 639 PRO A C 1
ATOM 5048 O O . PRO A 1 639 ? 16.413 29.448 -27.213 1.00 29.03 639 PRO A O 1
ATOM 5051 N N . ALA A 1 640 ? 16.444 31.106 -25.690 1.00 29.38 640 ALA A N 1
ATOM 5052 C CA . ALA A 1 640 ? 15.006 31.318 -25.617 1.00 29.38 640 ALA A CA 1
ATOM 5053 C C . ALA A 1 640 ? 14.478 31.858 -26.962 1.00 29.38 640 ALA A C 1
ATOM 5055 O O . ALA A 1 640 ? 14.368 33.065 -27.176 1.00 29.38 640 ALA A O 1
ATOM 5056 N N . ALA A 1 641 ? 14.165 30.954 -27.886 1.00 28.89 641 ALA A N 1
ATOM 5057 C CA . ALA A 1 641 ? 13.298 31.221 -29.018 1.00 28.89 641 ALA A CA 1
ATOM 5058 C C . ALA A 1 641 ? 11.900 30.725 -28.648 1.00 28.89 641 ALA A C 1
ATOM 5060 O O . ALA A 1 641 ? 11.737 29.604 -28.176 1.00 28.89 641 ALA A O 1
ATOM 5061 N N . VAL A 1 642 ? 10.896 31.578 -28.844 1.00 36.56 642 VAL A N 1
ATOM 5062 C CA . VAL A 1 642 ? 9.476 31.274 -28.634 1.00 36.56 642 VAL A CA 1
ATOM 5063 C C . VAL A 1 642 ? 9.103 30.052 -29.485 1.00 36.56 642 VAL A C 1
ATOM 5065 O O . VAL A 1 642 ? 8.838 30.173 -30.680 1.00 36.56 642 VAL A O 1
ATOM 5068 N N . ALA A 1 643 ? 9.150 28.863 -28.882 1.00 37.91 643 ALA A N 1
ATOM 5069 C CA . ALA A 1 643 ? 8.834 27.604 -29.536 1.00 37.91 643 ALA A CA 1
ATOM 5070 C C . ALA A 1 643 ? 7.314 27.442 -29.593 1.00 37.91 643 ALA A C 1
ATOM 5072 O O . ALA A 1 643 ? 6.616 27.491 -28.583 1.00 37.91 643 ALA A O 1
ATOM 5073 N N . THR A 1 644 ? 6.786 27.269 -30.798 1.00 39.28 644 THR A N 1
ATOM 5074 C CA . THR A 1 644 ? 5.397 26.864 -31.004 1.00 39.28 644 THR A CA 1
ATOM 5075 C C . THR A 1 644 ? 5.301 25.387 -30.611 1.00 39.28 644 THR A C 1
ATOM 5077 O O . THR A 1 644 ? 5.818 24.534 -31.327 1.00 39.28 644 THR A O 1
ATOM 5080 N N . GLU A 1 645 ? 4.720 25.083 -29.447 1.00 47.16 645 GLU A N 1
ATOM 5081 C CA . GLU A 1 645 ? 4.526 23.703 -28.981 1.00 47.16 645 GLU A CA 1
ATOM 5082 C C . GLU A 1 645 ? 3.466 23.003 -29.842 1.00 47.16 645 GLU A C 1
ATOM 5084 O O . GLU A 1 645 ? 2.267 23.256 -29.710 1.00 47.16 645 GLU A O 1
ATOM 5089 N N . GLU A 1 646 ? 3.896 22.102 -30.720 1.00 51.25 646 GLU A N 1
ATOM 5090 C CA . GLU A 1 646 ? 2.990 21.189 -31.411 1.00 51.25 646 GLU A CA 1
ATOM 5091 C C . GLU A 1 646 ? 2.767 19.967 -30.503 1.00 51.25 646 GLU A C 1
ATOM 5093 O O . GLU A 1 646 ? 3.723 19.316 -30.074 1.00 51.25 646 GLU A O 1
ATOM 5098 N N . LYS A 1 647 ? 1.507 19.679 -30.152 1.00 63.25 647 LYS A N 1
ATOM 5099 C CA . LYS A 1 647 ? 1.123 18.548 -29.289 1.00 63.25 647 LYS A CA 1
ATOM 5100 C C . LYS A 1 647 ? 0.389 17.510 -30.118 1.00 63.25 647 LYS A C 1
ATOM 5102 O O . LYS A 1 647 ? -0.596 17.829 -30.783 1.00 63.25 647 LYS A O 1
ATOM 5107 N N . SER A 1 648 ? 0.844 16.264 -30.057 1.00 69.00 648 SER A N 1
ATOM 5108 C CA . SER A 1 648 ? 0.105 15.127 -30.604 1.00 69.00 648 SER A CA 1
ATOM 5109 C C . SER A 1 648 ? -0.302 14.185 -29.481 1.00 69.00 648 SER A C 1
ATOM 5111 O O . SER A 1 648 ? 0.446 13.994 -28.525 1.00 69.00 648 SER A O 1
ATOM 5113 N N . SER A 1 649 ? -1.501 13.614 -29.580 1.00 66.62 649 SER A N 1
ATOM 5114 C CA . SER A 1 649 ? -1.975 12.622 -28.620 1.00 66.62 649 SER A CA 1
ATOM 5115 C C . SER A 1 649 ? -2.342 11.319 -29.309 1.00 66.62 649 SER A C 1
ATOM 5117 O O . SER A 1 649 ? -3.020 11.337 -30.338 1.00 66.62 649 SER A O 1
ATOM 5119 N N . ILE A 1 650 ? -1.925 10.210 -28.709 1.00 69.88 650 ILE A N 1
ATOM 5120 C CA . ILE A 1 650 ? -2.272 8.847 -29.110 1.00 69.88 650 ILE A CA 1
ATOM 5121 C C . ILE A 1 650 ? -3.040 8.226 -27.940 1.00 69.88 650 ILE A C 1
ATOM 5123 O O . ILE A 1 650 ? -2.560 8.234 -26.808 1.00 69.88 650 ILE A O 1
ATOM 5127 N N . GLU A 1 651 ? -4.245 7.722 -28.199 1.00 63.12 651 GLU A N 1
ATOM 5128 C CA . GLU A 1 651 ? -5.067 7.034 -27.199 1.00 63.12 651 GLU A CA 1
ATOM 5129 C C . GLU A 1 651 ? -5.100 5.535 -27.492 1.00 63.12 651 GLU A C 1
ATOM 5131 O O . GLU A 1 651 ? -5.529 5.120 -28.572 1.00 63.12 651 GLU A O 1
ATOM 5136 N N . LEU A 1 652 ? -4.687 4.730 -26.511 1.00 63.66 652 LEU A N 1
ATOM 5137 C CA . LEU A 1 652 ? -4.892 3.284 -26.531 1.00 63.66 652 LEU A CA 1
ATOM 5138 C C . LEU A 1 652 ? -6.268 2.984 -25.934 1.00 63.66 652 LEU A C 1
ATOM 5140 O O . LEU A 1 652 ? -6.453 3.005 -24.715 1.00 63.66 652 LEU A O 1
ATOM 5144 N N . LYS A 1 653 ? -7.247 2.738 -26.811 1.00 55.78 653 LYS A N 1
ATOM 5145 C CA . LYS A 1 653 ? -8.661 2.573 -26.433 1.00 55.78 653 LYS A CA 1
ATOM 5146 C C . LYS A 1 653 ? -8.905 1.398 -25.484 1.00 55.78 653 LYS A C 1
ATOM 5148 O O . LYS A 1 653 ? -9.783 1.508 -24.636 1.00 55.78 653 LYS A O 1
ATOM 5153 N N . ASP A 1 654 ? -8.112 0.336 -25.590 1.00 55.28 654 ASP A N 1
ATOM 5154 C CA . ASP A 1 654 ? -8.307 -0.893 -24.812 1.00 55.28 654 ASP A CA 1
ATOM 5155 C C . ASP A 1 654 ? -7.799 -0.780 -23.362 1.00 55.28 654 ASP A C 1
ATOM 5157 O O . ASP A 1 654 ? -8.267 -1.503 -22.487 1.00 55.28 654 ASP A O 1
ATOM 5161 N N . LEU A 1 655 ? -6.894 0.168 -23.077 1.00 56.81 655 LEU A N 1
ATOM 5162 C CA . LEU A 1 655 ? -6.287 0.365 -21.749 1.00 56.81 655 LEU A CA 1
ATOM 5163 C C . LEU A 1 655 ? -6.640 1.717 -21.101 1.00 56.81 655 LEU A C 1
ATOM 5165 O O . LEU A 1 655 ? -6.309 1.946 -19.940 1.00 56.81 655 LEU A O 1
ATOM 5169 N N . GLY A 1 656 ? -7.299 2.631 -21.824 1.00 61.03 656 GLY A N 1
ATOM 5170 C CA . GLY A 1 656 ? -7.648 3.967 -21.316 1.00 61.03 656 GLY A CA 1
ATOM 5171 C C . GLY A 1 656 ? -6.439 4.880 -21.056 1.00 61.03 656 GLY A C 1
ATOM 5172 O O . GLY A 1 656 ? -6.562 5.886 -20.351 1.00 61.03 656 GLY A O 1
ATOM 5173 N N . ILE A 1 657 ? -5.274 4.530 -21.612 1.00 67.44 657 ILE A N 1
ATOM 5174 C CA . ILE A 1 657 ? -4.011 5.258 -21.453 1.00 67.44 657 ILE A CA 1
ATOM 5175 C C . ILE A 1 657 ? -3.859 6.249 -22.605 1.00 67.44 657 ILE A C 1
ATOM 5177 O O . ILE A 1 657 ? -4.019 5.903 -23.782 1.00 67.44 657 ILE A O 1
ATOM 5181 N N . ARG A 1 658 ? -3.517 7.493 -22.259 1.00 68.19 658 ARG A N 1
ATOM 5182 C CA . ARG A 1 658 ? -3.276 8.570 -23.221 1.00 68.19 658 ARG A CA 1
ATOM 5183 C C . ARG A 1 658 ? -1.804 8.961 -23.208 1.00 68.19 658 ARG A C 1
ATOM 5185 O O . ARG A 1 658 ? -1.275 9.367 -22.173 1.00 68.19 658 ARG A O 1
ATOM 5192 N N . PHE A 1 659 ? -1.178 8.861 -24.376 1.00 74.69 659 PHE A N 1
ATOM 5193 C CA . PHE A 1 659 ? 0.173 9.345 -24.627 1.00 74.69 659 PHE A CA 1
ATOM 5194 C C . PHE A 1 659 ? 0.083 10.742 -25.223 1.00 74.69 659 PHE A C 1
ATOM 5196 O O . PHE A 1 659 ? -0.554 10.940 -26.260 1.00 74.69 659 PHE A O 1
ATOM 5203 N N . GLU A 1 660 ? 0.725 11.706 -24.581 1.00 73.94 660 GLU A N 1
ATOM 5204 C CA . GLU A 1 660 ? 0.900 13.058 -25.096 1.00 73.94 660 GLU A CA 1
ATOM 5205 C C . GLU A 1 660 ? 2.365 13.245 -25.471 1.00 73.94 660 GLU A C 1
ATOM 5207 O O . GLU A 1 660 ? 3.258 13.152 -24.630 1.00 73.94 660 GLU A O 1
ATOM 5212 N N . ILE A 1 661 ? 2.611 13.488 -26.754 1.00 75.94 661 ILE A N 1
ATOM 5213 C CA . ILE A 1 661 ? 3.941 13.752 -27.290 1.00 75.94 661 ILE A CA 1
ATOM 5214 C C . ILE A 1 661 ? 4.007 15.244 -27.582 1.00 75.94 661 ILE A C 1
ATOM 5216 O O . ILE A 1 661 ? 3.253 15.760 -28.417 1.00 75.94 661 ILE A O 1
ATOM 5220 N N . THR A 1 662 ? 4.906 15.931 -26.884 1.00 71.50 662 THR A N 1
ATOM 5221 C CA . THR A 1 662 ? 5.206 17.342 -27.144 1.00 71.50 662 THR A CA 1
ATOM 5222 C C . THR A 1 662 ? 6.415 17.422 -28.061 1.00 71.50 662 THR A C 1
ATOM 5224 O O . THR A 1 662 ? 7.404 16.731 -27.833 1.00 71.50 662 THR A O 1
ATOM 5227 N N . TYR A 1 663 ? 6.356 18.255 -29.097 1.00 65.69 663 TYR A N 1
ATOM 5228 C CA . TYR A 1 663 ? 7.486 18.494 -29.991 1.00 65.69 663 TYR A CA 1
ATOM 5229 C C . TYR A 1 663 ? 8.113 19.857 -29.683 1.00 65.69 663 TYR A C 1
ATOM 5231 O O . TYR A 1 663 ? 7.478 20.891 -29.883 1.00 65.69 663 TYR A O 1
ATOM 5239 N N . SER A 1 664 ? 9.364 19.864 -29.218 1.00 53.59 664 SER A N 1
ATOM 5240 C CA . SER A 1 664 ? 10.191 21.071 -29.108 1.00 53.59 664 SER A CA 1
ATOM 5241 C C . SER A 1 664 ? 11.302 21.063 -30.166 1.00 53.59 664 SER A C 1
ATOM 5243 O O . SER A 1 664 ? 11.719 20.016 -30.670 1.00 53.59 664 SER A O 1
ATOM 5245 N N . ILE A 1 665 ? 11.745 22.256 -30.570 1.00 47.41 665 ILE A N 1
ATOM 5246 C CA . ILE A 1 665 ? 12.810 22.440 -31.562 1.00 47.41 665 ILE A CA 1
ATOM 5247 C C . ILE A 1 665 ? 14.126 22.628 -30.801 1.00 47.41 665 ILE A C 1
ATOM 5249 O O . ILE A 1 665 ? 14.440 23.737 -30.383 1.00 47.41 665 ILE A O 1
ATOM 5253 N N . GLY A 1 666 ? 14.886 21.547 -30.628 1.00 46.44 666 GLY A N 1
ATOM 5254 C CA . GLY A 1 666 ? 16.266 21.586 -30.142 1.00 46.44 666 GLY A CA 1
ATOM 5255 C C . GLY A 1 666 ? 17.210 21.061 -31.221 1.00 46.44 666 GLY A C 1
ATOM 5256 O O . GLY A 1 666 ? 17.103 19.904 -31.616 1.00 46.44 666 GLY A O 1
ATOM 5257 N N . HIS A 1 667 ? 18.112 21.900 -31.733 1.00 45.94 667 HIS A N 1
ATOM 5258 C CA . HIS A 1 667 ? 19.122 21.480 -32.709 1.00 45.94 667 HIS A CA 1
ATOM 5259 C C . HIS A 1 667 ? 20.399 21.019 -31.996 1.00 45.94 667 HIS A C 1
ATOM 5261 O O . HIS A 1 667 ? 21.075 21.811 -31.342 1.00 45.94 667 HIS A O 1
ATOM 5267 N N . SER A 1 668 ? 20.743 19.739 -32.154 1.00 53.97 668 SER A N 1
ATOM 5268 C CA . SER A 1 668 ? 22.016 19.150 -31.727 1.00 53.97 668 SER A CA 1
ATOM 5269 C C . SER A 1 668 ? 22.973 19.098 -32.922 1.00 53.97 668 SER A C 1
ATOM 5271 O O . SER A 1 668 ? 22.868 18.219 -33.779 1.00 53.97 668 SER A O 1
ATOM 5273 N N . GLY A 1 669 ? 23.936 20.026 -32.984 1.00 56.38 669 GLY A N 1
ATOM 5274 C CA . GLY A 1 669 ? 24.859 20.144 -34.126 1.00 56.38 669 GLY A CA 1
ATOM 5275 C C . GLY A 1 669 ? 25.707 18.890 -34.412 1.00 56.38 669 GLY A C 1
ATOM 5276 O O . GLY A 1 669 ? 26.118 18.674 -35.551 1.00 56.38 669 GLY A O 1
ATOM 5277 N N . SER A 1 670 ? 25.936 18.032 -33.409 1.00 59.72 670 SER A N 1
ATOM 5278 C CA . SER A 1 670 ? 26.663 16.759 -33.566 1.00 59.72 670 SER A CA 1
ATOM 5279 C C . SER A 1 670 ? 25.790 15.655 -34.188 1.00 59.72 670 SER A C 1
ATOM 5281 O O . SER A 1 670 ? 26.228 14.951 -35.102 1.00 59.72 670 SER A O 1
ATOM 5283 N N . ALA A 1 671 ? 24.523 15.546 -33.767 1.00 67.44 671 ALA A N 1
ATOM 5284 C CA . ALA A 1 671 ? 23.575 14.583 -34.334 1.00 67.44 671 ALA A CA 1
ATOM 5285 C C . ALA A 1 671 ? 23.234 14.914 -35.798 1.00 67.44 671 ALA A C 1
ATOM 5287 O O . ALA A 1 671 ? 23.165 14.016 -36.642 1.00 67.44 671 ALA A O 1
ATOM 5288 N N . ASP A 1 672 ? 23.102 16.204 -36.121 1.00 76.25 672 ASP A N 1
ATOM 5289 C CA . ASP A 1 672 ? 22.853 16.675 -37.486 1.00 76.25 672 ASP A CA 1
ATOM 5290 C C . ASP A 1 672 ? 23.988 16.281 -38.445 1.00 76.25 672 ASP A C 1
ATOM 5292 O O . ASP A 1 672 ? 23.731 15.809 -39.560 1.00 76.25 672 ASP A O 1
ATOM 5296 N N . LYS A 1 673 ? 25.248 16.412 -38.006 1.00 81.69 673 LYS A N 1
ATOM 5297 C CA . LYS A 1 673 ? 26.425 16.003 -38.788 1.00 81.69 673 LYS A CA 1
ATOM 5298 C C . LYS A 1 673 ? 26.424 14.495 -39.050 1.00 81.69 673 LYS A C 1
ATOM 5300 O O . LYS A 1 673 ? 26.526 14.077 -40.205 1.00 81.69 673 LYS A O 1
ATOM 5305 N N . PHE A 1 674 ? 26.234 13.686 -38.005 1.00 85.50 674 PHE A N 1
ATOM 5306 C CA . PHE A 1 674 ? 26.168 12.227 -38.131 1.00 85.50 674 PHE A CA 1
ATOM 5307 C C . PHE A 1 674 ? 25.130 11.787 -39.171 1.00 85.50 674 PHE A C 1
ATOM 5309 O O . PHE A 1 674 ? 25.406 10.923 -40.002 1.00 85.50 674 PHE A O 1
ATOM 5316 N N . ILE A 1 675 ? 23.952 12.409 -39.178 1.00 83.50 675 ILE A N 1
ATOM 5317 C CA . ILE A 1 675 ? 22.861 12.033 -40.086 1.00 83.50 675 ILE A CA 1
ATOM 5318 C C . ILE A 1 675 ? 23.144 12.449 -41.521 1.00 83.50 675 ILE A C 1
ATOM 5320 O O . ILE A 1 675 ? 22.796 11.713 -42.449 1.00 83.50 675 ILE A O 1
ATOM 5324 N N . GLN A 1 676 ? 23.785 13.599 -41.734 1.00 84.00 676 GLN A N 1
ATOM 5325 C CA . GLN A 1 676 ? 24.254 13.973 -43.067 1.00 84.00 676 GLN A CA 1
ATOM 5326 C C . GLN A 1 676 ? 25.224 12.923 -43.614 1.00 84.00 676 GLN A C 1
ATOM 5328 O O . GLN A 1 676 ? 25.089 12.501 -44.765 1.00 84.00 676 GLN A O 1
ATOM 5333 N N . ASP A 1 677 ? 26.155 12.453 -42.790 1.00 85.81 677 ASP A N 1
ATOM 5334 C CA . ASP A 1 677 ? 27.138 11.453 -43.200 1.00 85.81 677 ASP A CA 1
ATOM 5335 C C . ASP A 1 677 ? 26.520 10.055 -43.359 1.00 85.81 677 ASP A C 1
ATOM 5337 O O . ASP A 1 677 ? 26.820 9.350 -44.330 1.00 85.81 677 ASP A O 1
ATOM 5341 N N . ALA A 1 678 ? 25.554 9.692 -42.513 1.00 87.56 678 ALA A N 1
ATOM 5342 C CA . ALA A 1 678 ? 24.755 8.478 -42.661 1.00 87.56 678 ALA A CA 1
ATOM 5343 C C . ALA A 1 678 ? 23.979 8.474 -43.989 1.00 87.56 678 ALA A C 1
ATOM 5345 O O . ALA A 1 678 ? 24.009 7.489 -44.728 1.00 87.56 678 ALA A O 1
ATOM 5346 N N . LYS A 1 679 ? 23.340 9.595 -44.352 1.00 87.88 679 LYS A N 1
ATOM 5347 C CA . LYS A 1 679 ? 22.613 9.745 -45.625 1.00 87.88 679 LYS A CA 1
ATOM 5348 C C . LYS A 1 679 ? 23.542 9.670 -46.836 1.00 87.88 679 LYS A C 1
ATOM 5350 O O . LYS A 1 679 ? 23.192 9.019 -47.818 1.00 87.88 679 LYS A O 1
ATOM 5355 N N . LYS A 1 680 ? 24.735 10.273 -46.774 1.00 88.75 680 LYS A N 1
ATOM 5356 C CA . LYS A 1 680 ? 25.744 10.170 -47.851 1.00 88.75 680 LYS A CA 1
ATOM 5357 C C . LYS A 1 680 ? 26.226 8.735 -48.045 1.00 88.75 680 LYS A C 1
ATOM 5359 O O . LYS A 1 680 ? 26.449 8.295 -49.170 1.00 88.75 680 LYS A O 1
ATOM 5364 N N . THR A 1 681 ? 26.398 8.002 -46.949 1.00 87.50 681 THR A N 1
ATOM 5365 C CA . THR A 1 681 ? 26.980 6.655 -46.962 1.00 87.50 681 THR A CA 1
ATOM 5366 C C . THR A 1 681 ? 25.938 5.540 -46.979 1.00 87.50 681 THR A C 1
ATOM 5368 O O . THR A 1 681 ? 26.321 4.372 -47.012 1.00 87.50 681 THR A O 1
ATOM 5371 N N . VAL A 1 682 ? 24.636 5.848 -47.018 1.00 88.31 682 VAL A N 1
ATOM 5372 C CA . VAL A 1 682 ? 23.541 4.866 -46.894 1.00 88.31 682 VAL A CA 1
ATOM 5373 C C . VAL A 1 682 ? 23.635 3.721 -47.906 1.00 88.31 682 VAL A C 1
ATOM 5375 O O . VAL A 1 682 ? 23.377 2.573 -47.554 1.00 88.31 682 VAL A O 1
ATOM 5378 N N . ASN A 1 683 ? 24.077 4.007 -49.134 1.00 85.06 683 ASN A N 1
ATOM 5379 C CA . ASN A 1 683 ? 24.207 3.024 -50.217 1.00 85.06 683 ASN A CA 1
ATOM 5380 C C . ASN A 1 683 ? 25.607 2.392 -50.313 1.00 85.06 683 ASN A C 1
ATOM 5382 O O . ASN A 1 683 ? 25.851 1.560 -51.187 1.00 85.06 683 ASN A O 1
ATOM 5386 N N . ARG A 1 684 ? 26.543 2.777 -49.438 1.00 86.94 684 ARG A N 1
ATOM 5387 C CA . ARG A 1 684 ? 27.909 2.245 -49.435 1.00 86.94 684 ARG A CA 1
ATOM 5388 C C . ARG A 1 684 ? 27.915 0.809 -48.911 1.00 86.94 684 ARG A C 1
ATOM 5390 O O . ARG A 1 684 ? 27.436 0.548 -47.806 1.00 86.94 684 ARG A O 1
ATOM 5397 N N . ARG A 1 685 ? 28.497 -0.097 -49.699 1.00 84.94 685 ARG A N 1
ATOM 5398 C CA . ARG A 1 685 ? 28.748 -1.499 -49.336 1.00 84.94 685 ARG A CA 1
ATOM 5399 C C . ARG A 1 685 ? 30.234 -1.707 -49.049 1.00 84.94 685 ARG A C 1
ATOM 5401 O O . ARG A 1 685 ? 31.069 -1.110 -49.728 1.00 84.94 685 ARG A O 1
ATOM 5408 N N . GLY A 1 686 ? 30.555 -2.522 -48.047 1.00 81.50 686 GLY A N 1
ATOM 5409 C CA . GLY A 1 686 ? 31.931 -2.926 -47.741 1.00 81.50 686 GLY A CA 1
ATOM 5410 C C . GLY A 1 686 ? 32.302 -4.242 -48.425 1.00 81.50 686 GLY A C 1
ATOM 5411 O O . GLY A 1 686 ? 31.448 -5.108 -48.606 1.00 81.50 686 GLY A O 1
ATOM 5412 N N . ALA A 1 687 ? 33.569 -4.383 -48.813 1.00 82.31 687 ALA A N 1
ATOM 5413 C CA . ALA A 1 687 ? 34.135 -5.664 -49.237 1.00 82.31 687 ALA A CA 1
ATOM 5414 C C . ALA A 1 687 ? 34.409 -6.554 -48.013 1.00 82.31 687 ALA A C 1
ATOM 5416 O O . ALA A 1 687 ? 34.555 -6.036 -46.910 1.00 82.31 687 ALA A O 1
ATOM 5417 N N . ALA A 1 688 ? 34.493 -7.874 -48.198 1.00 87.00 688 ALA A N 1
ATOM 5418 C CA . ALA A 1 688 ? 34.795 -8.797 -47.105 1.00 87.00 688 ALA A CA 1
ATOM 5419 C C . ALA A 1 688 ? 36.168 -8.489 -46.489 1.00 87.00 688 ALA A C 1
ATOM 5421 O O . ALA A 1 688 ? 37.188 -8.544 -47.174 1.00 87.00 688 ALA A O 1
ATOM 5422 N N . VAL A 1 689 ? 36.172 -8.162 -45.199 1.00 88.12 689 VAL A N 1
ATOM 5423 C CA . VAL A 1 689 ? 37.362 -7.814 -44.411 1.00 88.12 689 VAL A CA 1
ATOM 5424 C C . VAL A 1 689 ? 37.289 -8.496 -43.046 1.00 88.12 689 VAL A C 1
ATOM 5426 O O . VAL A 1 689 ? 36.217 -8.936 -42.639 1.00 88.12 689 VAL A O 1
ATOM 5429 N N . ALA A 1 690 ? 38.422 -8.635 -42.357 1.00 83.00 690 ALA A N 1
ATOM 5430 C CA . ALA A 1 690 ? 38.464 -9.223 -41.018 1.00 83.00 690 ALA A CA 1
ATOM 5431 C C . ALA A 1 690 ? 37.837 -8.284 -39.970 1.00 83.00 690 ALA A C 1
ATOM 5433 O O . ALA A 1 690 ? 37.854 -7.064 -40.141 1.00 83.00 690 ALA A O 1
ATOM 5434 N N . HIS A 1 691 ? 37.304 -8.860 -38.888 1.00 88.12 691 HIS A N 1
ATOM 5435 C CA . HIS A 1 691 ? 36.762 -8.102 -37.759 1.00 88.12 691 HIS A CA 1
ATOM 5436 C C . HIS A 1 691 ? 37.852 -7.242 -37.110 1.00 88.12 691 HIS A C 1
ATOM 5438 O O . HIS A 1 691 ? 38.942 -7.739 -36.821 1.00 88.12 691 HIS A O 1
ATOM 5444 N N . VAL A 1 692 ? 37.545 -5.967 -36.860 1.00 86.25 692 VAL A N 1
ATOM 5445 C CA . VAL A 1 692 ? 38.430 -5.038 -36.147 1.00 86.25 692 VAL A CA 1
ATOM 5446 C C . VAL A 1 692 ? 37.702 -4.536 -34.899 1.00 86.25 692 VAL A C 1
ATOM 5448 O O . VAL A 1 692 ? 36.671 -3.879 -35.071 1.00 86.25 692 VAL A O 1
ATOM 5451 N N . PRO A 1 693 ? 38.227 -4.796 -33.683 1.00 80.62 693 PRO A N 1
ATOM 5452 C CA . PRO A 1 693 ? 37.590 -4.383 -32.438 1.00 80.62 693 PRO A CA 1
ATOM 5453 C C . PRO A 1 693 ? 37.278 -2.882 -32.373 1.00 80.62 693 PRO A C 1
ATOM 5455 O O . PRO A 1 693 ? 38.091 -2.059 -32.809 1.00 80.62 693 PRO A O 1
ATOM 5458 N N . PHE A 1 694 ? 36.123 -2.512 -31.821 1.00 77.75 694 PHE A N 1
ATOM 5459 C CA . PHE A 1 694 ? 35.685 -1.124 -31.663 1.00 77.75 694 PHE A CA 1
ATOM 5460 C C . PHE A 1 694 ? 34.835 -0.908 -30.402 1.00 77.75 694 PHE A C 1
ATOM 5462 O O . PHE A 1 694 ? 33.739 -1.454 -30.252 1.00 77.75 694 PHE A O 1
ATOM 5469 N N . MET A 1 695 ? 35.321 -0.033 -29.519 1.00 67.50 695 MET A N 1
ATOM 5470 C CA . MET A 1 695 ? 34.655 0.357 -28.276 1.00 67.50 695 MET A CA 1
ATOM 5471 C C . MET A 1 695 ? 34.564 1.880 -28.174 1.00 67.50 695 MET A C 1
ATOM 5473 O O . MET A 1 695 ? 35.577 2.572 -28.246 1.00 67.50 695 MET A O 1
ATOM 5477 N N . SER A 1 696 ? 33.346 2.407 -28.036 1.00 58.62 696 SER A N 1
ATOM 5478 C CA . SER A 1 696 ? 33.083 3.834 -27.823 1.00 58.62 696 SER A CA 1
ATOM 5479 C C . SER A 1 696 ? 31.723 4.033 -27.148 1.00 58.62 696 SER A C 1
ATOM 5481 O O . SER A 1 696 ? 30.760 3.351 -27.493 1.00 58.62 696 SER A O 1
ATOM 5483 N N . TYR A 1 697 ? 31.634 4.980 -26.208 1.00 45.22 697 TYR A N 1
ATOM 5484 C CA . TYR A 1 697 ? 30.408 5.270 -25.450 1.00 45.22 697 TYR A CA 1
ATOM 5485 C C . TYR A 1 697 ? 29.312 5.960 -26.292 1.00 45.22 697 TYR A C 1
ATOM 5487 O O . TYR A 1 697 ? 28.129 5.718 -26.066 1.00 45.22 697 TYR A O 1
ATOM 5495 N N . TRP A 1 698 ? 29.682 6.757 -27.306 1.00 59.94 698 TRP A N 1
ATOM 5496 C CA . TRP A 1 698 ? 28.760 7.344 -28.296 1.00 59.94 698 TRP A CA 1
ATOM 5497 C C . TRP A 1 698 ? 29.337 7.203 -29.707 1.00 59.94 698 TRP A C 1
ATOM 5499 O O . TRP A 1 698 ? 29.889 8.160 -30.261 1.00 59.94 698 TRP A O 1
ATOM 5509 N N . PRO A 1 699 ? 29.253 5.999 -30.294 1.00 75.31 699 PRO A N 1
ATOM 5510 C CA . PRO A 1 699 ? 29.944 5.712 -31.535 1.00 75.31 699 PRO A CA 1
ATOM 5511 C C . PRO A 1 699 ? 29.323 6.488 -32.704 1.00 75.31 699 PRO A C 1
ATOM 5513 O O . PRO A 1 699 ? 28.107 6.515 -32.898 1.00 75.31 699 PRO A O 1
ATOM 5516 N N . THR A 1 700 ? 30.184 7.097 -33.512 1.00 83.25 700 THR A N 1
ATOM 5517 C CA . THR A 1 700 ? 29.852 7.761 -34.783 1.00 83.25 700 THR A CA 1
ATOM 5518 C C . THR A 1 700 ? 30.858 7.353 -35.860 1.00 83.25 700 THR A C 1
ATOM 5520 O O . THR A 1 700 ? 31.880 6.731 -35.565 1.00 83.25 700 THR A O 1
ATOM 5523 N N . TYR A 1 701 ? 30.620 7.728 -37.118 1.00 84.50 701 TYR A N 1
ATOM 5524 C CA . TYR A 1 701 ? 31.595 7.487 -38.189 1.00 84.50 701 TYR A CA 1
ATOM 5525 C C . TYR A 1 701 ? 32.965 8.124 -37.915 1.00 84.50 701 TYR A C 1
ATOM 5527 O O . TYR A 1 701 ? 33.980 7.525 -38.255 1.00 84.50 701 TYR A O 1
ATOM 5535 N N . ASP A 1 702 ? 32.997 9.294 -37.268 1.00 83.12 702 ASP A N 1
ATOM 5536 C CA . ASP A 1 702 ? 34.234 10.023 -36.955 1.00 83.12 702 ASP A CA 1
ATOM 5537 C C . ASP A 1 702 ? 35.080 9.319 -35.883 1.00 83.12 702 ASP A C 1
ATOM 5539 O O . ASP A 1 702 ? 36.290 9.509 -35.820 1.00 83.12 702 ASP A O 1
ATOM 5543 N N . SER A 1 703 ? 34.451 8.483 -35.052 1.00 79.06 703 SER A N 1
ATOM 5544 C CA . SER A 1 703 ? 35.144 7.700 -34.021 1.00 79.06 703 SER A CA 1
ATOM 5545 C C . SER A 1 703 ? 35.797 6.417 -34.549 1.00 79.06 703 SER A C 1
ATOM 5547 O O . SER A 1 703 ? 36.445 5.707 -33.784 1.00 79.06 703 SER A O 1
ATOM 5549 N N . MET A 1 704 ? 35.632 6.100 -35.840 1.00 84.81 704 MET A N 1
ATOM 5550 C CA . MET A 1 704 ? 36.172 4.888 -36.456 1.00 84.81 704 MET A CA 1
ATOM 5551 C C . MET A 1 704 ? 37.433 5.180 -37.271 1.00 84.81 704 MET A C 1
ATOM 5553 O O . MET A 1 704 ? 37.477 6.088 -38.101 1.00 84.81 704 MET A O 1
ATOM 5557 N N . THR A 1 705 ? 38.443 4.325 -37.125 1.00 87.44 705 THR A N 1
ATOM 5558 C CA . THR A 1 705 ? 39.572 4.262 -38.061 1.00 87.44 705 THR A CA 1
ATOM 5559 C C . THR A 1 705 ? 39.119 3.765 -39.439 1.00 87.44 705 THR A C 1
ATOM 5561 O O . THR A 1 705 ? 38.063 3.148 -39.597 1.00 87.44 705 THR A O 1
ATOM 5564 N N . SER A 1 706 ? 39.951 3.966 -40.464 1.00 84.94 706 SER A N 1
ATOM 5565 C CA . SER A 1 706 ? 39.635 3.516 -41.830 1.00 84.94 706 SER A CA 1
ATOM 5566 C C . SER A 1 706 ? 39.373 2.005 -41.927 1.00 84.94 706 SER A C 1
ATOM 5568 O O . SER A 1 706 ? 38.493 1.592 -42.681 1.00 84.94 706 SER A O 1
ATOM 5570 N N . SER A 1 707 ? 40.091 1.185 -41.153 1.00 85.69 707 SER A N 1
ATOM 5571 C CA . SER A 1 707 ? 39.907 -0.273 -41.118 1.00 85.69 707 SER A CA 1
ATOM 5572 C C . SER A 1 707 ? 38.601 -0.673 -40.423 1.00 85.69 707 SER A C 1
ATOM 5574 O O . SER A 1 707 ? 37.860 -1.509 -40.939 1.00 85.69 707 SER A O 1
ATOM 5576 N N . GLN A 1 708 ? 38.267 -0.022 -39.303 1.00 88.25 708 GLN A N 1
ATOM 5577 C CA . GLN A 1 708 ? 36.995 -0.217 -38.593 1.00 88.25 708 GLN A CA 1
ATOM 5578 C C . GLN A 1 708 ? 35.796 0.197 -39.459 1.00 88.25 708 GLN A C 1
ATOM 5580 O O . GLN A 1 708 ? 34.787 -0.501 -39.517 1.00 88.25 708 GLN A O 1
ATOM 5585 N N . LEU A 1 709 ? 35.928 1.286 -40.223 1.00 90.31 709 LEU A N 1
ATOM 5586 C CA . LEU A 1 709 ? 34.894 1.757 -41.142 1.00 90.31 709 LEU A CA 1
ATOM 5587 C C . LEU A 1 709 ? 34.653 0.777 -42.310 1.00 90.31 709 LEU A C 1
ATOM 5589 O O . LEU A 1 709 ? 33.515 0.586 -42.746 1.00 90.31 709 LEU A O 1
ATOM 5593 N N . GLN A 1 710 ? 35.710 0.135 -42.823 1.00 89.06 710 GLN A N 1
ATOM 5594 C CA . GLN A 1 710 ? 35.586 -0.916 -43.842 1.00 89.06 710 GLN A CA 1
ATOM 5595 C C . GLN A 1 710 ? 34.843 -2.140 -43.298 1.00 89.06 710 GLN A C 1
ATOM 5597 O O . GLN A 1 710 ? 33.929 -2.633 -43.967 1.00 89.06 710 GLN A O 1
ATOM 5602 N N . TRP A 1 711 ? 35.187 -2.576 -42.080 1.00 91.81 711 TRP A N 1
ATOM 5603 C CA . TRP A 1 711 ? 34.467 -3.645 -41.389 1.00 91.81 711 TRP A CA 1
ATOM 5604 C C . TRP A 1 711 ? 32.998 -3.277 -41.168 1.00 91.81 711 TRP A C 1
ATOM 5606 O O . TRP A 1 711 ? 32.122 -4.045 -41.561 1.00 91.81 711 TRP A O 1
ATOM 5616 N N . TYR A 1 712 ? 32.712 -2.078 -40.652 1.00 93.44 712 TYR A N 1
ATOM 5617 C CA . TYR A 1 712 ? 31.344 -1.612 -40.422 1.00 93.44 712 TYR A CA 1
ATOM 5618 C C . TYR A 1 712 ? 30.487 -1.678 -41.690 1.00 93.44 712 TYR A C 1
ATOM 5620 O O . TYR A 1 712 ? 29.386 -2.224 -41.666 1.00 93.44 712 TYR A O 1
ATOM 5628 N N . PHE A 1 713 ? 30.979 -1.181 -42.830 1.00 93.75 713 PHE A N 1
ATOM 5629 C CA . PHE A 1 713 ? 30.199 -1.220 -44.072 1.00 93.75 713 PHE A CA 1
ATOM 5630 C C . PHE A 1 713 ? 30.007 -2.634 -44.632 1.00 93.75 713 PHE A C 1
ATOM 5632 O O . PHE A 1 713 ? 28.994 -2.886 -45.297 1.00 93.75 713 PHE A O 1
ATOM 5639 N N . TYR A 1 714 ? 30.943 -3.551 -44.384 1.00 92.94 714 TYR A N 1
ATOM 5640 C CA . TYR A 1 714 ? 30.784 -4.964 -44.726 1.00 92.94 714 TYR A CA 1
ATOM 5641 C C . TYR A 1 714 ? 29.731 -5.622 -43.831 1.00 92.94 714 TYR A C 1
ATOM 5643 O O . TYR A 1 714 ? 28.729 -6.137 -44.332 1.00 92.94 714 TYR A O 1
ATOM 5651 N N . TRP A 1 715 ? 29.899 -5.501 -42.513 1.00 94.12 715 TRP A N 1
ATOM 5652 C CA . TRP A 1 715 ? 28.976 -6.004 -41.501 1.00 94.12 715 TRP A CA 1
ATOM 5653 C C . TRP A 1 715 ? 27.549 -5.471 -41.709 1.00 94.12 715 TRP A C 1
ATOM 5655 O O . TRP A 1 715 ? 26.603 -6.250 -41.814 1.00 94.12 715 TRP A O 1
ATOM 5665 N N . ARG A 1 716 ? 27.386 -4.156 -41.908 1.00 93.88 716 ARG A N 1
ATOM 5666 C CA . ARG A 1 716 ? 26.090 -3.509 -42.176 1.00 93.88 716 ARG A CA 1
ATOM 5667 C C . ARG A 1 716 ? 25.415 -4.055 -43.435 1.00 93.88 716 ARG A C 1
ATOM 5669 O O . ARG A 1 716 ? 24.195 -4.203 -43.466 1.00 93.88 716 ARG A O 1
ATOM 5676 N N . SER A 1 717 ? 26.189 -4.351 -44.484 1.00 91.44 717 SER A N 1
ATOM 5677 C CA . SER A 1 717 ? 25.647 -4.936 -45.721 1.00 91.44 717 SER A CA 1
ATOM 5678 C C . SER A 1 717 ? 25.110 -6.346 -45.474 1.00 91.44 717 SER A C 1
ATOM 5680 O O . SER A 1 717 ? 24.020 -6.667 -45.938 1.00 91.44 717 SER A O 1
ATOM 5682 N N . MET A 1 718 ? 25.829 -7.149 -44.685 1.00 91.19 718 MET A N 1
ATOM 5683 C CA . MET A 1 718 ? 25.401 -8.494 -44.288 1.00 91.19 718 MET A CA 1
ATOM 5684 C C . MET A 1 718 ? 24.124 -8.456 -43.440 1.00 91.19 718 MET A C 1
ATOM 5686 O O . MET A 1 718 ? 23.177 -9.187 -43.733 1.00 91.19 718 MET A O 1
ATOM 5690 N N . VAL A 1 719 ? 24.052 -7.550 -42.459 1.00 91.88 719 VAL A N 1
ATOM 5691 C CA . VAL A 1 719 ? 22.875 -7.387 -41.586 1.00 91.88 719 VAL A CA 1
ATOM 5692 C C . VAL A 1 719 ? 21.635 -6.976 -42.379 1.00 91.88 719 VAL A C 1
ATOM 5694 O O . VAL A 1 719 ? 20.562 -7.541 -42.173 1.00 91.88 719 VAL A O 1
ATOM 5697 N N . ARG A 1 720 ? 21.771 -6.068 -43.354 1.00 90.12 720 ARG A N 1
ATOM 5698 C CA . ARG A 1 720 ? 20.665 -5.689 -44.256 1.00 90.12 720 ARG A CA 1
ATOM 5699 C C . ARG A 1 720 ? 20.217 -6.823 -45.187 1.00 90.12 720 ARG A C 1
ATOM 5701 O O . ARG A 1 720 ? 19.076 -6.818 -45.638 1.00 90.12 720 ARG A O 1
ATOM 5708 N N . GLU A 1 721 ? 21.083 -7.798 -45.463 1.00 89.88 721 GLU A N 1
ATOM 5709 C CA . GLU A 1 721 ? 20.741 -9.040 -46.177 1.00 89.88 721 GLU A CA 1
ATOM 5710 C C . GLU A 1 721 ? 20.144 -10.124 -45.256 1.00 89.88 721 GLU A C 1
ATOM 5712 O O . GLU A 1 721 ? 19.837 -11.221 -45.721 1.00 89.88 721 GLU A O 1
ATOM 5717 N N . GLY A 1 722 ? 19.970 -9.838 -43.960 1.00 89.62 722 GLY A N 1
ATOM 5718 C CA . GLY A 1 722 ? 19.440 -10.779 -42.970 1.00 89.62 722 GLY A CA 1
ATOM 5719 C C . GLY A 1 722 ? 20.474 -11.766 -42.420 1.00 89.62 722 GLY A C 1
ATOM 5720 O O . GLY A 1 722 ? 20.096 -12.767 -41.815 1.00 89.62 722 GLY A O 1
ATOM 5721 N N . LYS A 1 723 ? 21.773 -11.513 -42.624 1.00 91.19 723 LYS A N 1
ATOM 5722 C CA . LYS A 1 723 ? 22.872 -12.301 -42.046 1.00 91.19 723 LYS A CA 1
ATOM 5723 C C . LYS A 1 723 ? 23.490 -11.523 -40.887 1.00 91.19 723 LYS A C 1
ATOM 5725 O O . LYS A 1 723 ? 23.915 -10.390 -41.077 1.00 91.19 723 LYS A O 1
ATOM 5730 N N . TYR A 1 724 ? 23.599 -12.138 -39.713 1.00 92.06 724 TYR A N 1
ATOM 5731 C CA . TYR A 1 724 ? 24.009 -11.462 -38.474 1.00 92.06 724 TYR A CA 1
ATOM 5732 C C . TYR A 1 724 ? 25.366 -11.980 -37.954 1.00 92.06 724 TYR A C 1
ATOM 5734 O O . TYR A 1 724 ? 25.382 -12.772 -37.012 1.00 92.06 724 TYR A O 1
ATOM 5742 N N . PRO A 1 725 ? 26.500 -11.607 -38.585 1.00 89.69 725 PRO A N 1
ATOM 5743 C CA . PRO A 1 725 ? 27.831 -12.010 -38.128 1.00 89.69 725 PRO A CA 1
ATOM 5744 C C . PRO A 1 725 ? 28.224 -11.329 -36.808 1.00 89.69 725 PRO A C 1
ATOM 5746 O O . PRO A 1 725 ? 27.786 -10.213 -36.528 1.00 89.69 725 PRO A O 1
ATOM 5749 N N . ASP A 1 726 ? 29.084 -11.980 -36.024 1.00 84.62 726 ASP A N 1
ATOM 5750 C CA . ASP A 1 726 ? 29.559 -11.445 -34.743 1.00 84.62 726 ASP A CA 1
ATOM 5751 C C . ASP A 1 726 ? 30.267 -10.097 -34.917 1.00 84.62 726 ASP A C 1
ATOM 5753 O O . ASP A 1 726 ? 31.033 -9.890 -35.862 1.00 84.62 726 ASP A O 1
ATOM 5757 N N . SER A 1 727 ? 29.959 -9.161 -34.021 1.00 87.88 727 SER A N 1
ATOM 5758 C CA . SER A 1 727 ? 30.485 -7.800 -34.046 1.00 87.88 727 SER A CA 1
ATOM 5759 C C . SER A 1 727 ? 30.350 -7.147 -32.674 1.00 87.88 727 SER A C 1
ATOM 5761 O O . SER A 1 727 ? 29.478 -7.518 -31.882 1.00 87.88 727 SER A O 1
ATOM 5763 N N . ASP A 1 728 ? 31.181 -6.137 -32.426 1.00 83.06 728 ASP A N 1
ATOM 5764 C CA . ASP A 1 728 ? 31.135 -5.361 -31.189 1.00 83.06 728 ASP A CA 1
ATOM 5765 C C . ASP A 1 728 ? 29.877 -4.495 -31.078 1.00 83.06 728 ASP A C 1
ATOM 5767 O O . ASP A 1 728 ? 29.364 -3.961 -32.070 1.00 83.06 728 ASP A O 1
ATOM 5771 N N . LEU A 1 729 ? 29.437 -4.288 -29.836 1.00 79.25 729 LEU A N 1
ATOM 5772 C CA . LEU A 1 729 ? 28.252 -3.513 -29.472 1.00 79.25 729 LEU A CA 1
ATOM 5773 C C . LEU A 1 729 ? 28.259 -2.091 -30.065 1.00 79.25 729 LEU A C 1
ATOM 5775 O O . LEU A 1 729 ? 27.229 -1.608 -30.537 1.00 79.25 729 LEU A O 1
ATOM 5779 N N . SER A 1 730 ? 29.426 -1.444 -30.119 1.00 81.75 730 SER A N 1
ATOM 5780 C CA . SER A 1 730 ? 29.576 -0.084 -30.652 1.00 81.75 730 SER A CA 1
ATOM 5781 C C . SER A 1 730 ? 29.208 0.016 -32.138 1.00 81.75 730 SER A C 1
ATOM 5783 O O . SER A 1 730 ? 28.595 0.999 -32.548 1.00 81.75 730 SER A O 1
ATOM 5785 N N . TYR A 1 731 ? 29.510 -1.003 -32.956 1.00 89.06 731 TYR A N 1
ATOM 5786 C CA . TYR A 1 731 ? 29.078 -1.035 -34.362 1.00 89.06 731 TYR A CA 1
ATOM 5787 C C . TYR A 1 731 ? 27.564 -1.207 -34.487 1.00 89.06 731 TYR A C 1
ATOM 5789 O O . TYR A 1 731 ? 26.934 -0.571 -35.335 1.00 89.06 731 TYR A O 1
ATOM 5797 N N . ILE A 1 732 ? 26.977 -2.037 -33.620 1.00 90.56 732 ILE A N 1
ATOM 5798 C CA . ILE A 1 732 ? 25.531 -2.266 -33.582 1.00 90.56 732 ILE A CA 1
ATOM 5799 C C . ILE A 1 732 ? 24.809 -0.955 -33.247 1.00 90.56 732 ILE A C 1
ATOM 5801 O O . ILE A 1 732 ? 23.846 -0.608 -33.930 1.00 90.56 732 ILE A O 1
ATOM 5805 N N . PHE A 1 733 ? 25.313 -0.175 -32.284 1.00 84.56 733 PHE A N 1
ATOM 5806 C CA . PHE A 1 733 ? 24.747 1.134 -31.943 1.00 84.56 733 PHE A CA 1
ATOM 5807 C C . PHE A 1 733 ? 24.763 2.129 -33.105 1.00 84.56 733 PHE A C 1
ATOM 5809 O O . PHE A 1 733 ? 23.749 2.785 -33.325 1.00 84.56 733 PHE A O 1
ATOM 5816 N N . VAL A 1 734 ? 25.838 2.206 -33.900 1.00 88.88 734 VAL A N 1
ATOM 5817 C CA . VAL A 1 734 ? 25.854 3.086 -35.089 1.00 88.88 734 VAL A CA 1
ATOM 5818 C C . VAL A 1 734 ? 24.744 2.715 -36.067 1.00 88.88 734 VAL A C 1
ATOM 5820 O O . VAL A 1 734 ? 24.051 3.595 -36.578 1.00 88.88 734 VAL A O 1
ATOM 5823 N N . PHE A 1 735 ? 24.527 1.419 -36.290 1.00 92.75 735 PHE A N 1
ATOM 5824 C CA . PHE A 1 735 ? 23.454 0.957 -37.165 1.00 92.75 735 PHE A CA 1
ATOM 5825 C C . PHE A 1 735 ? 22.065 1.243 -36.589 1.00 92.75 735 PHE A C 1
ATOM 5827 O O . PHE A 1 735 ? 21.174 1.672 -37.319 1.00 92.75 735 PHE A O 1
ATOM 5834 N N . ILE A 1 736 ? 21.883 1.088 -35.279 1.00 91.75 736 ILE A N 1
ATOM 5835 C CA . ILE A 1 736 ? 20.638 1.468 -34.606 1.00 91.75 736 ILE A CA 1
ATOM 5836 C C . ILE A 1 736 ? 20.391 2.976 -34.744 1.00 91.75 736 ILE A C 1
ATOM 5838 O O . ILE A 1 736 ? 19.273 3.372 -35.069 1.00 91.75 736 ILE A O 1
ATOM 5842 N N . TYR A 1 737 ? 21.422 3.816 -34.589 1.00 89.75 737 TYR A N 1
ATOM 5843 C CA . TYR A 1 737 ? 21.319 5.264 -34.795 1.00 89.75 737 TYR A CA 1
ATOM 5844 C C . TYR A 1 737 ? 20.920 5.621 -36.231 1.00 89.75 737 TYR A C 1
ATOM 5846 O O . TYR A 1 737 ? 20.142 6.554 -36.428 1.00 89.75 737 TYR A O 1
ATOM 5854 N N . GLU A 1 738 ? 21.384 4.876 -37.242 1.00 91.00 738 GLU A N 1
ATOM 5855 C CA . GLU A 1 738 ? 20.870 5.027 -38.611 1.00 91.00 738 GLU A CA 1
ATOM 5856 C C . GLU A 1 738 ? 19.355 4.757 -38.664 1.00 91.00 738 GLU A C 1
ATOM 5858 O O . GLU A 1 738 ? 18.602 5.590 -39.173 1.00 91.00 738 GLU A O 1
ATOM 5863 N N . LEU A 1 739 ? 18.903 3.629 -38.106 1.00 91.75 739 LEU A N 1
ATOM 5864 C CA . LEU A 1 739 ? 17.509 3.182 -38.184 1.00 91.75 739 LEU A CA 1
ATOM 5865 C C . LEU A 1 739 ? 16.535 4.094 -37.425 1.00 91.75 739 LEU A C 1
ATOM 5867 O O . LEU A 1 739 ? 15.511 4.476 -37.993 1.00 91.75 739 LEU A O 1
ATOM 5871 N N . ILE A 1 740 ? 16.850 4.501 -36.188 1.00 89.44 740 ILE A N 1
ATOM 5872 C CA . ILE A 1 740 ? 15.975 5.398 -35.403 1.00 89.44 740 ILE A CA 1
ATOM 5873 C C . ILE A 1 740 ? 15.818 6.773 -36.069 1.00 89.44 740 ILE A C 1
ATOM 5875 O O . ILE A 1 740 ? 14.778 7.409 -35.930 1.00 89.44 740 ILE A O 1
ATOM 5879 N N . ASN A 1 741 ? 16.818 7.214 -36.844 1.00 87.75 741 ASN A N 1
ATOM 5880 C CA . ASN A 1 741 ? 16.765 8.442 -37.645 1.00 87.75 741 ASN A CA 1
ATOM 5881 C C . ASN A 1 741 ? 16.217 8.206 -39.070 1.00 87.75 741 ASN A C 1
ATOM 5883 O O . ASN A 1 741 ? 16.352 9.078 -39.934 1.00 87.75 741 ASN A O 1
ATOM 5887 N N . ASN A 1 742 ? 15.599 7.049 -39.333 1.00 89.00 742 ASN A N 1
ATOM 5888 C CA . ASN A 1 742 ? 15.013 6.665 -40.621 1.00 89.00 742 ASN A CA 1
ATOM 5889 C C . ASN A 1 742 ? 16.013 6.669 -41.799 1.00 89.00 742 ASN A C 1
ATOM 5891 O O . ASN A 1 742 ? 15.654 6.957 -42.944 1.00 89.00 742 ASN A O 1
ATOM 5895 N N . VAL A 1 743 ? 17.284 6.343 -41.546 1.00 87.88 743 VAL A N 1
ATOM 5896 C CA . VAL A 1 743 ? 18.320 6.200 -42.578 1.00 87.88 743 VAL A CA 1
ATOM 5897 C C . VAL A 1 743 ? 18.451 4.732 -42.980 1.00 87.88 743 VAL A C 1
ATOM 5899 O O . VAL A 1 743 ? 18.696 3.862 -42.154 1.00 87.88 743 VAL A O 1
ATOM 5902 N N . GLY A 1 744 ? 18.311 4.446 -44.279 1.00 84.62 744 GLY A N 1
ATOM 5903 C CA . GLY A 1 744 ? 18.340 3.068 -44.791 1.00 84.62 744 GLY A CA 1
ATOM 5904 C C . GLY A 1 744 ? 17.025 2.301 -44.605 1.00 84.62 744 GLY A C 1
ATOM 5905 O O . GLY A 1 744 ? 17.014 1.082 -44.758 1.00 84.62 744 GLY A O 1
ATOM 5906 N N . VAL A 1 745 ? 15.938 3.019 -44.312 1.00 89.69 745 VAL A N 1
ATOM 5907 C CA . VAL A 1 745 ? 14.582 2.505 -44.086 1.00 89.69 745 VAL A CA 1
ATOM 5908 C C . VAL A 1 745 ? 13.671 2.884 -45.261 1.00 89.69 745 VAL A C 1
ATOM 5910 O O . VAL A 1 745 ? 13.755 4.008 -45.761 1.00 89.69 745 VAL A O 1
ATOM 5913 N N . LYS A 1 746 ? 12.809 1.966 -45.720 1.00 86.19 746 LYS A N 1
ATOM 5914 C CA . LYS A 1 746 ? 11.839 2.228 -46.808 1.00 86.19 746 LYS A CA 1
ATOM 5915 C C . LYS A 1 746 ? 10.568 2.918 -46.318 1.00 86.19 746 LYS A C 1
ATOM 5917 O O . LYS A 1 746 ? 10.120 3.889 -46.920 1.00 86.19 746 LYS A O 1
ATOM 5922 N N . ASP A 1 747 ? 9.984 2.377 -45.257 1.00 86.44 747 ASP A N 1
ATOM 5923 C CA . ASP A 1 747 ? 8.775 2.855 -44.596 1.00 86.44 747 ASP A CA 1
ATOM 5924 C C . ASP A 1 747 ? 8.855 2.564 -43.086 1.00 86.44 747 ASP A C 1
ATOM 5926 O O . ASP A 1 747 ? 9.744 1.847 -42.626 1.00 86.44 747 ASP A O 1
ATOM 5930 N N . THR A 1 748 ? 7.932 3.113 -42.293 1.00 86.31 748 THR A N 1
ATOM 5931 C CA . THR A 1 748 ? 7.930 2.920 -40.831 1.00 86.31 748 THR A CA 1
ATOM 5932 C C . THR A 1 748 ? 7.921 1.440 -40.432 1.00 86.31 748 THR A C 1
ATOM 5934 O O . THR A 1 748 ? 8.522 1.060 -39.431 1.00 86.31 748 THR A O 1
ATOM 5937 N N . ARG A 1 749 ? 7.253 0.578 -41.209 1.00 88.56 749 ARG A N 1
ATOM 5938 C CA . ARG A 1 749 ? 7.179 -0.858 -40.915 1.00 88.56 749 ARG A CA 1
ATOM 5939 C C . ARG A 1 749 ? 8.527 -1.541 -41.106 1.00 88.56 749 ARG A C 1
ATOM 5941 O O . ARG A 1 749 ? 8.917 -2.348 -40.270 1.00 88.56 749 ARG A O 1
ATOM 5948 N N . ASP A 1 750 ? 9.226 -1.210 -42.182 1.00 89.75 750 ASP A N 1
ATOM 5949 C CA . ASP A 1 750 ? 10.565 -1.700 -42.486 1.00 89.75 750 ASP A CA 1
ATOM 5950 C C . ASP A 1 750 ? 11.568 -1.283 -41.402 1.00 89.75 750 ASP A C 1
ATOM 5952 O O . ASP A 1 750 ? 12.341 -2.118 -40.941 1.00 89.75 750 ASP A O 1
ATOM 5956 N N . GLY A 1 751 ? 11.514 -0.036 -40.925 1.00 89.62 751 GLY A N 1
ATOM 5957 C CA . GLY A 1 751 ? 12.398 0.440 -39.854 1.00 89.62 751 GLY A CA 1
ATOM 5958 C C . GLY A 1 751 ? 12.143 -0.262 -38.522 1.00 89.62 751 GLY A C 1
ATOM 5959 O O . GLY A 1 751 ? 13.081 -0.748 -37.887 1.00 89.62 751 GLY A O 1
ATOM 5960 N N . TYR A 1 752 ? 10.869 -0.393 -38.146 1.00 89.94 752 TYR A N 1
ATOM 5961 C CA . TYR A 1 752 ? 10.446 -1.110 -36.943 1.00 89.94 752 TYR A CA 1
ATOM 5962 C C . TYR A 1 752 ? 10.889 -2.583 -36.971 1.00 89.94 752 TYR A C 1
ATOM 5964 O O . TYR A 1 752 ? 11.497 -3.082 -36.024 1.00 89.94 752 TYR A O 1
ATOM 5972 N N . GLU A 1 753 ? 10.650 -3.274 -38.086 1.00 89.56 753 GLU A N 1
ATOM 5973 C CA . GLU A 1 753 ? 10.996 -4.686 -38.241 1.00 89.56 753 GLU A CA 1
ATOM 5974 C C . GLU A 1 753 ? 12.517 -4.906 -38.313 1.00 89.56 753 GLU A C 1
ATOM 5976 O O . GLU A 1 753 ? 13.024 -5.888 -37.769 1.00 89.56 753 GLU A O 1
ATOM 5981 N N . GLN A 1 754 ? 13.278 -3.991 -38.926 1.00 92.75 754 GLN A N 1
ATOM 5982 C CA . GLN A 1 754 ? 14.743 -4.047 -38.906 1.00 92.75 754 GLN A CA 1
ATOM 5983 C C . GLN A 1 754 ? 15.294 -3.913 -37.478 1.00 92.75 754 GLN A C 1
ATOM 5985 O O . GLN A 1 754 ? 16.137 -4.724 -37.088 1.00 92.75 754 GLN A O 1
ATOM 5990 N N . LEU A 1 755 ? 14.791 -2.962 -36.679 1.00 92.44 755 LEU A N 1
ATOM 5991 C CA . LEU A 1 755 ? 15.179 -2.814 -35.269 1.00 92.44 755 LEU A CA 1
ATOM 5992 C C . LEU A 1 755 ? 14.843 -4.077 -34.459 1.00 92.44 755 LEU A C 1
ATOM 5994 O O . LEU A 1 755 ? 15.706 -4.608 -33.754 1.00 92.44 755 LEU A O 1
ATOM 5998 N N . ARG A 1 756 ? 13.624 -4.608 -34.622 1.00 90.69 756 ARG A N 1
ATOM 5999 C CA . ARG A 1 756 ? 13.172 -5.838 -33.955 1.00 90.69 756 ARG A CA 1
ATOM 6000 C C . ARG A 1 756 ? 14.038 -7.047 -34.315 1.00 90.69 756 ARG A C 1
ATOM 6002 O O . ARG A 1 756 ? 14.415 -7.814 -33.432 1.00 90.69 756 ARG A O 1
ATOM 6009 N N . ARG A 1 757 ? 14.417 -7.217 -35.586 1.00 91.81 757 ARG A N 1
ATOM 6010 C CA . ARG A 1 757 ? 15.296 -8.323 -36.010 1.00 91.81 757 ARG A CA 1
ATOM 6011 C C . ARG A 1 757 ? 16.715 -8.190 -35.477 1.00 91.81 757 ARG A C 1
ATOM 6013 O O . ARG A 1 757 ? 17.296 -9.206 -35.105 1.00 91.81 757 ARG A O 1
ATOM 6020 N N . VAL A 1 758 ? 17.280 -6.981 -35.452 1.00 93.00 758 VAL A N 1
ATOM 6021 C CA . VAL A 1 758 ? 18.606 -6.741 -34.854 1.00 93.00 758 VAL A CA 1
ATOM 6022 C C . VAL A 1 758 ? 18.594 -7.149 -33.387 1.00 93.00 758 VAL A C 1
ATOM 6024 O O . VAL A 1 758 ? 19.482 -7.885 -32.962 1.00 93.00 758 VAL A O 1
ATOM 6027 N N . TRP A 1 759 ? 17.564 -6.736 -32.649 1.00 91.12 759 TRP A N 1
ATOM 6028 C CA . TRP A 1 759 ? 17.387 -7.109 -31.252 1.00 91.12 759 TRP A CA 1
ATOM 6029 C C . TRP A 1 759 ? 17.308 -8.633 -31.070 1.00 91.12 759 TRP A C 1
ATOM 6031 O O . TRP A 1 759 ? 18.175 -9.212 -30.419 1.00 91.12 759 TRP A O 1
ATOM 6041 N N . LEU A 1 760 ? 16.355 -9.306 -31.726 1.00 89.69 760 LEU A N 1
ATOM 6042 C CA . LEU A 1 760 ? 16.155 -10.756 -31.587 1.00 89.69 760 LEU A CA 1
ATOM 6043 C C . LEU A 1 760 ? 17.389 -11.586 -31.973 1.00 89.69 760 LEU A C 1
ATOM 6045 O O . LEU A 1 760 ? 17.649 -12.613 -31.358 1.00 89.69 760 LEU A O 1
ATOM 6049 N N . ASN A 1 761 ? 18.159 -11.161 -32.981 1.00 92.00 761 ASN A N 1
ATOM 6050 C CA . ASN A 1 761 ? 19.307 -11.938 -33.457 1.00 92.00 761 ASN A CA 1
ATOM 6051 C C . ASN A 1 761 ? 20.588 -11.714 -32.649 1.00 92.00 761 ASN A C 1
ATOM 6053 O O . ASN A 1 761 ? 21.458 -12.586 -32.697 1.00 92.00 761 ASN A O 1
ATOM 6057 N N . TYR A 1 762 ? 20.744 -10.576 -31.962 1.00 90.06 762 TYR A N 1
ATOM 6058 C CA . TYR A 1 762 ? 21.947 -10.273 -31.177 1.00 90.06 762 TYR A CA 1
ATOM 6059 C C . TYR A 1 762 ? 21.745 -10.328 -29.665 1.00 90.06 762 TYR A C 1
ATOM 6061 O O . TYR A 1 762 ? 22.754 -10.440 -28.979 1.00 90.06 762 TYR A O 1
ATOM 6069 N N . ARG A 1 763 ? 20.517 -10.296 -29.132 1.00 86.06 763 ARG A N 1
ATOM 6070 C CA . ARG A 1 763 ? 20.275 -10.242 -27.678 1.00 86.06 763 ARG A CA 1
ATOM 6071 C C . ARG A 1 763 ? 20.978 -11.343 -26.879 1.00 86.06 763 ARG A C 1
ATOM 6073 O O . ARG A 1 763 ? 21.597 -11.044 -25.869 1.00 86.06 763 ARG A O 1
ATOM 6080 N N . ASP A 1 764 ? 20.997 -12.580 -27.379 1.00 83.50 764 ASP A N 1
ATOM 6081 C CA . ASP A 1 764 ? 21.641 -13.697 -26.672 1.00 83.50 764 ASP A CA 1
ATOM 6082 C C . ASP A 1 764 ? 23.175 -13.554 -26.647 1.00 83.50 764 ASP A C 1
ATOM 6084 O O . ASP A 1 764 ? 23.834 -13.992 -25.708 1.00 83.50 764 ASP A O 1
ATOM 6088 N N . ARG A 1 765 ? 23.753 -12.926 -27.685 1.00 87.06 765 ARG A N 1
ATOM 6089 C CA . ARG A 1 765 ? 25.200 -12.660 -27.800 1.00 87.06 765 ARG A CA 1
ATOM 6090 C C . ARG A 1 765 ? 25.610 -11.341 -27.136 1.00 87.06 765 ARG A C 1
ATOM 6092 O O . ARG A 1 765 ? 26.765 -11.182 -26.764 1.00 87.06 765 ARG A O 1
ATOM 6099 N N . GLN A 1 766 ? 24.681 -10.395 -27.022 1.00 82.56 766 GLN A N 1
ATOM 6100 C CA . GLN A 1 766 ? 24.869 -9.041 -26.503 1.00 82.56 766 GLN A CA 1
ATOM 6101 C C . GLN A 1 766 ? 23.686 -8.658 -25.588 1.00 82.56 766 GLN A C 1
ATOM 6103 O O . GLN A 1 766 ? 22.851 -7.836 -25.982 1.00 82.56 766 GLN A O 1
ATOM 6108 N N . PRO A 1 767 ? 23.607 -9.194 -24.351 1.00 77.50 767 PRO A N 1
ATOM 6109 C CA . PRO A 1 767 ? 22.467 -8.967 -23.451 1.00 77.50 767 PRO A CA 1
ATOM 6110 C C . PRO A 1 767 ? 22.241 -7.493 -23.091 1.00 77.50 767 PRO A C 1
ATOM 6112 O O . PRO A 1 767 ? 21.116 -7.074 -22.832 1.00 77.50 767 PRO A O 1
ATOM 6115 N N . LYS A 1 768 ? 23.302 -6.669 -23.146 1.00 75.44 768 LYS A N 1
ATOM 6116 C CA . LYS A 1 768 ? 23.232 -5.214 -22.916 1.00 75.44 768 LYS A CA 1
ATOM 6117 C C . LYS A 1 768 ? 22.260 -4.510 -23.880 1.00 75.44 768 LYS A C 1
ATOM 6119 O O . LYS A 1 768 ? 21.813 -3.416 -23.557 1.00 75.44 768 LYS A O 1
ATOM 6124 N N . LEU A 1 769 ? 21.907 -5.114 -25.022 1.00 80.88 769 LEU A N 1
ATOM 6125 C CA . LEU A 1 769 ? 20.940 -4.559 -25.977 1.00 80.88 769 LEU A CA 1
ATOM 6126 C C . LEU A 1 769 ? 19.512 -4.462 -25.423 1.00 80.88 769 LEU A C 1
ATOM 6128 O O . LEU A 1 769 ? 18.802 -3.531 -25.810 1.00 80.88 769 LEU A O 1
ATOM 6132 N N . ASP A 1 770 ? 19.103 -5.361 -24.522 1.00 81.00 770 ASP A N 1
ATOM 6133 C CA . ASP A 1 770 ? 17.748 -5.361 -23.944 1.00 81.00 770 ASP A CA 1
ATOM 6134 C C . ASP A 1 770 ? 17.471 -4.031 -23.205 1.00 81.00 770 ASP A C 1
ATOM 6136 O O . ASP A 1 770 ? 16.396 -3.454 -23.349 1.00 81.00 770 ASP A O 1
ATOM 6140 N N . ASN A 1 771 ? 18.495 -3.453 -22.559 1.00 76.25 771 ASN A N 1
ATOM 6141 C CA . ASN A 1 771 ? 18.424 -2.181 -21.821 1.00 76.25 771 ASN A CA 1
ATOM 6142 C C . ASN A 1 771 ? 18.193 -0.929 -22.689 1.00 76.25 771 ASN A C 1
ATOM 6144 O O . ASN A 1 771 ? 17.994 0.156 -22.142 1.00 76.25 771 ASN A O 1
ATOM 6148 N N . TYR A 1 772 ? 18.302 -1.040 -24.017 1.00 81.12 772 TYR A N 1
ATOM 6149 C CA . TYR A 1 772 ? 18.193 0.101 -24.933 1.00 81.12 772 TYR A CA 1
ATOM 6150 C C . TYR A 1 772 ? 17.155 -0.141 -26.024 1.00 81.12 772 TYR A C 1
ATOM 6152 O O . TYR A 1 772 ? 16.275 0.689 -26.248 1.00 81.12 772 TYR A O 1
ATOM 6160 N N . LEU A 1 773 ? 17.249 -1.278 -26.724 1.00 86.25 773 LEU A N 1
ATOM 6161 C CA . LEU A 1 773 ? 16.440 -1.525 -27.914 1.00 86.25 773 LEU A CA 1
ATOM 6162 C C . LEU A 1 773 ? 14.960 -1.685 -27.592 1.00 86.25 773 LEU A C 1
ATOM 6164 O O . LEU A 1 773 ? 14.147 -1.273 -28.411 1.00 86.25 773 LEU A O 1
ATOM 6168 N N . ILE A 1 774 ? 14.596 -2.215 -26.423 1.00 85.88 774 ILE A N 1
ATOM 6169 C CA . ILE A 1 774 ? 13.183 -2.363 -26.054 1.00 85.88 774 ILE A CA 1
ATOM 6170 C C . ILE A 1 774 ? 12.515 -0.982 -25.978 1.00 85.88 774 ILE A C 1
ATOM 6172 O O . ILE A 1 774 ? 11.482 -0.751 -26.611 1.00 85.88 774 ILE A O 1
ATOM 6176 N N . ASP A 1 775 ? 13.153 -0.035 -25.285 1.00 82.69 775 ASP A N 1
ATOM 6177 C CA . ASP A 1 775 ? 12.653 1.334 -25.150 1.00 82.69 775 ASP A CA 1
ATOM 6178 C C . ASP A 1 775 ? 12.680 2.083 -26.484 1.00 82.69 775 ASP A C 1
ATOM 6180 O O . ASP A 1 775 ? 11.717 2.757 -26.839 1.00 82.69 775 ASP A O 1
ATOM 6184 N N . TRP A 1 776 ? 13.755 1.938 -27.263 1.00 87.19 776 TRP A N 1
ATOM 6185 C CA . TRP A 1 776 ? 13.886 2.633 -28.543 1.00 87.19 776 TRP A CA 1
ATOM 6186 C C . TRP A 1 776 ? 12.948 2.085 -29.623 1.00 87.19 776 TRP A C 1
ATOM 6188 O O . TRP A 1 776 ? 12.469 2.858 -30.451 1.00 87.19 776 TRP A O 1
ATOM 6198 N N . ILE A 1 777 ? 12.646 0.783 -29.629 1.00 89.19 777 ILE A N 1
ATOM 6199 C CA . ILE A 1 777 ? 11.646 0.187 -30.531 1.00 89.19 777 ILE A CA 1
ATOM 6200 C C . ILE A 1 777 ? 10.245 0.674 -30.152 1.00 89.19 777 ILE A C 1
ATOM 6202 O O . ILE A 1 777 ? 9.463 1.040 -31.035 1.00 89.19 777 ILE A O 1
ATOM 6206 N N . PHE A 1 778 ? 9.946 0.735 -28.853 1.00 86.00 778 PHE A N 1
ATOM 6207 C CA . PHE A 1 778 ? 8.694 1.292 -28.349 1.00 86.00 778 PHE A CA 1
ATOM 6208 C C . PHE A 1 778 ? 8.532 2.774 -28.733 1.00 86.00 778 PHE A C 1
ATOM 6210 O O . PHE A 1 778 ? 7.504 3.170 -29.288 1.00 86.00 778 PHE A O 1
ATOM 6217 N N . ASP A 1 779 ? 9.584 3.575 -28.543 1.00 85.94 779 ASP A N 1
ATOM 6218 C CA . ASP A 1 779 ? 9.636 4.980 -28.961 1.00 85.94 779 ASP A CA 1
ATOM 6219 C C . ASP A 1 779 ? 9.458 5.128 -30.468 1.00 85.94 779 ASP A C 1
ATOM 6221 O O . ASP A 1 779 ? 8.691 5.973 -30.927 1.00 85.94 779 ASP A O 1
ATOM 6225 N N . TYR A 1 780 ? 10.116 4.270 -31.248 1.00 88.12 780 TYR A N 1
ATOM 6226 C CA . TYR A 1 780 ? 9.999 4.265 -32.699 1.00 88.12 780 TYR A CA 1
ATOM 6227 C C . TYR A 1 780 ? 8.572 3.987 -33.166 1.00 88.12 780 TYR A C 1
ATOM 6229 O O . TYR A 1 780 ? 8.098 4.686 -34.067 1.00 88.12 780 TYR A O 1
ATOM 6237 N N . ALA A 1 781 ? 7.874 3.038 -32.538 1.00 86.56 781 ALA A N 1
ATOM 6238 C CA . ALA A 1 781 ? 6.476 2.749 -32.839 1.00 86.56 781 ALA A CA 1
ATOM 6239 C C . ALA A 1 781 ? 5.561 3.947 -32.530 1.00 86.56 781 ALA A C 1
ATOM 6241 O O . ALA A 1 781 ? 4.749 4.329 -33.377 1.00 86.56 781 ALA A O 1
ATOM 6242 N N . LEU A 1 782 ? 5.731 4.578 -31.362 1.00 82.69 782 LEU A N 1
ATOM 6243 C CA . LEU A 1 782 ? 4.941 5.743 -30.946 1.00 82.69 782 LEU A CA 1
ATOM 6244 C C . LEU A 1 782 ? 5.196 6.972 -31.832 1.00 82.69 782 LEU A C 1
ATOM 6246 O O . LEU A 1 782 ? 4.256 7.586 -32.338 1.00 82.69 782 LEU A O 1
ATOM 6250 N N . ILE A 1 783 ? 6.465 7.325 -32.047 1.00 82.50 783 ILE A N 1
ATOM 6251 C CA . ILE A 1 783 ? 6.871 8.556 -32.742 1.00 82.50 783 ILE A CA 1
ATOM 6252 C C . ILE A 1 783 ? 6.547 8.485 -34.231 1.00 82.50 783 ILE A C 1
ATOM 6254 O O . ILE A 1 783 ? 6.020 9.446 -34.795 1.00 82.50 783 ILE A O 1
ATOM 6258 N N . ASN A 1 784 ? 6.819 7.347 -34.873 1.00 82.69 784 ASN A N 1
ATOM 6259 C CA . ASN A 1 784 ? 6.571 7.175 -36.305 1.00 82.69 784 ASN A CA 1
ATOM 6260 C C . ASN A 1 784 ? 5.138 6.698 -36.612 1.00 82.69 784 ASN A C 1
ATOM 6262 O O . ASN A 1 784 ? 4.836 6.410 -37.772 1.00 82.69 784 ASN A O 1
ATOM 6266 N N . LYS A 1 785 ? 4.253 6.643 -35.599 1.00 79.88 785 LYS A N 1
ATOM 6267 C CA . LYS A 1 785 ? 2.836 6.245 -35.703 1.00 79.88 785 LYS A CA 1
ATOM 6268 C C . LYS A 1 785 ? 2.660 4.888 -36.387 1.00 79.88 785 LYS A C 1
ATOM 6270 O O . LYS A 1 785 ? 1.916 4.760 -37.363 1.00 79.88 785 LYS A O 1
ATOM 6275 N N . TYR A 1 786 ? 3.386 3.883 -35.903 1.00 79.94 786 TYR A N 1
ATOM 6276 C CA . TYR A 1 786 ? 3.265 2.523 -36.415 1.00 79.94 786 TYR A CA 1
ATOM 6277 C C . TYR A 1 786 ? 1.816 2.015 -36.234 1.00 79.94 786 TYR A C 1
ATOM 6279 O O . TYR A 1 786 ? 1.241 2.241 -35.173 1.00 79.94 786 TYR A O 1
ATOM 6287 N N . PRO A 1 787 ? 1.193 1.365 -37.240 1.00 69.44 787 PRO A N 1
ATOM 6288 C CA . PRO A 1 787 ? -0.233 1.024 -37.181 1.00 69.44 787 PRO A CA 1
ATOM 6289 C C . PRO A 1 787 ? -0.626 -0.055 -36.162 1.00 69.44 787 PRO A C 1
ATOM 6291 O O . PRO A 1 787 ? -1.816 -0.204 -35.901 1.00 69.44 787 PRO A O 1
ATOM 6294 N N . ALA A 1 788 ? 0.327 -0.846 -35.658 1.00 70.75 788 ALA A N 1
ATOM 6295 C CA . ALA A 1 788 ? 0.055 -1.874 -34.652 1.00 70.75 788 ALA A CA 1
ATOM 6296 C C . ALA A 1 788 ? 0.099 -1.285 -33.239 1.00 70.75 788 ALA A C 1
ATOM 6298 O O . ALA A 1 788 ? 0.744 -0.257 -33.024 1.00 70.75 788 ALA A O 1
ATOM 6299 N N . ASP A 1 789 ? -0.550 -1.953 -32.285 1.00 71.94 789 ASP A N 1
ATOM 6300 C CA . ASP A 1 789 ? -0.518 -1.541 -30.885 1.00 71.94 789 ASP A CA 1
ATOM 6301 C C . ASP A 1 789 ? 0.926 -1.632 -30.342 1.00 71.94 789 ASP A C 1
ATOM 6303 O O . ASP A 1 789 ? 1.506 -2.722 -30.314 1.00 71.94 789 ASP A O 1
ATOM 6307 N N . PRO A 1 790 ? 1.532 -0.514 -29.895 1.00 69.31 790 PRO A N 1
ATOM 6308 C CA . PRO A 1 790 ? 2.848 -0.514 -29.258 1.00 69.31 790 PRO A CA 1
ATOM 6309 C C . PRO A 1 790 ? 2.970 -1.482 -28.067 1.00 69.31 790 PRO A C 1
ATOM 6311 O O . PRO A 1 790 ? 4.087 -1.879 -27.725 1.00 69.31 790 PRO A O 1
ATOM 6314 N N . MET A 1 791 ? 1.854 -1.879 -27.443 1.00 74.12 791 MET A N 1
ATOM 6315 C CA . MET A 1 791 ? 1.826 -2.860 -26.351 1.00 74.12 791 MET A CA 1
ATOM 6316 C C . MET A 1 791 ? 2.155 -4.286 -26.801 1.00 74.12 791 MET A C 1
ATOM 6318 O O . MET A 1 791 ? 2.728 -5.038 -26.011 1.00 74.12 791 MET A O 1
ATOM 6322 N N . GLU A 1 792 ? 1.869 -4.664 -28.052 1.00 77.94 792 GLU A N 1
ATOM 6323 C CA . GLU A 1 792 ? 2.154 -6.016 -28.566 1.00 77.94 792 GLU A CA 1
ATOM 6324 C C . GLU A 1 792 ? 3.649 -6.346 -28.472 1.00 77.94 792 GLU A C 1
ATOM 6326 O O . GLU A 1 792 ? 4.032 -7.453 -28.093 1.00 77.94 792 GLU A O 1
ATOM 6331 N N . PHE A 1 793 ? 4.505 -5.360 -28.752 1.00 81.81 793 PHE A N 1
ATOM 6332 C CA . PHE A 1 793 ? 5.953 -5.516 -28.652 1.00 81.81 793 PHE A CA 1
ATOM 6333 C C . PHE A 1 793 ? 6.426 -5.714 -27.214 1.00 81.81 793 PHE A C 1
ATOM 6335 O O . PHE A 1 793 ? 7.269 -6.568 -26.956 1.00 81.81 793 PHE A O 1
ATOM 6342 N N . LEU A 1 794 ? 5.878 -4.943 -26.269 1.00 79.31 794 LEU A N 1
ATOM 6343 C CA . LEU A 1 794 ? 6.224 -5.088 -24.856 1.00 79.31 794 LEU A CA 1
ATOM 6344 C C . LEU A 1 794 ? 5.782 -6.458 -24.329 1.00 79.31 794 LEU A C 1
ATOM 6346 O O . LEU A 1 794 ? 6.532 -7.104 -23.605 1.00 79.31 794 LEU A O 1
ATOM 6350 N N . GLN A 1 795 ? 4.609 -6.946 -24.739 1.00 77.69 795 GLN A N 1
ATOM 6351 C CA . GLN A 1 795 ? 4.167 -8.304 -24.417 1.00 77.69 795 GLN A CA 1
ATOM 6352 C C . GLN A 1 795 ? 5.078 -9.372 -25.036 1.00 77.69 795 GLN A C 1
ATOM 6354 O O . GLN A 1 795 ? 5.373 -10.375 -24.388 1.00 77.69 795 GLN A O 1
ATOM 6359 N N . GLU A 1 796 ? 5.554 -9.170 -26.267 1.00 81.69 796 GLU A N 1
ATOM 6360 C CA . GLU A 1 796 ? 6.539 -10.056 -26.891 1.00 81.69 796 GLU A CA 1
ATOM 6361 C C . GLU A 1 796 ? 7.869 -10.065 -26.122 1.00 81.69 796 GLU A C 1
ATOM 6363 O O . GLU A 1 796 ? 8.415 -11.136 -25.859 1.00 81.69 796 GLU A O 1
ATOM 6368 N N . ALA A 1 797 ? 8.355 -8.894 -25.701 1.00 80.44 797 ALA A N 1
ATOM 6369 C CA . ALA A 1 797 ? 9.569 -8.768 -24.901 1.00 80.44 797 ALA A CA 1
ATOM 6370 C C . ALA A 1 797 ? 9.463 -9.493 -23.556 1.00 80.44 797 ALA A C 1
ATOM 6372 O O . ALA A 1 797 ? 10.378 -10.220 -23.165 1.00 80.44 797 ALA A O 1
ATOM 6373 N N . LEU A 1 798 ? 8.307 -9.399 -22.902 1.00 78.00 798 LEU A N 1
ATOM 6374 C CA . LEU A 1 798 ? 8.049 -10.110 -21.653 1.00 78.00 798 LEU A CA 1
ATOM 6375 C C . LEU A 1 798 ? 8.019 -11.636 -21.831 1.00 78.00 798 LEU A C 1
ATOM 6377 O O . LEU A 1 798 ? 8.469 -12.346 -20.937 1.00 78.00 798 LEU A O 1
ATOM 6381 N N . LYS A 1 799 ? 7.565 -12.156 -22.982 1.00 76.50 799 LYS A N 1
ATOM 6382 C CA . LYS A 1 799 ? 7.589 -13.606 -23.282 1.00 76.50 799 LYS A CA 1
ATOM 6383 C C . LYS A 1 799 ? 9.002 -14.171 -23.431 1.00 76.50 799 LYS A C 1
ATOM 6385 O O . LYS A 1 799 ? 9.194 -15.366 -23.239 1.00 76.50 799 LYS A O 1
ATOM 6390 N N . VAL A 1 800 ? 9.978 -13.334 -23.780 1.00 74.88 800 VAL A N 1
ATOM 6391 C CA . VAL A 1 800 ? 11.402 -13.711 -23.860 1.00 74.88 800 VAL A CA 1
ATOM 6392 C C . VAL A 1 800 ? 12.192 -13.283 -22.617 1.00 74.88 800 VAL A C 1
ATOM 6394 O O . VAL A 1 800 ? 13.424 -13.219 -22.655 1.00 74.88 800 VAL A O 1
ATOM 6397 N N . ASN A 1 801 ? 11.480 -12.998 -21.519 1.00 72.81 801 ASN A N 1
ATOM 6398 C CA . ASN A 1 801 ? 12.003 -12.561 -20.226 1.00 72.81 801 ASN A CA 1
ATOM 6399 C C . ASN A 1 801 ? 12.860 -11.280 -20.275 1.00 72.81 801 ASN A C 1
ATOM 6401 O O . ASN A 1 801 ? 13.753 -11.098 -19.450 1.00 72.81 801 ASN A O 1
ATOM 6405 N N . ALA A 1 802 ? 12.596 -10.384 -21.229 1.00 73.25 802 ALA A N 1
ATOM 6406 C CA . ALA A 1 802 ? 13.321 -9.127 -21.375 1.00 73.25 802 ALA A CA 1
ATOM 6407 C C . ALA A 1 802 ? 12.515 -7.955 -20.789 1.00 73.25 802 ALA A C 1
ATOM 6409 O O . ALA A 1 802 ? 11.359 -7.739 -21.162 1.00 73.25 802 ALA A O 1
ATOM 6410 N N . LEU A 1 803 ? 13.125 -7.190 -19.875 1.00 67.06 803 LEU A N 1
ATOM 6411 C CA . LEU A 1 803 ? 12.500 -6.018 -19.258 1.00 67.06 803 LEU A CA 1
ATOM 6412 C C . LEU A 1 803 ? 12.950 -4.713 -19.924 1.00 67.06 803 LEU A C 1
ATOM 6414 O O . LEU A 1 803 ? 14.148 -4.527 -20.137 1.00 67.06 803 LEU A O 1
ATOM 6418 N N . PRO A 1 804 ? 12.023 -3.777 -20.184 1.00 66.31 804 PRO A N 1
ATOM 6419 C CA . PRO A 1 804 ? 12.379 -2.407 -20.537 1.00 66.31 804 PRO A CA 1
ATOM 6420 C C . PRO A 1 804 ? 13.094 -1.694 -19.378 1.00 66.31 804 PRO A C 1
ATOM 6422 O O . PRO A 1 804 ? 12.851 -1.992 -18.205 1.00 66.31 804 PRO A O 1
ATOM 6425 N N . ARG A 1 805 ? 13.957 -0.717 -19.698 1.00 61.47 805 ARG A N 1
ATOM 6426 C CA . ARG A 1 805 ? 14.711 0.059 -18.695 1.00 61.47 805 ARG A CA 1
ATOM 6427 C C . ARG A 1 805 ? 13.807 1.012 -17.924 1.00 61.47 805 ARG A C 1
ATOM 6429 O O . ARG A 1 805 ? 14.044 1.277 -16.745 1.00 61.47 805 ARG A O 1
ATOM 6436 N N . TYR A 1 806 ? 12.781 1.547 -18.582 1.00 59.34 806 TYR A N 1
ATOM 6437 C CA . TYR A 1 806 ? 11.719 2.270 -17.892 1.00 59.34 806 TYR A CA 1
ATOM 6438 C C . TYR A 1 806 ? 10.694 1.289 -17.341 1.00 59.34 806 TYR A C 1
ATOM 6440 O O . TYR A 1 806 ? 10.399 0.261 -17.944 1.00 59.34 806 TYR A O 1
ATOM 6448 N N . ASN A 1 807 ? 10.110 1.648 -16.201 1.00 61.09 807 ASN A N 1
ATOM 6449 C CA . ASN A 1 807 ? 9.122 0.849 -15.490 1.00 61.09 807 ASN A CA 1
ATOM 6450 C C . ASN A 1 807 ? 7.757 0.838 -16.217 1.00 61.09 807 ASN A C 1
ATOM 6452 O O . ASN A 1 807 ? 6.755 1.332 -15.708 1.00 61.09 807 ASN A O 1
ATOM 6456 N N . TYR A 1 808 ? 7.718 0.299 -17.441 1.00 69.62 808 TYR A N 1
ATOM 6457 C CA . TYR A 1 808 ? 6.496 0.073 -18.219 1.00 69.62 808 TYR A CA 1
ATOM 6458 C C . TYR A 1 808 ? 5.672 -1.101 -17.689 1.00 69.62 808 TYR A C 1
ATOM 6460 O O . TYR A 1 808 ? 4.628 -1.414 -18.252 1.00 69.62 808 TYR A O 1
ATOM 6468 N N . ILE A 1 809 ? 6.111 -1.754 -16.612 1.00 70.38 809 ILE A N 1
ATOM 6469 C CA . ILE A 1 809 ? 5.360 -2.818 -15.944 1.00 70.38 809 ILE A CA 1
ATOM 6470 C C . ILE A 1 809 ? 3.938 -2.343 -15.653 1.00 70.38 809 ILE A C 1
ATOM 6472 O O . ILE A 1 809 ? 2.990 -3.013 -16.044 1.00 70.38 809 ILE A O 1
ATOM 6476 N N . ASP A 1 810 ? 3.781 -1.139 -15.101 1.00 76.88 810 ASP A N 1
ATOM 6477 C CA . ASP A 1 810 ? 2.469 -0.571 -14.771 1.00 76.88 810 ASP A CA 1
ATOM 6478 C C . ASP A 1 810 ? 1.598 -0.243 -16.003 1.00 76.88 810 ASP A C 1
ATOM 6480 O O . ASP A 1 810 ? 0.386 -0.079 -15.868 1.00 76.88 810 ASP A O 1
ATOM 6484 N N . LEU A 1 811 ? 2.182 -0.179 -17.208 1.00 75.19 811 LEU A N 1
ATOM 6485 C CA . LEU A 1 811 ? 1.438 -0.036 -18.468 1.00 75.19 811 LEU A CA 1
ATOM 6486 C C . LEU A 1 811 ? 0.882 -1.372 -18.962 1.00 75.19 811 LEU A C 1
ATOM 6488 O O . LEU A 1 811 ? -0.230 -1.411 -19.484 1.00 75.19 811 LEU A O 1
ATOM 6492 N N . VAL A 1 812 ? 1.650 -2.456 -18.819 1.00 76.00 812 VAL A N 1
ATOM 6493 C CA . VAL A 1 812 ? 1.264 -3.779 -19.337 1.00 76.00 812 VAL A CA 1
ATOM 6494 C C . VAL A 1 812 ? 0.426 -4.559 -18.317 1.00 76.00 812 VAL A C 1
ATOM 6496 O O . VAL A 1 812 ? -0.451 -5.335 -18.695 1.00 76.00 812 VAL A O 1
ATOM 6499 N N . LEU A 1 813 ? 0.640 -4.324 -17.018 1.00 78.81 813 LEU A N 1
ATOM 6500 C CA . LEU A 1 813 ? -0.031 -5.032 -15.925 1.00 78.81 813 LEU A CA 1
ATOM 6501 C C . LEU A 1 813 ? -1.572 -5.015 -16.016 1.00 78.81 813 LEU A C 1
ATOM 6503 O O . LEU A 1 813 ? -2.167 -6.076 -15.820 1.00 78.81 813 LEU A O 1
ATOM 6507 N N . PRO A 1 814 ? -2.252 -3.901 -16.373 1.00 76.62 814 PRO A N 1
ATOM 6508 C CA . PRO A 1 814 ? -3.711 -3.887 -16.514 1.00 76.62 814 PRO A CA 1
ATOM 6509 C C . PRO A 1 814 ? -4.256 -4.907 -17.528 1.00 76.62 814 PRO A C 1
ATOM 6511 O O . PRO A 1 814 ? -5.350 -5.442 -17.325 1.00 76.62 814 PRO A O 1
ATOM 6514 N N . GLY A 1 815 ? -3.484 -5.226 -18.575 1.00 73.38 815 GLY A N 1
ATOM 6515 C CA . GLY A 1 815 ? -3.839 -6.255 -19.557 1.00 73.38 815 GLY A CA 1
ATOM 6516 C C . GLY A 1 815 ? -3.891 -7.667 -18.965 1.00 73.38 815 GLY A C 1
ATOM 6517 O O . GLY A 1 815 ? -4.700 -8.477 -19.401 1.00 73.38 815 GLY A O 1
ATOM 6518 N N . TYR A 1 816 ? -3.098 -7.943 -17.926 1.00 76.31 816 TYR A N 1
ATOM 6519 C CA . TYR A 1 816 ? -3.097 -9.229 -17.219 1.00 76.31 816 TYR A CA 1
ATOM 6520 C C . TYR A 1 816 ? -4.061 -9.252 -16.024 1.00 76.31 816 TYR A C 1
ATOM 6522 O O . TYR A 1 816 ? -4.656 -10.285 -15.736 1.00 76.31 816 TYR A O 1
ATOM 6530 N N . ILE A 1 817 ? -4.270 -8.113 -15.347 1.00 77.19 817 ILE A N 1
ATOM 6531 C CA . ILE A 1 817 ? -5.170 -8.003 -14.179 1.00 77.19 817 ILE A CA 1
ATOM 6532 C C . ILE A 1 817 ? -6.634 -8.280 -14.550 1.00 77.19 817 ILE A C 1
ATOM 6534 O O . ILE A 1 817 ? -7.399 -8.788 -13.733 1.00 77.19 817 ILE A O 1
ATOM 6538 N N . THR A 1 818 ? -7.041 -7.899 -15.762 1.00 68.88 818 THR A N 1
ATOM 6539 C CA . THR A 1 818 ? -8.417 -8.095 -16.249 1.00 68.88 818 THR A CA 1
ATOM 6540 C C . THR A 1 818 ? -8.688 -9.523 -16.739 1.00 68.88 818 THR A C 1
ATOM 6542 O O . THR A 1 818 ? -9.852 -9.904 -16.859 1.00 68.88 818 THR A O 1
ATOM 6545 N N . GLY A 1 819 ? -7.632 -10.305 -16.993 1.00 71.12 819 GLY A N 1
ATOM 6546 C CA . GLY A 1 819 ? -7.679 -11.708 -17.404 1.00 71.12 819 GLY A CA 1
ATOM 6547 C C . GLY A 1 819 ? -7.328 -12.678 -16.269 1.00 71.12 819 GLY A C 1
ATOM 6548 O O . GLY A 1 819 ? -7.519 -12.379 -15.092 1.00 71.12 819 GLY A O 1
ATOM 6549 N N . SER A 1 820 ? -6.829 -13.867 -16.621 1.00 78.06 820 SER A N 1
ATOM 6550 C CA . SER A 1 820 ? -6.303 -14.823 -15.637 1.00 78.06 820 SER A CA 1
ATOM 6551 C C . SER A 1 820 ? -4.856 -14.489 -15.289 1.00 78.06 820 SER A C 1
ATOM 6553 O O . SER A 1 820 ? -4.030 -14.272 -16.177 1.00 78.06 820 SER A O 1
ATOM 6555 N N . LEU A 1 821 ? -4.524 -14.530 -13.997 1.00 82.62 821 LEU A N 1
ATOM 6556 C CA . LEU A 1 821 ? -3.156 -14.298 -13.528 1.00 82.62 821 LEU A CA 1
ATOM 6557 C C . LEU A 1 821 ? -2.215 -15.465 -13.854 1.00 82.62 821 LEU A C 1
ATOM 6559 O O . LEU A 1 821 ? -1.009 -15.332 -13.677 1.00 82.62 821 LEU A O 1
ATOM 6563 N N . VAL A 1 822 ? -2.731 -16.586 -14.368 1.00 83.31 822 VAL A N 1
ATOM 6564 C CA . VAL A 1 822 ? -1.909 -17.712 -14.841 1.00 83.31 822 VAL A CA 1
ATOM 6565 C C . VAL A 1 822 ? -1.012 -17.298 -16.010 1.00 83.31 822 VAL A C 1
ATOM 6567 O O . VAL A 1 822 ? 0.088 -17.823 -16.148 1.00 83.31 822 VAL A O 1
ATOM 6570 N N . GLU A 1 823 ? -1.454 -16.347 -16.836 1.00 80.56 823 GLU A N 1
ATOM 6571 C CA . GLU A 1 823 ? -0.675 -15.836 -17.972 1.00 80.56 823 GLU A CA 1
ATOM 6572 C C . GLU A 1 823 ? 0.345 -14.764 -17.565 1.00 80.56 823 GLU A C 1
ATOM 6574 O O . GLU A 1 823 ? 1.085 -14.273 -18.418 1.00 80.56 823 GLU A O 1
ATOM 6579 N N . LEU A 1 824 ? 0.391 -14.384 -16.281 1.00 83.50 824 LEU A N 1
ATOM 6580 C CA . LEU A 1 824 ? 1.278 -13.340 -15.787 1.00 83.50 824 LEU A CA 1
ATOM 6581 C C . LEU A 1 824 ? 2.741 -13.825 -15.842 1.00 83.50 824 LEU A C 1
ATOM 6583 O O . LEU A 1 824 ? 3.098 -14.758 -15.117 1.00 83.50 824 LEU A O 1
ATOM 6587 N N . PRO A 1 825 ? 3.615 -13.193 -16.652 1.00 84.06 825 PRO A N 1
ATOM 6588 C CA . PRO A 1 825 ? 5.015 -13.590 -16.740 1.00 84.06 825 PRO A CA 1
ATOM 6589 C C . PRO A 1 825 ? 5.726 -13.443 -15.390 1.00 84.06 825 PRO A C 1
ATOM 6591 O O . PRO A 1 825 ? 5.543 -12.437 -14.696 1.00 84.06 825 PRO A O 1
ATOM 6594 N N . LEU A 1 826 ? 6.606 -14.392 -15.051 1.00 83.69 826 LEU A N 1
ATOM 6595 C CA . LEU A 1 826 ? 7.403 -14.355 -13.812 1.00 83.69 826 LEU A CA 1
ATOM 6596 C C . LEU A 1 826 ? 8.169 -13.046 -13.642 1.00 83.69 826 LEU A C 1
ATOM 6598 O O . LEU A 1 826 ? 8.301 -12.538 -12.535 1.00 83.69 826 LEU A O 1
ATOM 6602 N N . VAL A 1 827 ? 8.636 -12.477 -14.747 1.00 81.12 827 VAL A N 1
ATOM 6603 C CA . VAL A 1 827 ? 9.388 -11.226 -14.762 1.00 81.12 827 VAL A CA 1
ATOM 6604 C C . VAL A 1 827 ? 8.547 -10.033 -14.293 1.00 81.12 827 VAL A C 1
ATOM 6606 O O . VAL A 1 827 ? 9.062 -9.139 -13.621 1.00 81.12 827 VAL A O 1
ATOM 6609 N N . LEU A 1 828 ? 7.235 -10.040 -14.561 1.00 82.81 828 LEU A N 1
ATOM 6610 C CA . LEU A 1 828 ? 6.327 -9.050 -13.984 1.00 82.81 828 LEU A CA 1
ATOM 6611 C C . LEU A 1 828 ? 6.123 -9.299 -12.488 1.00 82.81 828 LEU A C 1
ATOM 6613 O O . LEU A 1 828 ? 6.179 -8.340 -11.722 1.00 82.81 828 LEU A O 1
ATOM 6617 N N . ILE A 1 829 ? 5.956 -10.558 -12.066 1.00 86.69 829 ILE A N 1
ATOM 6618 C CA . ILE A 1 829 ? 5.801 -10.934 -10.648 1.00 86.69 829 ILE A CA 1
ATOM 6619 C C . ILE A 1 829 ? 7.027 -10.499 -9.832 1.00 86.69 829 ILE A C 1
ATOM 6621 O O . ILE A 1 829 ? 6.871 -9.879 -8.783 1.00 86.69 829 ILE A O 1
ATOM 6625 N N . ASP A 1 830 ? 8.233 -10.753 -10.344 1.00 84.62 830 ASP A N 1
ATOM 6626 C CA . ASP A 1 830 ? 9.506 -10.315 -9.761 1.00 84.62 830 ASP A CA 1
ATOM 6627 C C . ASP A 1 830 ? 9.551 -8.791 -9.572 1.00 84.62 830 ASP A C 1
ATOM 6629 O O . ASP A 1 830 ? 9.958 -8.288 -8.525 1.00 84.62 830 ASP A O 1
ATOM 6633 N N . SER A 1 831 ? 9.065 -8.042 -10.565 1.00 78.94 831 SER A N 1
ATOM 6634 C CA . SER A 1 831 ? 9.102 -6.579 -10.549 1.00 78.94 831 SER A CA 1
ATOM 6635 C C . SER A 1 831 ? 8.108 -5.931 -9.576 1.00 78.94 831 SER A C 1
ATOM 6637 O O . SER A 1 831 ? 8.414 -4.892 -8.988 1.00 78.94 831 SER A O 1
ATOM 6639 N N . ILE A 1 832 ? 6.946 -6.556 -9.362 1.00 84.31 832 ILE A N 1
ATOM 6640 C CA . ILE A 1 832 ? 5.920 -6.101 -8.408 1.00 84.31 832 ILE A CA 1
ATOM 6641 C C . ILE A 1 832 ? 6.094 -6.735 -7.022 1.00 84.31 832 ILE A C 1
ATOM 6643 O O . ILE A 1 832 ? 5.236 -6.565 -6.163 1.00 84.31 832 ILE A O 1
ATOM 6647 N N . SER A 1 833 ? 7.191 -7.454 -6.792 1.00 86.12 833 SER A N 1
ATOM 6648 C CA . SER A 1 833 ? 7.537 -8.108 -5.531 1.00 86.12 833 SER A CA 1
ATOM 6649 C C . SER A 1 833 ? 8.736 -7.411 -4.875 1.00 86.12 833 SER A C 1
ATOM 6651 O O . SER A 1 833 ? 9.567 -6.782 -5.535 1.00 86.12 833 SER A O 1
ATOM 6653 N N . ASN A 1 834 ? 8.833 -7.493 -3.548 1.00 79.81 834 ASN A N 1
ATOM 6654 C CA . ASN A 1 834 ? 10.057 -7.161 -2.800 1.00 79.81 834 ASN A CA 1
ATOM 6655 C C . ASN A 1 834 ? 11.048 -8.341 -2.723 1.00 79.81 834 ASN A C 1
ATOM 6657 O O . ASN A 1 834 ? 12.152 -8.187 -2.212 1.00 79.81 834 ASN A O 1
ATOM 6661 N N . TYR A 1 835 ? 10.667 -9.508 -3.243 1.00 82.50 835 TYR A N 1
ATOM 6662 C CA . TYR A 1 835 ? 11.490 -10.711 -3.353 1.00 82.50 835 TYR A CA 1
ATOM 6663 C C . TYR A 1 835 ? 11.814 -11.009 -4.824 1.00 82.50 835 TYR A C 1
ATOM 6665 O O . TYR A 1 835 ? 10.878 -11.105 -5.626 1.00 82.50 835 TYR A O 1
ATOM 6673 N N . ARG A 1 836 ? 13.106 -11.156 -5.169 1.00 81.50 836 ARG A N 1
ATOM 6674 C CA . ARG A 1 836 ? 13.565 -11.400 -6.548 1.00 81.50 836 ARG A CA 1
ATOM 6675 C C . ARG A 1 836 ? 13.604 -12.889 -6.874 1.00 81.50 836 ARG A C 1
ATOM 6677 O O . ARG A 1 836 ? 14.642 -13.538 -6.763 1.00 81.50 836 ARG A O 1
ATOM 6684 N N . ILE A 1 837 ? 12.467 -13.427 -7.297 1.00 82.44 837 ILE A N 1
ATOM 6685 C CA . ILE A 1 837 ? 12.326 -14.849 -7.616 1.00 82.44 837 ILE A CA 1
ATOM 6686 C C . ILE A 1 837 ? 13.255 -15.313 -8.742 1.00 82.44 837 ILE A C 1
ATOM 6688 O O . ILE A 1 837 ? 13.765 -16.427 -8.689 1.00 82.44 837 ILE A O 1
ATOM 6692 N N . LEU A 1 838 ? 13.538 -14.456 -9.730 1.00 79.50 838 LEU A N 1
ATOM 6693 C CA . LEU A 1 838 ? 14.410 -14.823 -10.857 1.00 79.50 838 LEU A CA 1
ATOM 6694 C C . LEU A 1 838 ? 15.874 -15.008 -10.449 1.00 79.50 838 LEU A C 1
ATOM 6696 O O . LEU A 1 838 ? 16.663 -15.549 -11.219 1.00 79.50 838 LEU A O 1
ATOM 6700 N N . ARG A 1 839 ? 16.244 -14.521 -9.263 1.00 75.44 839 ARG A N 1
ATOM 6701 C CA . ARG A 1 839 ? 17.583 -14.669 -8.695 1.00 75.44 839 ARG A CA 1
ATOM 6702 C C . ARG A 1 839 ? 17.629 -15.699 -7.568 1.00 75.44 839 ARG A C 1
ATOM 6704 O O . ARG A 1 839 ? 18.682 -15.874 -6.966 1.00 75.44 839 ARG A O 1
ATOM 6711 N N . SER A 1 840 ? 16.517 -16.376 -7.265 1.00 80.00 840 SER A N 1
ATOM 6712 C CA . SER A 1 840 ? 16.513 -17.373 -6.198 1.00 80.00 840 SER A CA 1
ATOM 6713 C C . SER A 1 840 ? 17.351 -18.593 -6.581 1.00 80.00 840 SER A C 1
ATOM 6715 O O . SER A 1 840 ? 17.407 -18.996 -7.748 1.00 80.00 840 SER A O 1
ATOM 6717 N N . LYS A 1 841 ? 17.988 -19.225 -5.589 1.00 72.81 841 LYS A N 1
ATOM 6718 C CA . LYS A 1 841 ? 18.766 -20.452 -5.816 1.00 72.81 841 LYS A CA 1
ATOM 6719 C C . LYS A 1 841 ? 17.921 -21.580 -6.371 1.00 72.81 841 LYS A C 1
ATOM 6721 O O . LYS A 1 841 ? 18.336 -22.271 -7.295 1.00 72.81 841 LYS A O 1
ATOM 6726 N N . PHE A 1 842 ? 16.696 -21.705 -5.868 1.00 80.31 842 PHE A N 1
ATOM 6727 C CA . PHE A 1 842 ? 15.743 -22.680 -6.374 1.00 80.31 842 PHE A CA 1
ATOM 6728 C C . PHE A 1 842 ? 15.493 -22.485 -7.877 1.00 80.31 842 PHE A C 1
ATOM 6730 O O . PHE A 1 842 ? 15.480 -23.454 -8.635 1.00 80.31 842 PHE A O 1
ATOM 6737 N N . PHE A 1 843 ? 15.373 -21.238 -8.342 1.00 80.50 843 PHE A N 1
ATOM 6738 C CA . PHE A 1 843 ? 15.253 -20.944 -9.769 1.00 80.50 843 PHE A CA 1
ATOM 6739 C C . PHE A 1 843 ? 16.540 -21.286 -10.547 1.00 80.50 843 PHE A C 1
ATOM 6741 O O . PHE A 1 843 ? 16.470 -21.928 -11.598 1.00 80.50 843 PHE A O 1
ATOM 6748 N N . ASN A 1 844 ? 17.717 -20.922 -10.030 1.00 76.88 844 ASN A N 1
ATOM 6749 C CA . ASN A 1 844 ? 19.005 -21.118 -10.713 1.00 76.88 844 ASN A CA 1
ATOM 6750 C C . ASN A 1 844 ? 19.486 -22.583 -10.759 1.00 76.88 844 ASN A C 1
ATOM 6752 O O . ASN A 1 844 ? 20.176 -22.966 -11.705 1.00 76.88 844 ASN A O 1
ATOM 6756 N N . GLU A 1 845 ? 19.075 -23.431 -9.814 1.00 73.88 845 GLU A N 1
ATOM 6757 C CA . GLU A 1 845 ? 19.440 -24.859 -9.743 1.00 73.88 845 GLU A CA 1
ATOM 6758 C C . GLU A 1 845 ? 18.583 -25.780 -10.641 1.00 73.88 845 GLU A C 1
ATOM 6760 O O . GLU A 1 845 ? 18.597 -27.004 -10.508 1.00 73.88 845 GLU A O 1
ATOM 6765 N N . GLY A 1 846 ? 17.848 -25.208 -11.602 1.00 73.19 846 GLY A N 1
ATOM 6766 C CA . GLY A 1 846 ? 17.145 -25.964 -12.645 1.00 73.19 846 GLY A CA 1
ATOM 6767 C C . GLY A 1 846 ? 15.657 -26.218 -12.391 1.00 73.19 846 GLY A C 1
ATOM 6768 O O . GLY A 1 846 ? 15.020 -26.898 -13.198 1.00 73.19 846 GLY A O 1
ATOM 6769 N N . TYR A 1 847 ? 15.061 -25.631 -11.345 1.00 79.69 847 TYR A N 1
ATOM 6770 C CA . TYR A 1 847 ? 13.613 -25.718 -11.083 1.00 79.69 847 TYR A CA 1
ATOM 6771 C C . TYR A 1 847 ? 12.789 -24.620 -11.780 1.00 79.69 847 TYR A C 1
ATOM 6773 O O . TYR A 1 847 ? 11.617 -24.428 -11.458 1.00 79.69 847 TYR A O 1
ATOM 6781 N N . GLN A 1 848 ? 13.362 -23.935 -12.776 1.00 80.12 848 GLN A N 1
ATOM 6782 C CA . GLN A 1 848 ? 12.725 -22.847 -13.536 1.00 80.12 848 GLN A CA 1
ATOM 6783 C C . GLN A 1 848 ? 11.327 -23.221 -14.044 1.00 80.12 848 GLN A C 1
ATOM 6785 O O . GLN A 1 848 ? 10.370 -22.498 -13.799 1.00 80.12 848 GLN A O 1
ATOM 6790 N N . SER A 1 849 ? 11.191 -24.402 -14.657 1.00 79.75 849 SER A N 1
ATOM 6791 C CA . SER A 1 849 ? 9.910 -24.897 -15.188 1.00 79.75 849 SER A CA 1
ATOM 6792 C C . SER A 1 849 ? 8.830 -25.086 -14.115 1.00 79.75 849 SER A C 1
ATOM 6794 O O . SER A 1 849 ? 7.658 -24.811 -14.358 1.00 79.75 849 SER A O 1
ATOM 6796 N N . VAL A 1 850 ? 9.219 -25.513 -12.910 1.00 82.56 850 VAL A N 1
ATOM 6797 C CA . VAL A 1 850 ? 8.301 -25.695 -11.777 1.00 82.56 850 VAL A CA 1
ATOM 6798 C C . VAL A 1 850 ? 7.856 -24.333 -11.245 1.00 82.56 850 VAL A C 1
ATOM 6800 O O . VAL A 1 850 ? 6.676 -24.126 -10.970 1.00 82.56 850 VAL A O 1
ATOM 6803 N N . VAL A 1 851 ? 8.784 -23.384 -11.134 1.00 84.50 851 VAL A N 1
ATOM 6804 C CA . VAL A 1 851 ? 8.487 -22.017 -10.687 1.00 84.50 851 VAL A CA 1
ATOM 6805 C C . VAL A 1 851 ? 7.577 -21.294 -11.691 1.00 84.50 851 VAL A C 1
ATOM 6807 O O . VAL A 1 851 ? 6.579 -20.697 -11.284 1.00 84.50 851 VAL A O 1
ATOM 6810 N N . GLU A 1 852 ? 7.866 -21.407 -12.990 1.00 82.81 852 GLU A N 1
ATOM 6811 C CA . GLU A 1 852 ? 7.070 -20.836 -14.089 1.00 82.81 852 GLU A CA 1
ATOM 6812 C C . GLU A 1 852 ? 5.638 -21.377 -14.129 1.00 82.81 852 GLU A C 1
ATOM 6814 O O . GLU A 1 852 ? 4.711 -20.636 -14.453 1.00 82.81 852 GLU A O 1
ATOM 6819 N N . GLU A 1 853 ? 5.429 -22.643 -13.761 1.00 82.56 853 GLU A N 1
ATOM 6820 C CA . GLU A 1 853 ? 4.098 -23.249 -13.753 1.00 82.56 853 GLU A CA 1
ATOM 6821 C C . GLU A 1 853 ? 3.306 -22.939 -12.474 1.00 82.56 853 GLU A C 1
ATOM 6823 O O . GLU A 1 853 ? 2.124 -22.583 -12.540 1.00 82.56 853 GLU A O 1
ATOM 6828 N N . PHE A 1 854 ? 3.918 -23.102 -11.297 1.00 85.00 854 PHE A N 1
ATOM 6829 C CA . PHE A 1 854 ? 3.182 -23.093 -10.030 1.00 85.00 854 PHE A CA 1
ATOM 6830 C C . PHE A 1 854 ? 3.024 -21.705 -9.410 1.00 85.00 854 PHE A C 1
ATOM 6832 O O . PHE A 1 854 ? 2.020 -21.478 -8.728 1.00 85.00 854 PHE A O 1
ATOM 6839 N N . VAL A 1 855 ? 3.948 -20.764 -9.639 1.00 88.44 855 VAL A N 1
ATOM 6840 C CA . VAL A 1 855 ? 3.853 -19.423 -9.034 1.00 88.44 855 VAL A CA 1
ATOM 6841 C C . VAL A 1 855 ? 2.673 -18.622 -9.598 1.00 88.44 855 VAL A C 1
ATOM 6843 O O . VAL A 1 855 ? 1.830 -18.208 -8.795 1.00 88.44 855 VAL A O 1
ATOM 6846 N N . PRO A 1 856 ? 2.508 -18.459 -10.928 1.00 89.06 856 PRO A N 1
ATOM 6847 C CA . PRO A 1 856 ? 1.353 -17.745 -11.480 1.00 89.06 856 PRO A CA 1
ATOM 6848 C C . PRO A 1 856 ? 0.019 -18.428 -11.141 1.00 89.06 856 PRO A C 1
ATOM 6850 O O . PRO A 1 856 ? -0.951 -17.759 -10.791 1.00 89.06 856 PRO A O 1
ATOM 6853 N N . ARG A 1 857 ? -0.027 -19.770 -11.157 1.00 86.88 857 ARG A N 1
ATOM 6854 C CA . ARG A 1 857 ? -1.233 -20.542 -10.798 1.00 86.88 857 ARG A CA 1
ATOM 6855 C C . ARG A 1 857 ? -1.648 -20.373 -9.343 1.00 86.88 857 ARG A C 1
ATOM 6857 O O . ARG A 1 857 ? -2.831 -20.200 -9.066 1.00 86.88 857 ARG A O 1
ATOM 6864 N N . SER A 1 858 ? -0.690 -20.409 -8.421 1.00 86.44 858 SER A N 1
ATOM 6865 C CA . SER A 1 858 ? -0.973 -20.212 -6.997 1.00 86.44 858 SER A CA 1
ATOM 6866 C C . SER A 1 858 ? -1.484 -18.793 -6.738 1.00 86.44 858 SER A C 1
ATOM 6868 O O . SER A 1 858 ? -2.445 -18.615 -5.992 1.00 86.44 858 SER A O 1
ATOM 6870 N N . LEU A 1 859 ? -0.898 -17.784 -7.395 1.00 88.31 859 LEU A N 1
ATOM 6871 C CA . LEU A 1 859 ? -1.373 -16.400 -7.312 1.00 88.31 859 LEU A CA 1
ATOM 6872 C C . LEU A 1 859 ? -2.781 -16.225 -7.900 1.00 88.31 859 LEU A C 1
ATOM 6874 O O . LEU A 1 859 ? -3.584 -15.500 -7.312 1.00 88.31 859 LEU A O 1
ATOM 6878 N N . ASP A 1 860 ? -3.108 -16.895 -9.009 1.00 88.75 860 ASP A N 1
ATOM 6879 C CA . ASP A 1 860 ? -4.462 -16.889 -9.582 1.00 88.75 860 ASP A CA 1
ATOM 6880 C C . ASP A 1 860 ? -5.494 -17.506 -8.627 1.00 88.75 860 ASP A C 1
ATOM 6882 O O . ASP A 1 860 ? -6.573 -16.942 -8.445 1.00 88.75 860 ASP A O 1
ATOM 6886 N N . GLU A 1 861 ? -5.155 -18.605 -7.947 1.00 85.56 861 GLU A N 1
ATOM 6887 C CA . GLU A 1 861 ? -6.053 -19.241 -6.975 1.00 85.56 861 GLU A CA 1
ATOM 6888 C C . GLU A 1 861 ? -6.294 -18.348 -5.749 1.00 85.56 861 GLU A C 1
ATOM 6890 O O . GLU A 1 861 ? -7.438 -18.156 -5.329 1.00 85.56 861 GLU A O 1
ATOM 6895 N N . VAL A 1 862 ? -5.236 -17.725 -5.217 1.00 86.38 862 VAL A N 1
ATOM 6896 C CA . VAL A 1 862 ? -5.360 -16.731 -4.136 1.00 86.38 862 VAL A CA 1
ATOM 6897 C C . VAL A 1 862 ? -6.221 -15.552 -4.596 1.00 86.38 862 VAL A C 1
ATOM 6899 O O . VAL A 1 862 ? -7.117 -15.115 -3.872 1.00 86.38 862 VAL A O 1
ATOM 6902 N N . ASN A 1 863 ? -6.013 -15.067 -5.821 1.00 88.56 863 ASN A N 1
ATOM 6903 C CA . ASN A 1 863 ? -6.806 -13.989 -6.403 1.00 88.56 863 ASN A CA 1
ATOM 6904 C C . ASN A 1 863 ? -8.288 -14.361 -6.563 1.00 88.56 863 ASN A C 1
ATOM 6906 O O . ASN A 1 863 ? -9.162 -13.536 -6.280 1.00 88.56 863 ASN A O 1
ATOM 6910 N N . ARG A 1 864 ? -8.586 -15.600 -6.965 1.00 86.19 864 ARG A N 1
ATOM 6911 C CA . ARG A 1 864 ? -9.953 -16.118 -7.090 1.00 86.19 864 ARG A CA 1
ATOM 6912 C C . ARG A 1 864 ? -10.638 -16.203 -5.733 1.00 86.19 864 ARG A C 1
ATOM 6914 O O . ARG A 1 864 ? -11.727 -15.656 -5.575 1.00 86.19 864 ARG A O 1
ATOM 6921 N N . HIS A 1 865 ? -9.959 -16.770 -4.739 1.00 83.44 865 HIS A N 1
ATOM 6922 C CA . HIS A 1 865 ? -10.471 -16.839 -3.373 1.00 83.44 865 HIS A CA 1
ATOM 6923 C C . HIS A 1 865 ? -10.756 -15.444 -2.792 1.00 83.44 865 HIS A C 1
ATOM 6925 O O . HIS A 1 865 ? -11.813 -15.207 -2.204 1.00 83.44 865 HIS A O 1
ATOM 6931 N N . MET A 1 866 ? -9.852 -14.483 -3.006 1.00 80.00 866 MET A N 1
ATOM 6932 C CA . MET A 1 866 ? -10.074 -13.094 -2.593 1.00 80.00 866 MET A CA 1
ATOM 6933 C C . MET A 1 866 ? -11.269 -12.460 -3.306 1.00 80.00 866 MET A C 1
ATOM 6935 O O . MET A 1 866 ? -12.077 -11.779 -2.671 1.00 80.00 866 MET A O 1
ATOM 6939 N N . THR A 1 867 ? -11.430 -12.732 -4.600 1.00 83.25 867 THR A N 1
ATOM 6940 C CA . THR A 1 867 ? -12.574 -12.249 -5.380 1.00 83.25 867 THR A CA 1
ATOM 6941 C C . THR A 1 867 ? -13.891 -12.815 -4.844 1.00 83.25 867 THR A C 1
ATOM 6943 O O . THR A 1 867 ? -14.848 -12.062 -4.668 1.00 83.25 867 THR A O 1
ATOM 6946 N N . GLU A 1 868 ? -13.936 -14.101 -4.493 1.00 80.62 868 GLU A N 1
ATOM 6947 C CA . GLU A 1 868 ? -15.113 -14.750 -3.900 1.00 80.62 868 GLU A CA 1
ATOM 6948 C C . GLU A 1 868 ? -15.441 -14.209 -2.497 1.00 80.62 868 GLU A C 1
ATOM 6950 O O . GLU A 1 868 ? -16.600 -13.918 -2.186 1.00 80.62 868 GLU A O 1
ATOM 6955 N N . LYS A 1 869 ? -14.426 -14.027 -1.641 1.00 73.94 869 LYS A N 1
ATOM 6956 C CA . LYS A 1 869 ? -14.610 -13.616 -0.238 1.00 73.94 869 LYS A CA 1
ATOM 6957 C C . LYS A 1 869 ? -14.853 -12.115 -0.064 1.00 73.94 869 LYS A C 1
ATOM 6959 O O . LYS A 1 869 ? -15.626 -11.735 0.823 1.00 73.94 869 LYS A O 1
ATOM 6964 N N . PHE A 1 870 ? -14.210 -11.269 -0.876 1.00 71.25 870 PHE A N 1
ATOM 6965 C CA . PHE A 1 870 ? -14.180 -9.803 -0.725 1.00 71.25 870 PHE A CA 1
ATOM 6966 C C . PHE A 1 870 ? -14.818 -9.025 -1.887 1.00 71.25 870 PHE A C 1
ATOM 6968 O O . PHE A 1 870 ? -15.105 -7.835 -1.724 1.00 71.25 870 PHE A O 1
ATOM 6975 N N . GLY A 1 871 ? -15.096 -9.681 -3.020 1.00 69.06 871 GLY A N 1
ATOM 6976 C CA . GLY A 1 871 ? -15.691 -9.074 -4.219 1.00 69.06 871 GLY A CA 1
ATOM 6977 C C . GLY A 1 871 ? -14.690 -8.402 -5.159 1.00 69.06 871 GLY A C 1
ATOM 6978 O O . GLY A 1 871 ? -15.092 -7.881 -6.196 1.00 69.06 871 GLY A O 1
ATOM 6979 N N . ALA A 1 872 ? -13.404 -8.401 -4.806 1.00 77.69 872 ALA A N 1
ATOM 6980 C CA . ALA A 1 872 ? -12.309 -7.887 -5.617 1.00 77.69 872 ALA A CA 1
ATOM 6981 C C . ALA A 1 872 ? -11.073 -8.777 -5.430 1.00 77.69 872 ALA A C 1
ATOM 6983 O O . ALA A 1 872 ? -10.819 -9.257 -4.326 1.00 77.69 872 ALA A O 1
ATOM 6984 N N . GLY A 1 873 ? -10.319 -8.986 -6.509 1.00 80.75 873 GLY A N 1
ATOM 6985 C CA . GLY A 1 873 ? -9.046 -9.707 -6.478 1.00 80.75 873 GLY A CA 1
ATOM 6986 C C . GLY A 1 873 ? -7.912 -8.891 -5.848 1.00 80.75 873 GLY A C 1
ATOM 6987 O O . GLY A 1 873 ? -8.110 -7.741 -5.449 1.00 80.75 873 GLY A O 1
ATOM 6988 N N . ILE A 1 874 ? -6.702 -9.453 -5.820 1.00 84.38 874 ILE A N 1
ATOM 6989 C CA . ILE A 1 874 ? -5.499 -8.867 -5.201 1.00 84.38 874 ILE A CA 1
ATOM 6990 C C . ILE A 1 874 ? -5.285 -7.423 -5.689 1.00 84.38 874 ILE A C 1
ATOM 6992 O O . ILE A 1 874 ? -5.261 -6.482 -4.899 1.00 84.38 874 ILE A O 1
ATOM 6996 N N . PHE A 1 875 ? -5.220 -7.214 -7.006 1.00 83.25 875 PHE A N 1
ATOM 6997 C CA . PHE A 1 875 ? -4.964 -5.894 -7.603 1.00 83.25 875 PHE A CA 1
ATOM 6998 C C . PHE A 1 875 ? -6.128 -4.902 -7.467 1.00 83.25 875 PHE A C 1
ATOM 7000 O O . PHE A 1 875 ? -5.934 -3.698 -7.654 1.00 83.25 875 PHE A O 1
ATOM 7007 N N . GLY A 1 876 ? -7.333 -5.393 -7.161 1.00 77.88 876 GLY A N 1
ATOM 7008 C CA . GLY A 1 876 ? -8.491 -4.562 -6.838 1.00 77.88 876 GLY A CA 1
ATOM 7009 C C . GLY A 1 876 ? -8.481 -4.109 -5.378 1.00 77.88 876 GLY A C 1
ATOM 7010 O O . GLY A 1 876 ? -8.771 -2.947 -5.105 1.00 77.88 876 GLY A O 1
ATOM 7011 N N . LEU A 1 877 ? -8.105 -5.003 -4.458 1.00 75.94 877 LEU A N 1
ATOM 7012 C CA . LEU A 1 877 ? -7.994 -4.721 -3.023 1.00 75.94 877 LEU A CA 1
ATOM 7013 C C . LEU A 1 877 ? -6.813 -3.802 -2.699 1.00 75.94 877 LEU A C 1
ATOM 7015 O O . LEU A 1 877 ? -6.948 -2.899 -1.883 1.00 75.94 877 LEU A O 1
ATOM 7019 N N . PHE A 1 878 ? -5.680 -3.996 -3.374 1.00 77.88 878 PHE A N 1
ATOM 7020 C CA . PHE A 1 878 ? -4.466 -3.197 -3.191 1.00 77.88 878 PHE A CA 1
ATOM 7021 C C . PHE A 1 878 ? -4.296 -2.121 -4.272 1.00 77.88 878 PHE A C 1
ATOM 7023 O O . PHE A 1 878 ? -3.168 -1.796 -4.646 1.00 77.88 878 PHE A O 1
ATOM 7030 N N . LYS A 1 879 ? -5.394 -1.586 -4.824 1.00 78.00 879 LYS A N 1
ATOM 7031 C CA . LYS A 1 879 ? -5.325 -0.575 -5.886 1.00 78.00 879 LYS A CA 1
ATOM 7032 C C . LYS A 1 879 ? -4.833 0.774 -5.331 1.00 78.00 879 LYS A C 1
ATOM 7034 O O . LYS A 1 879 ? -5.536 1.380 -4.520 1.00 78.00 879 LYS A O 1
ATOM 7039 N N . PRO A 1 880 ? -3.695 1.309 -5.812 1.00 74.12 880 PRO A N 1
ATOM 7040 C CA . PRO A 1 880 ? -3.237 2.641 -5.434 1.00 74.12 880 PRO A CA 1
ATOM 7041 C C . PRO A 1 880 ? -4.263 3.717 -5.811 1.00 74.12 880 PRO A C 1
ATOM 7043 O O . PRO A 1 880 ? -4.821 3.706 -6.910 1.00 74.12 880 PRO A O 1
ATOM 7046 N N . LYS A 1 881 ? -4.473 4.693 -4.921 1.00 62.81 881 LYS A N 1
ATOM 7047 C CA . LYS A 1 881 ? -5.348 5.855 -5.181 1.00 62.81 881 LYS A CA 1
ATOM 7048 C C . LYS A 1 881 ? -4.659 6.975 -5.970 1.00 62.81 881 LYS A C 1
ATOM 7050 O O . LYS A 1 881 ? -5.329 7.888 -6.444 1.00 62.81 881 LYS A O 1
ATOM 7055 N N . SER A 1 882 ? -3.334 6.925 -6.097 1.00 59.09 882 SER A N 1
ATOM 7056 C CA . SER A 1 882 ? -2.534 7.910 -6.825 1.00 59.09 882 SER A CA 1
ATOM 7057 C C . SER A 1 882 ? -2.285 7.467 -8.264 1.00 59.09 882 SER A C 1
ATOM 7059 O O . SER A 1 882 ? -1.700 6.407 -8.493 1.00 59.09 882 SER A O 1
ATOM 7061 N N . TYR A 1 883 ? -2.652 8.320 -9.217 1.00 68.31 883 TYR A N 1
ATOM 7062 C CA . TYR A 1 883 ? -2.172 8.232 -10.593 1.00 68.31 883 TYR A CA 1
ATOM 7063 C C . TYR A 1 883 ? -0.900 9.067 -10.703 1.00 68.31 883 TYR A C 1
ATOM 7065 O O . TYR A 1 883 ? -0.904 10.236 -10.312 1.00 68.31 883 TYR A O 1
ATOM 7073 N N . MET A 1 884 ? 0.183 8.481 -11.211 1.00 62.31 884 MET A N 1
ATOM 7074 C CA . MET A 1 884 ? 1.408 9.233 -11.482 1.00 62.31 884 MET A CA 1
ATOM 7075 C C . MET A 1 884 ? 1.529 9.473 -12.985 1.00 62.31 884 MET A C 1
ATOM 7077 O O . MET A 1 884 ? 1.595 8.501 -13.740 1.00 62.31 884 MET A O 1
ATOM 7081 N N . PRO A 1 885 ? 1.557 10.737 -13.446 1.00 64.44 885 PRO A N 1
ATOM 7082 C CA . PRO A 1 885 ? 1.959 11.016 -14.811 1.00 64.44 885 PRO A CA 1
ATOM 7083 C C . PRO A 1 885 ? 3.447 10.686 -14.947 1.00 64.44 885 PRO A C 1
ATOM 7085 O O . PRO A 1 885 ? 4.277 11.213 -14.205 1.00 64.44 885 PRO A O 1
ATOM 7088 N N . VAL A 1 886 ? 3.786 9.798 -15.879 1.00 69.50 886 VAL A N 1
ATOM 7089 C CA . VAL A 1 886 ? 5.186 9.485 -16.189 1.00 69.50 886 VAL A CA 1
ATOM 7090 C C . VAL A 1 886 ? 5.597 10.341 -17.377 1.00 69.50 886 VAL A C 1
ATOM 7092 O O . VAL A 1 886 ? 5.058 10.191 -18.473 1.00 69.50 886 VAL A O 1
ATOM 7095 N N . GLU A 1 887 ? 6.543 11.251 -17.153 1.00 75.50 887 GLU A N 1
ATOM 7096 C CA . GLU A 1 887 ? 7.142 12.092 -18.188 1.00 75.50 887 GLU A CA 1
ATOM 7097 C C . GLU A 1 887 ? 8.577 11.633 -18.458 1.00 75.50 887 GLU A C 1
ATOM 7099 O O . GLU A 1 887 ? 9.380 11.514 -17.532 1.00 75.50 887 GLU A O 1
ATOM 7104 N N . ARG A 1 888 ? 8.906 11.362 -19.724 1.00 75.06 888 ARG A N 1
ATOM 7105 C CA . ARG A 1 888 ? 10.258 10.949 -20.127 1.00 75.06 888 ARG A CA 1
ATOM 7106 C C . ARG A 1 888 ? 10.668 11.521 -21.475 1.00 75.06 888 ARG A C 1
ATOM 7108 O O . ARG A 1 888 ? 9.822 11.922 -22.275 1.00 75.06 888 ARG A O 1
ATOM 7115 N N . TYR A 1 889 ? 11.969 11.494 -21.742 1.00 76.31 889 TYR A N 1
ATOM 7116 C CA . TYR A 1 889 ? 12.518 11.841 -23.047 1.00 76.31 889 TYR A CA 1
ATOM 7117 C C . TYR A 1 889 ? 12.611 10.593 -23.940 1.00 76.31 889 TYR A C 1
ATOM 7119 O O . TYR A 1 889 ? 13.134 9.568 -23.495 1.00 76.31 889 TYR A O 1
ATOM 7127 N N . PRO A 1 890 ? 12.107 10.652 -25.181 1.00 78.12 890 PRO A N 1
ATOM 7128 C CA . PRO A 1 890 ? 12.281 9.581 -26.157 1.00 78.12 890 PRO A CA 1
ATOM 7129 C C . PRO A 1 890 ? 13.746 9.397 -26.562 1.00 78.12 890 PRO A C 1
ATOM 7131 O O . PRO A 1 890 ? 14.516 10.358 -26.581 1.00 78.12 890 PRO A O 1
ATOM 7134 N N . TYR A 1 891 ? 14.112 8.168 -26.931 1.00 76.88 891 TYR A N 1
ATOM 7135 C CA . TYR A 1 891 ? 15.458 7.788 -27.368 1.00 76.88 891 TYR A CA 1
ATOM 7136 C C . TYR A 1 891 ? 16.566 8.213 -26.393 1.00 76.88 891 TYR A C 1
ATOM 7138 O O . TYR A 1 891 ? 17.668 8.579 -26.812 1.00 76.88 891 TYR A O 1
ATOM 7146 N N . GLN A 1 892 ? 16.293 8.180 -25.082 1.00 67.69 892 GLN A N 1
ATOM 7147 C CA . GLN A 1 892 ? 17.287 8.550 -24.077 1.00 67.69 892 GLN A CA 1
ATOM 7148 C C . GLN A 1 892 ? 18.568 7.727 -24.281 1.00 67.69 892 GLN A C 1
ATOM 7150 O O . GLN A 1 892 ? 18.521 6.513 -24.489 1.00 67.69 892 GLN A O 1
ATOM 7155 N N . SER A 1 893 ? 19.710 8.416 -24.237 1.00 67.50 893 SER A N 1
ATOM 7156 C CA . SER A 1 893 ? 21.041 7.859 -24.513 1.00 67.50 893 SER A CA 1
ATOM 7157 C C . SER A 1 893 ? 21.314 7.449 -25.973 1.00 67.50 893 SER A C 1
ATOM 7159 O O . SER A 1 893 ? 22.362 6.858 -26.215 1.00 67.50 893 SER A O 1
ATOM 7161 N N . ALA A 1 894 ? 20.454 7.787 -26.944 1.00 76.94 894 ALA A N 1
ATOM 7162 C CA . ALA A 1 894 ? 20.707 7.571 -28.374 1.00 76.94 894 ALA A CA 1
ATOM 7163 C C . ALA A 1 894 ? 21.080 8.865 -29.118 1.00 76.94 894 ALA A C 1
ATOM 7165 O O . ALA A 1 894 ? 20.703 9.968 -28.719 1.00 76.94 894 ALA A O 1
ATOM 7166 N N . LEU A 1 895 ? 21.771 8.730 -30.255 1.00 76.00 895 LEU A N 1
ATOM 7167 C CA . LEU A 1 895 ? 22.067 9.858 -31.138 1.00 76.00 895 LEU A CA 1
ATOM 7168 C C . LEU A 1 895 ? 20.897 10.104 -32.104 1.00 76.00 895 LEU A C 1
ATOM 7170 O O . LEU A 1 895 ? 20.743 9.404 -33.105 1.00 76.00 895 LEU A O 1
ATOM 7174 N N . TYR A 1 896 ? 20.073 11.108 -31.813 1.00 79.12 896 TYR A N 1
ATOM 7175 C CA . TYR A 1 896 ? 18.871 11.435 -32.584 1.00 79.12 896 TYR A CA 1
ATOM 7176 C C . TYR A 1 896 ? 18.743 12.951 -32.812 1.00 79.12 896 TYR A C 1
ATOM 7178 O O . TYR A 1 896 ? 19.036 13.734 -31.912 1.00 79.12 896 TYR A O 1
ATOM 7186 N N . SER A 1 897 ? 18.334 13.373 -34.018 1.00 67.38 897 SER A N 1
ATOM 7187 C CA . SER A 1 897 ? 18.236 14.808 -34.399 1.00 67.38 897 SER A CA 1
ATOM 7188 C C . SER A 1 897 ? 16.818 15.329 -34.649 1.00 67.38 897 SER A C 1
ATOM 7190 O O . SER A 1 897 ? 16.632 16.495 -35.001 1.00 67.38 897 SER A O 1
ATOM 7192 N N . GLY A 1 898 ? 15.802 14.472 -34.569 1.00 64.88 898 GLY A N 1
ATOM 7193 C CA . GLY A 1 898 ? 14.434 14.904 -34.844 1.00 64.88 898 GLY A CA 1
ATOM 7194 C C . GLY A 1 898 ? 13.896 15.843 -33.761 1.00 64.88 898 GLY A C 1
ATOM 7195 O O . GLY A 1 898 ? 14.376 15.862 -32.632 1.00 64.88 898 GLY A O 1
ATOM 7196 N N . ARG A 1 899 ? 12.847 16.600 -34.105 1.00 62.41 899 ARG A N 1
ATOM 7197 C CA . ARG A 1 899 ? 12.112 17.447 -33.152 1.00 62.41 899 ARG A CA 1
ATOM 7198 C C . ARG A 1 899 ? 11.467 16.548 -32.102 1.00 62.41 899 ARG A C 1
ATOM 7200 O O . ARG A 1 899 ? 10.536 15.830 -32.453 1.00 62.41 899 ARG A O 1
ATOM 7207 N N . LEU A 1 900 ? 11.938 16.554 -30.860 1.00 62.09 900 LEU A N 1
ATOM 7208 C CA . LEU A 1 900 ? 11.320 15.800 -29.769 1.00 62.09 900 LEU A CA 1
ATOM 7209 C C . LEU A 1 900 ? 11.359 16.625 -28.486 1.00 62.09 900 LEU A C 1
ATOM 7211 O O . LEU A 1 900 ? 12.411 17.112 -28.089 1.00 62.09 900 LEU A O 1
ATOM 7215 N N . GLY A 1 901 ? 10.195 16.765 -27.857 1.00 66.38 901 GLY A N 1
ATOM 7216 C CA . GLY A 1 901 ? 10.065 17.131 -26.451 1.00 66.38 901 GLY A CA 1
ATOM 7217 C C . GLY A 1 901 ? 9.874 15.870 -25.608 1.00 66.38 901 GLY A C 1
ATOM 7218 O O . GLY A 1 901 ? 10.542 14.860 -25.828 1.00 66.38 901 GLY A O 1
ATOM 7219 N N . THR A 1 902 ? 8.955 15.910 -24.646 1.00 77.06 902 THR A N 1
ATOM 7220 C CA . THR A 1 902 ? 8.695 14.801 -23.719 1.00 77.06 902 THR A CA 1
ATOM 7221 C C . THR A 1 902 ? 7.506 13.933 -24.145 1.00 77.06 902 THR A C 1
ATOM 7223 O O . THR A 1 902 ? 6.545 14.409 -24.760 1.00 77.06 902 THR A O 1
ATOM 7226 N N . ILE A 1 903 ? 7.574 12.641 -23.805 1.00 77.56 903 ILE A N 1
ATOM 7227 C CA . ILE A 1 903 ? 6.442 11.711 -23.817 1.00 77.56 903 ILE A CA 1
ATOM 7228 C C . ILE A 1 903 ? 5.834 11.723 -22.416 1.00 77.56 903 ILE A C 1
ATOM 7230 O O . ILE A 1 903 ? 6.475 11.290 -21.456 1.00 77.56 903 ILE A O 1
ATOM 7234 N N . LYS A 1 904 ? 4.593 12.200 -22.313 1.00 78.25 904 LYS A N 1
ATOM 7235 C CA . LYS A 1 904 ? 3.776 12.139 -21.099 1.00 78.25 904 LYS A CA 1
ATOM 7236 C C . LYS A 1 904 ? 2.782 10.999 -21.204 1.00 78.25 904 LYS A C 1
ATOM 7238 O O . LYS A 1 904 ? 2.037 10.898 -22.178 1.00 78.25 904 LYS A O 1
ATOM 7243 N N . MET A 1 905 ? 2.767 10.153 -20.187 1.00 74.00 905 MET A N 1
ATOM 7244 C CA . MET A 1 905 ? 1.819 9.059 -20.049 1.00 74.00 905 MET A CA 1
ATOM 7245 C C . MET A 1 905 ? 0.879 9.379 -18.895 1.00 74.00 905 MET A C 1
ATOM 7247 O O . MET A 1 905 ? 1.296 9.415 -17.736 1.00 74.00 905 MET A O 1
ATOM 7251 N N . ASN A 1 906 ? -0.383 9.635 -19.225 1.00 69.19 906 ASN A N 1
ATOM 7252 C CA . ASN A 1 906 ? -1.402 10.001 -18.250 1.00 69.19 906 ASN A CA 1
ATOM 7253 C C . ASN A 1 906 ? -2.206 8.760 -17.820 1.00 69.19 906 ASN A C 1
ATOM 7255 O O . ASN A 1 906 ? -2.375 7.822 -18.598 1.00 69.19 906 ASN A O 1
ATOM 7259 N N . ASN A 1 907 ? -2.737 8.787 -16.592 1.00 69.81 907 ASN A N 1
ATOM 7260 C CA . ASN A 1 907 ? -3.601 7.753 -15.995 1.00 69.81 907 ASN A CA 1
ATOM 7261 C C . ASN A 1 907 ? -2.941 6.391 -15.683 1.00 69.81 907 ASN A C 1
ATOM 7263 O O . ASN A 1 907 ? -3.639 5.380 -15.621 1.00 69.81 907 ASN A O 1
ATOM 7267 N N . ILE A 1 908 ? -1.631 6.341 -15.415 1.00 71.44 908 ILE A N 1
ATOM 7268 C CA . ILE A 1 908 ? -0.970 5.103 -14.961 1.00 71.44 908 ILE A CA 1
ATOM 7269 C C . ILE A 1 908 ? -1.215 4.878 -13.463 1.00 71.44 908 ILE A C 1
ATOM 7271 O O . ILE A 1 908 ? -1.001 5.775 -12.642 1.00 71.44 908 ILE A O 1
ATOM 7275 N N . VAL A 1 909 ? -1.633 3.661 -13.108 1.00 74.38 909 VAL A N 1
ATOM 7276 C CA . VAL A 1 909 ? -1.721 3.191 -11.719 1.00 74.38 909 VAL A CA 1
ATOM 7277 C C . VAL A 1 909 ? -0.378 2.571 -11.329 1.00 74.38 909 VAL A C 1
ATOM 7279 O O . VAL A 1 909 ? 0.021 1.570 -11.910 1.00 74.38 909 VAL A O 1
ATOM 7282 N N . SER A 1 910 ? 0.314 3.158 -10.351 1.00 78.06 910 SER A N 1
ATOM 7283 C CA . SER A 1 910 ? 1.675 2.751 -9.954 1.00 78.06 910 SER A CA 1
ATOM 7284 C C . SER A 1 910 ? 1.662 1.535 -9.013 1.00 78.06 910 SER A C 1
ATOM 7286 O O . SER A 1 910 ? 1.858 1.666 -7.802 1.00 78.06 910 SER A O 1
ATOM 7288 N N . TYR A 1 911 ? 1.369 0.345 -9.544 1.00 79.38 911 TYR A N 1
ATOM 7289 C CA . TYR A 1 911 ? 1.371 -0.903 -8.771 1.00 79.38 911 TYR A CA 1
ATOM 7290 C C . TYR A 1 911 ? 2.788 -1.301 -8.343 1.00 79.38 911 TYR A C 1
ATOM 7292 O O . TYR A 1 911 ? 2.997 -1.716 -7.203 1.00 79.38 911 TYR A O 1
ATOM 7300 N N . SER A 1 912 ? 3.771 -1.101 -9.220 1.00 76.44 912 SER A N 1
ATOM 7301 C CA . SER A 1 912 ? 5.188 -1.406 -8.982 1.00 76.44 912 SER A CA 1
ATOM 7302 C C . SER A 1 912 ? 5.830 -0.619 -7.828 1.00 76.44 912 SER A C 1
ATOM 7304 O O . SER A 1 912 ? 6.838 -1.052 -7.276 1.00 76.44 912 SER A O 1
ATOM 7306 N N . GLN A 1 913 ? 5.272 0.534 -7.444 1.00 75.88 913 GLN A N 1
ATOM 7307 C CA . GLN A 1 913 ? 5.756 1.349 -6.318 1.00 75.88 913 GLN A CA 1
ATOM 7308 C C . GLN A 1 913 ? 4.872 1.213 -5.073 1.00 75.88 913 GLN A C 1
ATOM 7310 O O . GLN A 1 913 ? 5.183 1.770 -4.018 1.00 75.88 913 GLN A O 1
ATOM 7315 N N . HIS A 1 914 ? 3.766 0.474 -5.170 1.00 80.38 914 HIS A N 1
ATOM 7316 C CA . HIS A 1 914 ? 2.808 0.337 -4.085 1.00 80.38 914 HIS A CA 1
ATOM 7317 C C . HIS A 1 914 ? 3.298 -0.661 -3.034 1.00 80.38 914 HIS A C 1
ATOM 7319 O O . HIS A 1 914 ? 3.061 -1.863 -3.147 1.00 80.38 914 HIS A O 1
ATOM 7325 N N . ALA A 1 915 ? 3.966 -0.154 -1.992 1.00 76.81 915 ALA A N 1
ATOM 7326 C CA . ALA A 1 915 ? 4.588 -0.978 -0.953 1.00 76.81 915 ALA A CA 1
ATOM 7327 C C . ALA A 1 915 ? 3.670 -2.086 -0.386 1.00 76.81 915 ALA A C 1
ATOM 7329 O O . ALA A 1 915 ? 4.107 -3.236 -0.393 1.00 76.81 915 ALA A O 1
ATOM 7330 N N . PRO A 1 916 ? 2.390 -1.828 -0.027 1.00 79.56 916 PRO A N 1
ATOM 7331 C CA . PRO A 1 916 ? 1.525 -2.885 0.500 1.00 79.56 916 PRO A CA 1
ATOM 7332 C C . PRO A 1 916 ? 1.286 -4.049 -0.466 1.00 79.56 916 PRO A C 1
ATOM 7334 O O . PRO A 1 916 ? 1.249 -5.202 -0.045 1.00 79.56 916 PRO A O 1
ATOM 7337 N N . LEU A 1 917 ? 1.153 -3.761 -1.767 1.00 85.44 917 LEU A N 1
ATOM 7338 C CA . LEU A 1 917 ? 1.003 -4.813 -2.773 1.00 85.44 917 LEU A CA 1
ATOM 7339 C C . LEU A 1 917 ? 2.295 -5.625 -2.885 1.00 85.44 917 LEU A C 1
ATOM 7341 O O . LEU A 1 917 ? 2.245 -6.851 -2.915 1.00 85.44 917 LEU A O 1
ATOM 7345 N N . ARG A 1 918 ? 3.448 -4.952 -2.918 1.00 84.44 918 ARG A N 1
ATOM 7346 C CA . ARG A 1 918 ? 4.746 -5.618 -3.075 1.00 84.44 918 ARG A CA 1
ATOM 7347 C C . ARG A 1 918 ? 5.087 -6.527 -1.908 1.00 84.44 918 ARG A C 1
ATOM 7349 O O . ARG A 1 918 ? 5.599 -7.623 -2.130 1.00 84.44 918 ARG A O 1
ATOM 7356 N N . ASP A 1 919 ? 4.780 -6.095 -0.689 1.00 81.25 919 ASP A N 1
ATOM 7357 C CA . ASP A 1 919 ? 4.975 -6.892 0.524 1.00 81.25 919 ASP A CA 1
ATOM 7358 C C . ASP A 1 919 ? 4.047 -8.111 0.547 1.00 81.25 919 ASP A C 1
ATOM 7360 O O . ASP A 1 919 ? 4.472 -9.219 0.895 1.00 81.25 919 ASP A O 1
ATOM 7364 N N . PHE A 1 920 ? 2.793 -7.931 0.118 1.00 86.06 920 PHE A N 1
ATOM 7365 C CA . PHE A 1 920 ? 1.826 -9.018 0.008 1.00 86.06 920 PHE A CA 1
ATOM 7366 C C . PHE A 1 920 ? 2.251 -10.062 -1.037 1.00 86.06 920 PHE A C 1
ATOM 7368 O O . PHE A 1 920 ? 2.287 -11.260 -0.734 1.00 86.06 920 PHE A O 1
ATOM 7375 N N . ILE A 1 921 ? 2.629 -9.626 -2.245 1.00 88.00 921 ILE A N 1
ATOM 7376 C CA . ILE A 1 921 ? 3.120 -10.521 -3.302 1.00 88.00 921 ILE A CA 1
ATOM 7377 C C . ILE A 1 921 ? 4.407 -11.213 -2.849 1.00 88.00 921 ILE A C 1
ATOM 7379 O O . ILE A 1 921 ? 4.496 -12.431 -2.969 1.00 88.00 921 ILE A O 1
ATOM 7383 N N . ALA A 1 922 ? 5.360 -10.495 -2.247 1.00 85.69 922 ALA A N 1
ATOM 7384 C CA . ALA A 1 922 ? 6.600 -11.091 -1.748 1.00 85.69 922 ALA A CA 1
ATOM 7385 C C . ALA A 1 922 ? 6.343 -12.181 -0.701 1.00 85.69 922 ALA A C 1
ATOM 7387 O O . ALA A 1 922 ? 6.917 -13.265 -0.788 1.00 85.69 922 ALA A O 1
ATOM 7388 N N . SER A 1 923 ? 5.459 -11.926 0.266 1.00 85.50 923 SER A N 1
ATOM 7389 C CA . SER A 1 923 ? 5.117 -12.900 1.313 1.00 85.50 923 SER A CA 1
ATOM 7390 C C . SER A 1 923 ? 4.418 -14.133 0.736 1.00 85.50 923 SER A C 1
ATOM 7392 O O . SER A 1 923 ? 4.710 -15.261 1.133 1.00 85.50 923 SER A O 1
ATOM 7394 N N . THR A 1 924 ? 3.540 -13.927 -0.247 1.00 87.38 924 THR A N 1
ATOM 7395 C CA . THR A 1 924 ? 2.832 -15.005 -0.950 1.00 87.38 924 THR A CA 1
ATOM 7396 C C . THR A 1 924 ? 3.793 -15.851 -1.783 1.00 87.38 924 THR A C 1
ATOM 7398 O O . THR A 1 924 ? 3.797 -17.074 -1.668 1.00 87.38 924 THR A O 1
ATOM 7401 N N . VAL A 1 925 ? 4.669 -15.210 -2.559 1.00 88.62 925 VAL A N 1
ATOM 7402 C CA . VAL A 1 925 ? 5.660 -15.873 -3.416 1.00 88.62 925 VAL A CA 1
ATOM 7403 C C . VAL A 1 925 ? 6.688 -16.651 -2.592 1.00 88.62 925 VAL A C 1
ATOM 7405 O O . VAL A 1 925 ? 6.947 -17.810 -2.907 1.00 88.62 925 VAL A O 1
ATOM 7408 N N . LYS A 1 926 ? 7.208 -16.081 -1.494 1.00 86.69 926 LYS A N 1
ATOM 7409 C CA . LYS A 1 926 ? 8.115 -16.798 -0.577 1.00 86.69 926 LYS A CA 1
ATOM 7410 C C . LYS A 1 926 ? 7.471 -18.062 -0.003 1.00 86.69 926 LYS A C 1
ATOM 7412 O O . LYS A 1 926 ? 8.133 -19.091 0.117 1.00 86.69 926 LYS A O 1
ATOM 7417 N N . HIS A 1 927 ? 6.178 -18.009 0.329 1.00 87.69 927 HIS A N 1
ATOM 7418 C CA . HIS A 1 927 ? 5.461 -19.183 0.822 1.00 87.69 927 HIS A CA 1
ATOM 7419 C C . HIS A 1 927 ? 5.265 -20.253 -0.252 1.00 87.69 927 HIS A C 1
ATOM 7421 O O . HIS A 1 927 ? 5.507 -21.428 0.022 1.00 87.69 927 HIS A O 1
ATOM 7427 N N . ILE A 1 928 ? 4.891 -19.847 -1.468 1.00 86.94 928 ILE A N 1
ATOM 7428 C CA . ILE A 1 928 ? 4.769 -20.747 -2.621 1.00 86.94 928 ILE A CA 1
ATOM 7429 C C . ILE A 1 928 ? 6.106 -21.446 -2.883 1.00 86.94 928 ILE A C 1
ATOM 7431 O O . ILE A 1 928 ? 6.149 -22.672 -2.958 1.00 86.94 928 ILE A O 1
ATOM 7435 N N . GLU A 1 929 ? 7.205 -20.690 -2.960 1.00 87.38 929 GLU A N 1
ATOM 7436 C CA . GLU A 1 929 ? 8.530 -21.260 -3.206 1.00 87.38 929 GLU A CA 1
ATOM 7437 C C . GLU A 1 929 ? 8.948 -22.224 -2.091 1.00 87.38 929 GLU A C 1
ATOM 7439 O O . GLU A 1 929 ? 9.410 -23.319 -2.389 1.00 87.38 929 GLU A O 1
ATOM 7444 N N . ASN A 1 930 ? 8.705 -21.902 -0.816 1.00 86.50 930 ASN A N 1
ATOM 7445 C CA . ASN A 1 930 ? 8.967 -22.832 0.288 1.00 86.50 930 ASN A CA 1
ATOM 7446 C C . ASN A 1 930 ? 8.225 -24.166 0.136 1.00 86.50 930 ASN A C 1
ATOM 7448 O O . ASN A 1 930 ? 8.798 -25.223 0.402 1.00 86.50 930 ASN A O 1
ATOM 7452 N N . ARG A 1 931 ? 6.970 -24.139 -0.322 1.00 84.56 931 ARG A N 1
ATOM 7453 C CA . ARG A 1 931 ? 6.195 -25.362 -0.571 1.00 84.56 931 ARG A CA 1
ATOM 7454 C C . ARG A 1 931 ? 6.711 -26.133 -1.783 1.00 84.56 931 ARG A C 1
ATOM 7456 O O . ARG A 1 931 ? 6.756 -27.361 -1.739 1.00 84.56 931 ARG A O 1
ATOM 7463 N N . LEU A 1 932 ? 7.187 -25.442 -2.819 1.00 84.56 932 LEU A N 1
ATOM 7464 C CA . LEU A 1 932 ? 7.875 -26.074 -3.950 1.00 84.56 932 LEU A CA 1
ATOM 7465 C C . LEU A 1 932 ? 9.214 -26.696 -3.533 1.00 84.56 932 LEU A C 1
ATOM 7467 O O . LEU A 1 932 ? 9.505 -27.824 -3.932 1.00 84.56 932 LEU A O 1
ATOM 7471 N N . ARG A 1 933 ? 9.999 -26.016 -2.693 1.00 85.31 933 ARG A N 1
ATOM 7472 C CA . ARG A 1 933 ? 11.253 -26.532 -2.127 1.00 85.31 933 ARG A CA 1
ATOM 7473 C C . ARG A 1 933 ? 11.002 -27.803 -1.315 1.00 85.31 933 ARG A C 1
ATOM 7475 O O . ARG A 1 933 ? 11.675 -28.807 -1.534 1.00 85.31 933 ARG A O 1
ATOM 7482 N N . GLU A 1 934 ? 9.978 -27.806 -0.458 1.00 83.69 934 GLU A N 1
ATOM 7483 C CA . GLU A 1 934 ? 9.558 -28.991 0.303 1.00 83.69 934 GLU A CA 1
ATOM 7484 C C . GLU A 1 934 ? 9.138 -30.156 -0.600 1.00 83.69 934 GLU A C 1
ATOM 7486 O O . GLU A 1 934 ? 9.604 -31.279 -0.406 1.00 83.69 934 GLU A O 1
ATOM 7491 N N . ALA A 1 935 ? 8.298 -29.900 -1.609 1.00 79.94 935 ALA A N 1
ATOM 7492 C CA . ALA A 1 935 ? 7.827 -30.935 -2.530 1.00 79.94 935 ALA A CA 1
ATOM 7493 C C . ALA A 1 935 ? 8.967 -31.565 -3.354 1.00 79.94 935 ALA A C 1
ATOM 7495 O O . ALA A 1 935 ? 8.886 -32.738 -3.720 1.00 79.94 935 ALA A O 1
ATOM 7496 N N . ASN A 1 936 ? 10.037 -30.807 -3.618 1.00 76.94 936 ASN A N 1
ATOM 7497 C CA . ASN A 1 936 ? 11.203 -31.248 -4.388 1.00 76.94 936 ASN A CA 1
ATOM 7498 C C . ASN A 1 936 ? 12.401 -31.681 -3.515 1.00 76.94 936 ASN A C 1
ATOM 7500 O O . ASN A 1 936 ? 13.457 -32.001 -4.056 1.00 76.94 936 ASN A O 1
ATOM 7504 N N . ASN A 1 937 ? 12.252 -31.750 -2.184 1.00 74.06 937 ASN A N 1
ATOM 7505 C CA . ASN A 1 937 ? 13.334 -32.045 -1.225 1.00 74.06 937 ASN A CA 1
ATOM 7506 C C . ASN A 1 937 ? 14.564 -31.121 -1.353 1.00 74.06 937 ASN A C 1
ATOM 7508 O O . ASN A 1 937 ? 15.698 -31.543 -1.111 1.00 74.06 937 ASN A O 1
ATOM 7512 N N . PHE A 1 938 ? 14.341 -29.863 -1.724 1.00 74.94 938 PHE A N 1
ATOM 7513 C CA . PHE A 1 938 ? 15.379 -28.842 -1.775 1.00 74.94 938 PHE A CA 1
ATOM 7514 C C . PHE A 1 938 ? 15.765 -28.405 -0.352 1.00 74.94 938 PHE A C 1
ATOM 7516 O O . PHE A 1 938 ? 14.897 -28.228 0.507 1.00 74.94 938 PHE A O 1
ATOM 7523 N N . LYS A 1 939 ? 17.067 -28.260 -0.079 1.00 61.81 939 LYS A N 1
ATOM 7524 C CA . LYS A 1 939 ? 17.577 -27.807 1.227 1.00 61.81 939 LYS A CA 1
ATOM 7525 C C . LYS A 1 939 ? 17.556 -26.277 1.269 1.00 61.81 939 LYS A C 1
ATOM 7527 O O . LYS A 1 939 ? 17.953 -25.658 0.298 1.00 61.81 939 LYS A O 1
ATOM 7532 N N . GLY A 1 940 ? 17.119 -25.680 2.378 1.00 67.44 940 GLY A N 1
ATOM 7533 C CA . GLY A 1 940 ? 16.969 -24.226 2.499 1.00 67.44 940 GLY A CA 1
ATOM 7534 C C . GLY A 1 940 ? 15.518 -23.760 2.523 1.00 67.44 940 GLY A C 1
ATOM 7535 O O . GLY A 1 940 ? 14.771 -24.005 1.579 1.00 67.44 940 GLY A O 1
ATOM 7536 N N . ARG A 1 941 ? 15.106 -23.056 3.588 1.00 75.12 941 ARG A N 1
ATOM 7537 C CA . ARG A 1 941 ? 13.785 -22.405 3.688 1.00 75.12 941 ARG A CA 1
ATOM 7538 C C . ARG A 1 941 ? 13.910 -20.886 3.734 1.00 75.12 941 ARG A C 1
ATOM 7540 O O . ARG A 1 941 ? 14.663 -20.346 4.545 1.00 75.12 941 ARG A O 1
ATOM 7547 N N . LEU A 1 942 ? 13.092 -20.212 2.932 1.00 78.12 942 LEU A N 1
ATOM 7548 C CA . LEU A 1 942 ? 12.895 -18.767 2.965 1.00 78.12 942 LEU A CA 1
ATOM 7549 C C . LEU A 1 942 ? 12.161 -18.378 4.253 1.00 78.12 942 LEU A C 1
ATOM 7551 O O . LEU A 1 942 ? 11.212 -19.040 4.672 1.00 78.12 942 LEU A O 1
ATOM 7555 N N . ARG A 1 943 ? 12.604 -17.299 4.891 1.00 71.38 943 ARG A N 1
ATOM 7556 C CA . ARG A 1 943 ? 12.213 -16.905 6.253 1.00 71.38 943 ARG A CA 1
ATOM 7557 C C . ARG A 1 943 ? 11.841 -15.415 6.316 1.00 71.38 943 ARG A C 1
ATOM 7559 O O . ARG A 1 943 ? 12.081 -14.674 5.358 1.00 71.38 943 ARG A O 1
ATOM 7566 N N . GLY A 1 944 ? 11.238 -14.970 7.422 1.00 65.00 944 GLY A N 1
ATOM 7567 C CA . GLY A 1 944 ? 10.944 -13.546 7.666 1.00 65.00 944 GLY A CA 1
ATOM 7568 C C . GLY A 1 944 ? 9.757 -12.944 6.895 1.00 65.00 944 GLY A C 1
ATOM 7569 O O . GLY A 1 944 ? 9.829 -11.790 6.477 1.00 65.00 944 GLY A O 1
ATOM 7570 N N . TYR A 1 945 ? 8.672 -13.696 6.689 1.00 76.69 945 TYR A N 1
ATOM 7571 C CA . TYR A 1 945 ? 7.420 -13.183 6.111 1.00 76.69 945 TYR A CA 1
ATOM 7572 C C . TYR A 1 945 ? 6.199 -13.655 6.917 1.00 76.69 945 TYR A C 1
ATOM 7574 O O . TYR A 1 945 ? 6.235 -14.712 7.549 1.00 76.69 945 TYR A O 1
ATOM 7582 N N . SER A 1 946 ? 5.116 -12.875 6.903 1.00 70.38 946 SER A N 1
ATOM 7583 C CA . SER A 1 946 ? 3.835 -13.225 7.525 1.00 70.38 946 SER A CA 1
ATOM 7584 C C . SER A 1 946 ? 2.723 -13.193 6.483 1.00 70.38 946 SER A C 1
ATOM 7586 O O . SER A 1 946 ? 2.637 -12.290 5.656 1.00 70.38 946 SER A O 1
ATOM 7588 N N . ILE A 1 947 ? 1.874 -14.214 6.497 1.00 80.38 947 ILE A N 1
ATOM 7589 C CA . ILE A 1 947 ? 0.779 -14.368 5.540 1.00 80.38 947 ILE A CA 1
ATOM 7590 C C . ILE A 1 947 ? -0.439 -14.935 6.267 1.00 80.38 947 ILE A C 1
ATOM 7592 O O . ILE A 1 947 ? -0.295 -15.677 7.242 1.00 80.38 947 ILE A O 1
ATOM 7596 N N . GLU A 1 948 ? -1.634 -14.552 5.827 1.00 76.56 948 GLU A N 1
ATOM 7597 C CA . GLU A 1 948 ? -2.895 -14.952 6.452 1.00 76.56 948 GLU A CA 1
ATOM 7598 C C . GLU A 1 948 ? -3.057 -16.488 6.466 1.00 76.56 948 GLU A C 1
ATOM 7600 O O . GLU A 1 948 ? -2.845 -17.122 5.429 1.00 76.56 948 GLU A O 1
ATOM 7605 N N . PRO A 1 949 ? -3.465 -17.108 7.594 1.00 77.19 949 PRO A N 1
ATOM 7606 C CA . PRO A 1 949 ? -3.583 -18.569 7.709 1.00 77.19 949 PRO A CA 1
ATOM 7607 C C . PRO A 1 949 ? -4.510 -19.221 6.671 1.00 77.19 949 PRO A C 1
ATOM 7609 O O . PRO A 1 949 ? -4.279 -20.352 6.242 1.00 77.19 949 PRO A O 1
ATOM 7612 N N . GLU A 1 950 ? -5.555 -18.510 6.242 1.00 76.44 950 GLU A N 1
ATOM 7613 C CA . GLU A 1 950 ? -6.458 -18.989 5.192 1.00 76.44 950 GLU A CA 1
ATOM 7614 C C . GLU A 1 950 ? -5.742 -19.085 3.835 1.00 76.44 950 GLU A C 1
ATOM 7616 O O . GLU A 1 950 ? -5.862 -20.097 3.146 1.00 76.44 950 GLU A O 1
ATOM 7621 N N . ILE A 1 951 ? -4.926 -18.082 3.492 1.00 82.62 951 ILE A N 1
ATOM 7622 C CA . ILE A 1 951 ? -4.133 -18.054 2.255 1.00 82.62 951 ILE A CA 1
ATOM 7623 C C . ILE A 1 951 ? -3.054 -19.144 2.281 1.00 82.62 951 ILE A C 1
ATOM 7625 O O . ILE A 1 951 ? -2.853 -19.817 1.271 1.00 82.62 951 ILE A O 1
ATOM 7629 N N . GLN A 1 952 ? -2.418 -19.375 3.439 1.00 83.06 952 GLN A N 1
ATOM 7630 C CA . GLN A 1 952 ? -1.477 -20.494 3.621 1.00 83.06 952 GLN A CA 1
ATOM 7631 C C . GLN A 1 952 ? -2.138 -21.828 3.279 1.00 83.06 952 GLN A C 1
ATOM 7633 O O . GLN A 1 952 ? -1.638 -22.583 2.454 1.00 83.06 952 GLN A O 1
ATOM 7638 N N . THR A 1 953 ? -3.325 -22.073 3.838 1.00 83.06 953 THR A N 1
ATOM 7639 C CA . THR A 1 953 ? -4.064 -23.326 3.630 1.00 83.06 953 THR A CA 1
ATOM 7640 C C . THR A 1 953 ? -4.409 -23.552 2.152 1.00 83.06 953 THR A C 1
ATOM 7642 O O . THR A 1 953 ? -4.384 -24.684 1.673 1.00 83.06 953 THR A O 1
ATOM 7645 N N . ILE A 1 954 ? -4.719 -22.487 1.406 1.00 83.69 954 ILE A N 1
ATOM 7646 C CA . ILE A 1 954 ? -5.017 -22.569 -0.032 1.00 83.69 954 ILE A CA 1
ATOM 7647 C C . ILE A 1 954 ? -3.773 -22.977 -0.824 1.00 83.69 954 ILE A C 1
ATOM 7649 O O . ILE A 1 954 ? -3.840 -23.910 -1.625 1.00 83.69 954 ILE A O 1
ATOM 7653 N N . ILE A 1 955 ? -2.641 -22.316 -0.572 1.00 84.81 955 ILE A N 1
ATOM 7654 C CA . ILE A 1 955 ? -1.363 -22.622 -1.233 1.00 84.81 955 ILE A CA 1
ATOM 7655 C C . ILE A 1 955 ? -0.931 -24.056 -0.900 1.00 84.81 955 ILE A C 1
ATOM 7657 O O . ILE A 1 955 ? -0.551 -24.818 -1.791 1.00 84.81 955 ILE A O 1
ATOM 7661 N N . ASP A 1 956 ? -1.078 -24.455 0.362 1.00 83.75 956 ASP A N 1
ATOM 7662 C CA . ASP A 1 956 ? -0.725 -25.785 0.851 1.00 83.75 956 ASP A CA 1
ATOM 7663 C C . ASP A 1 956 ? -1.560 -26.908 0.233 1.00 83.75 956 ASP A C 1
ATOM 7665 O O . ASP A 1 956 ? -1.038 -28.005 0.036 1.00 83.75 956 ASP A O 1
ATOM 7669 N N . ASN A 1 957 ? -2.835 -26.648 -0.071 1.00 81.88 957 ASN A N 1
ATOM 7670 C CA . ASN A 1 957 ? -3.716 -27.603 -0.745 1.00 81.88 957 ASN A CA 1
ATOM 7671 C C . ASN A 1 957 ? -3.424 -27.708 -2.249 1.00 81.88 957 ASN A C 1
ATOM 7673 O O . ASN A 1 957 ? -3.652 -28.763 -2.844 1.00 81.88 957 ASN A O 1
ATOM 7677 N N . LEU A 1 958 ? -2.947 -26.623 -2.866 1.00 79.88 958 LEU A N 1
ATOM 7678 C CA . LEU A 1 958 ? -2.678 -26.557 -4.302 1.00 79.88 958 LEU A CA 1
ATOM 7679 C C . LEU A 1 958 ? -1.348 -27.217 -4.685 1.00 79.88 958 LEU A C 1
ATOM 7681 O O . LEU A 1 958 ? -1.237 -27.761 -5.783 1.00 79.88 958 LEU A O 1
ATOM 7685 N N . ILE A 1 959 ? -0.362 -27.200 -3.784 1.00 78.50 959 ILE A N 1
ATOM 7686 C CA . ILE A 1 959 ? 0.951 -27.833 -3.960 1.00 78.50 959 ILE A CA 1
ATOM 7687 C C . ILE A 1 959 ? 1.006 -29.083 -3.064 1.00 78.50 959 ILE A C 1
ATOM 7689 O O . ILE A 1 959 ? 1.293 -28.974 -1.869 1.00 78.50 959 ILE A O 1
ATOM 7693 N N . PRO A 1 960 ? 0.724 -30.291 -3.594 1.00 62.22 960 PRO A N 1
ATOM 7694 C CA . PRO A 1 960 ? 0.734 -31.510 -2.794 1.00 62.22 960 PRO A CA 1
ATOM 7695 C C . PRO A 1 960 ? 2.148 -31.814 -2.288 1.00 62.22 960 PRO A C 1
ATOM 7697 O O . PRO A 1 960 ? 3.115 -31.693 -3.033 1.00 62.22 960 PRO A O 1
ATOM 7700 N N . SER A 1 961 ? 2.281 -32.330 -1.062 1.00 55.94 961 SER A N 1
ATOM 7701 C CA . SER A 1 961 ? 3.575 -32.748 -0.480 1.00 55.94 961 SER A CA 1
ATOM 7702 C C . SER A 1 961 ? 4.235 -33.963 -1.160 1.00 55.94 961 SER A C 1
ATOM 7704 O O . SER A 1 961 ? 5.198 -34.512 -0.631 1.00 55.94 961 SER A O 1
ATOM 7706 N N . ALA A 1 962 ? 3.715 -34.424 -2.299 1.00 47.75 962 ALA A N 1
ATOM 7707 C CA . ALA A 1 962 ? 4.281 -35.527 -3.063 1.00 47.75 962 ALA A CA 1
ATOM 7708 C C . ALA A 1 962 ? 5.049 -34.967 -4.272 1.00 47.75 962 ALA A C 1
ATOM 7710 O O . ALA A 1 962 ? 4.481 -34.157 -5.006 1.00 47.75 962 ALA A O 1
ATOM 7711 N N . PRO A 1 963 ? 6.297 -35.408 -4.520 1.00 45.91 963 PRO A N 1
ATOM 7712 C CA . PRO A 1 963 ? 7.100 -34.889 -5.618 1.00 45.91 963 PRO A CA 1
ATOM 7713 C C . PRO A 1 963 ? 6.376 -35.115 -6.956 1.00 45.91 963 PRO A C 1
ATOM 7715 O O . PRO A 1 963 ? 5.949 -36.248 -7.231 1.00 45.91 963 PRO A O 1
ATOM 7718 N N . PRO A 1 964 ? 6.212 -34.081 -7.802 1.00 43.03 964 PRO A N 1
ATOM 7719 C CA . PRO A 1 964 ? 5.677 -34.268 -9.141 1.00 43.03 964 PRO A CA 1
ATOM 7720 C C . PRO A 1 964 ? 6.573 -35.246 -9.916 1.00 43.03 964 PRO A C 1
ATOM 7722 O O . PRO A 1 964 ? 7.798 -35.190 -9.854 1.00 43.03 964 PRO A O 1
ATOM 7725 N N . LYS A 1 965 ? 5.962 -36.179 -10.657 1.00 43.66 965 LYS A N 1
ATOM 7726 C CA . LYS A 1 965 ? 6.655 -37.169 -11.508 1.00 43.66 965 LYS A CA 1
ATOM 7727 C C . LYS A 1 965 ? 7.243 -36.545 -12.784 1.00 43.66 965 LYS A C 1
ATOM 7729 O O . LYS A 1 965 ? 7.138 -37.127 -13.863 1.00 43.66 965 LYS A O 1
ATOM 7734 N N . THR A 1 966 ? 7.838 -35.366 -12.693 1.00 41.19 966 THR A N 1
ATOM 7735 C CA . THR A 1 966 ? 8.538 -34.725 -13.805 1.00 41.19 966 THR A CA 1
ATOM 7736 C C . THR A 1 966 ? 10.028 -34.950 -13.620 1.00 41.19 966 THR A C 1
ATOM 7738 O O . THR A 1 966 ? 10.677 -34.355 -12.768 1.00 41.19 966 THR A O 1
ATOM 7741 N N . VAL A 1 967 ? 10.541 -35.895 -14.404 1.00 37.59 967 VAL A N 1
ATOM 7742 C CA . VAL A 1 967 ? 11.968 -36.177 -14.570 1.00 37.59 967 VAL A CA 1
ATOM 7743 C C . VAL A 1 967 ? 12.693 -34.863 -14.902 1.00 37.59 967 VAL A C 1
ATOM 7745 O O . VAL A 1 967 ? 12.220 -34.157 -15.795 1.00 37.59 967 VAL A O 1
ATOM 7748 N N . PRO A 1 968 ? 13.820 -34.527 -14.247 1.00 36.47 968 PRO A N 1
ATOM 7749 C CA . PRO A 1 968 ? 14.647 -33.408 -14.679 1.00 36.47 968 PRO A CA 1
ATOM 7750 C C . PRO A 1 968 ? 15.092 -33.661 -16.122 1.00 36.47 968 PRO A C 1
ATOM 7752 O O . PRO A 1 968 ? 15.758 -34.655 -16.422 1.00 36.47 968 PRO A O 1
ATOM 7755 N N . VAL A 1 969 ? 14.684 -32.782 -17.036 1.00 38.56 969 VAL A N 1
ATOM 7756 C CA . VAL A 1 969 ? 15.246 -32.747 -18.385 1.00 38.56 969 VAL A CA 1
ATOM 7757 C C . VAL A 1 969 ? 16.718 -32.388 -18.219 1.00 38.56 969 VAL A C 1
ATOM 7759 O O . VAL A 1 969 ? 17.041 -31.331 -17.684 1.00 38.56 969 VAL A O 1
ATOM 7762 N N . CYS A 1 970 ? 17.605 -33.302 -18.622 1.00 29.31 970 CYS A N 1
ATOM 7763 C CA . CYS A 1 970 ? 19.045 -33.088 -18.583 1.00 29.31 970 CYS A CA 1
ATOM 7764 C C . CYS A 1 970 ? 19.406 -31.736 -19.225 1.00 29.31 970 CYS A C 1
ATOM 7766 O O . CYS A 1 970 ? 18.916 -31.450 -20.324 1.00 29.31 970 CYS A O 1
ATOM 7768 N N . PRO A 1 971 ? 20.297 -30.936 -18.610 1.00 36.72 971 PRO A N 1
ATOM 7769 C CA . PRO A 1 971 ? 20.888 -29.799 -19.299 1.00 36.72 971 PRO A CA 1
ATOM 7770 C C . PRO A 1 971 ? 21.579 -30.291 -20.586 1.00 36.72 971 PRO A C 1
ATOM 7772 O O . PRO A 1 971 ? 22.122 -31.403 -20.603 1.00 36.72 971 PRO A O 1
ATOM 7775 N N . PRO A 1 972 ? 21.564 -29.510 -21.684 1.00 32.34 972 PRO A N 1
ATOM 7776 C CA . PRO A 1 972 ? 22.291 -29.881 -22.891 1.00 32.34 972 PRO A CA 1
ATOM 7777 C C . PRO A 1 972 ? 23.772 -30.102 -22.536 1.00 32.34 972 PRO A C 1
ATOM 7779 O O . PRO A 1 972 ? 24.346 -29.291 -21.803 1.00 32.34 972 PRO A O 1
ATOM 7782 N N . PRO A 1 973 ? 24.409 -31.186 -23.019 1.00 31.52 973 PRO A N 1
ATOM 7783 C CA . PRO A 1 973 ? 25.785 -31.493 -22.658 1.00 31.52 973 PRO A CA 1
ATOM 7784 C C . PRO A 1 973 ? 26.697 -30.339 -23.085 1.00 31.52 973 PRO A C 1
ATOM 7786 O O . PRO A 1 973 ? 26.754 -29.981 -24.267 1.00 31.52 973 PRO A O 1
ATOM 7789 N N . LYS A 1 974 ? 27.422 -29.753 -22.121 1.00 35.94 974 LYS A N 1
ATOM 7790 C CA . LYS A 1 974 ? 28.552 -28.862 -22.407 1.00 35.94 974 LYS A CA 1
ATOM 7791 C C . LYS A 1 974 ? 29.500 -29.625 -23.330 1.00 35.94 974 LYS A C 1
ATOM 7793 O O . LYS A 1 974 ? 29.936 -30.725 -23.001 1.00 35.94 974 LYS A O 1
ATOM 7798 N N . ARG A 1 975 ? 29.782 -29.056 -24.504 1.00 32.28 975 ARG A N 1
ATOM 7799 C CA . ARG A 1 975 ? 30.783 -29.589 -25.433 1.00 32.28 975 ARG A CA 1
ATOM 7800 C C . ARG A 1 975 ? 32.108 -29.698 -24.684 1.00 32.28 975 ARG A C 1
ATOM 7802 O O . ARG A 1 975 ? 32.666 -28.682 -24.284 1.00 32.28 975 ARG A O 1
ATOM 7809 N N . GLU A 1 976 ? 32.583 -30.921 -24.506 1.00 26.66 976 GLU A N 1
ATOM 7810 C CA . GLU A 1 976 ? 33.926 -31.211 -24.024 1.00 26.66 976 GLU A CA 1
ATOM 7811 C C . GLU A 1 976 ? 34.915 -30.613 -25.037 1.00 26.66 976 GLU A C 1
ATOM 7813 O O . GLU A 1 976 ? 35.033 -31.079 -26.174 1.00 26.66 976 GLU A O 1
ATOM 7818 N N . ILE A 1 977 ? 35.568 -29.507 -24.674 1.00 41.66 977 ILE A N 1
ATOM 7819 C CA . ILE A 1 977 ? 36.671 -28.960 -25.463 1.00 41.66 977 ILE A CA 1
ATOM 7820 C C . ILE A 1 977 ? 37.875 -29.855 -25.175 1.00 41.66 977 ILE A C 1
ATOM 7822 O O . ILE A 1 977 ? 38.635 -29.617 -24.241 1.00 41.66 977 ILE A O 1
ATOM 7826 N N . VAL A 1 978 ? 38.040 -30.907 -25.974 1.00 36.50 978 VAL A N 1
ATOM 7827 C CA . VAL A 1 978 ? 39.288 -31.671 -26.015 1.00 36.50 978 VAL A CA 1
ATOM 7828 C C . VAL A 1 978 ? 40.325 -30.791 -26.710 1.00 36.50 978 VAL A C 1
ATOM 7830 O O . VAL A 1 978 ? 40.319 -30.637 -27.933 1.00 36.50 978 VAL A O 1
ATOM 7833 N N . ILE A 1 979 ? 41.189 -30.156 -25.920 1.00 48.81 979 ILE A N 1
ATOM 7834 C CA . ILE A 1 979 ? 42.332 -29.401 -26.432 1.00 48.81 979 ILE A CA 1
ATOM 7835 C C . ILE A 1 979 ? 43.341 -30.416 -26.976 1.00 48.81 979 ILE A C 1
ATOM 7837 O O . ILE A 1 979 ? 43.972 -31.160 -26.229 1.00 48.81 979 ILE A O 1
ATOM 7841 N N . ASP A 1 980 ? 43.480 -30.465 -28.298 1.00 40.94 980 ASP A N 1
ATOM 7842 C CA . ASP A 1 980 ? 44.461 -31.312 -28.968 1.00 40.94 980 ASP A CA 1
ATOM 7843 C C . ASP A 1 980 ? 45.875 -30.725 -28.785 1.00 40.94 980 ASP A C 1
ATOM 7845 O O . ASP A 1 980 ? 46.316 -29.831 -29.518 1.00 40.94 980 ASP A O 1
ATOM 7849 N N . PHE A 1 981 ? 46.591 -31.230 -27.775 1.00 48.34 981 PHE A N 1
ATOM 7850 C CA . PHE A 1 981 ? 47.957 -30.829 -27.405 1.00 48.34 981 PHE A CA 1
ATOM 7851 C C . PHE A 1 981 ? 48.984 -30.980 -28.544 1.00 48.34 981 PHE A C 1
ATOM 7853 O O . PHE A 1 981 ? 50.069 -30.394 -28.481 1.00 48.34 981 PHE A O 1
ATOM 7860 N N . SER A 1 982 ? 48.650 -31.703 -29.619 1.00 54.84 982 SER A N 1
ATOM 7861 C CA . SER A 1 982 ? 49.525 -31.862 -30.784 1.00 54.84 982 SER A CA 1
ATOM 7862 C C . SER A 1 982 ? 49.675 -30.574 -31.614 1.00 54.84 982 SER A C 1
ATOM 7864 O O . SER A 1 982 ? 50.746 -30.317 -32.173 1.00 54.84 982 SER A O 1
ATOM 7866 N N . ARG A 1 983 ? 48.647 -29.708 -31.659 1.00 45.44 983 ARG A N 1
ATOM 7867 C CA . ARG A 1 983 ? 48.709 -28.420 -32.383 1.00 45.44 983 ARG A CA 1
ATOM 7868 C C . ARG A 1 983 ? 49.541 -27.372 -31.653 1.00 45.44 983 ARG A C 1
ATOM 7870 O O . ARG A 1 983 ? 50.265 -26.624 -32.304 1.00 45.44 983 ARG A O 1
ATOM 7877 N N . VAL A 1 984 ? 49.480 -27.356 -30.324 1.00 55.06 984 VAL A N 1
ATOM 7878 C CA . VAL A 1 984 ? 50.252 -26.424 -29.489 1.00 55.06 984 VAL A CA 1
ATOM 7879 C C . VAL A 1 984 ? 51.748 -26.735 -29.584 1.00 55.06 984 VAL A C 1
ATOM 7881 O O . VAL A 1 984 ? 52.545 -25.826 -29.793 1.00 55.06 984 VAL A O 1
ATOM 7884 N N . GLN A 1 985 ? 52.139 -28.015 -29.564 1.00 51.16 985 GLN A N 1
ATOM 7885 C CA . GLN A 1 985 ? 53.544 -28.390 -29.763 1.00 51.16 985 GLN A CA 1
ATOM 7886 C C . GLN A 1 985 ? 54.063 -28.063 -31.169 1.00 51.16 985 GLN A C 1
ATOM 7888 O O . GLN A 1 985 ? 55.213 -27.653 -31.300 1.00 51.16 985 GLN A O 1
ATOM 7893 N N . ASN A 1 986 ? 53.236 -28.192 -32.213 1.00 57.91 986 ASN A N 1
ATOM 7894 C CA . ASN A 1 986 ? 53.628 -27.783 -33.566 1.00 57.91 986 ASN A CA 1
ATOM 7895 C C . ASN A 1 986 ? 53.807 -26.263 -33.692 1.00 57.91 986 ASN A C 1
ATOM 7897 O O . ASN A 1 986 ? 54.747 -25.831 -34.354 1.00 57.91 986 ASN A O 1
ATOM 7901 N N . LEU A 1 987 ? 52.968 -25.462 -33.028 1.00 48.44 987 LEU A N 1
ATOM 7902 C CA . LEU A 1 987 ? 53.097 -24.000 -32.992 1.00 48.44 987 LEU A CA 1
ATOM 7903 C C . LEU A 1 987 ? 54.349 -23.545 -32.232 1.00 48.44 987 LEU A C 1
ATOM 7905 O O . LEU A 1 987 ? 55.047 -22.651 -32.700 1.00 48.44 987 LEU A O 1
ATOM 7909 N N . ILE A 1 988 ? 54.691 -24.211 -31.125 1.00 54.97 988 ILE A N 1
ATOM 7910 C CA . ILE A 1 988 ? 55.937 -23.951 -30.385 1.00 54.97 988 ILE A CA 1
ATOM 7911 C C . ILE A 1 988 ? 57.152 -24.301 -31.257 1.00 54.97 988 ILE A C 1
ATOM 7913 O O . ILE A 1 988 ? 58.061 -23.489 -31.405 1.00 54.97 988 ILE A O 1
ATOM 7917 N N . LYS A 1 989 ? 57.123 -25.449 -31.950 1.00 61.12 989 LYS A N 1
ATOM 7918 C CA . LYS A 1 989 ? 58.194 -25.857 -32.878 1.00 61.12 989 LYS A CA 1
ATOM 7919 C C . LYS A 1 989 ? 58.366 -24.898 -34.060 1.00 61.12 989 LYS A C 1
ATOM 7921 O O . LYS A 1 989 ? 59.486 -24.682 -34.514 1.00 61.12 989 LYS A O 1
ATOM 7926 N N . GLN A 1 990 ? 57.264 -24.343 -34.567 1.00 53.41 990 GLN A N 1
ATOM 7927 C CA . GLN A 1 990 ? 57.277 -23.345 -35.639 1.00 53.41 990 GLN A CA 1
ATOM 7928 C C . GLN A 1 990 ? 57.802 -21.994 -35.144 1.00 53.41 990 GLN A C 1
ATOM 7930 O O . GLN A 1 990 ? 58.567 -21.348 -35.855 1.00 53.41 990 GLN A O 1
ATOM 7935 N N . SER A 1 991 ? 57.459 -21.599 -33.917 1.00 53.06 991 SER A N 1
ATOM 7936 C CA . SER A 1 991 ? 57.966 -20.373 -33.295 1.00 53.06 991 SER A CA 1
ATOM 7937 C C . SER A 1 991 ? 59.474 -20.452 -33.021 1.00 53.06 991 SER A C 1
ATOM 7939 O O . SER A 1 991 ? 60.202 -19.507 -33.324 1.00 53.06 991 SER A O 1
ATOM 7941 N N . ASP A 1 992 ? 59.968 -21.602 -32.554 1.00 56.56 992 ASP A N 1
ATOM 7942 C CA . ASP A 1 992 ? 61.401 -21.829 -32.313 1.00 56.56 992 ASP A CA 1
ATOM 7943 C C . ASP A 1 992 ? 62.219 -21.870 -33.616 1.00 56.56 992 ASP A C 1
ATOM 7945 O O . ASP A 1 992 ? 63.352 -21.387 -33.663 1.00 56.56 992 ASP A O 1
ATOM 7949 N N . GLN A 1 993 ? 61.639 -22.384 -34.710 1.00 59.06 993 GLN A N 1
ATOM 7950 C CA . GLN A 1 993 ? 62.267 -22.336 -36.039 1.00 59.06 993 GLN A CA 1
ATOM 7951 C C . GLN A 1 993 ? 62.383 -20.907 -36.579 1.00 59.06 993 GLN A C 1
ATOM 7953 O O . GLN A 1 993 ? 63.398 -20.564 -37.188 1.00 59.06 993 GLN A O 1
ATOM 7958 N N . VAL A 1 994 ? 61.379 -20.061 -36.336 1.00 58.34 994 VAL A N 1
ATOM 7959 C CA . VAL A 1 994 ? 61.413 -18.644 -36.732 1.00 58.34 994 VAL A CA 1
ATOM 7960 C C . VAL A 1 994 ? 62.449 -17.873 -35.907 1.00 58.34 994 VAL A C 1
ATOM 7962 O O . VAL A 1 994 ? 63.194 -17.069 -36.466 1.00 58.34 994 VAL A O 1
ATOM 7965 N N . LEU A 1 995 ? 62.582 -18.182 -34.613 1.00 50.97 995 LEU A N 1
ATOM 7966 C CA . LEU A 1 995 ? 63.617 -17.622 -33.736 1.00 50.97 995 LEU A CA 1
ATOM 7967 C C . LEU A 1 995 ? 65.041 -17.999 -34.176 1.00 50.97 995 LEU A C 1
ATOM 7969 O O . LEU A 1 995 ? 65.918 -17.137 -34.188 1.00 50.97 995 LEU A O 1
ATOM 7973 N N . GLN A 1 996 ? 65.273 -19.243 -34.610 1.00 55.28 996 GLN A N 1
ATOM 7974 C CA . GLN A 1 996 ? 66.577 -19.655 -35.149 1.00 55.28 996 GLN A CA 1
ATOM 7975 C C . GLN A 1 996 ? 66.912 -18.990 -36.491 1.00 55.28 996 GLN A C 1
ATOM 7977 O O . GLN A 1 996 ? 68.068 -18.636 -36.714 1.00 55.28 996 GLN A O 1
ATOM 7982 N N . MET A 1 997 ? 65.926 -18.779 -37.373 1.00 54.38 997 MET A N 1
ATOM 7983 C CA . MET A 1 997 ? 66.154 -18.094 -38.657 1.00 54.38 997 MET A CA 1
ATOM 7984 C C . MET A 1 997 ? 66.467 -16.599 -38.488 1.00 54.38 997 MET A C 1
ATOM 7986 O O . MET A 1 997 ? 67.153 -16.026 -39.333 1.00 54.38 997 MET A O 1
ATOM 7990 N N . LEU A 1 998 ? 66.003 -15.976 -37.400 1.00 53.38 998 LEU A N 1
ATOM 7991 C CA . LEU A 1 998 ? 66.259 -14.567 -37.088 1.00 53.38 998 LEU A CA 1
ATOM 7992 C C . LEU A 1 998 ? 67.621 -14.322 -36.409 1.00 53.38 998 LEU A C 1
ATOM 7994 O O . LEU A 1 998 ? 68.095 -13.190 -36.412 1.00 53.38 998 LEU A O 1
ATOM 7998 N N . GLN A 1 999 ? 68.276 -15.355 -35.865 1.00 50.09 999 GLN A N 1
ATOM 7999 C CA . GLN A 1 999 ? 69.536 -15.220 -35.113 1.00 50.09 999 GLN A CA 1
ATOM 8000 C C . GLN A 1 999 ? 70.820 -15.272 -35.965 1.00 50.09 999 GLN A C 1
ATOM 8002 O O 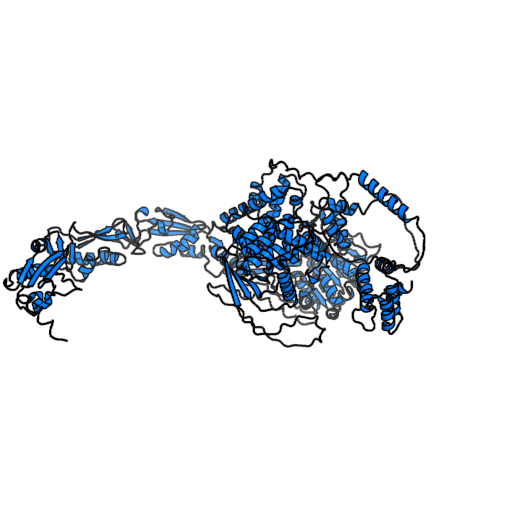. GLN A 1 999 ? 71.892 -14.962 -35.452 1.00 50.09 999 GLN A O 1
ATOM 8007 N N . THR A 1 1000 ? 70.764 -15.633 -37.251 1.00 44.00 1000 THR A N 1
ATOM 8008 C CA . THR A 1 1000 ? 71.973 -15.892 -38.071 1.00 44.00 1000 THR A CA 1
ATOM 8009 C C . THR A 1 1000 ? 72.290 -14.846 -39.153 1.00 44.00 1000 THR A C 1
ATOM 8011 O O . THR A 1 1000 ? 72.758 -15.210 -40.230 1.00 44.00 1000 THR A O 1
ATOM 8014 N N . GLY A 1 1001 ? 72.097 -13.545 -38.907 1.00 37.09 1001 GLY A N 1
ATOM 8015 C CA . GLY A 1 1001 ? 72.509 -12.510 -39.874 1.00 37.09 1001 GLY A CA 1
ATOM 8016 C C . GLY A 1 1001 ? 72.853 -11.145 -39.271 1.00 37.09 1001 GLY A C 1
ATOM 8017 O O . GLY A 1 1001 ? 71.954 -10.365 -38.978 1.00 37.09 1001 GLY A O 1
ATOM 8018 N N . GLU A 1 1002 ? 74.151 -10.837 -39.152 1.00 37.84 1002 GLU A N 1
ATOM 8019 C CA . GLU A 1 1002 ? 74.693 -9.534 -38.724 1.00 37.84 1002 GLU A CA 1
ATOM 8020 C C . GLU A 1 1002 ? 75.024 -8.563 -39.891 1.00 37.84 1002 GLU A C 1
ATOM 8022 O O . GLU A 1 1002 ? 75.646 -8.935 -40.884 1.00 37.84 1002 GLU A O 1
ATOM 8027 N N . GLU A 1 1003 ? 74.627 -7.300 -39.670 1.00 37.69 1003 GLU A N 1
ATOM 8028 C CA . GLU A 1 1003 ? 75.241 -5.978 -39.956 1.00 37.69 1003 GLU A CA 1
ATOM 8029 C C . GLU A 1 1003 ? 75.663 -5.479 -41.367 1.00 37.69 1003 GLU A C 1
ATOM 8031 O O . GLU A 1 1003 ? 76.683 -5.882 -41.926 1.00 37.69 1003 GLU A O 1
ATOM 8036 N N . LYS A 1 1004 ? 75.004 -4.382 -41.821 1.00 32.88 1004 LYS A N 1
ATOM 8037 C CA . LYS A 1 1004 ? 75.590 -3.014 -41.974 1.00 32.88 1004 LYS A CA 1
ATOM 8038 C C . LYS A 1 1004 ? 74.578 -1.944 -42.467 1.00 32.88 1004 LYS A C 1
ATOM 8040 O O . LYS A 1 1004 ? 74.063 -2.057 -43.570 1.00 32.88 1004 LYS A O 1
ATOM 8045 N N . GLY A 1 1005 ? 74.453 -0.838 -41.714 1.00 29.72 1005 GLY A N 1
ATOM 8046 C CA . GLY A 1 1005 ? 74.280 0.539 -42.234 1.00 29.72 1005 GLY A CA 1
ATOM 8047 C C . GLY A 1 1005 ? 72.869 1.155 -42.392 1.00 29.72 1005 GLY A C 1
ATOM 8048 O O . GLY A 1 1005 ? 72.123 0.769 -43.279 1.00 29.72 1005 GLY A O 1
ATOM 8049 N N . SER A 1 1006 ? 72.639 2.256 -41.652 1.00 25.33 1006 SER A N 1
ATOM 8050 C CA . SER A 1 1006 ? 71.564 3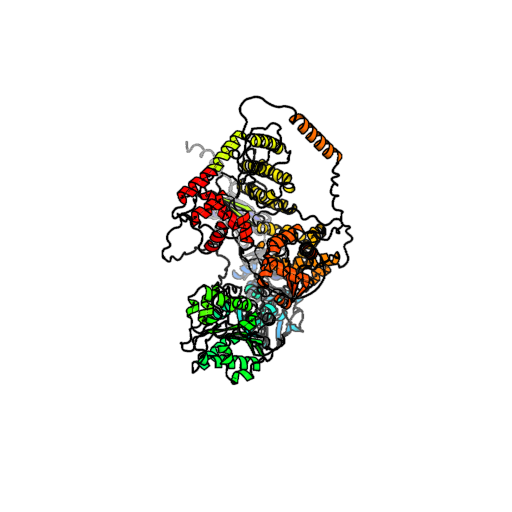.285 -41.706 1.00 25.33 1006 SER A CA 1
ATOM 8051 C C . SER A 1 1006 ? 70.253 3.057 -40.916 1.00 25.33 1006 SER A C 1
ATOM 8053 O O . SER A 1 1006 ? 69.587 2.044 -41.059 1.00 25.33 1006 SER A O 1
ATOM 8055 N N . GLU A 1 1007 ? 69.966 4.051 -40.057 1.00 27.41 1007 GLU A N 1
ATOM 8056 C CA . GLU A 1 1007 ? 68.717 4.422 -39.356 1.00 27.41 1007 GLU A CA 1
ATOM 8057 C C . GLU A 1 1007 ? 67.894 3.306 -38.686 1.00 27.41 1007 GLU A C 1
ATOM 8059 O O . GLU A 1 1007 ? 67.014 2.685 -39.275 1.00 27.41 1007 GLU A O 1
ATOM 8064 N N . LYS A 1 1008 ? 68.157 3.099 -37.386 1.00 26.06 1008 LYS A N 1
ATOM 8065 C CA . LYS A 1 1008 ? 67.394 2.194 -36.515 1.00 26.06 1008 LYS A CA 1
ATOM 8066 C C . LYS A 1 1008 ? 66.204 2.932 -35.871 1.00 26.06 1008 LYS A C 1
ATOM 8068 O O . LYS A 1 1008 ? 66.422 4.001 -35.298 1.00 26.06 1008 LYS A O 1
ATOM 8073 N N . PRO A 1 1009 ? 64.979 2.380 -35.929 1.00 26.27 1009 PRO A N 1
ATOM 8074 C CA . PRO A 1 1009 ? 63.812 2.934 -35.255 1.00 26.27 1009 PRO A CA 1
ATOM 8075 C C . PRO A 1 1009 ? 63.903 2.694 -33.745 1.00 26.27 1009 PRO A C 1
ATOM 8077 O O . PRO A 1 1009 ? 64.375 1.651 -33.298 1.00 26.27 1009 PRO A O 1
ATOM 8080 N N . ALA A 1 1010 ? 63.464 3.688 -32.975 1.00 25.83 1010 ALA A N 1
ATOM 8081 C CA . ALA A 1 1010 ? 63.415 3.647 -31.524 1.00 25.83 1010 ALA A CA 1
ATOM 8082 C C . ALA A 1 1010 ? 62.482 2.526 -31.040 1.00 25.83 1010 ALA A C 1
ATOM 8084 O O . ALA A 1 1010 ? 61.274 2.550 -31.281 1.00 25.83 1010 ALA A O 1
ATOM 8085 N N . GLU A 1 1011 ? 63.062 1.557 -30.337 1.00 25.69 1011 GLU A N 1
ATOM 8086 C CA . GLU A 1 1011 ? 62.355 0.638 -29.454 1.00 25.69 1011 GLU A CA 1
ATOM 8087 C C . GLU A 1 1011 ? 61.776 1.456 -28.294 1.00 25.69 1011 GLU A C 1
ATOM 8089 O O . GLU A 1 1011 ? 62.476 1.830 -27.352 1.00 25.69 1011 GLU A O 1
ATOM 8094 N N . HIS A 1 1012 ? 60.490 1.787 -28.390 1.00 27.50 1012 HIS A N 1
ATOM 8095 C CA . HIS A 1 1012 ? 59.749 2.322 -27.261 1.00 27.50 1012 HIS A CA 1
ATOM 8096 C C . HIS A 1 1012 ? 59.397 1.186 -26.305 1.00 27.50 1012 HIS A C 1
ATOM 8098 O O . HIS A 1 1012 ? 58.675 0.252 -26.656 1.00 27.50 1012 HIS A O 1
ATOM 8104 N N . LEU A 1 1013 ? 59.915 1.327 -25.082 1.00 24.14 1013 LEU A N 1
ATOM 8105 C CA . LEU A 1 1013 ? 59.421 0.682 -23.879 1.00 24.14 1013 LEU A CA 1
ATOM 8106 C C . LEU A 1 1013 ? 57.893 0.793 -23.835 1.00 24.14 1013 LEU A C 1
ATOM 8108 O O . LEU A 1 1013 ? 57.348 1.891 -23.713 1.00 24.14 1013 LEU A O 1
ATOM 8112 N N . ILE A 1 1014 ? 57.214 -0.348 -23.890 1.00 25.20 1014 ILE A N 1
ATOM 8113 C CA . ILE A 1 1014 ? 55.837 -0.464 -23.425 1.00 25.20 1014 ILE A CA 1
ATOM 8114 C C . ILE A 1 1014 ? 55.931 -0.429 -21.900 1.00 25.20 1014 ILE A C 1
ATOM 8116 O O . ILE A 1 1014 ? 56.209 -1.426 -21.242 1.00 25.20 1014 ILE A O 1
ATOM 8120 N N . LEU A 1 1015 ? 55.826 0.782 -21.361 1.00 22.80 1015 LEU A N 1
ATOM 8121 C CA . LEU A 1 1015 ? 55.447 1.011 -19.979 1.00 22.80 1015 LEU A CA 1
ATOM 8122 C C . LEU A 1 1015 ? 53.981 0.604 -19.860 1.00 22.80 1015 LEU A C 1
ATOM 8124 O O . LEU A 1 1015 ? 53.100 1.300 -20.364 1.00 22.80 1015 LEU A O 1
ATOM 8128 N N . ASP A 1 1016 ? 53.754 -0.523 -19.192 1.00 27.92 1016 ASP A N 1
ATOM 8129 C CA . ASP A 1 1016 ? 52.466 -0.877 -18.616 1.00 27.92 1016 ASP A CA 1
ATOM 8130 C C . ASP A 1 1016 ? 51.983 0.291 -17.738 1.00 27.92 1016 ASP A C 1
ATOM 8132 O O . ASP A 1 1016 ? 52.541 0.615 -16.684 1.00 27.92 1016 ASP A O 1
ATOM 8136 N N . LEU A 1 1017 ? 50.960 0.975 -18.237 1.00 21.98 1017 LEU A N 1
ATOM 8137 C CA . LEU A 1 1017 ? 50.098 1.883 -17.499 1.00 21.98 1017 LEU A CA 1
ATOM 8138 C C . LEU A 1 1017 ? 48.717 1.215 -17.478 1.00 21.98 1017 LEU A C 1
ATOM 8140 O O . LEU A 1 1017 ? 48.217 0.855 -18.549 1.00 21.98 1017 LEU A O 1
ATOM 8144 N N . PRO A 1 1018 ? 48.114 1.005 -16.296 1.00 25.50 1018 PRO A N 1
ATOM 8145 C CA . PRO A 1 1018 ? 46.829 0.341 -16.189 1.00 25.50 1018 PRO A CA 1
ATOM 8146 C C . PRO A 1 1018 ? 45.761 1.275 -16.755 1.00 25.50 1018 PRO A C 1
ATOM 8148 O O . PRO A 1 1018 ? 45.540 2.369 -16.248 1.00 25.50 1018 PRO A O 1
ATOM 8151 N N . ILE A 1 1019 ? 45.103 0.850 -17.831 1.00 26.20 1019 ILE A N 1
ATOM 8152 C CA . ILE A 1 1019 ? 43.840 1.454 -18.242 1.00 26.20 1019 ILE A CA 1
ATOM 8153 C C . ILE A 1 1019 ? 42.776 0.799 -17.367 1.00 26.20 1019 ILE A C 1
ATOM 8155 O O . ILE A 1 1019 ? 42.414 -0.361 -17.565 1.00 26.20 1019 ILE A O 1
ATOM 8159 N N . THR A 1 1020 ? 42.309 1.552 -16.379 1.00 24.27 1020 THR A N 1
ATOM 8160 C CA . THR A 1 1020 ? 41.143 1.282 -15.539 1.00 24.27 1020 THR A CA 1
ATOM 8161 C C . THR A 1 1020 ? 39.888 1.216 -16.412 1.00 24.27 1020 THR A C 1
ATOM 8163 O O . THR A 1 1020 ? 39.128 2.166 -16.574 1.00 24.27 1020 THR A O 1
ATOM 8166 N N . SER A 1 1021 ? 39.655 0.044 -16.996 1.00 24.58 1021 SER A N 1
ATOM 8167 C CA . SER A 1 1021 ? 38.335 -0.416 -17.411 1.00 24.58 1021 SER A CA 1
ATOM 8168 C C . SER A 1 1021 ? 37.736 -1.206 -16.251 1.00 24.58 1021 SER A C 1
ATOM 8170 O O . SER A 1 1021 ? 37.911 -2.421 -16.159 1.00 24.58 1021 SER A O 1
ATOM 8172 N N . GLN A 1 1022 ? 37.068 -0.519 -15.324 1.00 28.61 1022 GLN A N 1
ATOM 8173 C CA . GLN A 1 1022 ? 36.269 -1.210 -14.319 1.00 28.61 1022 GLN A CA 1
ATOM 8174 C C . GLN A 1 1022 ? 35.056 -1.866 -15.004 1.00 28.61 1022 GLN A C 1
ATOM 8176 O O . GLN A 1 1022 ? 34.280 -1.201 -15.688 1.00 28.61 1022 GLN A O 1
ATOM 8181 N N . HIS A 1 1023 ? 34.937 -3.178 -14.775 1.00 26.14 1023 HIS A N 1
ATOM 8182 C CA . HIS A 1 1023 ? 33.864 -4.107 -15.159 1.00 26.14 1023 HIS A CA 1
ATOM 8183 C C . HIS A 1 1023 ? 33.864 -4.655 -16.599 1.00 26.14 1023 HIS A C 1
ATOM 8185 O O . HIS A 1 1023 ? 33.142 -4.179 -17.470 1.00 26.14 1023 HIS A O 1
ATOM 8191 N N . ASP A 1 1024 ? 34.641 -5.722 -16.828 1.00 28.09 1024 ASP A N 1
ATOM 8192 C CA . ASP A 1 1024 ? 34.102 -7.058 -17.175 1.00 28.09 1024 ASP A CA 1
ATOM 8193 C C . ASP A 1 1024 ? 35.252 -8.054 -17.464 1.00 28.09 1024 ASP A C 1
ATOM 8195 O O . ASP A 1 1024 ? 35.502 -8.442 -18.602 1.00 28.09 1024 ASP A O 1
ATOM 8199 N N . SER A 1 1025 ? 35.952 -8.490 -16.412 1.00 27.67 1025 SER A N 1
ATOM 8200 C CA . SER A 1 1025 ? 36.592 -9.814 -16.326 1.00 27.67 1025 SER A CA 1
ATOM 8201 C C . SER A 1 1025 ? 37.003 -10.065 -14.874 1.00 27.67 1025 SER A C 1
ATOM 8203 O O . SER A 1 1025 ? 38.162 -9.898 -14.505 1.00 27.67 1025 SER A O 1
ATOM 8205 N N . VAL A 1 1026 ? 36.037 -10.418 -14.025 1.00 31.80 1026 VAL A N 1
ATOM 8206 C CA . VAL A 1 1026 ? 36.361 -11.047 -12.738 1.00 31.80 1026 VAL A CA 1
ATOM 8207 C C . VAL A 1 1026 ? 37.043 -12.376 -13.075 1.00 31.80 1026 VAL A C 1
ATOM 8209 O O . VAL A 1 1026 ? 36.498 -13.158 -13.861 1.00 31.80 1026 VAL A O 1
ATOM 8212 N N . GLU A 1 1027 ? 38.248 -12.617 -12.555 1.00 37.47 1027 GLU A N 1
ATOM 8213 C CA . GLU A 1 1027 ? 38.843 -13.954 -12.564 1.00 37.47 1027 GLU A CA 1
ATOM 8214 C C . GLU A 1 1027 ? 37.837 -14.911 -11.910 1.00 37.47 1027 GLU A C 1
ATOM 8216 O O . GLU A 1 1027 ? 37.596 -14.833 -10.709 1.00 37.47 1027 GLU A O 1
ATOM 8221 N N . LYS A 1 1028 ? 37.186 -15.771 -12.703 1.00 37.78 1028 LYS A N 1
ATOM 8222 C CA . LYS A 1 1028 ? 36.231 -16.755 -12.176 1.00 37.78 1028 LYS A CA 1
ATOM 8223 C C . LYS A 1 1028 ? 36.948 -17.650 -11.179 1.00 37.78 1028 LYS A C 1
ATOM 8225 O O . LYS A 1 1028 ? 37.935 -18.298 -11.545 1.00 37.78 1028 LYS A O 1
ATOM 8230 N N . ILE A 1 1029 ? 36.443 -17.729 -9.955 1.00 56.31 1029 ILE A N 1
ATOM 8231 C CA . ILE A 1 1029 ? 37.028 -18.603 -8.944 1.00 56.31 1029 ILE A CA 1
ATOM 8232 C C . ILE A 1 1029 ? 36.683 -20.038 -9.346 1.00 56.31 1029 ILE A C 1
ATOM 8234 O O . ILE A 1 1029 ? 35.521 -20.438 -9.400 1.00 56.31 1029 ILE A O 1
ATOM 8238 N N . ALA A 1 1030 ? 37.702 -20.823 -9.701 1.00 48.59 1030 ALA A N 1
ATOM 8239 C CA . ALA A 1 1030 ? 37.505 -22.179 -10.194 1.00 48.59 1030 ALA A CA 1
ATOM 8240 C C . ALA A 1 1030 ? 36.888 -23.072 -9.102 1.00 48.59 1030 ALA A C 1
ATOM 8242 O O . ALA A 1 1030 ? 37.466 -23.265 -8.032 1.00 48.59 1030 ALA A O 1
ATOM 8243 N N . ARG A 1 1031 ? 35.714 -23.646 -9.393 1.00 48.56 1031 ARG A N 1
ATOM 8244 C CA . ARG A 1 1031 ? 35.064 -24.660 -8.551 1.00 48.56 1031 ARG A CA 1
ATOM 8245 C C . ARG A 1 1031 ? 36.009 -25.862 -8.362 1.00 48.56 1031 ARG A C 1
ATOM 8247 O O . ARG A 1 1031 ? 36.541 -26.344 -9.364 1.00 48.56 1031 ARG A O 1
ATOM 8254 N N . PRO A 1 1032 ? 36.190 -26.393 -7.138 1.00 55.19 1032 PRO A N 1
ATOM 8255 C CA . PRO A 1 1032 ? 37.043 -27.560 -6.909 1.00 55.19 1032 PRO A CA 1
ATOM 8256 C C . PRO A 1 1032 ? 36.578 -28.782 -7.719 1.00 55.19 1032 PRO A C 1
ATOM 8258 O O . PRO A 1 1032 ? 35.387 -29.118 -7.713 1.00 55.19 1032 PRO A O 1
ATOM 8261 N N . GLU A 1 1033 ? 37.510 -29.462 -8.398 1.00 37.72 1033 GLU A N 1
ATOM 8262 C CA . GLU A 1 1033 ? 37.216 -30.651 -9.210 1.00 37.72 1033 GLU A CA 1
ATOM 8263 C C . GLU A 1 1033 ? 36.612 -31.778 -8.346 1.00 37.72 1033 GLU A C 1
ATOM 8265 O O . GLU A 1 1033 ? 37.199 -32.198 -7.351 1.00 37.72 1033 GLU A O 1
ATOM 8270 N N . GLY A 1 1034 ? 35.422 -32.269 -8.723 1.00 43.31 1034 GLY A N 1
ATOM 8271 C CA . GLY A 1 1034 ? 34.701 -33.339 -8.012 1.00 43.31 1034 GLY A CA 1
ATOM 8272 C C . GLY A 1 1034 ? 33.589 -32.885 -7.051 1.00 43.31 1034 GLY A C 1
ATOM 8273 O O . GLY A 1 1034 ? 32.958 -33.736 -6.424 1.00 43.31 1034 GLY A O 1
ATOM 8274 N N . THR A 1 1035 ? 33.312 -31.578 -6.946 1.00 48.47 1035 THR A N 1
ATOM 8275 C CA . THR A 1 1035 ? 32.196 -31.043 -6.136 1.00 48.47 1035 THR A CA 1
ATOM 8276 C C . THR A 1 1035 ? 30.834 -31.345 -6.798 1.00 48.47 1035 THR A C 1
ATOM 8278 O O . THR A 1 1035 ? 30.687 -31.053 -7.986 1.00 48.47 1035 THR A O 1
ATOM 8281 N N . PRO A 1 1036 ? 29.833 -31.910 -6.082 1.00 43.56 1036 PRO A N 1
ATOM 8282 C CA . PRO A 1 1036 ? 28.508 -32.220 -6.637 1.00 43.56 1036 PRO A CA 1
ATOM 8283 C C . PRO A 1 1036 ? 27.802 -30.999 -7.234 1.00 43.56 1036 PRO A C 1
ATOM 8285 O O . PRO A 1 1036 ? 27.843 -29.941 -6.618 1.00 43.56 1036 PRO A O 1
ATOM 8288 N N . ASP A 1 1037 ? 27.084 -31.169 -8.356 1.00 47.22 1037 ASP A N 1
ATOM 8289 C CA . ASP A 1 1037 ? 26.532 -30.075 -9.182 1.00 47.22 1037 ASP A CA 1
ATOM 8290 C C . ASP A 1 1037 ? 25.687 -29.017 -8.445 1.00 47.22 1037 ASP A C 1
ATOM 8292 O O . ASP A 1 1037 ? 25.671 -27.876 -8.892 1.00 47.22 1037 ASP A O 1
ATOM 8296 N N . HIS A 1 1038 ? 25.102 -29.353 -7.295 1.00 46.31 1038 HIS A N 1
ATOM 8297 C CA . HIS A 1 1038 ? 24.235 -28.510 -6.459 1.00 46.31 1038 HIS A CA 1
ATOM 8298 C C . HIS A 1 1038 ? 24.957 -27.722 -5.341 1.00 46.31 1038 HIS A C 1
ATOM 8300 O O . HIS A 1 1038 ? 24.292 -27.136 -4.500 1.00 46.31 1038 HIS A O 1
ATOM 8306 N N . LEU A 1 1039 ? 26.294 -27.764 -5.252 1.00 43.28 1039 LEU A N 1
ATOM 8307 C CA . LEU A 1 1039 ? 27.077 -27.044 -4.227 1.00 43.28 1039 LEU A CA 1
ATOM 8308 C C . LEU A 1 1039 ? 28.054 -26.047 -4.860 1.00 43.28 1039 LEU A C 1
ATOM 8310 O O . LEU A 1 1039 ? 28.722 -26.389 -5.840 1.00 43.28 1039 LEU A O 1
ATOM 8314 N N . LEU A 1 1040 ? 28.228 -24.874 -4.253 1.00 53.56 1040 LEU A N 1
ATOM 8315 C CA . LEU A 1 1040 ? 29.124 -23.801 -4.707 1.00 53.56 1040 LEU A CA 1
ATOM 8316 C C . LEU A 1 1040 ? 28.740 -23.216 -6.075 1.00 53.56 1040 LEU A C 1
ATOM 8318 O O . LEU A 1 1040 ? 29.599 -23.037 -6.947 1.00 53.56 1040 LEU A O 1
ATOM 8322 N N . THR A 1 1041 ? 27.448 -22.975 -6.292 1.00 54.34 1041 THR A N 1
ATOM 8323 C CA . THR A 1 1041 ? 26.905 -22.507 -7.576 1.00 54.34 1041 THR A CA 1
ATOM 8324 C C . THR A 1 1041 ? 27.066 -21.002 -7.762 1.00 54.34 1041 THR A C 1
ATOM 8326 O O . THR A 1 1041 ? 27.325 -20.564 -8.882 1.00 54.34 1041 THR A O 1
ATOM 8329 N N . ASP A 1 1042 ? 26.995 -20.229 -6.674 1.00 57.84 1042 ASP A N 1
ATOM 8330 C CA . ASP A 1 1042 ? 27.053 -18.757 -6.691 1.00 57.84 1042 ASP A CA 1
ATOM 8331 C C . ASP A 1 1042 ? 28.398 -18.211 -6.188 1.00 57.84 1042 ASP A C 1
ATOM 8333 O O . ASP A 1 1042 ? 28.480 -17.089 -5.686 1.00 57.84 1042 ASP A O 1
ATOM 8337 N N . LEU A 1 1043 ? 29.466 -19.012 -6.293 1.00 66.50 1043 LEU A N 1
ATOM 8338 C CA . LEU A 1 1043 ? 30.775 -18.718 -5.704 1.00 66.50 1043 LEU A CA 1
ATOM 8339 C C . LEU A 1 1043 ? 31.310 -17.337 -6.126 1.00 66.50 1043 LEU A C 1
ATOM 8341 O O . LEU A 1 1043 ? 31.810 -16.593 -5.288 1.00 66.50 1043 LEU A O 1
ATOM 8345 N N . ASP A 1 1044 ? 31.140 -16.969 -7.397 1.00 60.41 1044 ASP A N 1
ATOM 8346 C CA . ASP A 1 1044 ? 31.570 -15.674 -7.933 1.00 60.41 1044 ASP A CA 1
ATOM 8347 C C . ASP A 1 1044 ? 30.707 -14.511 -7.397 1.00 60.41 1044 ASP A C 1
ATOM 8349 O O . ASP A 1 1044 ? 31.236 -13.466 -7.025 1.00 60.41 1044 ASP A O 1
ATOM 8353 N N . SER A 1 1045 ? 29.385 -14.689 -7.289 1.00 64.00 1045 SER A N 1
ATOM 8354 C CA . SER A 1 1045 ? 28.457 -13.645 -6.820 1.00 64.00 1045 SER A CA 1
ATOM 8355 C C . SER A 1 1045 ? 28.538 -13.425 -5.308 1.00 64.00 1045 SER A C 1
ATOM 8357 O O . SER A 1 1045 ? 28.493 -12.289 -4.836 1.00 64.00 1045 SER A O 1
ATOM 8359 N N . VAL A 1 1046 ? 28.708 -14.496 -4.529 1.00 70.81 1046 VAL A N 1
ATOM 8360 C CA . VAL A 1 1046 ? 28.953 -14.416 -3.082 1.00 70.81 1046 VAL A CA 1
ATOM 8361 C C . VAL A 1 1046 ? 30.344 -13.836 -2.812 1.00 70.81 1046 VAL A C 1
ATOM 8363 O O . VAL A 1 1046 ? 30.507 -13.055 -1.872 1.00 70.81 1046 VAL A O 1
ATOM 8366 N N . HIS A 1 1047 ? 31.337 -14.142 -3.654 1.00 73.94 1047 HIS A N 1
ATOM 8367 C CA . HIS A 1 1047 ? 32.638 -13.482 -3.600 1.00 73.94 1047 HIS A CA 1
ATOM 8368 C C . HIS A 1 1047 ? 32.522 -11.986 -3.904 1.00 73.94 1047 HIS A C 1
ATOM 8370 O O . HIS A 1 1047 ? 33.072 -11.184 -3.156 1.00 73.94 1047 HIS A O 1
ATOM 8376 N N . GLU A 1 1048 ? 31.742 -11.590 -4.913 1.00 70.75 1048 GLU A N 1
ATOM 8377 C CA . GLU A 1 1048 ? 31.489 -10.178 -5.215 1.00 70.75 1048 GLU A CA 1
ATOM 8378 C C . GLU A 1 1048 ? 30.853 -9.447 -4.020 1.00 70.75 1048 GLU A C 1
ATOM 8380 O O . GLU A 1 1048 ? 31.357 -8.396 -3.615 1.00 70.75 1048 GLU A O 1
ATOM 8385 N N . VAL A 1 1049 ? 29.840 -10.035 -3.369 1.00 74.38 1049 VAL A N 1
ATOM 8386 C CA . VAL A 1 1049 ? 29.294 -9.495 -2.109 1.00 74.38 1049 VAL A CA 1
ATOM 8387 C C . VAL A 1 1049 ? 30.404 -9.366 -1.063 1.00 74.38 1049 VAL A C 1
ATOM 8389 O O . VAL A 1 1049 ? 30.629 -8.277 -0.545 1.00 74.38 1049 VAL A O 1
ATOM 8392 N N . LEU A 1 1050 ? 31.162 -10.434 -0.791 1.00 74.69 1050 LEU A N 1
ATOM 8393 C CA . LEU A 1 1050 ? 32.246 -10.417 0.198 1.00 74.69 1050 LEU A CA 1
ATOM 8394 C C . LEU A 1 1050 ? 33.372 -9.429 -0.135 1.00 74.69 1050 LEU A C 1
ATOM 8396 O O . LEU A 1 1050 ? 34.042 -8.975 0.788 1.00 74.69 1050 LEU A O 1
ATOM 8400 N N . THR A 1 1051 ? 33.623 -9.093 -1.400 1.00 71.25 1051 THR A N 1
ATOM 8401 C CA . THR A 1 1051 ? 34.636 -8.090 -1.775 1.00 71.25 1051 THR A CA 1
ATOM 8402 C C . THR A 1 1051 ? 34.177 -6.668 -1.475 1.00 71.25 1051 THR A C 1
ATOM 8404 O O . THR A 1 1051 ? 34.988 -5.886 -0.985 1.00 71.25 1051 THR A O 1
ATOM 8407 N N . ARG A 1 1052 ? 32.886 -6.365 -1.680 1.00 72.94 1052 ARG A N 1
ATOM 8408 C CA . ARG A 1 1052 ? 32.296 -5.033 -1.453 1.00 72.94 1052 ARG A CA 1
ATOM 8409 C C . ARG A 1 1052 ? 31.922 -4.742 0.002 1.00 72.94 1052 ARG A C 1
ATOM 8411 O O . ARG A 1 1052 ? 31.681 -3.586 0.338 1.00 72.94 1052 ARG A O 1
ATOM 8418 N N . LEU A 1 1053 ? 31.851 -5.771 0.845 1.00 77.50 1053 LEU A N 1
ATOM 8419 C CA . LEU A 1 1053 ? 31.665 -5.608 2.286 1.00 77.50 1053 LEU A CA 1
ATOM 8420 C C . LEU A 1 1053 ? 32.927 -5.050 2.948 1.00 77.50 1053 LEU A C 1
ATOM 8422 O O . LEU A 1 1053 ? 34.048 -5.376 2.548 1.00 77.50 1053 LEU A O 1
ATOM 8426 N N . ASP A 1 1054 ? 32.752 -4.252 3.994 1.00 72.81 1054 ASP A N 1
ATOM 8427 C CA . ASP A 1 1054 ? 33.869 -3.798 4.821 1.00 72.81 1054 ASP A CA 1
ATOM 8428 C C . ASP A 1 1054 ? 34.381 -4.908 5.768 1.00 72.81 1054 ASP A C 1
ATOM 8430 O O . ASP A 1 1054 ? 33.841 -6.018 5.853 1.00 72.81 1054 ASP A O 1
ATOM 8434 N N . ASN A 1 1055 ? 35.500 -4.651 6.451 1.00 67.50 1055 ASN A N 1
ATOM 8435 C CA . ASN A 1 1055 ? 36.141 -5.646 7.317 1.00 67.50 1055 ASN A CA 1
ATOM 8436 C C . ASN A 1 1055 ? 35.264 -6.052 8.514 1.00 67.50 1055 ASN A C 1
ATOM 8438 O O . ASN A 1 1055 ? 35.322 -7.208 8.948 1.00 67.50 1055 ASN A O 1
ATOM 8442 N N . ASP A 1 1056 ? 34.416 -5.144 9.000 1.00 67.56 1056 ASP A N 1
ATOM 8443 C CA . ASP A 1 1056 ? 33.493 -5.405 10.102 1.00 67.56 1056 ASP A CA 1
ATOM 8444 C C . ASP A 1 1056 ? 32.312 -6.268 9.622 1.00 67.56 1056 ASP A C 1
ATOM 8446 O O . ASP A 1 1056 ? 31.934 -7.239 10.284 1.00 67.56 1056 ASP A O 1
ATOM 8450 N N . GLU A 1 1057 ? 31.765 -5.988 8.437 1.00 74.25 1057 GLU A N 1
ATOM 8451 C CA . GLU A 1 1057 ? 30.693 -6.746 7.778 1.00 74.25 1057 GLU A CA 1
ATOM 8452 C C . GLU A 1 1057 ? 31.140 -8.166 7.399 1.00 74.25 1057 GLU A C 1
ATOM 8454 O O . GLU A 1 1057 ? 30.421 -9.141 7.652 1.00 74.25 1057 GLU A O 1
ATOM 8459 N N . LYS A 1 1058 ? 32.374 -8.333 6.905 1.00 74.94 1058 LYS A N 1
ATOM 8460 C CA . LYS A 1 1058 ? 32.993 -9.666 6.749 1.00 74.94 1058 LYS A CA 1
ATOM 8461 C C . LYS A 1 1058 ? 33.189 -10.351 8.103 1.00 74.94 1058 LYS A C 1
ATOM 8463 O O . LYS A 1 1058 ? 33.052 -11.574 8.205 1.00 74.94 1058 LYS A O 1
ATOM 8468 N N . GLY A 1 1059 ? 33.487 -9.579 9.150 1.00 69.88 1059 GLY A N 1
ATOM 8469 C CA . GLY A 1 1059 ? 33.529 -10.039 10.538 1.00 69.88 1059 GLY A CA 1
ATOM 8470 C C . GLY A 1 1059 ? 32.190 -10.613 11.011 1.00 69.88 1059 GLY A C 1
ATOM 8471 O O . GLY A 1 1059 ? 32.176 -11.678 11.634 1.00 69.88 1059 GLY A O 1
ATOM 8472 N N . LEU A 1 1060 ? 31.068 -9.979 10.651 1.00 78.19 1060 LEU A N 1
ATOM 8473 C CA . LEU A 1 1060 ? 29.701 -10.438 10.951 1.00 78.19 1060 LEU A CA 1
ATOM 8474 C C . LEU A 1 1060 ? 29.400 -11.795 10.330 1.00 78.19 1060 LEU A C 1
ATOM 8476 O O . LEU A 1 1060 ? 28.934 -12.700 11.025 1.00 78.19 1060 LEU A O 1
ATOM 8480 N N . ILE A 1 1061 ? 29.735 -11.972 9.056 1.00 75.94 1061 ILE A N 1
ATOM 8481 C CA . ILE A 1 1061 ? 29.516 -13.239 8.351 1.00 75.94 1061 ILE A CA 1
ATOM 8482 C C . ILE A 1 1061 ? 30.419 -14.347 8.922 1.00 75.94 1061 ILE A C 1
ATOM 8484 O O . ILE A 1 1061 ? 29.956 -15.465 9.152 1.00 75.94 1061 ILE A O 1
ATOM 8488 N N . LYS A 1 1062 ? 31.680 -14.039 9.265 1.00 74.38 1062 LYS A N 1
ATOM 8489 C CA . LYS A 1 1062 ? 32.591 -14.983 9.945 1.00 74.38 1062 LYS A CA 1
ATOM 8490 C C . LYS A 1 1062 ? 32.104 -15.371 11.347 1.00 7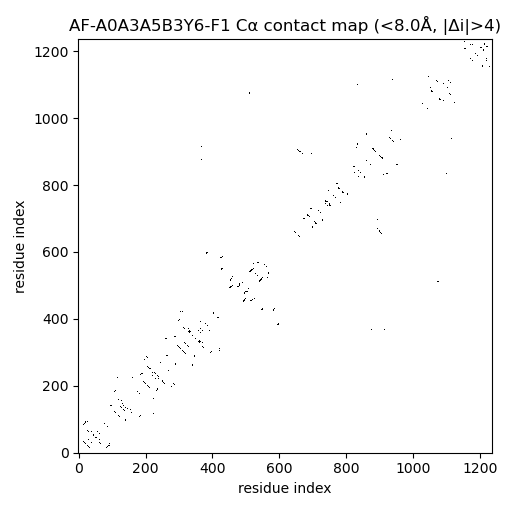4.38 1062 LYS A C 1
ATOM 8492 O O . LYS A 1 1062 ? 32.264 -16.524 11.751 1.00 74.38 1062 LYS A O 1
ATOM 8497 N N . ALA A 1 1063 ? 31.518 -14.438 12.098 1.00 70.50 1063 ALA A N 1
ATOM 8498 C CA . ALA A 1 1063 ? 30.926 -14.715 13.406 1.00 70.50 1063 ALA A CA 1
ATOM 8499 C C . ALA A 1 1063 ? 29.682 -15.612 13.283 1.00 70.50 1063 ALA A C 1
ATOM 8501 O O . ALA A 1 1063 ? 29.539 -16.569 14.043 1.00 70.50 1063 ALA A O 1
ATOM 8502 N N . LEU A 1 1064 ? 28.832 -15.359 12.282 1.00 72.00 1064 LEU A N 1
ATOM 8503 C CA . LEU A 1 1064 ? 27.682 -16.205 11.950 1.00 72.00 1064 LEU A CA 1
ATOM 8504 C C . LEU A 1 1064 ? 28.117 -17.628 11.556 1.00 72.00 1064 LEU A C 1
ATOM 8506 O O . LEU A 1 1064 ? 27.538 -18.591 12.056 1.00 72.00 1064 LEU A O 1
ATOM 8510 N N . MET A 1 1065 ? 29.186 -17.773 10.764 1.00 69.25 1065 MET A N 1
ATOM 8511 C CA . MET A 1 1065 ? 29.760 -19.072 10.382 1.00 69.25 1065 MET A CA 1
ATOM 8512 C C . MET A 1 1065 ? 30.225 -19.889 11.597 1.00 69.25 1065 MET A C 1
ATOM 8514 O O . MET A 1 1065 ? 29.872 -21.058 11.744 1.00 69.25 1065 MET A O 1
ATOM 8518 N N . ARG A 1 1066 ? 30.977 -19.270 12.520 1.00 68.12 1066 ARG A N 1
ATOM 8519 C CA . ARG A 1 1066 ? 31.531 -19.944 13.717 1.00 68.12 1066 ARG A CA 1
ATOM 8520 C C . ARG A 1 1066 ? 30.468 -20.475 14.680 1.00 68.12 1066 ARG A C 1
ATOM 8522 O O . ARG A 1 1066 ? 30.752 -21.387 15.452 1.00 68.12 1066 ARG A O 1
ATOM 8529 N N . HIS A 1 1067 ? 29.266 -19.910 14.639 1.00 64.88 1067 HIS A N 1
ATOM 8530 C CA . HIS A 1 1067 ? 28.144 -20.290 15.493 1.00 64.88 1067 HIS A CA 1
ATOM 8531 C C . HIS A 1 1067 ? 27.061 -21.090 14.746 1.00 64.88 1067 HIS A C 1
ATOM 8533 O O . HIS A 1 1067 ? 25.943 -21.208 15.241 1.00 64.88 1067 HIS A O 1
ATOM 8539 N N . GLY A 1 1068 ? 27.386 -21.674 13.586 1.00 48.34 1068 GLY A N 1
ATOM 8540 C CA . GLY A 1 1068 ? 26.485 -22.580 12.868 1.00 48.34 1068 GLY A CA 1
ATOM 8541 C C . GLY A 1 1068 ? 25.372 -21.879 12.087 1.00 48.34 1068 GLY A C 1
ATOM 8542 O O . GLY A 1 1068 ? 24.300 -22.453 11.919 1.00 48.34 1068 GLY A O 1
ATOM 8543 N N . TRP A 1 1069 ? 25.616 -20.649 11.619 1.00 67.75 1069 TRP A N 1
ATOM 8544 C CA . TRP A 1 1069 ? 24.743 -19.844 10.749 1.00 67.75 1069 TRP A CA 1
ATOM 8545 C C . TRP A 1 1069 ? 23.402 -19.385 11.348 1.00 67.75 1069 TRP A C 1
ATOM 8547 O O . TRP A 1 1069 ? 22.688 -18.607 10.714 1.00 67.75 1069 TRP A O 1
ATOM 8557 N N . GLU A 1 1070 ? 23.082 -19.795 12.576 1.00 64.50 1070 GLU A N 1
ATOM 8558 C CA . GLU A 1 1070 ? 21.904 -19.372 13.335 1.00 64.50 1070 GLU A CA 1
ATOM 8559 C C . GLU A 1 1070 ? 22.332 -18.834 14.701 1.00 64.50 1070 GLU A C 1
ATOM 8561 O O . GLU A 1 1070 ? 22.742 -19.585 15.586 1.00 64.50 1070 GLU A O 1
ATOM 8566 N N . VAL A 1 1071 ? 22.251 -17.516 14.896 1.00 68.31 1071 VAL A N 1
ATOM 8567 C CA . VAL A 1 1071 ? 22.836 -16.886 16.084 1.00 68.31 1071 VAL A CA 1
ATOM 8568 C C . VAL A 1 1071 ? 21.891 -15.858 16.675 1.00 68.31 1071 VAL A C 1
ATOM 8570 O O . VAL A 1 1071 ? 21.414 -14.947 16.001 1.00 68.31 1071 VAL A O 1
ATOM 8573 N N . LYS A 1 1072 ? 21.628 -15.967 17.980 1.00 62.50 1072 LYS A N 1
ATOM 8574 C CA . LYS A 1 1072 ? 20.900 -14.925 18.712 1.00 62.50 1072 LYS A CA 1
ATOM 8575 C C . LYS A 1 1072 ? 21.633 -13.602 18.560 1.00 62.50 1072 LYS A C 1
ATOM 8577 O O . LYS A 1 1072 ? 22.849 -13.547 18.739 1.00 62.50 1072 LYS A O 1
ATOM 8582 N N . THR A 1 1073 ? 20.901 -12.519 18.316 1.00 60.88 1073 THR A N 1
ATOM 8583 C CA . THR A 1 1073 ? 21.490 -11.186 18.153 1.00 60.88 1073 THR A CA 1
ATOM 8584 C C . THR A 1 1073 ? 22.367 -10.838 19.364 1.00 60.88 1073 THR A C 1
ATOM 8586 O O . THR A 1 1073 ? 23.379 -10.172 19.201 1.00 60.88 1073 THR A O 1
ATOM 8589 N N . SER A 1 1074 ? 22.044 -11.326 20.574 1.00 55.38 1074 SER A N 1
ATOM 8590 C CA . SER A 1 1074 ? 22.869 -11.181 21.791 1.00 55.38 1074 SER A CA 1
ATOM 8591 C C . SER A 1 1074 ? 24.278 -11.788 21.698 1.00 55.38 1074 SER A C 1
ATOM 8593 O O . SER A 1 1074 ? 25.214 -11.195 22.213 1.00 55.38 1074 SER A O 1
ATOM 8595 N N . VAL A 1 1075 ? 24.444 -12.925 21.017 1.00 58.41 1075 VAL A N 1
ATOM 8596 C CA . VAL A 1 1075 ? 25.745 -13.602 20.855 1.00 58.41 1075 VAL A CA 1
ATOM 8597 C C . VAL A 1 1075 ? 26.566 -12.942 19.738 1.00 58.41 1075 VAL A C 1
ATOM 8599 O O . VAL A 1 1075 ? 27.780 -12.818 19.849 1.00 58.41 1075 VAL A O 1
ATOM 8602 N N . LEU A 1 1076 ? 25.915 -12.407 18.699 1.00 60.72 1076 LEU A N 1
ATOM 8603 C CA . LEU A 1 1076 ? 26.604 -11.621 17.662 1.00 60.72 1076 LEU A CA 1
ATOM 8604 C C . LEU A 1 1076 ? 27.156 -10.297 18.198 1.00 60.72 1076 LEU A C 1
ATOM 8606 O O . LEU A 1 1076 ? 28.240 -9.890 17.796 1.00 60.72 1076 LEU A O 1
ATOM 8610 N N . SER A 1 1077 ? 26.454 -9.663 19.142 1.00 57.59 1077 SER A N 1
ATOM 8611 C CA . SER A 1 1077 ? 26.963 -8.476 19.848 1.00 57.59 1077 SER A CA 1
ATOM 8612 C C . SER A 1 1077 ? 28.130 -8.769 20.785 1.00 57.59 1077 SER A C 1
ATOM 8614 O O . SER A 1 1077 ? 28.856 -7.847 21.131 1.00 57.59 1077 SER A O 1
ATOM 8616 N N . GLU A 1 1078 ? 28.324 -10.025 21.197 1.00 56.75 1078 GLU A N 1
ATOM 8617 C CA . GLU A 1 1078 ? 29.514 -10.440 21.951 1.00 56.75 1078 GLU A CA 1
ATOM 8618 C C . GLU A 1 1078 ? 30.707 -10.701 21.020 1.00 56.75 1078 GLU A C 1
ATOM 8620 O O . GLU A 1 1078 ? 31.841 -10.397 21.384 1.00 56.75 1078 GLU A O 1
ATOM 8625 N N . ALA A 1 1079 ? 30.462 -11.238 19.819 1.00 53.81 1079 ALA A N 1
ATOM 8626 C CA . ALA A 1 1079 ? 31.502 -11.526 18.831 1.00 53.81 1079 ALA A CA 1
ATOM 8627 C C . ALA A 1 1079 ? 32.019 -10.271 18.098 1.00 53.81 1079 ALA A C 1
ATOM 8629 O O . ALA A 1 1079 ? 33.183 -10.247 17.699 1.00 53.81 1079 ALA A O 1
ATOM 8630 N N . LEU A 1 1080 ? 31.174 -9.245 17.929 1.00 59.53 1080 LEU A N 1
ATOM 8631 C CA . LEU A 1 1080 ? 31.509 -7.960 17.297 1.00 59.53 1080 LEU A CA 1
ATOM 8632 C C . LEU A 1 1080 ? 31.088 -6.786 18.196 1.00 59.53 1080 LEU A C 1
ATOM 8634 O O . LEU A 1 1080 ? 30.044 -6.166 17.975 1.00 59.53 1080 LEU A O 1
ATOM 8638 N N . PRO A 1 1081 ? 31.879 -6.490 19.239 1.00 47.12 1081 PRO A N 1
ATOM 8639 C CA . PRO A 1 1081 ? 31.707 -5.295 20.049 1.00 47.12 1081 PRO A CA 1
ATOM 8640 C C . PRO A 1 1081 ? 32.230 -4.093 19.254 1.00 47.12 1081 PRO A C 1
ATOM 8642 O O . PRO A 1 1081 ? 33.424 -3.970 18.993 1.00 47.12 1081 PRO A O 1
ATOM 8645 N N . GLY A 1 1082 ? 31.336 -3.232 18.790 1.00 50.84 1082 GLY A N 1
ATOM 8646 C CA . GLY A 1 1082 ? 31.714 -2.000 18.080 1.00 50.84 1082 GLY A CA 1
ATOM 8647 C C . GLY A 1 1082 ? 30.578 -1.365 17.320 1.00 50.84 1082 GLY A C 1
ATOM 8648 O O . GLY A 1 1082 ? 30.520 -0.151 17.125 1.00 50.84 1082 GLY A O 1
ATOM 8649 N N . THR A 1 1083 ? 29.708 -2.229 16.823 1.00 56.12 1083 THR A N 1
ATOM 8650 C CA . THR A 1 1083 ? 29.084 -1.988 15.540 1.00 56.12 1083 THR A CA 1
ATOM 8651 C C . THR A 1 1083 ? 27.586 -2.228 15.605 1.00 56.12 1083 THR A C 1
ATOM 8653 O O . THR A 1 1083 ? 27.068 -3.094 16.317 1.00 56.12 1083 THR A O 1
ATOM 8656 N N . LEU A 1 1084 ? 26.850 -1.394 14.873 1.00 64.69 1084 LEU A N 1
ATOM 8657 C CA . LEU A 1 1084 ? 25.403 -1.495 14.765 1.00 64.69 1084 LEU A CA 1
ATOM 8658 C C . LEU A 1 1084 ? 25.067 -2.702 13.889 1.00 64.69 1084 LEU A C 1
ATOM 8660 O O . LEU A 1 1084 ? 24.893 -2.566 12.684 1.00 64.69 1084 LEU A O 1
ATOM 8664 N N . ILE A 1 1085 ? 24.955 -3.880 14.507 1.00 68.19 1085 ILE A N 1
ATOM 8665 C CA . ILE A 1 1085 ? 24.646 -5.141 13.812 1.00 68.19 1085 ILE A CA 1
ATOM 8666 C C . ILE A 1 1085 ? 23.391 -5.006 12.946 1.00 68.19 1085 ILE A C 1
ATOM 8668 O O . ILE A 1 1085 ? 23.359 -5.567 11.865 1.00 68.19 1085 ILE A O 1
ATOM 8672 N N . GLU A 1 1086 ? 22.378 -4.248 13.375 1.00 64.75 1086 GLU A N 1
ATOM 8673 C CA . GLU A 1 1086 ? 21.185 -3.999 12.551 1.00 64.75 1086 GLU A CA 1
ATOM 8674 C C . GLU A 1 1086 ? 21.520 -3.210 11.277 1.00 64.75 1086 GLU A C 1
ATOM 8676 O O . GLU A 1 1086 ? 21.130 -3.626 10.197 1.00 64.75 1086 GLU A O 1
ATOM 8681 N N . PHE A 1 1087 ? 22.333 -2.152 11.370 1.00 66.94 1087 PHE A N 1
ATOM 8682 C CA . PHE A 1 1087 ? 22.772 -1.379 10.202 1.00 66.94 1087 PHE A CA 1
ATOM 8683 C C . PHE A 1 1087 ? 23.674 -2.199 9.271 1.00 66.94 1087 PHE A C 1
ATOM 8685 O O . PHE A 1 1087 ? 23.546 -2.116 8.055 1.00 66.94 1087 PHE A O 1
ATOM 8692 N N . MET A 1 1088 ? 24.558 -3.028 9.831 1.00 66.94 1088 MET A N 1
ATOM 8693 C CA . MET A 1 1088 ? 25.402 -3.933 9.047 1.00 66.94 1088 MET A CA 1
ATOM 8694 C C . MET A 1 1088 ? 24.579 -5.030 8.381 1.00 66.94 1088 MET A C 1
ATOM 8696 O O . MET A 1 1088 ? 24.827 -5.355 7.231 1.00 66.94 1088 MET A O 1
ATOM 8700 N N . VAL A 1 1089 ? 23.582 -5.591 9.070 1.00 69.88 1089 VAL A N 1
ATOM 8701 C CA . VAL A 1 1089 ? 22.640 -6.548 8.478 1.00 69.88 1089 VAL A CA 1
ATOM 8702 C C . VAL A 1 1089 ? 21.843 -5.877 7.366 1.00 69.88 1089 VAL A C 1
ATOM 8704 O O . VAL A 1 1089 ? 21.713 -6.472 6.304 1.00 69.88 1089 VAL A O 1
ATOM 8707 N N . ASP A 1 1090 ? 21.370 -4.645 7.559 1.00 66.25 1090 ASP A N 1
ATOM 8708 C CA . ASP A 1 1090 ? 20.654 -3.884 6.532 1.00 66.25 1090 ASP A CA 1
ATOM 8709 C C . ASP A 1 1090 ? 21.549 -3.582 5.328 1.00 66.25 1090 ASP A C 1
ATOM 8711 O O . ASP A 1 1090 ? 21.102 -3.714 4.191 1.00 66.25 1090 ASP A O 1
ATOM 8715 N N . ARG A 1 1091 ? 22.822 -3.236 5.545 1.00 72.38 1091 ARG A N 1
ATOM 8716 C CA . ARG A 1 1091 ? 23.790 -2.964 4.474 1.00 72.38 1091 ARG A CA 1
ATOM 8717 C C . ARG A 1 1091 ? 24.221 -4.235 3.744 1.00 72.38 1091 ARG A C 1
ATOM 8719 O O . ARG A 1 1091 ? 24.166 -4.260 2.517 1.00 72.38 1091 ARG A O 1
ATOM 8726 N N . VAL A 1 1092 ? 24.528 -5.311 4.471 1.00 73.75 1092 VAL A N 1
ATOM 8727 C CA . VAL A 1 1092 ? 24.794 -6.650 3.917 1.00 73.75 1092 VAL A CA 1
ATOM 8728 C C . VAL A 1 1092 ? 23.594 -7.141 3.117 1.00 73.75 1092 VAL A C 1
ATOM 8730 O O . VAL A 1 1092 ? 23.759 -7.617 2.001 1.00 73.75 1092 VAL A O 1
ATOM 8733 N N . ASN A 1 1093 ? 22.378 -6.990 3.640 1.00 76.81 1093 ASN A N 1
ATOM 8734 C CA . ASN A 1 1093 ? 21.163 -7.369 2.930 1.00 76.81 1093 ASN A CA 1
ATOM 8735 C C . ASN A 1 1093 ? 20.866 -6.452 1.749 1.00 76.81 1093 ASN A C 1
ATOM 8737 O O . ASN A 1 1093 ? 20.373 -6.944 0.747 1.00 76.81 1093 ASN A O 1
ATOM 8741 N N . SER A 1 1094 ? 21.172 -5.157 1.822 1.00 66.50 1094 SER A N 1
ATOM 8742 C CA . SER A 1 1094 ? 21.010 -4.239 0.688 1.00 66.50 1094 SER A CA 1
ATOM 8743 C C . SER A 1 1094 ? 21.942 -4.630 -0.458 1.00 66.50 1094 SER A C 1
ATOM 8745 O O . SER A 1 1094 ? 21.488 -4.759 -1.592 1.00 66.50 1094 SER A O 1
ATOM 8747 N N . LEU A 1 1095 ? 23.211 -4.914 -0.150 1.00 70.88 1095 LEU A N 1
ATOM 8748 C CA . LEU A 1 1095 ? 24.199 -5.401 -1.118 1.00 70.88 1095 LEU A CA 1
ATOM 8749 C C . LEU A 1 1095 ? 23.853 -6.805 -1.630 1.00 70.88 1095 LEU A C 1
ATOM 8751 O O . LEU A 1 1095 ? 23.977 -7.081 -2.819 1.00 70.88 1095 LEU A O 1
ATOM 8755 N N . SER A 1 1096 ? 23.358 -7.684 -0.759 1.00 71.00 1096 SER A N 1
ATOM 8756 C CA . SER A 1 1096 ? 22.882 -9.016 -1.137 1.00 71.00 1096 SER A CA 1
ATOM 8757 C C . SER A 1 1096 ? 21.647 -8.948 -2.033 1.00 71.00 1096 SER A C 1
ATOM 8759 O O . SER A 1 1096 ? 21.584 -9.642 -3.037 1.00 71.00 1096 SER A O 1
ATOM 8761 N N . LEU A 1 1097 ? 20.683 -8.073 -1.753 1.00 61.34 1097 LEU A N 1
ATOM 8762 C CA . LEU A 1 1097 ? 19.525 -7.855 -2.621 1.00 61.34 1097 LEU A CA 1
ATOM 8763 C C . LEU A 1 1097 ? 19.944 -7.269 -3.977 1.00 61.34 1097 LEU A C 1
ATOM 8765 O O . LEU A 1 1097 ? 19.356 -7.616 -5.002 1.00 61.34 1097 LEU A O 1
ATOM 8769 N N . GLU A 1 1098 ? 20.960 -6.405 -3.998 1.00 59.19 1098 GLU A N 1
ATOM 8770 C CA . GLU A 1 1098 ? 21.498 -5.816 -5.226 1.00 59.19 1098 GLU A CA 1
ATOM 8771 C C . GLU A 1 1098 ? 22.251 -6.840 -6.089 1.00 59.19 1098 GLU A C 1
ATOM 8773 O O . GLU A 1 1098 ? 22.051 -6.865 -7.307 1.00 59.19 1098 GLU A O 1
ATOM 8778 N N . ILE A 1 1099 ? 23.071 -7.700 -5.478 1.00 59.09 1099 ILE A N 1
ATOM 8779 C CA . ILE A 1 1099 ? 23.970 -8.633 -6.178 1.00 59.09 1099 ILE A CA 1
ATOM 8780 C C . ILE A 1 1099 ? 23.333 -10.025 -6.307 1.00 59.09 1099 ILE A C 1
ATOM 8782 O O . ILE A 1 1099 ? 23.143 -10.513 -7.418 1.00 59.09 1099 ILE A O 1
ATOM 8786 N N . LEU A 1 1100 ? 22.929 -10.635 -5.190 1.00 60.78 1100 LEU A N 1
ATOM 8787 C CA . LEU A 1 1100 ? 22.348 -11.984 -5.112 1.00 60.78 1100 LEU A CA 1
ATOM 8788 C C . LEU A 1 1100 ? 20.827 -12.008 -5.324 1.00 60.78 1100 LEU A C 1
ATOM 8790 O O . LEU A 1 1100 ? 20.275 -13.046 -5.657 1.00 60.78 1100 LEU A O 1
ATOM 8794 N N . GLY A 1 1101 ? 20.124 -10.884 -5.148 1.00 48.44 1101 GLY A N 1
ATOM 8795 C CA . GLY A 1 1101 ? 18.661 -10.815 -5.281 1.00 48.44 1101 GLY A CA 1
ATOM 8796 C C . GLY A 1 1101 ? 17.857 -11.332 -4.084 1.00 48.44 1101 GLY A C 1
ATOM 8797 O O . GLY A 1 1101 ? 16.639 -11.163 -4.062 1.00 48.44 1101 GLY A O 1
ATOM 8798 N N . ASP A 1 1102 ? 18.508 -11.896 -3.070 1.00 60.41 1102 ASP A N 1
ATOM 8799 C CA . ASP A 1 1102 ? 17.866 -12.379 -1.846 1.00 60.41 1102 ASP A CA 1
ATOM 8800 C C . ASP A 1 1102 ? 18.536 -11.789 -0.597 1.00 60.41 1102 ASP A C 1
ATOM 8802 O O . ASP A 1 1102 ? 19.634 -11.227 -0.654 1.00 60.41 1102 ASP A O 1
ATOM 8806 N N . LEU A 1 1103 ? 17.863 -11.887 0.547 1.00 67.81 1103 LEU A N 1
ATOM 8807 C CA . LEU A 1 1103 ? 18.402 -11.495 1.844 1.00 67.81 1103 LEU A CA 1
ATOM 8808 C C . LEU A 1 1103 ? 19.439 -12.527 2.299 1.00 67.81 1103 LEU A C 1
ATOM 8810 O O . LEU A 1 1103 ? 19.107 -13.694 2.494 1.00 67.81 1103 LEU A O 1
ATOM 8814 N N . LEU A 1 1104 ? 20.674 -12.091 2.552 1.00 75.06 1104 LEU A N 1
ATOM 8815 C CA . LEU A 1 1104 ? 21.720 -12.972 3.075 1.00 75.06 1104 LEU A CA 1
ATOM 8816 C C . LEU A 1 1104 ? 21.491 -13.305 4.552 1.00 75.06 1104 LEU A C 1
ATOM 8818 O O . LEU A 1 1104 ? 21.804 -14.408 4.990 1.00 75.06 1104 LEU A O 1
ATOM 8822 N N . ILE A 1 1105 ? 20.960 -12.359 5.333 1.00 75.12 1105 ILE A N 1
ATOM 8823 C CA . ILE A 1 1105 ? 20.756 -12.487 6.778 1.00 75.12 1105 ILE A CA 1
ATOM 8824 C C . ILE A 1 1105 ? 19.306 -12.141 7.125 1.00 75.12 1105 ILE A C 1
ATOM 8826 O O . ILE A 1 1105 ? 18.885 -10.990 7.048 1.00 75.12 1105 ILE A O 1
ATOM 8830 N N . VAL A 1 1106 ? 18.539 -13.120 7.591 1.00 69.25 1106 VAL A N 1
ATOM 8831 C CA . VAL A 1 1106 ? 17.148 -12.939 8.020 1.00 69.25 1106 VAL A CA 1
ATOM 8832 C C . VAL A 1 1106 ? 17.073 -12.819 9.540 1.00 69.25 1106 VAL A C 1
ATOM 8834 O O . VAL A 1 1106 ? 17.756 -13.536 10.270 1.00 69.25 1106 VAL A O 1
ATOM 8837 N N . ALA A 1 1107 ? 16.236 -11.910 10.037 1.00 60.75 1107 ALA A N 1
ATOM 8838 C CA . ALA A 1 1107 ? 16.001 -11.731 11.465 1.00 60.75 1107 ALA A CA 1
ATOM 8839 C C . ALA A 1 1107 ? 14.651 -12.336 11.882 1.00 60.75 1107 ALA A C 1
ATOM 8841 O O . ALA A 1 1107 ? 13.601 -11.812 11.526 1.00 60.75 1107 ALA A O 1
ATOM 8842 N N . GLU A 1 1108 ? 14.673 -13.397 12.689 1.00 47.41 1108 GLU A N 1
ATOM 8843 C CA . GLU A 1 1108 ? 13.474 -14.024 13.259 1.00 47.41 1108 GLU A CA 1
ATOM 8844 C C . GLU A 1 1108 ? 13.593 -14.084 14.786 1.00 47.41 1108 GLU A C 1
ATOM 8846 O O . GLU A 1 1108 ? 14.536 -14.662 15.314 1.00 47.41 1108 GLU A O 1
ATOM 8851 N N . ASN A 1 1109 ? 12.653 -13.491 15.534 1.00 44.16 1109 ASN A N 1
ATOM 8852 C CA . ASN A 1 1109 ? 12.580 -13.602 17.003 1.00 44.16 1109 ASN A CA 1
ATOM 8853 C C . ASN A 1 1109 ? 13.909 -13.334 17.754 1.00 44.16 1109 ASN A C 1
ATOM 8855 O O . ASN A 1 1109 ? 14.258 -14.064 18.681 1.00 44.16 1109 ASN A O 1
ATOM 8859 N N . GLN A 1 1110 ? 14.648 -12.278 17.379 1.00 51.09 1110 GLN A N 1
ATOM 8860 C CA . GLN A 1 1110 ? 15.980 -11.936 17.934 1.00 51.09 1110 GLN A CA 1
ATOM 8861 C C . GLN A 1 1110 ? 17.087 -12.964 17.606 1.00 51.09 1110 GLN A C 1
ATOM 8863 O O . GLN A 1 1110 ? 18.114 -13.025 18.287 1.00 51.09 1110 GLN A O 1
ATOM 8868 N N . ILE A 1 1111 ? 16.892 -13.776 16.569 1.00 52.91 1111 ILE A N 1
ATOM 8869 C CA . ILE A 1 1111 ? 17.874 -14.693 15.989 1.00 52.91 1111 ILE A CA 1
ATOM 8870 C C . ILE A 1 1111 ? 18.165 -14.196 14.576 1.00 52.91 1111 ILE A C 1
ATOM 8872 O O . ILE A 1 1111 ? 17.249 -13.930 13.802 1.00 52.91 1111 ILE A O 1
ATOM 8876 N N . LYS A 1 1112 ? 19.443 -14.011 14.259 1.00 66.38 1112 LYS A N 1
ATOM 8877 C CA . LYS A 1 1112 ? 19.909 -13.719 12.908 1.00 66.38 1112 LYS A CA 1
ATOM 8878 C C . LYS A 1 1112 ? 20.324 -15.043 12.281 1.00 66.38 1112 LYS A C 1
ATOM 8880 O O . LYS A 1 1112 ? 21.130 -15.779 12.852 1.00 66.38 1112 LYS A O 1
ATOM 8885 N N . VAL A 1 1113 ? 19.728 -15.350 11.144 1.00 58.62 1113 VAL A N 1
ATOM 8886 C CA . VAL A 1 1113 ? 19.911 -16.599 10.415 1.00 58.62 1113 VAL A CA 1
ATOM 8887 C C . VAL A 1 1113 ? 20.453 -16.251 9.042 1.00 58.62 1113 VAL A C 1
ATOM 8889 O O . VAL A 1 1113 ? 19.832 -15.472 8.325 1.00 58.62 1113 VAL A O 1
ATOM 8892 N N . VAL A 1 1114 ? 21.600 -16.813 8.673 1.00 67.31 1114 VAL A N 1
ATOM 8893 C CA . VAL A 1 1114 ? 22.097 -16.692 7.298 1.00 67.31 1114 VAL A CA 1
ATOM 8894 C C . VAL A 1 1114 ? 21.261 -17.592 6.402 1.00 67.31 1114 VAL A C 1
ATOM 8896 O O . VAL A 1 1114 ? 21.003 -18.747 6.768 1.00 67.31 1114 VAL A O 1
ATOM 8899 N N . ALA A 1 1115 ? 20.828 -17.062 5.260 1.00 67.00 1115 ALA A N 1
ATOM 8900 C CA . ALA A 1 1115 ? 20.089 -17.801 4.250 1.00 67.00 1115 ALA A CA 1
ATOM 8901 C C . ALA A 1 1115 ? 20.836 -19.097 3.911 1.00 67.00 1115 ALA A C 1
ATOM 8903 O O . ALA A 1 1115 ? 22.015 -19.072 3.565 1.00 67.00 1115 ALA A O 1
ATOM 8904 N N . GLU A 1 1116 ? 20.149 -20.228 4.102 1.00 57.06 1116 GLU A N 1
ATOM 8905 C CA . GLU A 1 1116 ? 20.709 -21.581 3.954 1.00 57.06 1116 GLU A CA 1
ATOM 8906 C C . GLU A 1 1116 ? 21.339 -21.802 2.589 1.00 57.06 1116 GLU A C 1
ATOM 8908 O O . GLU A 1 1116 ? 22.410 -22.392 2.501 1.00 57.06 1116 GLU A O 1
ATOM 8913 N N . ASP A 1 1117 ? 20.690 -21.223 1.591 1.00 49.75 1117 ASP A N 1
ATOM 8914 C CA . ASP A 1 1117 ? 21.080 -21.140 0.205 1.00 49.75 1117 ASP A CA 1
ATOM 8915 C C . ASP A 1 1117 ? 22.564 -20.773 0.043 1.00 49.75 1117 ASP A C 1
ATOM 8917 O O . ASP A 1 1117 ? 23.243 -21.484 -0.672 1.00 49.75 1117 ASP A O 1
ATOM 8921 N N . PHE A 1 1118 ? 23.102 -19.754 0.729 1.00 69.50 1118 PHE A N 1
ATOM 8922 C CA . PHE A 1 1118 ? 24.460 -19.224 0.477 1.00 69.50 1118 PHE A CA 1
ATOM 8923 C C . PHE A 1 1118 ? 25.539 -19.714 1.458 1.00 69.50 1118 PHE A C 1
ATOM 8925 O O . PHE A 1 1118 ? 26.648 -19.173 1.499 1.00 69.50 1118 PHE A O 1
ATOM 8932 N N . ARG A 1 1119 ? 25.212 -20.671 2.335 1.00 65.38 1119 ARG A N 1
ATOM 8933 C CA . ARG A 1 1119 ? 26.103 -21.075 3.439 1.00 65.38 1119 ARG A CA 1
ATOM 8934 C C . ARG A 1 1119 ? 27.339 -21.818 2.953 1.00 65.38 1119 ARG A C 1
ATOM 8936 O O . ARG A 1 1119 ? 28.406 -21.624 3.525 1.00 65.38 1119 ARG A O 1
ATOM 8943 N N . ASP A 1 1120 ? 27.205 -22.648 1.930 1.00 49.72 1120 ASP A N 1
ATOM 8944 C CA . ASP A 1 1120 ? 28.287 -23.453 1.369 1.00 49.72 1120 ASP A CA 1
ATOM 8945 C C . ASP A 1 1120 ? 29.286 -22.597 0.581 1.00 49.72 1120 ASP A C 1
ATOM 8947 O O . ASP A 1 1120 ? 30.493 -22.774 0.766 1.00 49.72 1120 ASP A O 1
ATOM 8951 N N . GLU A 1 1121 ? 28.835 -21.609 -0.207 1.00 68.00 1121 GLU A N 1
ATOM 8952 C CA . GLU A 1 1121 ? 29.756 -20.649 -0.839 1.00 68.00 1121 GLU A CA 1
ATOM 8953 C C . GLU A 1 1121 ? 30.495 -19.805 0.195 1.00 68.00 1121 GLU A C 1
ATOM 8955 O O . GLU A 1 1121 ? 31.709 -19.616 0.086 1.00 68.00 1121 GLU A O 1
ATOM 8960 N N . LEU A 1 1122 ? 29.781 -19.309 1.211 1.00 68.75 1122 LEU A N 1
ATOM 8961 C CA . LEU A 1 1122 ? 30.390 -18.541 2.294 1.00 68.75 1122 LEU A CA 1
ATOM 8962 C C . LEU A 1 1122 ? 31.401 -19.388 3.073 1.00 68.75 1122 LEU A C 1
ATOM 8964 O O . LEU A 1 1122 ? 32.495 -18.912 3.367 1.00 68.75 1122 LEU A O 1
ATOM 8968 N N . GLU A 1 1123 ? 31.070 -20.641 3.378 1.00 65.62 1123 GLU A N 1
ATOM 8969 C CA . GLU A 1 1123 ? 31.967 -21.575 4.056 1.00 65.62 1123 GLU A CA 1
ATOM 8970 C C . GLU A 1 1123 ? 33.227 -21.838 3.222 1.00 65.62 1123 GLU A C 1
ATOM 8972 O O . GLU A 1 1123 ? 34.341 -21.706 3.731 1.00 65.62 1123 GLU A O 1
ATOM 8977 N N . HIS A 1 1124 ? 33.080 -22.105 1.922 1.00 63.44 1124 HIS A N 1
ATOM 8978 C CA . HIS A 1 1124 ? 34.209 -22.334 1.021 1.00 63.44 1124 HIS A CA 1
ATOM 8979 C C . HIS A 1 1124 ? 35.107 -21.097 0.874 1.00 63.44 1124 HIS A C 1
ATOM 8981 O O . HIS A 1 1124 ? 36.326 -21.200 1.019 1.00 63.44 1124 HIS A O 1
ATOM 8987 N N . LEU A 1 1125 ? 34.531 -19.915 0.639 1.00 65.44 1125 LEU A N 1
ATOM 8988 C CA . LEU A 1 1125 ? 35.286 -18.670 0.445 1.00 65.44 1125 LEU A CA 1
ATOM 8989 C C . LEU A 1 1125 ? 35.974 -18.186 1.730 1.00 65.44 1125 LEU A C 1
ATOM 8991 O O . LEU A 1 1125 ? 37.057 -17.597 1.675 1.00 65.44 1125 LEU A O 1
ATOM 8995 N N . LEU A 1 1126 ? 35.376 -18.440 2.896 1.00 65.25 1126 LEU A N 1
ATOM 8996 C CA . LEU A 1 1126 ? 35.949 -18.053 4.186 1.00 65.25 1126 LEU A CA 1
ATOM 8997 C C . LEU A 1 1126 ? 36.985 -19.062 4.707 1.00 65.25 1126 LEU A C 1
ATOM 8999 O O . LEU A 1 1126 ? 37.895 -18.649 5.430 1.00 65.25 1126 LEU A O 1
ATOM 9003 N N . LEU A 1 1127 ? 36.885 -20.346 4.337 1.00 56.03 1127 LEU A N 1
ATOM 9004 C CA . LEU A 1 1127 ? 37.861 -21.389 4.686 1.00 56.03 1127 LEU A CA 1
ATOM 9005 C C . LEU A 1 1127 ? 39.044 -21.470 3.710 1.00 56.03 1127 LEU A C 1
ATOM 9007 O O . LEU A 1 1127 ? 40.153 -21.780 4.146 1.00 56.03 1127 LEU A O 1
ATOM 9011 N N . ALA A 1 1128 ? 38.857 -21.164 2.421 1.00 49.56 1128 ALA A N 1
ATOM 9012 C CA . ALA A 1 1128 ? 39.942 -21.153 1.431 1.00 49.56 1128 ALA A CA 1
ATOM 9013 C C . ALA A 1 1128 ? 41.030 -20.113 1.763 1.00 49.56 1128 ALA A C 1
ATOM 9015 O O . ALA A 1 1128 ? 42.211 -20.354 1.531 1.00 49.56 1128 ALA A O 1
ATOM 9016 N N . ASN A 1 1129 ? 40.648 -19.014 2.421 1.00 46.16 1129 ASN A N 1
ATOM 9017 C CA . ASN A 1 1129 ? 41.573 -18.015 2.966 1.00 46.16 1129 ASN A CA 1
ATOM 9018 C C . ASN A 1 1129 ? 42.269 -18.453 4.279 1.00 46.16 1129 ASN A C 1
ATOM 9020 O O . ASN A 1 1129 ? 42.953 -17.640 4.900 1.00 46.16 1129 ASN A O 1
ATOM 9024 N N . ALA A 1 1130 ? 42.088 -19.701 4.739 1.00 42.19 1130 ALA A N 1
ATOM 9025 C CA . ALA A 1 1130 ? 42.498 -20.162 6.073 1.00 42.19 1130 ALA A CA 1
ATOM 9026 C C . ALA A 1 1130 ? 43.274 -21.505 6.127 1.00 42.19 1130 ALA A C 1
ATOM 9028 O O . ALA A 1 1130 ? 43.335 -22.121 7.193 1.00 42.19 1130 ALA A O 1
ATOM 9029 N N . GLY A 1 1131 ? 43.890 -21.990 5.042 1.00 28.59 1131 GLY A N 1
ATOM 9030 C CA . GLY A 1 1131 ? 44.817 -23.141 5.115 1.00 28.59 1131 GLY A CA 1
ATOM 9031 C C . GLY A 1 1131 ? 46.269 -22.699 5.375 1.00 28.59 1131 GLY A C 1
ATOM 9032 O O . GLY A 1 1131 ? 46.739 -21.817 4.670 1.00 28.59 1131 GLY A O 1
ATOM 9033 N N . ALA A 1 1132 ? 47.091 -23.245 6.289 1.00 26.14 1132 ALA A N 1
ATOM 9034 C CA . ALA A 1 1132 ? 47.043 -24.353 7.274 1.00 26.14 1132 ALA A CA 1
ATOM 9035 C C . ALA A 1 1132 ? 48.374 -24.313 8.121 1.00 26.14 1132 ALA A C 1
ATOM 9037 O O . ALA A 1 1132 ? 49.242 -23.523 7.747 1.00 26.14 1132 ALA A O 1
ATOM 9038 N N . PRO A 1 1133 ? 48.710 -25.190 9.115 1.00 36.00 1133 PRO A N 1
ATOM 9039 C CA . PRO A 1 1133 ? 47.956 -25.969 10.115 1.00 36.00 1133 PRO A CA 1
ATOM 9040 C C . PRO A 1 1133 ? 48.478 -25.811 11.593 1.00 36.00 1133 PRO A C 1
ATOM 9042 O O . PRO A 1 1133 ? 49.364 -25.026 11.910 1.00 36.00 1133 PRO A O 1
ATOM 9045 N N . VAL A 1 1134 ? 47.893 -26.606 12.500 1.00 32.28 1134 VAL A N 1
ATOM 9046 C CA . VAL A 1 1134 ? 47.995 -26.694 13.980 1.00 32.28 1134 VAL A CA 1
ATOM 9047 C C . VAL A 1 1134 ? 49.361 -27.174 14.538 1.00 32.28 1134 VAL A C 1
ATOM 9049 O O . VAL A 1 1134 ? 49.857 -28.188 14.060 1.00 32.28 1134 VAL A O 1
ATOM 9052 N N . LEU A 1 1135 ? 49.894 -26.546 15.613 1.00 24.19 1135 LEU A N 1
ATOM 9053 C CA . LEU A 1 1135 ? 50.367 -27.159 16.893 1.00 24.19 1135 LEU A CA 1
ATOM 9054 C C . LEU A 1 1135 ? 51.302 -26.247 17.739 1.00 24.19 1135 LEU A C 1
ATOM 9056 O O . LEU A 1 1135 ? 52.370 -25.835 17.303 1.00 24.19 1135 LEU A O 1
ATOM 9060 N N . SER A 1 1136 ? 50.965 -26.164 19.035 1.00 22.67 1136 SER A N 1
ATOM 9061 C CA . SER A 1 1136 ? 51.862 -26.083 20.208 1.00 22.67 1136 SER A CA 1
ATOM 9062 C C . SER A 1 1136 ? 52.282 -24.715 20.805 1.00 22.67 1136 SER A C 1
ATOM 9064 O O . SER A 1 1136 ? 52.867 -23.863 20.156 1.00 22.67 1136 SER A O 1
ATOM 9066 N N . SER A 1 1137 ? 52.019 -24.624 22.118 1.00 23.97 1137 SER A N 1
ATOM 9067 C CA . SER A 1 1137 ? 52.868 -24.091 23.200 1.00 23.97 1137 SER A CA 1
ATOM 9068 C C . SER A 1 1137 ? 53.199 -22.594 23.315 1.00 23.97 1137 SER A C 1
ATOM 9070 O O . SER A 1 1137 ? 53.980 -22.045 22.557 1.00 23.97 1137 SER A O 1
ATOM 9072 N N . GLN A 1 1138 ? 52.776 -22.067 24.470 1.00 23.05 1138 GLN A N 1
ATOM 9073 C CA . GLN A 1 1138 ? 53.558 -21.249 25.410 1.00 23.05 1138 GLN A CA 1
ATOM 9074 C C . GLN A 1 1138 ? 53.890 -19.776 25.095 1.00 23.05 1138 GLN A C 1
ATOM 9076 O O . GLN A 1 1138 ? 54.688 -19.438 24.239 1.00 23.05 1138 GLN A O 1
ATOM 9081 N N . GLU A 1 1139 ? 53.343 -18.953 25.997 1.00 22.88 1139 GLU A N 1
ATOM 9082 C CA . GLU A 1 1139 ? 54.022 -17.939 26.817 1.00 22.88 1139 GLU A CA 1
ATOM 9083 C C . GLU A 1 1139 ? 54.590 -16.655 26.186 1.00 22.88 1139 GLU A C 1
ATOM 9085 O O . GLU A 1 1139 ? 55.397 -16.614 25.269 1.00 22.88 1139 GLU A O 1
ATOM 9090 N N . ALA A 1 1140 ? 54.168 -15.567 26.831 1.00 23.36 1140 ALA A N 1
ATOM 9091 C CA . ALA A 1 1140 ? 54.617 -14.195 26.709 1.00 23.36 1140 ALA A CA 1
ATOM 9092 C C . ALA A 1 1140 ? 56.142 -14.005 26.791 1.00 23.36 1140 ALA A C 1
ATOM 9094 O O . ALA A 1 1140 ? 56.763 -14.534 27.710 1.00 23.36 1140 ALA A O 1
ATOM 9095 N N . LYS A 1 1141 ? 56.691 -13.070 25.998 1.00 22.91 1141 LYS A N 1
ATOM 9096 C CA . LYS A 1 1141 ? 57.210 -11.764 26.474 1.00 22.91 1141 LYS A CA 1
ATOM 9097 C C . LYS A 1 1141 ? 58.057 -11.016 25.428 1.00 22.91 1141 LYS A C 1
ATOM 9099 O O . LYS A 1 1141 ? 58.968 -11.580 24.847 1.00 22.91 1141 LYS A O 1
ATOM 9104 N N . GLN A 1 1142 ? 57.815 -9.702 25.432 1.00 23.23 1142 GLN A N 1
ATOM 9105 C CA . GLN A 1 1142 ? 58.758 -8.574 25.365 1.00 23.23 1142 GLN A CA 1
ATOM 9106 C C . GLN A 1 1142 ? 59.412 -8.136 24.047 1.00 23.23 1142 GLN A C 1
ATOM 9108 O O . GLN A 1 1142 ? 60.169 -8.867 23.428 1.00 23.23 1142 GLN A O 1
ATOM 9113 N N . ASP A 1 1143 ? 59.179 -6.837 23.807 1.00 24.62 1143 ASP A N 1
ATOM 9114 C CA . ASP A 1 1143 ? 60.087 -5.776 23.357 1.00 24.62 1143 ASP A CA 1
ATOM 9115 C C . ASP A 1 1143 ? 60.897 -6.005 22.073 1.00 24.62 1143 ASP A C 1
ATOM 9117 O O . ASP A 1 1143 ? 61.800 -6.830 22.028 1.00 24.62 1143 ASP A O 1
ATOM 9121 N N . GLN A 1 1144 ? 60.729 -5.112 21.094 1.00 23.98 1144 GLN A N 1
ATOM 9122 C CA . GLN A 1 1144 ? 61.612 -3.947 20.922 1.00 23.98 1144 GLN A CA 1
ATOM 9123 C C . GLN A 1 1144 ? 61.190 -3.157 19.679 1.00 23.98 1144 GLN A C 1
ATOM 9125 O O . GLN A 1 1144 ? 61.038 -3.710 18.596 1.00 23.98 1144 GLN A O 1
ATOM 9130 N N . GLY A 1 1145 ? 61.002 -1.848 19.848 1.00 34.22 1145 GLY A N 1
ATOM 9131 C CA . GLY A 1 1145 ? 60.862 -0.935 18.724 1.00 34.22 1145 GLY A CA 1
ATOM 9132 C C . GLY A 1 1145 ? 62.204 -0.697 18.040 1.00 34.22 1145 GLY A C 1
ATOM 9133 O O . GLY A 1 1145 ? 63.215 -0.511 18.713 1.00 34.22 1145 GLY A O 1
ATOM 9134 N N . THR A 1 1146 ? 62.165 -0.609 16.715 1.00 26.78 1146 THR A N 1
ATOM 9135 C CA . THR A 1 1146 ? 63.065 0.216 15.904 1.00 26.78 1146 THR A CA 1
ATOM 9136 C C . THR A 1 1146 ? 62.300 0.683 14.669 1.00 26.78 1146 THR A C 1
ATOM 9138 O O . THR A 1 1146 ? 61.509 -0.066 14.111 1.00 26.78 1146 THR A O 1
ATOM 9141 N N . SER A 1 1147 ? 62.533 1.945 14.314 1.00 41.41 1147 SER A N 1
ATOM 9142 C CA . SER A 1 1147 ? 61.963 2.732 13.218 1.00 41.41 1147 SER A CA 1
ATOM 9143 C C . SER A 1 1147 ? 61.686 1.966 11.918 1.00 41.41 1147 SER A C 1
ATOM 9145 O O . SER A 1 1147 ? 62.639 1.441 11.349 1.00 41.41 1147 SER A O 1
ATOM 9147 N N . ASP A 1 1148 ? 60.428 1.954 11.456 1.00 44.59 1148 ASP A N 1
ATOM 9148 C CA . ASP A 1 1148 ? 59.945 2.533 10.177 1.00 44.59 1148 ASP A CA 1
ATOM 9149 C C . ASP A 1 1148 ? 58.437 2.194 9.995 1.00 44.59 1148 ASP A C 1
ATOM 9151 O O . ASP A 1 1148 ? 58.062 1.399 9.142 1.00 44.59 1148 ASP A O 1
ATOM 9155 N N . ASP A 1 1149 ? 57.548 2.718 10.854 1.00 46.84 1149 ASP A N 1
ATOM 9156 C CA . ASP A 1 1149 ? 56.100 2.420 10.783 1.00 46.84 1149 ASP A CA 1
ATOM 9157 C C . ASP A 1 1149 ? 55.375 3.451 9.900 1.00 46.84 1149 ASP A C 1
ATOM 9159 O O . ASP A 1 1149 ? 54.843 4.458 10.380 1.00 46.84 1149 ASP A O 1
ATOM 9163 N N . LEU A 1 1150 ? 55.353 3.199 8.592 1.00 57.78 1150 LEU A N 1
ATOM 9164 C CA . LEU A 1 1150 ? 54.268 3.675 7.731 1.00 57.78 1150 LEU A CA 1
ATOM 9165 C C . LEU A 1 1150 ? 53.155 2.610 7.760 1.00 57.78 1150 LEU A C 1
ATOM 9167 O O . LEU A 1 1150 ? 53.471 1.429 7.606 1.00 57.78 1150 LEU A O 1
ATOM 9171 N N . PRO A 1 1151 ? 51.875 2.984 7.957 1.00 67.50 1151 PRO A N 1
ATOM 9172 C CA . PRO A 1 1151 ? 50.753 2.053 7.820 1.00 67.50 1151 PRO A CA 1
ATOM 9173 C C . PRO A 1 1151 ? 50.803 1.306 6.477 1.00 67.50 1151 PRO A C 1
ATOM 9175 O O . PRO A 1 1151 ? 51.310 1.844 5.493 1.00 67.50 1151 PRO A O 1
ATOM 9178 N N . GLU A 1 1152 ? 50.276 0.080 6.422 1.00 68.56 1152 GLU A N 1
ATOM 9179 C CA . GLU A 1 1152 ? 50.405 -0.819 5.259 1.00 68.56 1152 GLU A CA 1
ATOM 9180 C C . GLU A 1 1152 ? 49.918 -0.175 3.945 1.00 68.56 1152 GLU A C 1
ATOM 9182 O O . GLU A 1 1152 ? 50.560 -0.317 2.906 1.00 68.56 1152 GLU A O 1
ATOM 9187 N N . GLU A 1 1153 ? 48.868 0.641 4.023 1.00 71.25 1153 GLU A N 1
ATOM 9188 C CA . GLU A 1 1153 ? 48.304 1.441 2.925 1.00 71.25 1153 GLU A CA 1
ATOM 9189 C C . GLU A 1 1153 ? 49.301 2.492 2.389 1.00 71.25 1153 GLU A C 1
ATOM 9191 O O . GLU A 1 1153 ? 49.493 2.634 1.181 1.00 71.25 1153 GLU A O 1
ATOM 9196 N N . TRP A 1 1154 ? 50.043 3.163 3.277 1.00 76.62 1154 TRP A N 1
ATOM 9197 C CA . TRP A 1 1154 ? 51.078 4.138 2.911 1.00 76.62 1154 TRP A CA 1
ATOM 9198 C C . TRP A 1 1154 ? 52.376 3.478 2.422 1.00 76.62 1154 TRP A C 1
ATOM 9200 O O . TRP A 1 1154 ? 53.101 4.052 1.605 1.00 76.62 1154 TRP A O 1
ATOM 9210 N N . ALA A 1 1155 ? 52.675 2.261 2.884 1.00 74.06 1155 ALA A N 1
ATOM 9211 C CA . ALA A 1 1155 ? 53.779 1.458 2.362 1.00 74.06 1155 ALA A CA 1
ATOM 9212 C C . ALA A 1 1155 ? 53.495 0.979 0.925 1.00 74.06 1155 ALA A C 1
ATOM 9214 O O . ALA A 1 1155 ? 54.385 1.021 0.070 1.00 74.06 1155 ALA A O 1
ATOM 9215 N N . GLN A 1 1156 ? 52.245 0.598 0.639 1.00 72.00 1156 GLN A N 1
ATOM 9216 C CA . GLN A 1 1156 ? 51.781 0.263 -0.709 1.00 72.00 1156 GLN A CA 1
ATOM 9217 C C . GLN A 1 1156 ? 51.799 1.493 -1.625 1.00 72.00 1156 GLN A C 1
ATOM 9219 O O . GLN A 1 1156 ? 52.390 1.421 -2.707 1.00 72.00 1156 GLN A O 1
ATOM 9224 N N . PHE A 1 1157 ? 51.297 2.641 -1.156 1.00 79.25 1157 PHE A N 1
ATOM 9225 C CA . PHE A 1 1157 ? 51.378 3.918 -1.875 1.00 79.25 1157 PHE A CA 1
ATOM 9226 C C . PHE A 1 1157 ? 52.824 4.290 -2.245 1.00 79.25 1157 PHE A C 1
ATOM 9228 O O . PHE A 1 1157 ? 53.130 4.596 -3.399 1.00 79.25 1157 PHE A O 1
ATOM 9235 N N . ARG A 1 1158 ? 53.761 4.165 -1.294 1.00 77.50 1158 ARG A N 1
ATOM 9236 C CA . ARG A 1 1158 ? 55.196 4.403 -1.525 1.00 77.50 1158 ARG A CA 1
ATOM 9237 C C . ARG A 1 1158 ? 55.780 3.487 -2.600 1.00 77.50 1158 ARG A C 1
ATOM 9239 O O . ARG A 1 1158 ? 56.603 3.936 -3.393 1.00 77.50 1158 ARG A O 1
ATOM 9246 N N . SER A 1 1159 ? 55.381 2.216 -2.617 1.00 74.00 1159 SER A N 1
ATOM 9247 C CA . SER A 1 1159 ? 55.869 1.240 -3.599 1.00 74.00 1159 SER A CA 1
ATOM 9248 C C . SER A 1 1159 ? 55.308 1.464 -5.009 1.00 74.00 1159 SER A C 1
ATOM 9250 O O . SER A 1 1159 ? 55.963 1.105 -5.988 1.00 74.00 1159 SER A O 1
ATOM 9252 N N . ALA A 1 1160 ? 54.128 2.081 -5.112 1.00 76.81 1160 ALA A N 1
ATOM 9253 C CA . ALA A 1 1160 ? 53.436 2.324 -6.372 1.00 76.81 1160 ALA A CA 1
ATOM 9254 C C . ALA A 1 1160 ? 53.800 3.673 -7.027 1.00 76.81 1160 ALA A C 1
ATOM 9256 O O . ALA A 1 1160 ? 53.605 3.845 -8.233 1.00 76.81 1160 ALA A O 1
ATOM 9257 N N . LEU A 1 1161 ? 54.369 4.618 -6.266 1.00 81.06 1161 LEU A N 1
ATOM 9258 C CA . LEU A 1 1161 ? 54.796 5.925 -6.773 1.00 81.06 1161 LEU A CA 1
ATOM 9259 C C . LEU A 1 1161 ? 55.959 5.816 -7.769 1.00 81.06 1161 LEU A C 1
ATOM 9261 O O . LEU A 1 1161 ? 57.028 5.269 -7.480 1.00 81.06 1161 LEU A O 1
ATOM 9265 N N . LYS A 1 1162 ? 55.795 6.429 -8.945 1.00 80.75 1162 LYS A N 1
ATOM 9266 C CA . LYS A 1 1162 ? 56.861 6.516 -9.953 1.00 80.75 1162 LYS A CA 1
ATOM 9267 C C . LYS A 1 1162 ? 57.885 7.592 -9.582 1.00 80.75 1162 LYS A C 1
ATOM 9269 O O . LYS A 1 1162 ? 57.603 8.554 -8.873 1.00 80.75 1162 LYS A O 1
ATOM 9274 N N . LYS A 1 1163 ? 59.100 7.478 -10.129 1.00 76.75 1163 LYS A N 1
ATOM 9275 C CA . LYS A 1 1163 ? 60.236 8.363 -9.803 1.00 76.75 1163 LYS A CA 1
ATOM 9276 C C . LYS A 1 1163 ? 59.939 9.864 -9.983 1.00 76.75 1163 LYS A C 1
ATOM 9278 O O . LYS A 1 1163 ? 60.353 10.655 -9.143 1.00 76.75 1163 LYS A O 1
ATOM 9283 N N . HIS A 1 1164 ? 59.221 10.249 -11.041 1.00 76.50 1164 HIS A N 1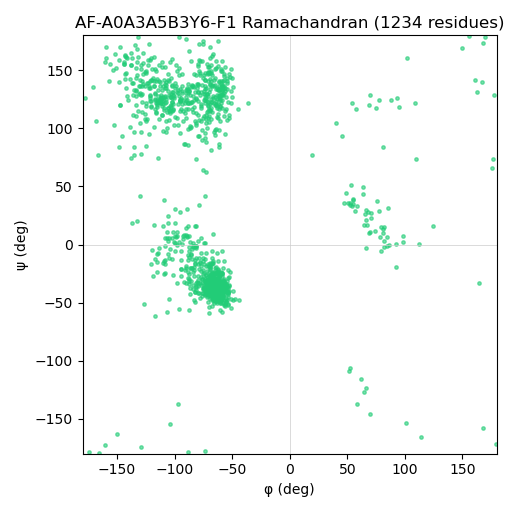
ATOM 9284 C CA . HIS A 1 1164 ? 58.836 11.644 -11.305 1.00 76.50 1164 HIS A CA 1
ATOM 9285 C C . HIS A 1 1164 ? 57.723 12.141 -10.360 1.00 76.50 1164 HIS A C 1
ATOM 9287 O O . HIS A 1 1164 ? 57.736 13.301 -9.965 1.00 76.50 1164 HIS A O 1
ATOM 9293 N N . GLN A 1 1165 ? 56.819 11.258 -9.915 1.00 81.50 1165 GLN A N 1
ATOM 9294 C CA . GLN A 1 1165 ? 55.772 11.564 -8.929 1.00 81.50 1165 GLN A CA 1
ATOM 9295 C C . GLN A 1 1165 ? 56.351 11.752 -7.514 1.00 81.50 1165 GLN A C 1
ATOM 9297 O O . GLN A 1 1165 ? 55.964 12.672 -6.797 1.00 81.50 1165 GLN A O 1
ATOM 9302 N N . HIS A 1 1166 ? 57.352 10.948 -7.132 1.00 81.50 1166 HIS A N 1
ATOM 9303 C CA . HIS A 1 1166 ? 58.092 11.131 -5.871 1.00 81.50 1166 HIS A CA 1
ATOM 9304 C C . HIS A 1 1166 ? 58.873 12.457 -5.854 1.00 81.50 1166 HIS A C 1
ATOM 9306 O O . HIS A 1 1166 ? 58.877 13.178 -4.857 1.00 81.50 1166 HIS A O 1
ATOM 9312 N N . GLN A 1 1167 ? 59.477 12.830 -6.989 1.00 76.25 1167 GLN A N 1
ATOM 9313 C CA . GLN A 1 1167 ? 60.156 14.119 -7.159 1.00 76.25 1167 GLN A CA 1
ATOM 9314 C C . GLN A 1 1167 ? 59.185 15.308 -7.120 1.00 76.25 1167 GLN A C 1
ATOM 9316 O O . GLN A 1 1167 ? 59.523 16.326 -6.520 1.00 76.25 1167 GLN A O 1
ATOM 9321 N N . ALA A 1 1168 ? 57.979 15.162 -7.675 1.00 79.31 1168 ALA A N 1
ATOM 9322 C CA . ALA A 1 1168 ? 56.919 16.167 -7.595 1.00 79.31 1168 ALA A CA 1
ATOM 9323 C C . ALA A 1 1168 ? 56.440 16.394 -6.148 1.00 79.31 1168 ALA A C 1
ATOM 9325 O O . ALA A 1 1168 ? 56.427 17.535 -5.686 1.00 79.31 1168 ALA A O 1
ATOM 9326 N N . LEU A 1 1169 ? 56.160 15.325 -5.387 1.00 79.25 1169 LEU A N 1
ATOM 9327 C CA . LEU A 1 1169 ? 55.818 15.416 -3.955 1.00 79.25 1169 LEU A CA 1
ATOM 9328 C C . LEU A 1 1169 ? 56.944 16.056 -3.129 1.00 79.25 1169 LEU A C 1
ATOM 9330 O O . LEU A 1 1169 ? 56.697 16.851 -2.221 1.00 79.25 1169 LEU A O 1
ATOM 9334 N N . ARG A 1 1170 ? 58.203 15.763 -3.474 1.00 80.06 1170 ARG A N 1
ATOM 9335 C CA . ARG A 1 1170 ? 59.370 16.390 -2.845 1.00 80.06 1170 ARG A CA 1
ATOM 9336 C C . ARG A 1 1170 ? 59.492 17.877 -3.182 1.00 80.06 1170 ARG A C 1
ATOM 9338 O O . ARG A 1 1170 ? 59.825 18.655 -2.290 1.00 80.06 1170 ARG A O 1
ATOM 9345 N N . ALA A 1 1171 ? 59.231 18.282 -4.423 1.00 77.81 1171 ALA A N 1
ATOM 9346 C CA . ALA A 1 1171 ? 59.255 19.687 -4.828 1.00 77.81 1171 ALA A CA 1
ATOM 9347 C C . ALA A 1 1171 ? 58.183 20.495 -4.079 1.00 77.81 1171 ALA A C 1
ATOM 9349 O O . ALA A 1 1171 ? 58.506 21.531 -3.498 1.00 77.81 1171 ALA A O 1
ATOM 9350 N N . ILE A 1 1172 ? 56.962 19.956 -3.981 1.00 80.44 1172 ILE A N 1
ATOM 9351 C CA . ILE A 1 1172 ? 55.831 20.561 -3.257 1.00 80.44 1172 ILE A CA 1
ATOM 9352 C C . ILE A 1 1172 ? 56.125 20.719 -1.754 1.00 80.44 1172 ILE A C 1
ATOM 9354 O O . ILE A 1 1172 ? 55.758 21.721 -1.151 1.00 80.44 1172 ILE A O 1
ATOM 9358 N N . LEU A 1 1173 ? 56.842 19.772 -1.138 1.00 75.69 1173 LEU A N 1
ATOM 9359 C CA . LEU A 1 1173 ? 57.203 19.848 0.285 1.00 75.69 1173 LEU A CA 1
ATOM 9360 C C . LEU A 1 1173 ? 58.363 20.799 0.613 1.00 75.69 1173 LEU A C 1
ATOM 9362 O O . LEU A 1 1173 ? 58.511 21.182 1.776 1.00 75.69 1173 LEU A O 1
ATOM 9366 N N . THR A 1 1174 ? 59.234 21.105 -0.355 1.00 71.50 1174 THR A N 1
ATOM 9367 C CA . THR A 1 1174 ? 60.536 21.747 -0.080 1.00 71.50 1174 THR A CA 1
ATOM 9368 C C . THR A 1 1174 ? 60.664 23.153 -0.672 1.00 71.50 1174 THR A C 1
ATOM 9370 O O . THR A 1 1174 ? 61.488 23.930 -0.189 1.00 71.50 1174 THR A O 1
ATOM 9373 N N . MET A 1 1175 ? 59.896 23.489 -1.712 1.00 73.44 1175 MET A N 1
ATOM 9374 C CA . MET A 1 1175 ? 59.990 24.764 -2.434 1.00 73.44 1175 MET A CA 1
ATOM 9375 C C . MET A 1 1175 ? 58.798 25.673 -2.106 1.00 73.44 1175 MET A C 1
ATOM 9377 O O . MET A 1 1175 ? 57.670 25.202 -2.037 1.00 73.44 1175 MET A O 1
ATOM 9381 N N . GLU A 1 1176 ? 59.039 26.979 -1.934 1.00 58.03 1176 GLU A N 1
ATOM 9382 C CA . GLU A 1 1176 ? 57.964 27.969 -1.713 1.00 58.03 1176 GLU A CA 1
ATOM 9383 C C . GLU A 1 1176 ? 57.104 28.198 -2.971 1.00 58.03 1176 GLU A C 1
ATOM 9385 O O . GLU A 1 1176 ? 55.926 28.523 -2.848 1.00 58.03 1176 GLU A O 1
ATOM 9390 N N . ASP A 1 1177 ? 57.668 27.990 -4.169 1.00 70.81 1177 ASP A N 1
ATOM 9391 C CA . ASP A 1 1177 ? 56.934 27.973 -5.440 1.00 70.81 1177 ASP A CA 1
ATOM 9392 C C . ASP A 1 1177 ? 57.391 26.780 -6.308 1.00 70.81 1177 ASP A C 1
ATOM 9394 O O . ASP A 1 1177 ? 58.429 26.850 -6.973 1.00 70.81 1177 ASP A O 1
ATOM 9398 N N . PRO A 1 1178 ? 56.666 25.648 -6.279 1.00 73.62 1178 PRO A N 1
ATOM 9399 C CA . PRO A 1 1178 ? 57.022 24.436 -7.013 1.00 73.62 1178 PRO A CA 1
ATOM 9400 C C . PRO A 1 1178 ? 56.606 24.475 -8.496 1.00 73.62 1178 PRO A C 1
ATOM 9402 O O . PRO A 1 1178 ? 56.875 23.518 -9.220 1.00 73.62 1178 PRO A O 1
ATOM 9405 N N . SER A 1 1179 ? 55.964 25.549 -8.972 1.00 70.88 1179 SER A N 1
ATOM 9406 C CA . SER A 1 1179 ? 55.304 25.594 -10.288 1.00 70.88 1179 SER A CA 1
ATOM 9407 C C . SER A 1 1179 ? 56.268 25.414 -11.471 1.00 70.88 1179 SER A C 1
ATOM 9409 O O . SER A 1 1179 ? 55.957 24.679 -12.408 1.00 70.88 1179 SER A O 1
ATOM 9411 N N . GLU A 1 1180 ? 57.458 26.027 -11.426 1.00 72.00 1180 GLU A N 1
ATOM 9412 C CA . GLU A 1 1180 ? 58.468 25.886 -12.492 1.00 72.00 1180 GLU A CA 1
ATOM 9413 C C . GLU A 1 1180 ? 59.095 24.482 -12.529 1.00 72.00 1180 GLU A C 1
ATOM 9415 O O . GLU A 1 1180 ? 59.344 23.940 -13.606 1.00 72.00 1180 GLU A O 1
ATOM 9420 N N . GLU A 1 1181 ? 59.315 23.859 -11.367 1.00 74.00 1181 GLU A N 1
ATOM 9421 C CA . GLU A 1 1181 ? 59.911 22.520 -11.289 1.00 74.00 1181 GLU A CA 1
ATOM 9422 C C . GLU A 1 1181 ? 58.889 21.426 -11.633 1.00 74.00 1181 GLU A C 1
ATOM 9424 O O . GLU A 1 1181 ? 59.234 20.454 -12.303 1.00 74.00 1181 GLU A O 1
ATOM 9429 N N . LEU A 1 1182 ? 57.615 21.606 -11.267 1.00 75.38 1182 LEU A N 1
ATOM 9430 C CA . LEU A 1 1182 ? 56.523 20.729 -11.702 1.00 75.38 1182 LEU A CA 1
ATOM 9431 C C . LEU A 1 1182 ? 56.295 20.822 -13.215 1.00 75.38 1182 LEU A C 1
ATOM 9433 O O . LEU A 1 1182 ? 56.095 19.789 -13.849 1.00 75.38 1182 LEU A O 1
ATOM 9437 N N . ALA A 1 1183 ? 56.406 22.018 -13.809 1.00 73.44 1183 ALA A N 1
ATOM 9438 C CA . ALA A 1 1183 ? 56.377 22.194 -15.263 1.00 73.44 1183 ALA A CA 1
ATOM 9439 C C . ALA A 1 1183 ? 57.530 21.457 -15.957 1.00 73.44 1183 ALA A C 1
ATOM 9441 O O . ALA A 1 1183 ? 57.305 20.709 -16.908 1.00 73.44 1183 ALA A O 1
ATOM 9442 N N . ARG A 1 1184 ? 58.750 21.579 -15.419 1.00 79.94 1184 ARG A N 1
ATOM 9443 C CA . ARG A 1 1184 ? 59.936 20.876 -15.927 1.00 79.94 1184 ARG A CA 1
ATOM 9444 C C . ARG A 1 1184 ? 59.794 19.349 -15.848 1.00 79.94 1184 ARG A C 1
ATOM 9446 O O . ARG A 1 1184 ? 60.124 18.657 -16.808 1.00 79.94 1184 ARG A O 1
ATOM 9453 N N . LEU A 1 1185 ? 59.301 18.818 -14.725 1.00 76.88 1185 LEU A N 1
ATOM 9454 C CA . LEU A 1 1185 ? 59.116 17.373 -14.505 1.00 76.88 1185 LEU A CA 1
ATOM 9455 C C . LEU A 1 1185 ? 57.977 16.779 -15.351 1.00 76.88 1185 LEU A C 1
ATOM 9457 O O . LEU A 1 1185 ? 58.052 15.618 -15.769 1.00 76.88 1185 LEU A O 1
ATOM 9461 N N . ALA A 1 1186 ? 56.935 17.570 -15.613 1.00 73.94 1186 ALA A N 1
ATOM 9462 C CA . ALA A 1 1186 ? 55.824 17.185 -16.471 1.00 73.94 1186 ALA A CA 1
ATOM 9463 C C . ALA A 1 1186 ? 56.245 17.161 -17.955 1.00 73.94 1186 ALA A C 1
ATOM 9465 O O . ALA A 1 1186 ? 55.981 16.171 -18.643 1.00 73.94 1186 ALA A O 1
ATOM 9466 N N . ASP A 1 1187 ? 57.025 18.154 -18.405 1.00 73.00 1187 ASP A N 1
ATOM 9467 C CA . ASP A 1 1187 ? 57.625 18.192 -19.749 1.00 73.00 1187 ASP A CA 1
ATOM 9468 C C . ASP A 1 1187 ? 58.577 17.005 -19.995 1.00 73.00 1187 ASP A C 1
ATOM 9470 O O . ASP A 1 1187 ? 58.524 16.374 -21.053 1.00 73.00 1187 ASP A O 1
ATOM 9474 N N . GLU A 1 1188 ? 59.406 16.637 -19.008 1.00 72.81 1188 GLU A N 1
ATOM 9475 C CA . GLU A 1 1188 ? 60.287 15.454 -19.079 1.00 72.81 1188 GLU A CA 1
ATOM 9476 C C . GLU A 1 1188 ? 59.511 14.131 -19.218 1.00 72.81 1188 GLU A C 1
ATOM 9478 O O . GLU A 1 1188 ? 60.043 13.152 -19.747 1.00 72.81 1188 GLU A O 1
ATOM 9483 N N . SER A 1 1189 ? 58.252 14.107 -18.774 1.00 61.59 1189 SER A N 1
ATOM 9484 C CA . SER A 1 1189 ? 57.360 12.942 -18.826 1.00 61.59 1189 SER A CA 1
ATOM 9485 C C . SER A 1 1189 ? 56.286 13.053 -19.924 1.00 61.59 1189 SER A C 1
ATOM 9487 O O . SER A 1 1189 ? 55.425 12.178 -20.018 1.00 61.59 1189 SER A O 1
ATOM 9489 N N . ALA A 1 1190 ? 56.346 14.098 -20.763 1.00 72.19 1190 ALA A N 1
ATOM 9490 C CA . ALA A 1 1190 ? 55.380 14.421 -21.820 1.00 72.19 1190 ALA A CA 1
ATOM 9491 C C . ALA A 1 1190 ? 53.907 14.494 -21.352 1.00 72.19 1190 ALA A C 1
ATOM 9493 O O . ALA A 1 1190 ? 52.990 14.145 -22.099 1.00 72.19 1190 ALA A O 1
ATOM 9494 N N . ILE A 1 1191 ? 53.680 14.951 -20.120 1.00 73.06 1191 ILE A N 1
ATOM 9495 C CA . ILE A 1 1191 ? 52.361 15.143 -19.496 1.00 73.06 1191 ILE A CA 1
ATOM 9496 C C . ILE A 1 1191 ? 52.211 16.597 -19.043 1.00 73.06 1191 ILE A C 1
ATOM 9498 O O . ILE A 1 1191 ? 53.196 17.304 -18.874 1.00 73.06 1191 ILE A O 1
ATOM 9502 N N . MET A 1 1192 ? 50.976 17.062 -18.859 1.00 70.44 1192 MET A N 1
ATOM 9503 C CA . MET A 1 1192 ? 50.720 18.399 -18.311 1.00 70.44 1192 MET A CA 1
ATOM 9504 C C . MET A 1 1192 ? 50.915 18.396 -16.779 1.00 70.44 1192 MET A C 1
ATOM 9506 O O . MET A 1 1192 ? 50.617 17.374 -16.151 1.00 70.44 1192 MET A O 1
ATOM 9510 N N . PRO A 1 1193 ? 51.371 19.498 -16.153 1.00 68.81 1193 PRO A N 1
ATOM 9511 C CA . PRO A 1 1193 ? 51.620 19.565 -14.704 1.00 68.81 1193 PRO A CA 1
ATOM 9512 C C . PRO A 1 1193 ? 50.392 19.239 -13.851 1.00 68.81 1193 PRO A C 1
ATOM 9514 O O . PRO A 1 1193 ? 50.509 18.597 -12.810 1.00 68.81 1193 PRO A O 1
ATOM 9517 N N . GLU A 1 1194 ? 49.206 19.618 -14.323 1.00 73.19 1194 GLU A N 1
ATOM 9518 C CA . GLU A 1 1194 ? 47.932 19.316 -13.672 1.00 73.19 1194 GLU A CA 1
ATOM 9519 C C . GLU A 1 1194 ? 47.657 17.806 -13.681 1.00 73.19 1194 GLU A C 1
ATOM 9521 O O . GLU A 1 1194 ? 47.264 17.235 -12.670 1.00 73.19 1194 GLU A O 1
ATOM 9526 N N . PHE A 1 1195 ? 47.980 17.131 -14.789 1.00 73.88 1195 PHE A N 1
ATOM 9527 C CA . PHE A 1 1195 ? 47.817 15.682 -14.933 1.00 73.88 1195 PHE A CA 1
ATOM 9528 C C . PHE A 1 1195 ? 48.798 14.897 -14.049 1.00 73.88 1195 PHE A C 1
ATOM 9530 O O . PHE A 1 1195 ? 48.493 13.796 -13.596 1.00 73.88 1195 PHE A O 1
ATOM 9537 N N . LEU A 1 1196 ? 49.983 15.460 -13.781 1.00 77.50 1196 LEU A N 1
ATOM 9538 C CA . LEU A 1 1196 ? 50.953 14.882 -12.851 1.00 77.50 1196 LEU A CA 1
ATOM 9539 C C . LEU A 1 1196 ? 50.420 14.908 -11.411 1.00 77.50 1196 LEU A C 1
ATOM 9541 O O . LEU A 1 1196 ? 50.541 13.905 -10.709 1.00 77.50 1196 LEU A O 1
ATOM 9545 N N . ILE A 1 1197 ? 49.791 16.009 -10.997 1.00 76.88 1197 ILE A N 1
ATOM 9546 C CA . ILE A 1 1197 ? 49.150 16.137 -9.679 1.00 76.88 1197 ILE A CA 1
ATOM 9547 C C . ILE A 1 1197 ? 47.934 15.208 -9.579 1.00 76.88 1197 ILE A C 1
ATOM 9549 O O . ILE A 1 1197 ? 47.832 14.446 -8.617 1.00 76.88 1197 ILE A O 1
ATOM 9553 N N . ASP A 1 1198 ? 47.075 15.190 -10.601 1.00 74.81 1198 ASP A N 1
ATOM 9554 C CA . ASP A 1 1198 ? 45.906 14.304 -10.649 1.00 74.81 1198 ASP A CA 1
ATOM 9555 C C . ASP A 1 1198 ? 46.318 12.828 -10.577 1.00 74.81 1198 ASP A C 1
ATOM 9557 O O . ASP A 1 1198 ? 45.710 12.061 -9.839 1.00 74.81 1198 ASP A O 1
ATOM 9561 N N . SER A 1 1199 ? 47.414 12.437 -11.239 1.00 77.62 1199 SER A N 1
ATOM 9562 C CA . SER A 1 1199 ? 47.927 11.059 -11.181 1.00 77.62 1199 SER A CA 1
ATOM 9563 C C . SER A 1 1199 ? 48.446 10.645 -9.797 1.00 77.62 1199 SER A C 1
ATOM 9565 O O . SER A 1 1199 ? 48.429 9.464 -9.458 1.00 77.62 1199 SER A O 1
ATOM 9567 N N . ILE A 1 1200 ? 48.938 11.601 -9.000 1.00 80.69 1200 ILE A N 1
ATOM 9568 C CA . ILE A 1 1200 ? 49.389 11.353 -7.623 1.00 80.69 1200 ILE A CA 1
ATOM 9569 C C . ILE A 1 1200 ? 48.176 11.196 -6.706 1.00 80.69 1200 ILE A C 1
ATOM 9571 O O . ILE A 1 1200 ? 48.158 10.297 -5.868 1.00 80.69 1200 ILE A O 1
ATOM 9575 N N . ASN A 1 1201 ? 47.162 12.038 -6.897 1.00 83.19 1201 ASN A N 1
ATOM 9576 C CA . ASN A 1 1201 ? 45.914 11.990 -6.146 1.00 83.19 1201 ASN A CA 1
ATOM 9577 C C . ASN A 1 1201 ? 45.071 10.755 -6.476 1.00 83.19 1201 ASN A C 1
ATOM 9579 O O . ASN A 1 1201 ? 44.507 10.166 -5.565 1.00 83.19 1201 ASN A O 1
ATOM 9583 N N . GLU A 1 1202 ? 45.016 10.325 -7.737 1.00 78.19 1202 GLU A N 1
ATOM 9584 C CA . GLU A 1 1202 ? 44.342 9.086 -8.149 1.00 78.19 1202 GLU A CA 1
ATOM 9585 C C . GLU A 1 1202 ? 45.008 7.866 -7.502 1.00 78.19 1202 GLU A C 1
ATOM 9587 O O . GLU A 1 1202 ? 44.332 7.020 -6.923 1.00 78.19 1202 GLU A O 1
ATOM 9592 N N . LEU A 1 1203 ? 46.346 7.833 -7.490 1.00 75.81 1203 LEU A N 1
ATOM 9593 C CA . LEU A 1 1203 ? 47.090 6.770 -6.821 1.00 75.81 1203 LEU A CA 1
ATOM 9594 C C . LEU A 1 1203 ? 46.877 6.785 -5.299 1.00 75.81 1203 LEU A C 1
ATOM 9596 O O . LEU A 1 1203 ? 46.771 5.727 -4.687 1.00 75.81 1203 LEU A O 1
ATOM 9600 N N . ALA A 1 1204 ? 46.796 7.970 -4.690 1.00 75.56 1204 ALA A N 1
ATOM 9601 C CA . ALA A 1 1204 ? 46.505 8.107 -3.267 1.00 75.56 1204 ALA A CA 1
ATOM 9602 C C . ALA A 1 1204 ? 45.069 7.672 -2.939 1.00 75.56 1204 ALA A C 1
ATOM 9604 O O . ALA A 1 1204 ? 44.859 6.991 -1.939 1.00 75.56 1204 ALA A O 1
ATOM 9605 N N . LEU A 1 1205 ? 44.104 7.953 -3.817 1.00 64.06 1205 LEU A N 1
ATOM 9606 C CA . LEU A 1 1205 ? 42.722 7.501 -3.671 1.00 64.06 1205 LEU A CA 1
ATOM 9607 C C . LEU A 1 1205 ? 42.608 5.970 -3.749 1.00 64.06 1205 LEU A C 1
ATOM 9609 O O . LEU A 1 1205 ? 41.849 5.373 -2.991 1.00 64.06 1205 LEU A O 1
ATOM 9613 N N . ASP A 1 1206 ? 43.385 5.337 -4.630 1.00 64.75 1206 ASP A N 1
ATOM 9614 C CA . ASP A 1 1206 ? 43.378 3.882 -4.820 1.00 64.75 1206 ASP A CA 1
ATOM 9615 C C . ASP A 1 1206 ? 44.061 3.119 -3.674 1.00 64.75 1206 ASP A C 1
ATOM 9617 O O . ASP A 1 1206 ? 43.671 1.990 -3.372 1.00 64.75 1206 ASP A O 1
ATOM 9621 N N . THR A 1 1207 ? 45.080 3.705 -3.030 1.00 73.62 1207 THR A N 1
ATOM 9622 C CA . THR A 1 1207 ? 45.834 3.025 -1.959 1.00 73.62 1207 THR A CA 1
ATOM 9623 C C . THR A 1 1207 ? 45.501 3.515 -0.552 1.00 73.62 1207 THR A C 1
ATOM 9625 O O . THR A 1 1207 ? 45.329 2.699 0.346 1.00 73.62 1207 THR A O 1
ATOM 9628 N N . VAL A 1 1208 ? 45.453 4.833 -0.343 1.00 72.38 1208 VAL A N 1
ATOM 9629 C CA . VAL A 1 1208 ? 45.224 5.479 0.965 1.00 72.38 1208 VAL A CA 1
ATOM 9630 C C . VAL A 1 1208 ? 43.737 5.802 1.163 1.00 72.38 1208 VAL A C 1
ATOM 9632 O O . VAL A 1 1208 ? 43.276 5.914 2.294 1.00 72.38 1208 VAL A O 1
ATOM 9635 N N . GLY A 1 1209 ? 42.959 5.889 0.078 1.00 54.03 1209 GLY A N 1
ATOM 9636 C CA . GLY A 1 1209 ? 41.524 6.169 0.136 1.00 54.03 1209 GLY A CA 1
ATOM 9637 C C . GLY A 1 1209 ? 41.175 7.656 0.222 1.00 54.03 1209 GLY A C 1
ATOM 9638 O O . GLY A 1 1209 ? 39.996 7.969 0.381 1.00 54.03 1209 GLY A O 1
ATOM 9639 N N . ASP A 1 1210 ? 42.164 8.552 0.106 1.00 67.88 1210 ASP A N 1
ATOM 9640 C CA . ASP A 1 1210 ? 41.981 10.007 0.173 1.00 67.88 1210 ASP A CA 1
ATOM 9641 C C . ASP A 1 1210 ? 42.907 10.776 -0.794 1.00 67.88 1210 ASP A C 1
ATOM 9643 O O . ASP A 1 1210 ? 43.895 10.238 -1.304 1.00 67.88 1210 ASP A O 1
ATOM 9647 N N . ILE A 1 1211 ? 42.564 12.037 -1.071 1.00 73.50 1211 ILE A N 1
ATOM 9648 C CA . ILE A 1 1211 ? 43.313 12.955 -1.943 1.00 73.50 1211 ILE A CA 1
ATOM 9649 C C . ILE A 1 1211 ? 44.356 13.701 -1.105 1.00 73.50 1211 ILE A C 1
ATOM 9651 O O . ILE A 1 1211 ? 44.003 14.434 -0.193 1.00 73.50 1211 ILE A O 1
ATOM 9655 N N . ILE A 1 1212 ? 45.637 13.590 -1.466 1.00 78.75 1212 ILE A N 1
ATOM 9656 C CA . ILE A 1 1212 ? 46.736 14.155 -0.662 1.00 78.75 1212 ILE A CA 1
ATOM 9657 C C . ILE A 1 1212 ? 47.196 15.558 -1.098 1.00 78.75 1212 ILE A C 1
ATOM 9659 O O . ILE A 1 1212 ? 47.835 16.257 -0.312 1.00 78.75 1212 ILE A O 1
ATOM 9663 N N . ILE A 1 1213 ? 46.933 15.979 -2.343 1.00 79.00 1213 ILE A N 1
ATOM 9664 C CA . ILE A 1 1213 ? 47.250 17.323 -2.865 1.00 79.00 1213 ILE A CA 1
ATOM 9665 C C . ILE A 1 1213 ? 45.943 18.058 -3.171 1.00 79.00 1213 ILE A C 1
ATOM 9667 O O . ILE A 1 1213 ? 45.157 17.594 -3.999 1.00 79.00 1213 ILE A O 1
ATOM 9671 N N . GLU A 1 1214 ? 45.738 19.228 -2.566 1.00 73.56 1214 GLU A N 1
ATOM 9672 C CA . GLU A 1 1214 ? 44.474 19.968 -2.654 1.00 73.56 1214 GLU A CA 1
ATOM 9673 C C . GLU A 1 1214 ? 44.179 20.432 -4.104 1.00 73.56 1214 GLU A C 1
ATOM 9675 O O . GLU A 1 1214 ? 44.957 21.201 -4.694 1.00 73.56 1214 GLU A O 1
ATOM 9680 N N . PRO A 1 1215 ? 43.056 20.003 -4.718 1.00 54.25 1215 PRO A N 1
ATOM 9681 C CA . PRO A 1 1215 ? 42.719 20.361 -6.091 1.00 54.25 1215 PRO A CA 1
ATOM 9682 C C . PRO A 1 1215 ? 42.283 21.831 -6.187 1.00 54.25 1215 PRO A C 1
ATOM 9684 O O . PRO A 1 1215 ? 41.181 22.208 -5.789 1.00 54.25 1215 PRO A O 1
ATOM 9687 N N . GLY A 1 1216 ? 43.141 22.666 -6.781 1.00 57.44 1216 GLY A N 1
ATOM 9688 C CA . GLY A 1 1216 ? 42.873 24.089 -7.030 1.00 57.44 1216 GLY A CA 1
ATOM 9689 C C . GLY A 1 1216 ? 43.722 25.071 -6.217 1.00 57.44 1216 GLY A C 1
ATOM 9690 O O . GLY A 1 1216 ? 43.562 26.279 -6.403 1.00 57.44 1216 GLY A O 1
ATOM 9691 N N . SER A 1 1217 ? 44.638 24.591 -5.368 1.00 57.31 1217 SER A N 1
ATOM 9692 C CA . SER A 1 1217 ? 45.622 25.449 -4.696 1.00 57.31 1217 SER A CA 1
ATOM 9693 C C . SER A 1 1217 ? 46.729 25.893 -5.668 1.00 57.31 1217 SER A C 1
ATOM 9695 O O . SER A 1 1217 ? 47.338 25.072 -6.353 1.00 57.31 1217 SER A O 1
ATOM 9697 N N . THR A 1 1218 ? 47.018 27.198 -5.723 1.00 59.25 1218 THR A N 1
ATOM 9698 C CA . THR A 1 1218 ? 48.168 27.770 -6.450 1.00 59.25 1218 THR A CA 1
ATOM 9699 C C . THR A 1 1218 ? 49.011 28.614 -5.486 1.00 59.25 1218 THR A C 1
ATOM 9701 O O . THR A 1 1218 ? 48.573 29.717 -5.138 1.00 59.25 1218 THR A O 1
ATOM 9704 N N . PRO A 1 1219 ? 50.199 28.151 -5.057 1.00 60.12 1219 PRO A N 1
ATOM 9705 C CA . PRO A 1 1219 ? 50.878 26.908 -5.453 1.00 60.12 1219 PRO A CA 1
ATOM 9706 C C . PRO A 1 1219 ? 50.213 25.631 -4.889 1.00 60.12 1219 PRO A C 1
ATOM 9708 O O . PRO A 1 1219 ? 49.537 25.705 -3.862 1.00 60.12 1219 PRO A O 1
ATOM 9711 N N . PRO A 1 1220 ? 50.383 24.463 -5.543 1.00 67.56 1220 PRO A N 1
ATOM 9712 C CA . PRO A 1 1220 ? 49.825 23.195 -5.070 1.00 67.56 1220 PRO A CA 1
ATOM 9713 C C . PRO A 1 1220 ? 50.371 22.851 -3.682 1.00 67.56 1220 PRO A C 1
ATOM 9715 O O . PRO A 1 1220 ? 51.581 22.911 -3.463 1.00 67.56 1220 PRO A O 1
ATOM 9718 N N . ALA A 1 1221 ? 49.477 22.507 -2.754 1.00 73.69 1221 ALA A N 1
ATOM 9719 C CA . ALA A 1 1221 ? 49.791 22.238 -1.355 1.00 73.69 1221 ALA A CA 1
ATOM 9720 C C . ALA A 1 1221 ? 49.264 20.859 -0.939 1.00 73.69 1221 ALA A C 1
ATOM 9722 O O . ALA A 1 1221 ? 48.265 20.378 -1.471 1.00 73.69 1221 ALA A O 1
ATOM 9723 N N . ILE A 1 1222 ? 49.972 20.219 -0.009 1.00 78.56 1222 ILE A N 1
ATOM 9724 C CA . ILE A 1 1222 ? 49.553 18.947 0.591 1.00 78.56 1222 ILE A CA 1
ATOM 9725 C C . ILE A 1 1222 ? 48.604 19.250 1.749 1.00 78.56 1222 ILE A C 1
ATOM 9727 O O . ILE A 1 1222 ? 48.894 20.148 2.544 1.00 78.56 1222 ILE A O 1
ATOM 9731 N N . GLU A 1 1223 ? 47.518 18.487 1.842 1.00 71.75 1223 GLU A N 1
ATOM 9732 C CA . GLU A 1 1223 ? 46.513 18.592 2.906 1.00 71.75 1223 GLU A CA 1
ATOM 9733 C C . GLU A 1 1223 ? 47.150 18.488 4.305 1.00 71.75 1223 GLU A C 1
ATOM 9735 O O . GLU A 1 1223 ? 48.057 17.681 4.544 1.00 71.75 1223 GLU A O 1
ATOM 9740 N N . GLU A 1 1224 ? 46.693 19.314 5.256 1.00 64.81 1224 GLU A N 1
ATOM 9741 C CA . GLU A 1 1224 ? 47.314 19.418 6.591 1.00 64.81 1224 GLU A CA 1
ATOM 9742 C C . GLU A 1 1224 ? 47.273 18.094 7.375 1.00 64.81 1224 GLU A C 1
ATOM 9744 O O . GLU A 1 1224 ? 48.166 17.836 8.189 1.00 64.81 1224 GLU A O 1
ATOM 9749 N N . GLU A 1 1225 ? 46.269 17.251 7.114 1.00 65.06 1225 GLU A N 1
ATOM 9750 C CA . GLU A 1 1225 ? 46.060 15.957 7.776 1.00 65.06 1225 GLU A CA 1
ATOM 9751 C C . GLU A 1 1225 ? 47.069 14.884 7.309 1.00 65.06 1225 GLU A C 1
ATOM 9753 O O . GLU A 1 1225 ? 47.495 14.047 8.110 1.00 65.06 1225 GLU A O 1
ATOM 9758 N N . ASP A 1 1226 ? 47.556 14.983 6.066 1.00 73.94 1226 ASP A N 1
ATOM 9759 C CA . ASP A 1 1226 ? 48.453 14.003 5.429 1.00 73.94 1226 ASP A CA 1
ATOM 9760 C C . ASP A 1 1226 ? 49.924 14.438 5.387 1.00 73.94 1226 ASP A C 1
ATOM 9762 O O . ASP A 1 1226 ? 50.841 13.644 5.142 1.00 73.94 1226 ASP A O 1
ATOM 9766 N N . LEU A 1 1227 ? 50.186 15.709 5.685 1.00 73.56 1227 LEU A N 1
ATOM 9767 C CA . LEU A 1 1227 ? 51.498 16.344 5.586 1.00 73.56 1227 LEU A CA 1
ATOM 9768 C C . LEU A 1 1227 ? 52.587 15.659 6.437 1.00 73.56 1227 LEU A C 1
ATOM 9770 O O . LEU A 1 1227 ? 53.761 15.643 6.053 1.00 73.56 1227 LEU A O 1
ATOM 9774 N N . GLU A 1 1228 ? 52.232 15.057 7.578 1.00 70.25 1228 GLU A N 1
ATOM 9775 C CA . GLU A 1 1228 ? 53.182 14.309 8.417 1.00 70.25 1228 GLU A CA 1
ATOM 9776 C C . GLU A 1 1228 ? 53.570 12.949 7.803 1.00 70.25 1228 GLU A C 1
ATOM 9778 O O . GLU A 1 1228 ? 54.722 12.518 7.933 1.00 70.25 1228 GLU A O 1
ATOM 9783 N N . PHE A 1 1229 ? 52.645 12.295 7.095 1.00 73.56 1229 PHE A N 1
ATOM 9784 C CA . PHE A 1 1229 ? 52.867 11.005 6.437 1.00 73.56 1229 PHE A CA 1
ATOM 9785 C C . PHE A 1 1229 ? 53.616 11.169 5.114 1.00 73.56 1229 PHE A C 1
ATOM 9787 O O . PHE A 1 1229 ? 54.596 10.457 4.877 1.00 73.56 1229 PHE A O 1
ATOM 9794 N N . VAL A 1 1230 ? 53.273 12.184 4.314 1.00 73.19 1230 VAL A N 1
ATOM 9795 C CA . VAL A 1 1230 ? 53.997 12.498 3.070 1.00 73.19 1230 VAL A CA 1
ATOM 9796 C C . VAL A 1 1230 ? 55.439 12.941 3.364 1.00 73.19 1230 VAL A C 1
ATOM 9798 O O . VAL A 1 1230 ? 56.369 12.544 2.658 1.00 73.19 1230 VAL A O 1
ATOM 9801 N N . ARG A 1 1231 ? 55.687 13.675 4.463 1.00 75.19 1231 ARG A N 1
ATOM 9802 C CA . ARG A 1 1231 ? 57.060 14.001 4.908 1.00 75.19 1231 ARG A CA 1
ATOM 9803 C C . ARG A 1 1231 ? 57.884 12.759 5.241 1.00 75.19 1231 ARG A C 1
ATOM 9805 O O . ARG A 1 1231 ? 59.058 12.709 4.876 1.00 75.19 1231 ARG A O 1
ATOM 9812 N N . LYS A 1 1232 ? 57.289 11.762 5.903 1.00 73.31 1232 LYS A N 1
ATOM 9813 C CA . LYS A 1 1232 ? 57.956 10.483 6.207 1.00 73.31 1232 LYS A CA 1
ATOM 9814 C C . LYS A 1 1232 ? 58.213 9.669 4.932 1.00 73.31 1232 LYS A C 1
ATOM 9816 O O . LYS A 1 1232 ? 59.286 9.095 4.791 1.00 73.31 1232 LYS A O 1
ATOM 9821 N N . LEU A 1 1233 ? 57.289 9.708 3.971 1.00 72.69 1233 LEU A N 1
ATOM 9822 C CA . LEU A 1 1233 ? 57.383 9.008 2.684 1.00 72.69 1233 LEU A CA 1
ATOM 9823 C C . LEU A 1 1233 ? 58.481 9.564 1.754 1.00 72.69 1233 LEU A C 1
ATOM 9825 O O . LEU A 1 1233 ? 59.067 8.818 0.969 1.00 72.69 1233 LEU A O 1
ATOM 9829 N N . VAL A 1 1234 ? 58.777 10.866 1.842 1.00 68.81 1234 VAL A N 1
ATOM 9830 C CA . VAL A 1 1234 ? 59.805 11.539 1.021 1.00 68.81 1234 VAL A CA 1
ATOM 9831 C C . VAL A 1 1234 ? 61.199 11.539 1.677 1.00 68.81 1234 VAL A C 1
ATOM 9833 O O . VAL A 1 1234 ? 62.203 11.678 0.973 1.00 68.81 1234 VAL A O 1
ATOM 9836 N N . GLN A 1 1235 ? 61.284 11.387 3.006 1.00 58.75 1235 GLN A N 1
ATOM 9837 C CA . GLN A 1 1235 ? 62.553 11.352 3.755 1.00 58.75 1235 GLN A CA 1
ATOM 9838 C C . GLN A 1 1235 ? 63.214 9.965 3.822 1.00 58.75 1235 GLN A C 1
ATOM 9840 O O . GLN A 1 1235 ? 64.420 9.902 4.070 1.00 58.75 1235 GLN A O 1
ATOM 9845 N N . ALA A 1 1236 ? 62.454 8.891 3.595 1.00 48.91 1236 ALA A N 1
ATOM 9846 C CA . ALA A 1 1236 ? 62.937 7.512 3.530 1.00 48.91 1236 ALA A CA 1
ATOM 9847 C C . ALA A 1 1236 ? 63.183 7.077 2.083 1.00 48.91 1236 ALA A C 1
ATOM 9849 O O . ALA A 1 1236 ? 64.133 6.294 1.862 1.00 48.91 1236 ALA A O 1
#

pLDDT: mean 71.76, std 16.52, range [21.98, 94.12]

Radius of gyration: 49.53 Å; Cα contacts (8 Å, |Δi|>4): 1759; chains: 1; bounding box: 160×74×127 Å

Sequence (1236 aa):
MFKGLFHRIVGIFRRRPYQIHLERHGNHLRLEANKGKKAIPVAHLAEHYEQLGSLKSLQSFKDMPIVSISMLSEIKHVLSNLDNKRFEVLISEGADNLQAVSMPEGFEVRYVWVDDLNYVKQMVADGVAYLGDGWFLLQDAYWQVEGTSDEDDKWLRMEAITGEDILTLVTRKVTEWNAHGLPYICAIKYSDEPLFRITIKEVTEDAVELYVSFRVDPASAKEIPSFGNHIVVADTIMPGFAPAKLFSGMFTKTGTYRLRGEHVPHFLMNVLPKVLKWTDGKKEDLRSKHKVIEDECELILSLVREEHNGFGVVSALPELVCGSFRRQAEEISRETSNHKRFMRIEPGWVPIEKLRQIGIGPLGVADDGRSLGPISLTPAEVLNRGSDRLKGPWSRIEAPEFRFPQGKDTQDTARLHLEFLRAWGLPGGIVGERDSHVGAFREMFSTLLSKSPQVKVLVIGAKKTLDSLGEDWSKIIAARFEGNRKDPEFKASIEGVVLVTPKALEAIPAINSVKWTVLCLLEADSLVRSGTSKLFKSLIECRKALTIGLFSGIDFLNRVSTREALSQVFGISWRDNDLLWKYGLRDPAKHTPSAPLAYQLPPRQQTGAGASGPAEVIIGTSTGSRSIPIPPRPVYVEPAAVATEEKSSIELKDLGIRFEITYSIGHSGSADKFIQDAKKTVNRRGAAVAHVPFMSYWPTYDSMTSSQLQWYFYWRSMVREGKYPDSDLSYIFVFIYELINNVGVKDTRDGYEQLRRVWLNYRDRQPKLDNYLIDWIFDYALINKYPADPMEFLQEALKVNALPRYNYIDLVLPGYITGSLVELPLVLIDSISNYRILRSKFFNEGYQSVVEEFVPRSLDEVNRHMTEKFGAGIFGLFKPKSYMPVERYPYQSALYSGRLGTIKMNNIVSYSQHAPLRDFIASTVKHIENRLREANNFKGRLRGYSIEPEIQTIIDNLIPSAPPKTVPVCPPPKREIVIDFSRVQNLIKQSDQVLQMLQTGEEKGSEKPAEHLILDLPITSQHDSVEKIARPEGTPDHLLTDLDSVHEVLTRLDNDEKGLIKALMRHGWEVKTSVLSEALPGTLIEFMVDRVNSLSLEILGDLLIVAENQIKVVAEDFRDELEHLLLANAGAPVLSSQEAKQDQGTSDDLPEEWAQFRSALKKHQHQALRAILTMEDPSEELARLADESAIMPEFLIDSINELALDTVGDIIIEPGSTPPAIEEEDLEFVRKLVQA